Protein AF-0000000084949068 (afdb_homodimer)

Foldseek 3Di:
DPPPPQQDQDAAADLAPQLQLLRQLQSVLVSVPDHADSLLSVVLALFFQLHFDPVRSCVSLVVLAKRKDKDWDAPVRVQVADDFKWWCWQVRGIKTFHDWDCDPNWIWTWIAGSQQGTDIDTPVVCCCGQQPPHRTTMIMHIDGDPSNVVRDHDRVPPCPPCNFPLNVLVVVLCVVVVVLLVLLVVLLVLLLVLVLCQLVLLLCLVPVDVVVVNPVSNVVSVVSNVVSNVSSVVSNVVSVVSLVVSLVVSLVVSLVVLVVLLVQAALLVVNRHDVLVVVVLSVLSVLLSCLSRPLVVLLVSLVVLQVSLLVVLCVLPVVLSVLLVVLLVVLVVLLVVCLVVLLSLVSNLVNLVSVLVVLVVCCVVCVVVCVVVVNNVVSVVVSVVSVVVSVVSVVVNVVSVVVSVVSLVVSLVVSLVVSLVVQVVCVVVPNDDPSSSVSSNVSSVSNSVSSVSVSVSSVSVSSSVSSSVSSSSSVPHDGQFDPQADECLPPDFFKKWWAQFWAFRRHPPGDILAGGDTDMFGFQFEEEEEEDPSLCQQVVVCCVLVSDPTPDTFIARHPHTPSRHRSVSSVLQEQEDAPPDAADWFFLQCRLVVPDPDGDPVLLCLLLVLLVCQVVLVPDPVRRRATDHPVGDDDDPSNVLSSSSSSSSSSLHQEYEEEQSCVRPDPVSSVSNLVSVVVSSGRHRYYYYHLDPVNQQPGQKYFYGDSNYTDDMDHPVVVCVVCPPSVVSVVVVVVVVD/DPVPVQQDQDAAADLAPQLQLLRQLQSVLVSVPDHADSLLSVVLALFFQLHFDPVRSCVSLVVLAKRKDKDWDAPVRVQVADDFKWWCWQVRGIKTFHDWDCDPNWIWTWIAGSQQGTDIDTPVVCCCGQQPPHRTTIIMHIDGDPSNVVRDHDRVPPCDPCNFPLNVLVVVLCVVVVVLLVLLVVLLVLLLVLVLCQLVLLLCLVPVDVVVVNPVSNVVSVVSNVVSNVSSVVSNVVSVVSLVVSLVVSLVVSLVVLVVLLVQAALLVVNRHDVLVVVVLSVLSVLLSCLSRPLVVLLVSLVVLQVSLLVVLCVLPVVLSVLLVVLLVVLVVLLVVCLVVLLSLVSNLVNLVSVLVVLVVCCVVCVVVCVVVVNNVVSVVVSVVSVVVSVVSVVVNVVSVVVSVVSLVVSLVVSLVVSLVVQVVCVVVPNDDPSSSVSSNVSSVSNSVSSVSVSVSSVSVSSSVSSSVSSSSSVPHDGQFDPQADECLPPDFFKKWWAQFWAFRRHPPGDILAGGDTDMFGFQFEEEEEEDPSLCQQVVVCCVLVSDPTPDTFIARHPHTPSRHRSVSSVLQEQEDAPPDAADWFFLQCRLVVPDPDGDPVLLCLLLVLLVCQVVLVPDPCRRRATDHPVGDDDDPSNVLSSSSSSSSSSLHQEYEEEQSCVRPDPVSSVSNLVSVVVSSGRHRYYYYHLDPVNQQPGQKYFYGDSNYTDDMDHPVVVCVVCPDVVVSVVVVVVVVD

Secondary structure (DSSP, 8-state):
--------------SSGGGHHHHHHHHHHHHTT----HHHHHHHS--BTTB--HHHHHHHHHHHTEEEEEEEE-HHHHTTS-SSEEEEETTTEEEEEEEEEEETTEEEEEEEETTTEEEEEEHHHHHHHHHTTSSSEEEEEEEE-HHHHH----------GGGSHHHHHHHHHHHHTHHHHHHHHHHHHHHHHHHHTHHHHHHHIIIIIITTT-HHHHHHHHHHHHHHHHHHHHHHHHHHHHHHHHHHHHHHHHHHHHHHHHHHS-HHHHHSS-HHHHHHHHHHHHHHHHIIIIIHHHHHHHHHHHHHHHHHHHHH-HHHHHHHHHHHHHHHHHHHHTHHHHHHHHHHHHHHHHHHHHHHHHHHHTHHHHHHTT-HHHHHHHHHHHHHHHHHHHHHHHHHHHHHHHHHHHHHHHHHHHHHHHHHHHHHTTSS-HHHHHHHHHHHHHHHHHHHHHHHHHHHHHHHHHHHHHHHHHHHSPPSS-TTSBP-TT---SEEEEEEEEEE-SSTTSPEEEEEEEEEEETT-EEEEEE-TTSSHHHHHHHHTTSS--SEEEEEETTEETTTB-HHHHHHTEEEE-TT--PPSEEHHHHHS-S-SS--HHHHHHHHHHTT-HHHHHHSTTGGG-EESTTSBPPPHHHHHHHHHHHHHHH--SEEEEESTTTTS-HHHHHHHHHHHHHHHTTSEEEEE-SSHHHHHT-SEEEEEETTEEEEEE-HHHHHHHTSHHHHHHHHHHHHH-/--------------SSGGGHHHHHHHHHHHHTT----HHHHHHHS--BTTB--HHHHHHHHHHHTEEEEEEEE-HHHHTTS-SSEEEEETTTEEEEEEEEEEETTEEEEEEEETTTEEEEEEHHHHHHHHHTTSSSEEEEEEEE-HHHHH----------GGGSHHHHHHHHHHHHTHHHHHHHHHHHHHHHHHHHTHHHHHHHIIIIIITTT-HHHHHHHHHHHHHHHHHHHHHHHHHHHHHHHHHHHHHHHHHHHHHHHHHHS-HHHHHHS-HHHHHHHHHHHHHHHHIIIIIHHHHHHHHHHHHHHHHHHHHH-HHHHHHHHHHHHHHHHHHHHTHHHHHHHHHHHHHHHHHHHHHHHHHHHTHHHHHHTT-HHHHHHHHHHHHHHHHHHHHHHHHHHHHHHHHHHHHHHHHHHHHHHHHHHHHHTTSS-HHHHHHHHHHHHHHHHHHHHHHHHHHHHHHHHHHHHHHHHHHHSPPSS-TTSBP-TT---SEEEEEEEEEE-SSTTSPEEEEEEEEEEETT-EEEEEE-TTSSHHHHHHHHTTSS--SEEEEEETTEETTTB-HHHHHHTEEEE-TT--PPSEEHHHHHS-S-SS--HHHHHHHHHHTT-HHHHHHSTTGGG-EESTTSBPPPHHHHHHHHHHHHHHH--SEEEEESTTTTS-HHHHHHHHHHHHHHHTTSEEEEE-SSHHHHHT-SEEEEEETTEEEEEE-HHHHHHHTSHHHHHHHHHHHHH-

pLDDT: mean 83.49, std 9.77, range [21.8, 97.25]

Radius of gyration: 36.9 Å; Cα contacts (8 Å, |Δi|>4): 2382; chains: 2; bounding box: 94×115×81 Å

Structure (mmCIF, N/CA/C/O backbone):
data_AF-0000000084949068-model_v1
#
loop_
_entity.id
_entity.type
_entity.pdbx_description
1 polymer 'Mtultidrug ABC transporter permease/ATPase'
#
loop_
_atom_site.group_PDB
_atom_site.id
_atom_site.type_symbol
_atom_site.label_atom_id
_atom_site.label_alt_id
_atom_site.label_comp_id
_atom_site.label_asym_id
_atom_site.label_entity_id
_atom_site.label_seq_id
_atom_site.pdbx_PDB_ins_code
_atom_site.Cartn_x
_atom_site.Cartn_y
_atom_site.Cartn_z
_atom_site.occupancy
_atom_site.B_iso_or_equiv
_atom_site.auth_seq_id
_atom_site.auth_comp_id
_atom_site.auth_asym_id
_atom_site.auth_atom_id
_atom_site.pdbx_PDB_model_num
ATOM 1 N N . MET A 1 1 ? 47.781 3.977 34.406 1 21.8 1 MET A N 1
ATOM 2 C CA . MET A 1 1 ? 46.625 3.189 34 1 21.8 1 MET A CA 1
ATOM 3 C C . MET A 1 1 ? 45.844 3.896 32.906 1 21.8 1 MET A C 1
ATOM 5 O O . MET A 1 1 ? 45.219 4.93 33.125 1 21.8 1 MET A O 1
ATOM 9 N N . LEU A 1 2 ? 46.438 4.039 31.766 1 26.72 2 LEU A N 1
ATOM 10 C CA . LEU A 1 2 ? 46 4.77 30.578 1 26.72 2 LEU A CA 1
ATOM 11 C C . LEU A 1 2 ? 44.594 4.375 30.203 1 26.72 2 LEU A C 1
ATOM 13 O O . LEU A 1 2 ? 44.281 3.195 29.984 1 26.72 2 LEU A O 1
ATOM 17 N N . ARG A 1 3 ? 43.656 5.09 30.812 1 30.95 3 ARG A N 1
ATOM 18 C CA . ARG A 1 3 ? 42.25 4.934 30.5 1 30.95 3 ARG A CA 1
ATOM 19 C C . ARG A 1 3 ? 42.031 4.754 29.016 1 30.95 3 ARG A C 1
ATOM 21 O O . ARG A 1 3 ? 42.156 5.707 28.234 1 30.95 3 ARG A O 1
ATOM 28 N N . TYR A 1 4 ? 42.5 3.725 28.438 1 34.62 4 TYR A N 1
ATOM 29 C CA . TYR A 1 4 ? 42.156 3.396 27.062 1 34.62 4 TYR A CA 1
ATOM 30 C C . TYR A 1 4 ? 40.688 3.635 26.766 1 34.62 4 TYR A C 1
ATOM 32 O O . TYR A 1 4 ? 39.812 3.053 27.406 1 34.62 4 TYR A O 1
ATOM 40 N N . LYS A 1 5 ? 40.312 4.863 26.516 1 41.66 5 LYS A N 1
ATOM 41 C CA . LYS A 1 5 ? 39 5.277 26.078 1 41.66 5 LYS A CA 1
ATOM 42 C C . LYS A 1 5 ? 38.344 4.227 25.172 1 41.66 5 LYS A C 1
ATOM 44 O O . LYS A 1 5 ? 38.906 3.914 24.109 1 41.66 5 LYS A O 1
ATOM 49 N N . LYS A 1 6 ? 37.719 3.285 25.641 1 49.88 6 LYS A N 1
ATOM 50 C CA . LYS A 1 6 ? 37 2.264 24.875 1 49.88 6 LYS A CA 1
ATOM 51 C C . LYS A 1 6 ? 36.188 2.891 23.766 1 49.88 6 LYS A C 1
ATOM 53 O O . LYS A 1 6 ? 35.406 3.824 24.016 1 49.88 6 LYS A O 1
ATOM 58 N N . PRO A 1 7 ? 36.531 2.641 22.531 1 60.25 7 PRO A N 1
ATOM 59 C CA . PRO A 1 7 ? 35.844 3.244 21.375 1 60.25 7 PRO A CA 1
ATOM 60 C C . PRO A 1 7 ? 34.344 2.982 21.375 1 60.25 7 PRO A C 1
ATOM 62 O O . PRO A 1 7 ? 33.906 1.945 21.859 1 60.25 7 PRO A O 1
ATOM 65 N N . LYS A 1 8 ? 33.625 3.998 21.375 1 70.56 8 LYS A N 1
ATOM 66 C CA . LYS A 1 8 ? 32.156 3.914 21.359 1 70.56 8 LYS A CA 1
ATOM 67 C C . LYS A 1 8 ? 31.672 3.334 20.031 1 70.56 8 LYS A C 1
ATOM 69 O O . LYS A 1 8 ? 32.219 3.646 18.969 1 70.56 8 LYS A O 1
ATOM 74 N N . VAL A 1 9 ? 30.812 2.254 20.062 1 80.81 9 VAL A N 1
ATOM 75 C CA . VAL A 1 9 ? 30.203 1.616 18.906 1 80.81 9 VAL A CA 1
ATOM 76 C C . VAL A 1 9 ? 29.281 2.604 18.203 1 80.81 9 VAL A C 1
ATOM 78 O O . VAL A 1 9 ? 28.422 3.217 18.828 1 80.81 9 VAL A O 1
ATOM 81 N N . THR A 1 10 ? 29.688 2.91 17.016 1 80.81 10 THR A N 1
ATOM 82 C CA . THR A 1 10 ? 28.781 3.723 16.203 1 80.81 10 THR A CA 1
ATOM 83 C C . THR A 1 10 ? 27.531 2.928 15.828 1 80.81 10 THR A C 1
ATOM 85 O O . THR A 1 10 ? 27.641 1.804 15.328 1 80.81 10 THR A O 1
ATOM 88 N N . PHE A 1 11 ? 26.453 3.451 16.141 1 82.06 11 PHE A N 1
ATOM 89 C CA . PHE A 1 11 ? 25.203 2.756 15.906 1 82.06 11 PHE A CA 1
ATOM 90 C C . PHE A 1 11 ? 24.781 2.867 14.445 1 82.06 11 PHE A C 1
ATOM 92 O O . PHE A 1 11 ? 24.844 3.949 13.859 1 82.06 11 PHE A O 1
ATOM 99 N N . TYR A 1 12 ? 24.531 1.724 13.789 1 79.94 12 TYR A N 1
ATOM 100 C CA . TYR A 1 12 ? 24.031 1.649 12.43 1 79.94 12 TYR A CA 1
ATOM 101 C C . TYR A 1 12 ? 22.594 1.106 12.406 1 79.94 12 TYR A C 1
ATOM 103 O O . TYR A 1 12 ? 22.328 0.033 12.953 1 79.94 12 TYR A O 1
ATOM 111 N N . ASN A 1 13 ? 21.766 1.827 11.828 1 75.38 13 ASN A N 1
ATOM 112 C CA . ASN A 1 13 ? 20.391 1.348 11.664 1 75.38 13 ASN A CA 1
ATOM 113 C C . ASN A 1 13 ? 20.25 0.454 10.438 1 75.38 13 ASN A C 1
ATOM 115 O O . ASN A 1 13 ? 20.953 0.649 9.438 1 75.38 13 ASN A O 1
ATOM 119 N N . GLN A 1 14 ? 19.375 -0.479 10.609 1 75.69 14 GLN A N 1
ATOM 120 C CA . GLN A 1 14 ? 19.078 -1.276 9.422 1 75.69 14 GLN A CA 1
ATOM 121 C C . GLN A 1 14 ? 18.109 -0.55 8.5 1 75.69 14 GLN A C 1
ATOM 123 O O . GLN A 1 14 ? 17.188 0.11 8.969 1 75.69 14 GLN A O 1
ATOM 128 N N . LEU A 1 15 ? 18.359 -0.545 7.242 1 68 15 LEU A N 1
ATOM 129 C CA . LEU A 1 15 ? 17.531 0.137 6.262 1 68 15 LEU A CA 1
ATOM 130 C C . LEU A 1 15 ? 16.469 -0.808 5.695 1 68 15 LEU A C 1
ATOM 132 O O . LEU A 1 15 ? 15.453 -0.362 5.156 1 68 15 LEU A O 1
ATOM 136 N N . GLU A 1 16 ? 16.812 -2.074 5.762 1 73.25 16 GLU A N 1
ATOM 137 C CA . GLU A 1 16 ? 15.914 -3.145 5.355 1 73.25 16 GLU A CA 1
ATOM 138 C C . GLU A 1 16 ? 15.789 -4.207 6.441 1 73.25 16 GLU A C 1
ATOM 140 O O . GLU A 1 16 ? 16.656 -4.305 7.32 1 73.25 16 GLU A O 1
ATOM 145 N N . SER A 1 17 ? 14.742 -4.922 6.387 1 69.88 17 SER A N 1
ATOM 146 C CA . SER A 1 17 ? 14.516 -5.953 7.395 1 69.88 17 SER A CA 1
ATOM 147 C C . SER A 1 17 ? 15.633 -6.992 7.379 1 69.88 17 SER A C 1
ATOM 149 O O . SER A 1 17 ? 15.953 -7.586 8.414 1 69.88 17 SER A O 1
ATOM 151 N N . THR A 1 18 ? 16.234 -7.102 6.25 1 72.06 18 THR A N 1
ATOM 152 C CA . THR A 1 18 ? 17.219 -8.164 6.121 1 72.06 18 THR A CA 1
ATOM 153 C C . THR A 1 18 ? 18.625 -7.641 6.398 1 72.06 18 THR A C 1
ATOM 155 O O . THR A 1 18 ? 19.609 -8.391 6.316 1 72.06 18 THR A O 1
ATOM 158 N N . ASP A 1 19 ? 18.719 -6.379 6.812 1 76.88 19 ASP A N 1
ATOM 159 C CA . ASP A 1 19 ? 20.031 -5.75 6.941 1 76.88 19 ASP A CA 1
ATOM 160 C C . ASP A 1 19 ? 20.578 -5.902 8.359 1 76.88 19 ASP A C 1
ATOM 162 O O . ASP A 1 19 ? 21.578 -5.289 8.711 1 76.88 19 ASP A O 1
ATOM 166 N N . CYS A 1 20 ? 19.922 -6.664 9.148 1 81.31 20 CYS A N 1
ATOM 167 C CA . CYS A 1 20 ? 20.328 -6.695 10.547 1 81.31 20 CYS A CA 1
ATOM 168 C C . CYS A 1 20 ? 21.75 -7.234 10.688 1 81.31 20 CYS A C 1
ATOM 170 O O . CYS A 1 20 ? 22.562 -6.672 11.422 1 81.31 20 CYS A O 1
ATOM 172 N N . GLY A 1 21 ? 22.062 -8.297 9.922 1 85.12 21 GLY A N 1
ATOM 173 C CA . GLY A 1 21 ? 23.406 -8.867 10 1 85.12 21 GLY A CA 1
ATOM 174 C C . GLY A 1 21 ? 24.484 -7.91 9.539 1 85.12 21 GLY A C 1
ATOM 175 O O . GLY A 1 21 ? 25.5 -7.738 10.219 1 85.12 21 GLY A O 1
ATOM 176 N N . ALA A 1 22 ? 24.203 -7.277 8.477 1 86.44 22 ALA A N 1
ATOM 177 C CA . ALA A 1 22 ? 25.188 -6.336 7.93 1 86.44 22 ALA A CA 1
ATOM 178 C C . ALA A 1 22 ? 25.344 -5.125 8.844 1 86.44 22 ALA A C 1
ATOM 180 O O . ALA A 1 22 ? 26.469 -4.625 9.023 1 86.44 22 ALA A O 1
ATOM 181 N N . ALA A 1 23 ? 24.234 -4.727 9.398 1 86.94 23 ALA A N 1
ATOM 182 C CA . ALA A 1 23 ? 24.297 -3.58 10.297 1 86.94 23 ALA A CA 1
ATOM 183 C C . ALA A 1 23 ? 25.094 -3.906 11.562 1 86.94 23 ALA A C 1
ATOM 185 O O . ALA A 1 23 ? 25.859 -3.078 12.039 1 86.94 23 ALA A O 1
ATOM 186 N N . CYS A 1 24 ? 24.938 -5.051 12.062 1 90.75 24 CYS A N 1
ATOM 187 C CA . CYS A 1 24 ? 25.656 -5.469 13.258 1 90.75 24 CYS A CA 1
ATOM 188 C C . CYS A 1 24 ? 27.156 -5.582 12.977 1 90.75 24 CYS A C 1
ATOM 190 O O . CYS A 1 24 ? 27.969 -5.164 13.789 1 90.75 24 CYS A O 1
ATOM 192 N N . LEU A 1 25 ? 27.469 -6.141 11.867 1 90.31 25 LEU A N 1
ATOM 193 C CA . LEU A 1 25 ? 28.875 -6.258 11.5 1 90.31 25 LEU A CA 1
ATOM 194 C C . LEU A 1 25 ? 29.5 -4.883 11.312 1 90.31 25 LEU A C 1
ATOM 196 O O . LEU A 1 25 ? 30.656 -4.668 11.688 1 90.31 25 LEU A O 1
ATOM 200 N N . ALA A 1 26 ? 28.703 -4.066 10.734 1 88.56 26 ALA A N 1
ATOM 201 C CA . ALA A 1 26 ? 29.188 -2.699 10.562 1 88.56 26 ALA A CA 1
ATOM 202 C C . ALA A 1 26 ? 29.484 -2.053 11.914 1 88.56 26 ALA A C 1
ATOM 204 O O . ALA A 1 26 ? 30.453 -1.305 12.047 1 88.56 26 ALA A O 1
ATOM 205 N N . MET A 1 27 ? 28.703 -2.311 12.867 1 90.69 27 MET A N 1
ATOM 206 C CA . MET A 1 27 ? 28.891 -1.773 14.211 1 90.69 27 MET A CA 1
ATOM 207 C C . MET A 1 27 ? 30.188 -2.314 14.828 1 90.69 27 MET A C 1
ATOM 209 O O . MET A 1 27 ? 30.922 -1.572 15.477 1 90.69 27 MET A O 1
ATOM 213 N N . ILE A 1 28 ? 30.453 -3.553 14.617 1 90.81 28 ILE A N 1
ATOM 214 C CA . ILE A 1 28 ? 31.656 -4.18 15.148 1 90.81 28 ILE A CA 1
ATOM 215 C C . ILE A 1 28 ? 32.906 -3.6 14.461 1 90.81 28 ILE A C 1
ATOM 217 O O . ILE A 1 28 ? 33.906 -3.336 15.109 1 90.81 28 ILE A O 1
ATOM 221 N N . ILE A 1 29 ? 32.781 -3.408 13.172 1 89.12 29 ILE A N 1
ATOM 222 C CA . ILE A 1 29 ? 33.875 -2.836 12.398 1 89.12 29 ILE A CA 1
ATOM 223 C C . ILE A 1 29 ? 34.188 -1.429 12.906 1 89.12 29 ILE A C 1
ATOM 225 O O . ILE A 1 29 ? 35.344 -1.056 13.047 1 89.12 29 ILE A O 1
ATOM 229 N N . SER A 1 30 ? 33.156 -0.738 13.156 1 86.81 30 SER A N 1
ATOM 230 C CA . SER A 1 30 ? 33.312 0.629 13.633 1 86.81 30 SER A CA 1
ATOM 231 C C . SER A 1 30 ? 34 0.653 15.008 1 86.81 30 SER A C 1
ATOM 233 O O . SER A 1 30 ? 34.75 1.578 15.32 1 86.81 30 SER A O 1
ATOM 235 N N . TYR A 1 31 ? 33.656 -0.248 15.797 1 88.06 31 TYR A N 1
ATOM 236 C CA . TYR A 1 31 ? 34.25 -0.354 17.125 1 88.06 31 TYR A CA 1
ATOM 237 C C . TYR A 1 31 ? 35.781 -0.558 17.016 1 88.06 31 TYR A C 1
ATOM 239 O O . TYR A 1 31 ? 36.531 -0.064 17.844 1 88.06 31 TYR A O 1
ATOM 247 N N . HIS A 1 32 ? 36.156 -1.225 16.047 1 86.25 32 HIS A N 1
ATOM 248 C CA . HIS A 1 32 ? 37.562 -1.515 15.867 1 86.25 32 HIS A CA 1
ATOM 249 C C . HIS A 1 32 ? 38.281 -0.416 15.062 1 86.25 32 HIS A C 1
ATOM 251 O O . HIS A 1 32 ? 39.375 -0.605 14.578 1 86.25 32 HIS A O 1
ATOM 257 N N . GLY A 1 33 ? 37.5 0.722 14.844 1 79.62 33 GLY A N 1
ATOM 258 C CA . GLY A 1 33 ? 38.156 1.938 14.414 1 79.62 33 GLY A CA 1
ATOM 259 C C . GLY A 1 33 ? 37.906 2.285 12.961 1 79.62 33 GLY A C 1
ATOM 260 O O . GLY A 1 33 ? 38.406 3.299 12.461 1 79.62 33 GLY A O 1
ATOM 261 N N . LYS A 1 34 ? 37.25 1.468 12.188 1 81.62 34 LYS A N 1
ATOM 262 C CA . LYS A 1 34 ? 36.969 1.775 10.781 1 81.62 34 LYS A CA 1
ATOM 263 C C . LYS A 1 34 ? 35.531 2.225 10.586 1 81.62 34 LYS A C 1
ATOM 265 O O . LYS A 1 34 ? 34.594 1.526 10.992 1 81.62 34 LYS A O 1
ATOM 270 N N . LYS A 1 35 ? 35.375 3.309 10.133 1 78.19 35 LYS A N 1
ATOM 271 C CA . LYS A 1 35 ? 34.031 3.809 9.844 1 78.19 35 LYS A CA 1
ATOM 272 C C . LYS A 1 35 ? 33.594 3.426 8.43 1 78.19 35 LYS A C 1
ATOM 274 O O . LYS A 1 35 ? 34.219 3.84 7.449 1 78.19 35 LYS A O 1
ATOM 279 N N . VAL A 1 36 ? 32.656 2.531 8.312 1 79.12 36 VAL A N 1
ATOM 280 C CA . VAL A 1 36 ? 32.219 2.018 7.027 1 79.12 36 VAL A CA 1
ATOM 281 C C . VAL A 1 36 ? 30.734 2.344 6.824 1 79.12 36 VAL A C 1
ATOM 283 O O . VAL A 1 36 ? 30.016 2.623 7.789 1 79.12 36 VAL A O 1
ATOM 286 N N . SER A 1 37 ? 30.406 2.49 5.57 1 77 37 SER A N 1
ATOM 287 C CA . SER A 1 37 ? 29 2.629 5.242 1 77 37 SER A CA 1
ATOM 288 C C . SER A 1 37 ? 28.297 1.272 5.227 1 77 37 SER A C 1
ATOM 290 O O . SER A 1 37 ? 28.922 0.254 4.91 1 77 37 SER A O 1
ATOM 292 N N . LEU A 1 38 ? 27.062 1.295 5.641 1 80.5 38 LEU A N 1
ATOM 293 C CA . LEU A 1 38 ? 26.281 0.061 5.668 1 80.5 38 LEU A CA 1
ATOM 294 C C . LEU A 1 38 ? 26.219 -0.568 4.281 1 80.5 38 LEU A C 1
ATOM 296 O O . LEU A 1 38 ? 26.234 -1.794 4.148 1 80.5 38 LEU A O 1
ATOM 300 N N . SER A 1 39 ? 26.203 0.254 3.311 1 75.25 39 SER A N 1
ATOM 301 C CA . SER A 1 39 ? 26.078 -0.232 1.939 1 75.25 39 SER A CA 1
ATOM 302 C C . SER A 1 39 ? 27.312 -1.033 1.529 1 75.25 39 SER A C 1
ATOM 304 O O . SER A 1 39 ? 27.203 -2.033 0.818 1 75.25 39 SER A O 1
ATOM 306 N N . GLN A 1 40 ? 28.453 -0.599 2.018 1 77.75 40 GLN A N 1
ATOM 307 C CA . GLN A 1 40 ? 29.703 -1.284 1.689 1 77.75 40 GLN A CA 1
ATOM 308 C C . GLN A 1 40 ? 29.766 -2.658 2.352 1 77.75 40 GLN A C 1
ATOM 310 O O . GLN A 1 40 ? 30.266 -3.615 1.759 1 77.75 40 GLN A O 1
ATOM 315 N N . VAL A 1 41 ? 29.266 -2.621 3.549 1 84.69 41 VAL A N 1
ATOM 316 C CA . VAL A 1 41 ? 29.266 -3.891 4.27 1 84.69 41 VAL A CA 1
ATOM 317 C C . VAL A 1 41 ? 28.281 -4.855 3.619 1 84.69 41 VAL A C 1
ATOM 319 O O . VAL A 1 41 ? 28.547 -6.051 3.5 1 84.69 41 VAL A O 1
ATOM 322 N N . LYS A 1 42 ? 27.203 -4.324 3.148 1 80.19 42 LYS A N 1
ATOM 323 C CA . LYS A 1 42 ? 26.156 -5.129 2.508 1 80.19 42 LYS A CA 1
ATOM 324 C C . LYS A 1 42 ? 26.688 -5.773 1.226 1 80.19 42 LYS A C 1
ATOM 326 O O . LYS A 1 42 ? 26.281 -6.887 0.876 1 80.19 42 LYS A O 1
ATOM 331 N N . GLU A 1 43 ? 27.5 -5.043 0.601 1 76.31 43 GLU A N 1
ATOM 332 C CA . GLU A 1 43 ? 28.047 -5.531 -0.662 1 76.31 43 GLU A CA 1
ATOM 333 C C . GLU A 1 43 ? 28.906 -6.777 -0.449 1 76.31 43 GLU A C 1
ATOM 335 O O . GLU A 1 43 ? 29.062 -7.59 -1.365 1 76.31 43 GLU A O 1
ATOM 340 N N . GLN A 1 44 ? 29.359 -6.871 0.767 1 79.19 44 GLN A N 1
ATOM 341 C CA . GLN A 1 44 ? 30.203 -8.031 1.061 1 79.19 44 GLN A CA 1
ATOM 342 C C . GLN A 1 44 ? 29.344 -9.266 1.318 1 79.19 44 GLN A C 1
ATOM 344 O O . GLN A 1 44 ? 29.844 -10.398 1.252 1 79.19 44 GLN A O 1
ATOM 349 N N . PHE A 1 45 ? 28.062 -8.945 1.64 1 78.69 45 PHE A N 1
ATOM 350 C CA . PHE A 1 45 ? 27.156 -10.047 1.908 1 78.69 45 PHE A CA 1
ATOM 351 C C . PHE A 1 45 ? 26.406 -10.453 0.643 1 78.69 45 PHE A C 1
ATOM 353 O O . PHE A 1 45 ? 26.172 -9.625 -0.24 1 78.69 45 PHE A O 1
ATOM 360 N N . GLU A 1 46 ? 26.266 -11.664 0.446 1 70.62 46 GLU A N 1
ATOM 361 C CA . GLU A 1 46 ? 25.297 -12.125 -0.549 1 70.62 46 GLU A CA 1
ATOM 362 C C . GLU A 1 46 ? 23.891 -12.164 0.032 1 70.62 46 GLU A C 1
ATOM 364 O O . GLU A 1 46 ? 23.5 -13.156 0.649 1 70.62 46 GLU A O 1
ATOM 369 N N . LEU A 1 47 ? 23.312 -11.07 -0.043 1 64.38 47 LEU A N 1
ATOM 370 C CA . LEU A 1 47 ? 22.031 -10.914 0.631 1 64.38 47 LEU A CA 1
ATOM 371 C C . LEU A 1 47 ? 20.969 -11.797 -0.012 1 64.38 47 LEU A C 1
ATOM 373 O O . LEU A 1 47 ? 21 -12.023 -1.225 1 64.38 47 LEU A O 1
ATOM 377 N N . THR A 1 48 ? 20.297 -12.523 0.895 1 66.44 48 THR A N 1
ATOM 378 C CA . THR A 1 48 ? 19.125 -13.305 0.502 1 66.44 48 THR A CA 1
ATOM 379 C C . THR A 1 48 ? 17.859 -12.703 1.09 1 66.44 48 THR A C 1
ATOM 381 O O . THR A 1 48 ? 17.906 -11.758 1.874 1 66.44 48 THR A O 1
ATOM 384 N N . ARG A 1 49 ? 16.75 -13.141 0.638 1 64.88 49 ARG A N 1
ATOM 385 C CA . ARG A 1 49 ? 15.461 -12.703 1.159 1 64.88 49 ARG A CA 1
ATOM 386 C C . ARG A 1 49 ? 15.367 -12.93 2.664 1 64.88 49 ARG A C 1
ATOM 388 O O . ARG A 1 49 ? 14.633 -12.234 3.361 1 64.88 49 ARG A O 1
ATOM 395 N N . ILE A 1 50 ? 16.156 -13.938 3.076 1 62.03 50 ILE A N 1
ATOM 396 C CA . ILE A 1 50 ? 16.062 -14.305 4.484 1 62.03 50 ILE A CA 1
ATOM 397 C C . ILE A 1 50 ? 17.094 -13.539 5.293 1 62.03 50 ILE A C 1
ATOM 399 O O . ILE A 1 50 ? 17.078 -13.57 6.527 1 62.03 50 ILE A O 1
ATOM 403 N N . GLY A 1 51 ? 17.75 -12.758 4.676 1 63.66 51 GLY A N 1
ATOM 404 C CA . GLY A 1 51 ? 18.844 -12.094 5.371 1 63.66 51 GLY A CA 1
ATOM 405 C C . GLY A 1 51 ? 20.141 -12.867 5.328 1 63.66 51 GLY A C 1
ATOM 406 O O . GLY A 1 51 ? 20.469 -13.484 4.312 1 63.66 51 GLY A O 1
ATOM 407 N N . VAL A 1 52 ? 20.953 -12.672 6.328 1 70.5 52 VAL A N 1
ATOM 408 C CA . VAL A 1 52 ? 22.281 -13.273 6.367 1 70.5 52 VAL A CA 1
ATOM 409 C C . VAL A 1 52 ? 22.328 -14.32 7.48 1 70.5 52 VAL A C 1
ATOM 411 O O . VAL A 1 52 ? 21.656 -14.188 8.508 1 70.5 52 VAL A O 1
ATOM 414 N N . SER A 1 53 ? 22.797 -15.477 7.156 1 74.25 53 SER A N 1
ATOM 415 C CA . SER A 1 53 ? 22.984 -16.516 8.164 1 74.25 53 SER A CA 1
ATOM 416 C C . SER A 1 53 ? 24.203 -16.219 9.039 1 74.25 53 SER A C 1
ATOM 418 O O . SER A 1 53 ? 25 -15.328 8.734 1 74.25 53 SER A O 1
ATOM 420 N N . ILE A 1 54 ? 24.281 -16.938 10.203 1 80.19 54 ILE A N 1
ATOM 421 C CA . ILE A 1 54 ? 25.422 -16.828 11.102 1 80.19 54 ILE A CA 1
ATOM 422 C C . ILE A 1 54 ? 26.703 -17.156 10.344 1 80.19 54 ILE A C 1
ATOM 424 O O . ILE A 1 54 ? 27.719 -16.469 10.5 1 80.19 54 ILE A O 1
ATOM 428 N N . GLN A 1 55 ? 26.547 -18.109 9.469 1 78.19 55 GLN A N 1
ATOM 429 C CA . GLN A 1 55 ? 27.703 -18.531 8.695 1 78.19 55 GLN A CA 1
ATOM 430 C C . GLN A 1 55 ? 28.141 -17.438 7.723 1 78.19 55 GLN A C 1
ATOM 432 O O . GLN A 1 55 ? 29.344 -17.266 7.469 1 78.19 55 GLN A O 1
ATOM 437 N N . ASP A 1 56 ? 27.188 -16.766 7.23 1 82 56 ASP A N 1
ATOM 438 C CA . ASP A 1 56 ? 27.5 -15.664 6.324 1 82 56 ASP A CA 1
ATOM 439 C C . ASP A 1 56 ? 28.281 -14.562 7.043 1 82 56 ASP A C 1
ATOM 441 O O . ASP A 1 56 ? 29.219 -13.992 6.488 1 82 56 ASP A O 1
ATOM 445 N N . ILE A 1 57 ? 27.859 -14.336 8.211 1 86.88 57 ILE A N 1
ATOM 446 C CA . ILE A 1 57 ? 28.516 -13.289 8.992 1 86.88 57 ILE A CA 1
ATOM 447 C C . ILE A 1 57 ? 29.953 -13.703 9.297 1 86.88 57 ILE A C 1
ATOM 449 O O . ILE A 1 57 ? 30.875 -12.891 9.18 1 86.88 57 ILE A O 1
ATOM 453 N N . ILE A 1 58 ? 30.109 -14.938 9.641 1 87.25 58 ILE A N 1
ATOM 454 C CA . ILE A 1 58 ? 31.438 -15.445 9.977 1 87.25 58 ILE A CA 1
ATOM 455 C C . ILE A 1 58 ? 32.344 -15.383 8.75 1 87.25 58 ILE A C 1
ATOM 457 O O . ILE A 1 58 ? 33.5 -14.969 8.852 1 87.25 58 ILE A O 1
ATOM 461 N N . GLN A 1 59 ? 31.781 -15.75 7.684 1 86.31 59 GLN A N 1
ATOM 462 C CA . GLN A 1 59 ? 32.562 -15.766 6.457 1 86.31 59 GLN A CA 1
ATOM 463 C C . GLN A 1 59 ? 32.969 -14.352 6.039 1 86.31 59 GLN A C 1
ATOM 465 O O . GLN A 1 59 ? 34.125 -14.102 5.688 1 86.31 59 GLN A O 1
ATOM 470 N N . VAL A 1 60 ? 32 -13.508 6.008 1 88 60 VAL A N 1
ATOM 471 C CA . VAL A 1 60 ? 32.281 -12.133 5.602 1 88 60 VAL A CA 1
ATOM 472 C C . VAL A 1 60 ? 33.25 -11.484 6.586 1 88 60 VAL A C 1
ATOM 474 O O . VAL A 1 60 ? 34.156 -10.75 6.18 1 88 60 VAL A O 1
ATOM 477 N N . ALA A 1 61 ? 33.031 -11.742 7.816 1 90.81 61 ALA A N 1
ATOM 478 C CA . ALA A 1 61 ? 33.938 -11.211 8.836 1 90.81 61 ALA A CA 1
ATOM 479 C C . ALA A 1 61 ? 35.344 -11.727 8.641 1 90.81 61 ALA A C 1
ATOM 481 O O . ALA A 1 61 ? 36.312 -10.977 8.812 1 90.81 61 ALA A O 1
ATOM 482 N N . SER A 1 62 ? 35.438 -12.945 8.312 1 88.06 62 SER A N 1
ATOM 483 C CA . SER A 1 62 ? 36.75 -13.531 8.055 1 88.06 62 SER A CA 1
ATOM 484 C C . SER A 1 62 ? 37.406 -12.898 6.836 1 88.06 62 SER A C 1
ATOM 486 O O . SER A 1 62 ? 38.625 -12.68 6.824 1 88.06 62 SER A O 1
ATOM 488 N N . ASN A 1 63 ? 36.594 -12.641 5.871 1 87 63 ASN A N 1
ATOM 489 C CA . ASN A 1 63 ? 37.125 -12.031 4.652 1 87 63 ASN A CA 1
ATOM 490 C C . ASN A 1 63 ? 37.625 -10.617 4.91 1 87 63 ASN A C 1
ATOM 492 O O . ASN A 1 63 ? 38.562 -10.156 4.227 1 87 63 ASN A O 1
ATOM 496 N N . ILE A 1 64 ? 37 -10 5.801 1 88.19 64 ILE A N 1
ATOM 497 C CA . ILE A 1 64 ? 37.375 -8.633 6.105 1 88.19 64 ILE A CA 1
ATOM 498 C C . ILE A 1 64 ? 38.562 -8.625 7.074 1 88.19 64 ILE A C 1
ATOM 500 O O . ILE A 1 64 ? 39.219 -7.594 7.258 1 88.19 64 ILE A O 1
ATOM 504 N N . GLY A 1 65 ? 38.906 -9.75 7.691 1 87.38 65 GLY A N 1
ATOM 505 C CA . GLY A 1 65 ? 40.094 -9.852 8.5 1 87.38 65 GLY A CA 1
ATOM 506 C C . GLY A 1 65 ? 39.812 -10.125 9.961 1 87.38 65 GLY A C 1
ATOM 507 O O . GLY A 1 65 ? 40.656 -9.859 10.828 1 87.38 65 GLY A O 1
ATOM 508 N N . PHE A 1 66 ? 38.625 -10.5 10.281 1 90.62 66 PHE A N 1
ATOM 509 C CA . PHE A 1 66 ? 38.312 -10.852 11.664 1 90.62 66 PHE A CA 1
ATOM 510 C C . PHE A 1 66 ? 38.438 -12.359 11.883 1 90.62 66 PHE A C 1
ATOM 512 O O . PHE A 1 66 ? 38.219 -13.141 10.953 1 90.62 66 PHE A O 1
ATOM 519 N N . GLN A 1 67 ? 38.938 -12.672 12.953 1 90.06 67 GLN A N 1
ATOM 520 C CA . GLN A 1 67 ? 38.75 -14.047 13.414 1 90.06 67 GLN A CA 1
ATOM 521 C C . GLN A 1 67 ? 37.469 -14.195 14.234 1 90.06 67 GLN A C 1
ATOM 523 O O . GLN A 1 67 ? 37.344 -13.578 15.289 1 90.06 67 GLN A O 1
ATOM 528 N N . THR A 1 68 ? 36.562 -14.82 13.641 1 90.38 68 THR A N 1
ATOM 529 C CA . THR A 1 68 ? 35.25 -14.883 14.258 1 90.38 68 THR A CA 1
ATOM 530 C C . THR A 1 68 ? 34.844 -16.328 14.562 1 90.38 68 THR A C 1
ATOM 532 O O . THR A 1 68 ? 35.219 -17.234 13.812 1 90.38 68 THR A O 1
ATOM 535 N N . VAL A 1 69 ? 34.344 -16.547 15.75 1 89.06 69 VAL A N 1
ATOM 536 C CA . VAL A 1 69 ? 33.812 -17.859 16.141 1 89.06 69 VAL A CA 1
ATOM 537 C C . VAL A 1 69 ? 32.406 -17.703 16.703 1 89.06 69 VAL A C 1
ATOM 539 O O . VAL A 1 69 ? 32.125 -16.766 17.453 1 89.06 69 VAL A O 1
ATOM 542 N N . ALA A 1 70 ? 31.547 -18.516 16.141 1 90.38 70 ALA A N 1
ATOM 543 C CA . ALA A 1 70 ? 30.203 -18.578 16.719 1 90.38 70 ALA A CA 1
ATOM 544 C C . ALA A 1 70 ? 30.141 -19.562 17.875 1 90.38 70 ALA A C 1
ATOM 546 O O . ALA A 1 70 ? 30.562 -20.703 17.75 1 90.38 70 ALA A O 1
ATOM 547 N N . LEU A 1 71 ? 29.703 -19.078 19.031 1 86.12 71 LEU A N 1
ATOM 548 C CA . LEU A 1 71 ? 29.688 -19.906 20.234 1 86.12 71 LEU A CA 1
ATOM 549 C C . LEU A 1 71 ? 28.266 -20.031 20.797 1 86.12 71 LEU A C 1
ATOM 551 O O . LEU A 1 71 ? 27.484 -19.094 20.719 1 86.12 71 LEU A O 1
ATOM 555 N N . LYS A 1 72 ? 27.906 -21.203 21.188 1 88.06 72 LYS A N 1
ATOM 556 C CA . LYS A 1 72 ? 26.719 -21.406 22 1 88.06 72 LYS A CA 1
ATOM 557 C C . LYS A 1 72 ? 27.016 -21.156 23.469 1 88.06 72 LYS A C 1
ATOM 559 O O . LYS A 1 72 ? 27.828 -21.875 24.078 1 88.06 72 LYS A O 1
ATOM 564 N N . LEU A 1 73 ? 26.453 -20.172 23.953 1 86.31 73 LEU A N 1
ATOM 565 C CA . LEU A 1 73 ? 26.859 -19.719 25.297 1 86.31 73 LEU A CA 1
ATOM 566 C C . LEU A 1 73 ? 25.656 -19.672 26.234 1 86.31 73 LEU A C 1
ATOM 568 O O . LEU A 1 73 ? 24.531 -19.422 25.797 1 86.31 73 LEU A O 1
ATOM 572 N N . THR A 1 74 ? 25.953 -20.062 27.438 1 85.25 74 THR A N 1
ATOM 573 C CA . THR A 1 74 ? 24.984 -19.766 28.5 1 85.25 74 THR A CA 1
ATOM 574 C C . THR A 1 74 ? 25.094 -18.297 28.922 1 85.25 74 THR A C 1
ATOM 576 O O . THR A 1 74 ? 26 -17.578 28.5 1 85.25 74 THR A O 1
ATOM 579 N N . GLN A 1 75 ? 24.188 -17.906 29.688 1 85.62 75 GLN A N 1
ATOM 580 C CA . GLN A 1 75 ? 24.156 -16.516 30.141 1 85.62 75 GLN A CA 1
ATOM 581 C C . GLN A 1 75 ? 25.406 -16.172 30.922 1 85.62 75 GLN A C 1
ATOM 583 O O . GLN A 1 75 ? 25.938 -15.062 30.828 1 85.62 75 GLN A O 1
ATOM 588 N N . GLU A 1 76 ? 25.875 -17.141 31.734 1 82.88 76 GLU A N 1
ATOM 589 C CA . GLU A 1 76 ? 27.062 -16.922 32.531 1 82.88 76 GLU A CA 1
ATOM 590 C C . GLU A 1 76 ? 28.312 -16.859 31.672 1 82.88 76 GLU A C 1
ATOM 592 O O . GLU A 1 76 ? 29.203 -16.047 31.922 1 82.88 76 GLU A O 1
ATOM 597 N N . GLN A 1 77 ? 28.312 -17.625 30.672 1 86.88 77 GLN A N 1
ATOM 598 C CA . GLN A 1 77 ? 29.469 -17.672 29.766 1 86.88 77 GLN A CA 1
ATOM 599 C C . GLN A 1 77 ? 29.547 -16.406 28.922 1 86.88 77 GLN A C 1
ATOM 601 O O . GLN A 1 77 ? 30.625 -16.031 28.453 1 86.88 77 GLN A O 1
ATOM 606 N N . LEU A 1 78 ? 28.422 -15.82 28.688 1 88.06 78 LEU A N 1
ATOM 607 C CA . LEU A 1 78 ? 28.344 -14.617 27.875 1 88.06 78 LEU A CA 1
ATOM 608 C C . LEU A 1 78 ? 29.109 -13.469 28.516 1 88.06 78 LEU A C 1
ATOM 610 O O . LEU A 1 78 ? 29.672 -12.617 27.828 1 88.06 78 LEU A O 1
ATOM 614 N N . GLU A 1 79 ? 29.172 -13.508 29.781 1 84.12 79 GLU A N 1
ATOM 615 C CA . GLU A 1 79 ? 29.844 -12.438 30.516 1 84.12 79 GLU A CA 1
ATOM 616 C C . GLU A 1 79 ? 31.359 -12.555 30.406 1 84.12 79 GLU A C 1
ATOM 618 O O . GLU A 1 79 ? 32.094 -11.578 30.641 1 84.12 79 GLU A O 1
ATOM 623 N N . GLU A 1 80 ? 31.844 -13.688 30.016 1 84.31 80 GLU A N 1
ATOM 624 C CA . GLU A 1 80 ? 33.281 -13.922 29.953 1 84.31 80 GLU A CA 1
ATOM 625 C C . GLU A 1 80 ? 33.812 -13.672 28.547 1 84.31 80 GLU A C 1
ATOM 627 O O . GLU A 1 80 ? 35.031 -13.633 28.344 1 84.31 80 GLU A O 1
ATOM 632 N N . ILE A 1 81 ? 32.938 -13.43 27.641 1 85.75 81 ILE A N 1
ATOM 633 C CA . ILE A 1 81 ? 33.406 -13.281 26.266 1 85.75 81 ILE A CA 1
ATOM 634 C C . ILE A 1 81 ? 33.75 -11.82 26 1 85.75 81 ILE A C 1
ATOM 636 O O . ILE A 1 81 ? 33.25 -10.914 26.656 1 85.75 81 ILE A O 1
ATOM 640 N N . PRO A 1 82 ? 34.656 -11.641 25.062 1 86.69 82 PRO A N 1
ATOM 641 C CA . PRO A 1 82 ? 35 -10.266 24.703 1 86.69 82 PRO A CA 1
ATOM 642 C C . PRO A 1 82 ? 33.844 -9.531 24.031 1 86.69 82 PRO A C 1
ATOM 644 O O . PRO A 1 82 ? 33.188 -10.086 23.156 1 86.69 82 PRO A O 1
ATOM 647 N N . LEU A 1 83 ? 33.625 -8.383 24.453 1 88.44 83 LEU A N 1
ATOM 648 C CA . LEU A 1 83 ? 32.594 -7.508 23.891 1 88.44 83 LEU A CA 1
ATOM 649 C C . LEU A 1 83 ? 33.219 -6.359 23.109 1 88.44 83 LEU A C 1
ATOM 651 O O . LEU A 1 83 ? 34.375 -5.977 23.375 1 88.44 83 LEU A O 1
ATOM 655 N N . PRO A 1 84 ? 32.562 -5.934 22.031 1 91.25 84 PRO A N 1
ATOM 656 C CA . PRO A 1 84 ? 31.172 -6.211 21.625 1 91.25 84 PRO A CA 1
ATOM 657 C C . PRO A 1 84 ? 31.031 -7.492 20.797 1 91.25 84 PRO A C 1
ATOM 659 O O . PRO A 1 84 ? 31.969 -7.859 20.078 1 91.25 84 PRO A O 1
ATOM 662 N N . SER A 1 85 ? 29.891 -8.117 20.953 1 91.69 85 SER A N 1
ATOM 663 C CA . SER A 1 85 ? 29.609 -9.367 20.266 1 91.69 85 SER A CA 1
ATOM 664 C C . SER A 1 85 ? 28.234 -9.359 19.609 1 91.69 85 SER A C 1
ATOM 666 O O . SER A 1 85 ? 27.328 -8.648 20.062 1 91.69 85 SER A O 1
ATOM 668 N N . ILE A 1 86 ? 28.109 -10.047 18.484 1 93.06 86 ILE A N 1
ATOM 669 C CA . ILE A 1 86 ? 26.828 -10.172 17.797 1 93.06 86 ILE A CA 1
ATOM 670 C C . ILE A 1 86 ? 26.062 -11.367 18.344 1 93.06 86 ILE A C 1
ATOM 672 O O . ILE A 1 86 ? 26.625 -12.461 18.484 1 93.06 86 ILE A O 1
ATOM 676 N N . LEU A 1 87 ? 24.844 -11.117 18.734 1 90.5 87 LEU A N 1
ATOM 677 C CA . LEU A 1 87 ? 23.984 -12.18 19.266 1 90.5 87 LEU A CA 1
ATOM 678 C C . LEU A 1 87 ? 22.875 -12.531 18.281 1 90.5 87 LEU A C 1
ATOM 680 O O . LEU A 1 87 ? 22.359 -11.656 17.594 1 90.5 87 LEU A O 1
ATOM 684 N N . TYR A 1 88 ? 22.641 -13.758 18.109 1 85.62 88 TYR A N 1
ATOM 685 C CA . TYR A 1 88 ? 21.453 -14.211 17.375 1 85.62 88 TYR A CA 1
ATOM 686 C C . TYR A 1 88 ? 20.203 -14.039 18.219 1 85.62 88 TYR A C 1
ATOM 688 O O . TYR A 1 88 ? 20.031 -14.711 19.25 1 85.62 88 TYR A O 1
ATOM 696 N N . TRP A 1 89 ? 19.422 -13.102 17.812 1 79.94 89 TRP A N 1
ATOM 697 C CA . TRP A 1 89 ? 18.328 -12.602 18.641 1 79.94 89 TRP A CA 1
ATOM 698 C C . TRP A 1 89 ? 16.984 -13.156 18.156 1 79.94 89 TRP A C 1
ATOM 700 O O . TRP A 1 89 ? 16.656 -13.062 16.984 1 79.94 89 TRP A O 1
ATOM 710 N N . LYS A 1 90 ? 16.234 -13.766 19.047 1 68.5 90 LYS A N 1
ATOM 711 C CA . LYS A 1 90 ? 14.898 -14.297 18.797 1 68.5 90 LYS A CA 1
ATOM 712 C C . LYS A 1 90 ? 14.883 -15.211 17.578 1 68.5 90 LYS A C 1
ATOM 714 O O . LYS A 1 90 ? 13.914 -15.203 16.812 1 68.5 90 LYS A O 1
ATOM 719 N N . GLN A 1 91 ? 16.016 -15.781 17.281 1 62.66 91 GLN A N 1
ATOM 720 C CA . GLN A 1 91 ? 16.188 -16.75 16.219 1 62.66 91 GLN A CA 1
ATOM 721 C C . GLN A 1 91 ? 15.844 -16.141 14.859 1 62.66 91 GLN A C 1
ATOM 723 O O . GLN A 1 91 ? 15.508 -16.859 13.914 1 62.66 91 GLN A O 1
ATOM 728 N N . GLU A 1 92 ? 15.719 -14.875 14.836 1 68.81 92 GLU A N 1
ATOM 729 C CA . GLU A 1 92 ? 15.375 -14.297 13.539 1 68.81 92 GLU A CA 1
ATOM 730 C C . GLU A 1 92 ? 16.062 -12.945 13.336 1 68.81 92 GLU A C 1
ATOM 732 O O . GLU A 1 92 ? 15.828 -12.266 12.336 1 68.81 92 GLU A O 1
ATOM 737 N N . HIS A 1 93 ? 16.812 -12.648 14.258 1 77.31 93 HIS A N 1
ATOM 738 C CA . HIS A 1 93 ? 17.391 -11.305 14.227 1 77.31 93 HIS A CA 1
ATOM 739 C C . HIS A 1 93 ? 18.797 -11.289 14.836 1 77.31 93 HIS A C 1
ATOM 741 O O . HIS A 1 93 ? 19.203 -12.258 15.469 1 77.31 93 HIS A O 1
ATOM 747 N N . PHE A 1 94 ? 19.594 -10.336 14.492 1 86.62 94 PHE A N 1
ATOM 748 C CA . PHE A 1 94 ? 20.922 -10.148 15.07 1 86.62 94 PHE A CA 1
ATOM 749 C C . PHE A 1 94 ? 21 -8.82 15.828 1 86.62 94 PHE A C 1
ATOM 751 O O . PHE A 1 94 ? 20.406 -7.828 15.398 1 86.62 94 PHE A O 1
ATOM 758 N N . VAL A 1 95 ? 21.625 -8.898 16.953 1 89.69 95 VAL A N 1
ATOM 759 C CA . VAL A 1 95 ? 21.828 -7.691 17.734 1 89.69 95 VAL A CA 1
ATOM 760 C C . VAL A 1 95 ? 23.281 -7.648 18.234 1 89.69 95 VAL A C 1
ATOM 762 O O . VAL A 1 95 ? 23.984 -8.664 18.203 1 89.69 95 VAL A O 1
ATOM 765 N N . VAL A 1 96 ? 23.734 -6.453 18.609 1 92.25 96 VAL A N 1
ATOM 766 C CA . VAL A 1 96 ? 25.094 -6.312 19.141 1 92.25 96 VAL A CA 1
ATOM 767 C C . VAL A 1 96 ? 25.047 -6.047 20.641 1 92.25 96 VAL A C 1
ATOM 769 O O . VAL A 1 96 ? 24.344 -5.133 21.094 1 92.25 96 VAL A O 1
ATOM 772 N N . LEU A 1 97 ? 25.688 -6.938 21.344 1 92.06 97 LEU A N 1
ATOM 773 C CA . LEU A 1 97 ? 25.859 -6.703 22.766 1 92.06 97 LEU A CA 1
ATOM 774 C C . LEU A 1 97 ? 27.047 -5.789 23.031 1 92.06 97 LEU A C 1
ATOM 776 O O . LEU A 1 97 ? 28.203 -6.168 22.781 1 92.06 97 LEU A O 1
ATOM 780 N N . GLU A 1 98 ? 26.719 -4.629 23.422 1 90.31 98 GLU A N 1
ATOM 781 C CA . GLU A 1 98 ? 27.766 -3.621 23.594 1 90.31 98 GLU A CA 1
ATOM 782 C C . GLU A 1 98 ? 28.5 -3.811 24.906 1 90.31 98 GLU A C 1
ATOM 784 O O . GLU A 1 98 ? 29.734 -3.859 24.938 1 90.31 98 GLU A O 1
ATOM 789 N N . LYS A 1 99 ? 27.75 -3.74 26.047 1 88.94 99 LYS A N 1
ATOM 790 C CA . LYS A 1 99 ? 28.375 -3.885 27.359 1 88.94 99 LYS A CA 1
ATOM 791 C C . LYS A 1 99 ? 27.406 -4.484 28.375 1 88.94 99 LYS A C 1
ATOM 793 O O . LYS A 1 99 ? 26.188 -4.457 28.172 1 88.94 99 LYS A O 1
ATOM 798 N N . ILE A 1 100 ? 27.953 -5.137 29.344 1 89.44 100 ILE A N 1
ATOM 799 C CA . ILE A 1 100 ? 27.219 -5.688 30.484 1 89.44 100 ILE A CA 1
ATOM 800 C C . ILE A 1 100 ? 27.609 -4.953 31.766 1 89.44 100 ILE A C 1
ATOM 802 O O . ILE A 1 100 ? 28.797 -4.875 32.094 1 89.44 100 ILE A O 1
ATOM 806 N N . ILE A 1 101 ? 26.625 -4.27 32.344 1 86.81 101 ILE A N 1
ATOM 807 C CA . ILE A 1 101 ? 26.906 -3.516 33.562 1 86.81 101 ILE A CA 1
ATOM 808 C C . ILE A 1 101 ? 26.203 -4.156 34.75 1 86.81 101 ILE A C 1
ATOM 810 O O . ILE A 1 101 ? 25.016 -4.48 34.656 1 86.81 101 ILE A O 1
ATOM 814 N N . HIS A 1 102 ? 26.922 -4.457 35.781 1 86.75 102 HIS A N 1
ATOM 815 C CA . HIS A 1 102 ? 26.375 -4.977 37.031 1 86.75 102 HIS A CA 1
ATOM 816 C C . HIS A 1 102 ? 26.078 -3.854 38 1 86.75 102 HIS A C 1
ATOM 818 O O . HIS A 1 102 ? 27 -3.193 38.5 1 86.75 102 HIS A O 1
ATOM 824 N N . LYS A 1 103 ? 24.844 -3.334 38.031 1 74.81 103 LYS A N 1
ATOM 825 C CA . LYS A 1 103 ? 24.453 -2.27 38.938 1 74.81 103 LYS A CA 1
ATOM 826 C C . LYS A 1 103 ? 23.5 -2.787 40.031 1 74.81 103 LYS A C 1
ATOM 828 O O . LYS A 1 103 ? 22.438 -3.334 39.719 1 74.81 103 LYS A O 1
ATOM 833 N N . LYS A 1 104 ? 23.688 -2.41 41.375 1 75 104 LYS A N 1
ATOM 834 C CA . LYS A 1 104 ? 22.891 -2.676 42.562 1 75 104 LYS A CA 1
ATOM 835 C C . LYS A 1 104 ? 22.344 -4.102 42.562 1 75 104 LYS A C 1
ATOM 837 O O . LYS A 1 104 ? 21.156 -4.316 42.812 1 75 104 LYS A O 1
ATOM 842 N N . GLY A 1 105 ? 23.047 -5.113 42.125 1 71.94 105 GLY A N 1
ATOM 843 C CA . GLY A 1 105 ? 22.641 -6.508 42.188 1 71.94 105 GLY A CA 1
ATOM 844 C C . GLY A 1 105 ? 21.922 -6.98 40.938 1 71.94 105 GLY A C 1
ATOM 845 O O . GLY A 1 105 ? 21.594 -8.164 40.812 1 71.94 105 GLY A O 1
ATOM 846 N N . GLU A 1 106 ? 21.625 -5.961 40 1 79.94 106 GLU A N 1
ATOM 847 C CA . GLU A 1 106 ? 20.984 -6.371 38.75 1 79.94 106 GLU A CA 1
ATOM 848 C C . GLU A 1 106 ? 21.938 -6.227 37.562 1 79.94 106 GLU A C 1
ATOM 850 O O . GLU A 1 106 ? 22.75 -5.301 37.531 1 79.94 106 GLU A O 1
ATOM 855 N N . THR A 1 107 ? 22.016 -7.273 36.781 1 85.88 107 THR A N 1
ATOM 856 C CA . THR A 1 107 ? 22.828 -7.242 35.562 1 85.88 107 THR A CA 1
ATOM 857 C C . THR A 1 107 ? 22.047 -6.625 34.406 1 85.88 107 THR A C 1
ATOM 859 O O . THR A 1 107 ? 20.938 -7.078 34.094 1 85.88 107 THR A O 1
ATOM 862 N N . LEU A 1 108 ? 22.547 -5.523 33.906 1 88.75 108 LEU A N 1
ATOM 863 C CA . LEU A 1 108 ? 21.938 -4.852 32.781 1 88.75 108 LEU A CA 1
ATOM 864 C C . LEU A 1 108 ? 22.703 -5.129 31.484 1 88.75 108 LEU A C 1
ATOM 866 O O . LEU A 1 108 ? 23.938 -5.055 31.469 1 88.75 108 LEU A O 1
ATOM 870 N N . TYR A 1 109 ? 22 -5.488 30.5 1 89.69 109 TYR A N 1
ATOM 871 C CA . TYR A 1 109 ? 22.562 -5.762 29.188 1 89.69 109 TYR A CA 1
ATOM 872 C C . TYR A 1 109 ? 22.266 -4.633 28.219 1 89.69 109 TYR A C 1
ATOM 874 O O . TYR A 1 109 ? 21.094 -4.32 27.953 1 89.69 109 TYR A O 1
ATOM 882 N N . TYR A 1 110 ? 23.312 -4.027 27.703 1 89.06 110 TYR A N 1
ATOM 883 C CA . TYR A 1 110 ? 23.172 -2.969 26.719 1 89.06 110 TYR A CA 1
ATOM 884 C C . TYR A 1 110 ? 23.219 -3.539 25.297 1 89.06 110 TYR A C 1
ATOM 886 O O . TYR A 1 110 ? 24.281 -3.975 24.844 1 89.06 110 TYR A O 1
ATOM 894 N N . ILE A 1 111 ? 22.094 -3.48 24.641 1 89.5 111 ILE A N 1
ATOM 895 C CA . ILE A 1 111 ? 21.969 -4.098 23.328 1 89.5 111 ILE A CA 1
ATOM 896 C C . ILE A 1 111 ? 21.75 -3.018 22.266 1 89.5 111 ILE A C 1
ATOM 898 O O . ILE A 1 111 ? 20.984 -2.07 22.5 1 89.5 111 ILE A O 1
ATOM 902 N N . LEU A 1 112 ? 22.531 -3.162 21.25 1 88 112 LEU A N 1
ATOM 903 C CA . LEU A 1 112 ? 22.312 -2.334 20.062 1 88 112 LEU A CA 1
ATOM 904 C C . LEU A 1 112 ? 21.531 -3.1 19 1 88 112 LEU A C 1
ATOM 906 O O . LEU A 1 112 ? 22.094 -3.939 18.297 1 88 112 LEU A O 1
ATOM 910 N N . ASP A 1 113 ? 20.281 -2.787 18.906 1 84.06 113 ASP A N 1
ATOM 911 C CA . ASP A 1 113 ? 19.422 -3.424 17.922 1 84.06 113 ASP A CA 1
ATOM 912 C C . ASP A 1 113 ? 19.281 -2.551 16.672 1 84.06 113 ASP A C 1
ATOM 914 O O . ASP A 1 113 ? 18.75 -1.438 16.75 1 84.06 113 ASP A O 1
ATOM 918 N N . PRO A 1 114 ? 19.781 -3.082 15.609 1 79.94 114 PRO A N 1
ATOM 919 C CA . PRO A 1 114 ? 19.688 -2.285 14.383 1 79.94 114 PRO A CA 1
ATOM 920 C C . PRO A 1 114 ? 18.25 -1.905 14.039 1 79.94 114 PRO A C 1
ATOM 922 O O . PRO A 1 114 ? 18.016 -0.92 13.336 1 79.94 114 PRO A O 1
ATOM 925 N N . GLY A 1 115 ? 17.359 -2.611 14.539 1 72.56 115 GLY A N 1
ATOM 926 C CA . GLY A 1 115 ? 15.961 -2.344 14.25 1 72.56 115 GLY A CA 1
ATOM 927 C C . GLY A 1 115 ? 15.312 -1.425 15.273 1 72.56 115 GLY A C 1
ATOM 928 O O . GLY A 1 115 ? 14.398 -0.669 14.938 1 72.56 115 GLY A O 1
ATOM 929 N N . TYR A 1 116 ? 15.75 -1.484 16.531 1 69.5 116 TYR A N 1
ATOM 930 C CA . TYR A 1 116 ? 15.023 -0.805 17.594 1 69.5 116 TYR A CA 1
ATOM 931 C C . TYR A 1 116 ? 15.922 0.198 18.312 1 69.5 116 TYR A C 1
ATOM 933 O O . TYR A 1 116 ? 15.445 1.002 19.125 1 69.5 116 TYR A O 1
ATOM 941 N N . GLY A 1 117 ? 17.141 0.181 18 1 73.75 117 GLY A N 1
ATOM 942 C CA . GLY A 1 117 ? 18.047 1.114 18.641 1 73.75 117 GLY A CA 1
ATOM 943 C C . GLY A 1 117 ? 18.703 0.543 19.891 1 73.75 117 GLY A C 1
ATOM 944 O O . GLY A 1 117 ? 18.969 -0.66 19.969 1 73.75 117 GLY A O 1
ATOM 945 N N . LYS A 1 118 ? 19.094 1.462 20.812 1 79.31 118 LYS A N 1
ATOM 946 C CA . LYS A 1 118 ? 19.766 1.047 22.047 1 79.31 118 LYS A CA 1
ATOM 947 C C . LYS A 1 118 ? 18.75 0.606 23.094 1 79.31 118 LYS A C 1
ATOM 949 O O . LYS A 1 118 ? 17.844 1.366 23.453 1 79.31 118 LYS A O 1
ATOM 954 N N . ILE A 1 119 ? 18.812 -0.603 23.438 1 81.06 119 ILE A N 1
ATOM 955 C CA . ILE A 1 119 ? 17.875 -1.171 24.406 1 81.06 119 ILE A CA 1
ATOM 956 C C . ILE A 1 119 ? 18.641 -1.678 25.625 1 81.06 119 ILE A C 1
ATOM 958 O O . ILE A 1 119 ? 19.734 -2.234 25.5 1 81.06 119 ILE A O 1
ATOM 962 N N . ILE A 1 120 ? 18.156 -1.388 26.719 1 83.56 120 ILE A N 1
ATOM 963 C CA . ILE A 1 120 ? 18.703 -1.9 27.953 1 83.56 120 ILE A CA 1
ATOM 964 C C . ILE A 1 120 ? 17.766 -2.951 28.547 1 83.56 120 ILE A C 1
ATOM 966 O O . ILE A 1 120 ? 16.578 -2.691 28.75 1 83.56 120 ILE A O 1
ATOM 970 N N . LEU A 1 121 ? 18.234 -4.117 28.656 1 86.12 121 LEU A N 1
ATOM 971 C CA . LEU A 1 121 ? 17.391 -5.199 29.156 1 86.12 121 LEU A CA 1
ATOM 972 C C . LEU A 1 121 ? 17.938 -5.754 30.469 1 86.12 121 LEU A C 1
ATOM 974 O O . LEU A 1 121 ? 19.141 -5.738 30.703 1 86.12 121 LEU A O 1
ATOM 978 N N . GLU A 1 122 ? 16.984 -6.211 31.281 1 84.25 122 GLU A N 1
ATOM 979 C CA . GLU A 1 122 ? 17.344 -6.906 32.5 1 84.25 122 GLU A CA 1
ATOM 980 C C . GLU A 1 122 ? 17.672 -8.375 32.25 1 84.25 122 GLU A C 1
ATOM 982 O O . GLU A 1 122 ? 17.391 -8.891 31.156 1 84.25 122 GLU A O 1
ATOM 987 N N . ARG A 1 123 ? 18.281 -8.992 33.125 1 84 123 ARG A N 1
ATOM 988 C CA . ARG A 1 123 ? 18.812 -10.336 33 1 84 123 ARG A CA 1
ATOM 989 C C . ARG A 1 123 ? 17.734 -11.328 32.562 1 84 123 ARG A C 1
ATOM 991 O O . ARG A 1 123 ? 17.938 -12.109 31.641 1 84 123 ARG A O 1
ATOM 998 N N . ASN A 1 124 ? 16.594 -11.281 33.188 1 78.88 124 ASN A N 1
ATOM 999 C CA . ASN A 1 124 ? 15.547 -12.266 32.906 1 78.88 124 ASN A CA 1
ATOM 1000 C C . ASN A 1 124 ? 14.953 -12.078 31.516 1 78.88 124 ASN A C 1
ATOM 1002 O O . ASN A 1 124 ? 14.742 -13.055 30.797 1 78.88 124 ASN A O 1
ATOM 1006 N N . ILE A 1 125 ? 14.812 -10.898 31.156 1 81.06 125 ILE A N 1
ATOM 1007 C CA . ILE A 1 125 ? 14.211 -10.609 29.859 1 81.06 125 ILE A CA 1
ATOM 1008 C C . ILE A 1 125 ? 15.219 -10.914 28.75 1 81.06 125 ILE A C 1
ATOM 1010 O O . ILE A 1 125 ? 14.844 -11.438 27.703 1 81.06 125 ILE A O 1
ATOM 1014 N N . PHE A 1 126 ? 16.391 -10.617 29.047 1 86.31 126 PHE A N 1
ATOM 1015 C CA . PHE A 1 126 ? 17.453 -10.875 28.078 1 86.31 126 PHE A CA 1
ATOM 1016 C C . PHE A 1 126 ? 17.562 -12.367 27.781 1 86.31 126 PHE A C 1
ATOM 1018 O O . PHE A 1 126 ? 17.641 -12.758 26.609 1 86.31 126 PHE A O 1
ATOM 1025 N N . ALA A 1 127 ? 17.516 -13.125 28.781 1 82.31 127 ALA A N 1
ATOM 1026 C CA . ALA A 1 127 ? 17.641 -14.57 28.625 1 82.31 127 ALA A CA 1
ATOM 1027 C C . ALA A 1 127 ? 16.484 -15.148 27.828 1 82.31 127 ALA A C 1
ATOM 1029 O O . ALA A 1 127 ? 16.688 -16 26.969 1 82.31 127 ALA A O 1
ATOM 1030 N N . LYS A 1 128 ? 15.414 -14.625 28.062 1 79.19 128 LYS A N 1
ATOM 1031 C CA . LYS A 1 128 ? 14.219 -15.117 27.391 1 79.19 128 LYS A CA 1
ATOM 1032 C C . LYS A 1 128 ? 14.25 -14.773 25.906 1 79.19 128 LYS A C 1
ATOM 1034 O O . LYS A 1 128 ? 13.883 -15.594 25.062 1 79.19 128 LYS A O 1
ATOM 1039 N N . GLU A 1 129 ? 14.734 -13.594 25.594 1 80.75 129 GLU A N 1
ATOM 1040 C CA . GLU A 1 129 ? 14.711 -13.133 24.219 1 80.75 129 GLU A CA 1
ATOM 1041 C C . GLU A 1 129 ? 15.883 -13.703 23.422 1 80.75 129 GLU A C 1
ATOM 1043 O O . GLU A 1 129 ? 15.773 -13.914 22.219 1 80.75 129 GLU A O 1
ATOM 1048 N N . TRP A 1 130 ? 17 -13.875 24.078 1 83.12 130 TRP A N 1
ATOM 1049 C CA . TRP A 1 130 ? 18.203 -14.344 23.406 1 83.12 130 TRP A CA 1
ATOM 1050 C C . TRP A 1 130 ? 18.188 -15.859 23.25 1 83.12 130 TRP A C 1
ATOM 1052 O O . TRP A 1 130 ? 18.406 -16.375 22.156 1 83.12 130 TRP A O 1
ATOM 1062 N N . GLN A 1 131 ? 17.891 -16.547 24.375 1 76.5 131 GLN A N 1
ATOM 1063 C CA . GLN A 1 131 ? 17.953 -18.016 24.391 1 76.5 131 GLN A CA 1
ATOM 1064 C C . GLN A 1 131 ? 16.609 -18.625 23.984 1 76.5 131 GLN A C 1
ATOM 1066 O O . GLN A 1 131 ? 16.547 -19.734 23.469 1 76.5 131 GLN A O 1
ATOM 1071 N N . GLY A 1 132 ? 15.562 -17.75 23.984 1 64.44 132 GLY A N 1
ATOM 1072 C CA . GLY A 1 132 ? 14.242 -18.312 23.734 1 64.44 132 GLY A CA 1
ATOM 1073 C C . GLY A 1 132 ? 13.945 -19.516 24.594 1 64.44 132 GLY A C 1
ATOM 1074 O O . GLY A 1 132 ? 14.047 -19.453 25.828 1 64.44 132 GLY A O 1
ATOM 1075 N N . ASN A 1 133 ? 13.594 -20.75 23.953 1 60.44 133 ASN A N 1
ATOM 1076 C CA . ASN A 1 133 ? 13.305 -22 24.641 1 60.44 133 ASN A CA 1
ATOM 1077 C C . ASN A 1 133 ? 14.547 -22.875 24.766 1 60.44 133 ASN A C 1
ATOM 1079 O O . ASN A 1 133 ? 14.5 -23.938 25.375 1 60.44 133 ASN A O 1
ATOM 1083 N N . ASN A 1 134 ? 15.609 -22.312 24.297 1 65.5 134 ASN A N 1
ATOM 1084 C CA . ASN A 1 134 ? 16.844 -23.094 24.344 1 65.5 134 ASN A CA 1
ATOM 1085 C C . ASN A 1 134 ? 17.688 -22.75 25.562 1 65.5 134 ASN A C 1
ATOM 1087 O O . ASN A 1 134 ? 17.516 -21.703 26.172 1 65.5 134 ASN A O 1
ATOM 1091 N N . GLU A 1 135 ? 18.438 -23.688 26.016 1 68.75 135 GLU A N 1
ATOM 1092 C CA . GLU A 1 135 ? 19.312 -23.484 27.172 1 68.75 135 GLU A CA 1
ATOM 1093 C C . GLU A 1 135 ? 20.484 -22.562 26.812 1 68.75 135 GLU A C 1
ATOM 1095 O O . GLU A 1 135 ? 21.016 -21.875 27.672 1 68.75 135 GLU A O 1
ATOM 1100 N N . LYS A 1 136 ? 20.875 -22.609 25.609 1 79.81 136 LYS A N 1
ATOM 1101 C CA . LYS A 1 136 ? 22.016 -21.812 25.188 1 79.81 136 LYS A CA 1
ATOM 1102 C C . LYS A 1 136 ? 21.641 -20.891 24.031 1 79.81 136 LYS A C 1
ATOM 1104 O O . LYS A 1 136 ? 20.75 -21.188 23.25 1 79.81 136 LYS A O 1
ATOM 1109 N N . GLY A 1 137 ? 22.188 -19.719 24.078 1 82.62 137 GLY A N 1
ATOM 1110 C CA . GLY A 1 137 ? 22.062 -18.781 22.969 1 82.62 137 GLY A CA 1
ATOM 1111 C C . GLY A 1 137 ? 23.312 -18.719 22.109 1 82.62 137 GLY A C 1
ATOM 1112 O O . GLY A 1 137 ? 24.375 -19.234 22.5 1 82.62 137 GLY A O 1
ATOM 1113 N N . VAL A 1 138 ? 23.188 -18.172 20.922 1 86.44 138 VAL A N 1
ATOM 1114 C CA . VAL A 1 138 ? 24.312 -18.109 20.016 1 86.44 138 VAL A CA 1
ATOM 1115 C C . VAL A 1 138 ? 24.906 -16.719 20.016 1 86.44 138 VAL A C 1
ATOM 1117 O O . VAL A 1 138 ? 24.188 -15.719 19.953 1 86.44 138 VAL A O 1
ATOM 1120 N N . GLY A 1 139 ? 26.172 -16.688 20.266 1 89 139 GLY A N 1
ATOM 1121 C CA . GLY A 1 139 ? 26.922 -15.445 20.172 1 89 139 GLY A CA 1
ATOM 1122 C C . GLY A 1 139 ? 28.172 -15.555 19.297 1 89 139 GLY A C 1
ATOM 1123 O O . GLY A 1 139 ? 28.828 -16.594 19.281 1 89 139 GLY A O 1
ATOM 1124 N N . ILE A 1 140 ? 28.406 -14.461 18.562 1 91.94 140 ILE A N 1
ATOM 1125 C CA . ILE A 1 140 ? 29.562 -14.43 17.688 1 91.94 140 ILE A CA 1
ATOM 1126 C C . ILE A 1 140 ? 30.625 -13.492 18.25 1 91.94 140 ILE A C 1
ATOM 1128 O O . ILE A 1 140 ? 30.344 -12.328 18.531 1 91.94 140 ILE A O 1
ATOM 1132 N N . VAL A 1 141 ? 31.734 -14.023 18.422 1 91.81 141 VAL A N 1
ATOM 1133 C CA . VAL A 1 141 ? 32.844 -13.242 18.984 1 91.81 141 VAL A CA 1
ATOM 1134 C C . VAL A 1 141 ? 33.812 -12.844 17.875 1 91.81 141 VAL A C 1
ATOM 1136 O O . VAL A 1 141 ? 34.031 -13.617 16.938 1 91.81 141 VAL A O 1
ATOM 1139 N N . PHE A 1 142 ? 34.312 -11.656 17.984 1 91.44 142 PHE A N 1
ATOM 1140 C CA . PHE A 1 142 ? 35.188 -11.109 16.953 1 91.44 142 PHE A CA 1
ATOM 1141 C C . PHE A 1 142 ? 36.562 -10.758 17.547 1 91.44 142 PHE A C 1
ATOM 1143 O O . PHE A 1 142 ? 36.625 -10.227 18.656 1 91.44 142 PHE A O 1
ATOM 1150 N N . GLN A 1 143 ? 37.594 -11.188 16.859 1 88.56 143 GLN A N 1
ATOM 1151 C CA . GLN A 1 143 ? 38.969 -10.797 17.203 1 88.56 143 GLN A CA 1
ATOM 1152 C C . GLN A 1 143 ? 39.688 -10.211 16 1 88.56 143 GLN A C 1
ATOM 1154 O O . GLN A 1 143 ? 39.594 -10.758 14.898 1 88.56 143 GLN A O 1
ATOM 1159 N N . GLU A 1 144 ? 40.25 -9.094 16.172 1 88.25 144 GLU A N 1
ATOM 1160 C CA . GLU A 1 144 ? 40.938 -8.406 15.078 1 88.25 144 GLU A CA 1
ATOM 1161 C C . GLU A 1 144 ? 42.25 -9.102 14.727 1 88.25 144 GLU A C 1
ATOM 1163 O O . GLU A 1 144 ? 42.969 -9.578 15.609 1 88.25 144 GLU A O 1
ATOM 1168 N N . THR A 1 145 ? 42.375 -9.312 13.484 1 87.44 145 THR A N 1
ATOM 1169 C CA . THR A 1 145 ? 43.656 -9.836 12.992 1 87.44 145 THR A CA 1
ATOM 1170 C C . THR A 1 145 ? 44.438 -8.758 12.258 1 87.44 145 THR A C 1
ATOM 1172 O O . THR A 1 145 ? 43.938 -7.629 12.109 1 87.44 145 THR A O 1
ATOM 1175 N N . GLU A 1 146 ? 45.625 -9.023 11.836 1 84.88 146 GLU A N 1
ATOM 1176 C CA . GLU A 1 146 ? 46.469 -8.086 11.094 1 84.88 146 GLU A CA 1
ATOM 1177 C C . GLU A 1 146 ? 45.844 -7.758 9.742 1 84.88 146 GLU A C 1
ATOM 1179 O O . GLU A 1 146 ? 46.031 -6.652 9.219 1 84.88 146 GLU A O 1
ATOM 1184 N N . ASN A 1 147 ? 45.062 -8.617 9.281 1 86.06 147 ASN A N 1
ATOM 1185 C CA . ASN A 1 147 ? 44.469 -8.438 7.977 1 86.06 147 ASN A CA 1
ATOM 1186 C C . ASN A 1 147 ? 43.344 -7.383 8.023 1 86.06 147 ASN A C 1
ATOM 1188 O O . ASN A 1 147 ? 43.031 -6.758 7.004 1 86.06 147 ASN A O 1
ATOM 1192 N N . PHE A 1 148 ? 42.781 -7.293 9.164 1 87.81 148 PHE A N 1
ATOM 1193 C CA . PHE A 1 148 ? 41.719 -6.305 9.32 1 87.81 148 PHE A CA 1
ATOM 1194 C C . PHE A 1 148 ? 42.281 -4.891 9.141 1 87.81 148 PHE A C 1
ATOM 1196 O O . PHE A 1 148 ? 41.625 -4.039 8.539 1 87.81 148 PHE A O 1
ATOM 1203 N N . LYS A 1 149 ? 43.469 -4.648 9.578 1 79 149 LYS A N 1
ATOM 1204 C CA . LYS A 1 149 ? 44.094 -3.332 9.484 1 79 149 LYS A CA 1
ATOM 1205 C C . LYS A 1 149 ? 44.438 -2.996 8.039 1 79 149 LYS A C 1
ATOM 1207 O O . LYS A 1 149 ? 44.406 -1.83 7.637 1 79 149 LYS A O 1
ATOM 1212 N N . LYS A 1 150 ? 44.594 -4.012 7.207 1 76.38 150 LYS A N 1
ATOM 1213 C CA . LYS A 1 150 ? 45 -3.816 5.82 1 76.38 150 LYS A CA 1
ATOM 1214 C C . LYS A 1 150 ? 43.812 -3.66 4.902 1 76.38 150 LYS A C 1
ATOM 1216 O O . LYS A 1 150 ? 43.938 -3.148 3.789 1 76.38 150 LYS A O 1
ATOM 1221 N N . PHE A 1 151 ? 42.625 -4.059 5.367 1 77.56 151 PHE A N 1
ATOM 1222 C CA . PHE A 1 151 ? 41.438 -4 4.52 1 77.56 151 PHE A CA 1
ATOM 1223 C C . PHE A 1 151 ? 41.031 -2.559 4.293 1 77.56 151 PHE A C 1
ATOM 1225 O O . PHE A 1 151 ? 40.844 -1.8 5.246 1 77.56 151 PHE A O 1
ATOM 1232 N N . LYS A 1 152 ? 41.125 -2.084 3.02 1 69.62 152 LYS A N 1
ATOM 1233 C CA . LYS A 1 152 ? 40.812 -0.702 2.672 1 69.62 152 LYS A CA 1
ATOM 1234 C C . LYS A 1 152 ? 39.344 -0.544 2.336 1 69.62 152 LYS A C 1
ATOM 1236 O O . LYS A 1 152 ? 38.812 -1.253 1.476 1 69.62 152 LYS A O 1
ATOM 1241 N N . TRP A 1 153 ? 38.531 0.024 3.299 1 69.12 153 TRP A N 1
ATOM 1242 C CA . TRP A 1 153 ? 37.156 0.36 3.01 1 69.12 153 TRP A CA 1
ATOM 1243 C C . TRP A 1 153 ? 37.062 1.683 2.258 1 69.12 153 TRP A C 1
ATOM 1245 O O . TRP A 1 153 ? 37.906 2.561 2.422 1 69.12 153 TRP A O 1
ATOM 1255 N N . GLN A 1 154 ? 36.312 1.701 1.148 1 60.66 154 GLN A N 1
ATOM 1256 C CA . GLN A 1 154 ? 36.062 3 0.527 1 60.66 154 GLN A CA 1
ATOM 1257 C C . GLN A 1 154 ? 35.469 3.986 1.521 1 60.66 154 GLN A C 1
ATOM 1259 O O . GLN A 1 154 ? 34.562 3.631 2.281 1 60.66 154 GLN A O 1
ATOM 1264 N N . GLU A 1 155 ? 36.156 4.879 1.881 1 52.47 155 GLU A N 1
ATOM 1265 C CA . GLU A 1 155 ? 35.688 5.863 2.859 1 52.47 155 GLU A CA 1
ATOM 1266 C C . GLU A 1 155 ? 34.25 6.23 2.629 1 52.47 155 GLU A C 1
ATOM 1268 O O . GLU A 1 155 ? 33.812 6.402 1.487 1 52.47 155 GLU A O 1
ATOM 1273 N N . GLU A 1 156 ? 33.438 5.805 3.51 1 53.5 156 GLU A N 1
ATOM 1274 C CA . GLU A 1 156 ? 32.031 6.203 3.469 1 53.5 156 GLU A CA 1
ATOM 1275 C C . GLU A 1 156 ? 31.891 7.66 3.053 1 53.5 156 GLU A C 1
ATOM 1277 O O . GLU A 1 156 ? 32.375 8.562 3.73 1 53.5 156 GLU A O 1
ATOM 1282 N N . ILE A 1 157 ? 32.062 8.078 1.892 1 49.22 157 ILE A N 1
ATOM 1283 C CA . ILE A 1 157 ? 31.703 9.469 1.61 1 49.22 157 ILE A CA 1
ATOM 1284 C C . ILE A 1 157 ? 30.328 9.766 2.199 1 49.22 157 ILE A C 1
ATOM 1286 O O . ILE A 1 157 ? 29.344 9.125 1.847 1 49.22 157 ILE A O 1
ATOM 1290 N N . LYS A 1 158 ? 30.484 10.125 3.418 1 50.66 158 LYS A N 1
ATOM 1291 C CA . LYS A 1 158 ? 29.234 10.695 3.912 1 50.66 158 LYS A CA 1
ATOM 1292 C C . LYS A 1 158 ? 28.422 11.312 2.775 1 50.66 158 LYS A C 1
ATOM 1294 O O . LYS A 1 158 ? 28.828 12.32 2.193 1 50.66 158 LYS A O 1
ATOM 1299 N N . LYS A 1 159 ? 27.75 10.523 2.02 1 52.75 159 LYS A N 1
ATOM 1300 C CA . LYS A 1 159 ? 26.938 11.094 0.957 1 52.75 159 LYS A CA 1
ATOM 1301 C C . LYS A 1 159 ? 26.016 12.18 1.5 1 52.75 159 LYS A C 1
ATOM 1303 O O . LYS A 1 159 ? 25.125 11.906 2.305 1 52.75 159 LYS A O 1
ATOM 1308 N N . GLU A 1 160 ? 26.422 13.328 1.521 1 59.88 160 GLU A N 1
ATOM 1309 C CA . GLU A 1 160 ? 25.625 14.5 1.873 1 59.88 160 GLU A CA 1
ATOM 1310 C C . GLU A 1 160 ? 24.281 14.477 1.163 1 59.88 160 GLU A C 1
ATOM 1312 O O . GLU A 1 160 ? 24.156 13.945 0.054 1 59.88 160 GLU A O 1
ATOM 1317 N N . LEU A 1 161 ? 23.188 14.609 1.894 1 65.38 161 LEU A N 1
ATOM 1318 C CA . LEU A 1 161 ? 21.828 14.711 1.386 1 65.38 161 LEU A CA 1
ATOM 1319 C C . LEU A 1 161 ? 21.797 15.391 0.02 1 65.38 161 LEU A C 1
ATOM 1321 O O . LEU A 1 161 ? 21.109 14.93 -0.894 1 65.38 161 LEU A O 1
ATOM 1325 N N . LEU A 1 162 ? 22.734 16.328 -0.121 1 68.75 162 LEU A N 1
ATOM 1326 C CA . LEU A 1 162 ? 22.688 17.172 -1.31 1 68.75 162 LEU A CA 1
ATOM 1327 C C . LEU A 1 162 ? 23.312 16.469 -2.508 1 68.75 162 LEU A C 1
ATOM 1329 O O . LEU A 1 162 ? 23.062 16.844 -3.654 1 68.75 162 LEU A O 1
ATOM 1333 N N . LYS A 1 163 ? 24.062 15.438 -2.318 1 74.38 163 LYS A N 1
ATOM 1334 C CA . LYS A 1 163 ? 24.734 14.75 -3.42 1 74.38 163 LYS A CA 1
ATOM 1335 C C . LYS A 1 163 ? 23.969 13.5 -3.834 1 74.38 163 LYS A C 1
ATOM 1337 O O . LYS A 1 163 ? 24.406 12.75 -4.707 1 74.38 163 LYS A O 1
ATOM 1342 N N . SER A 1 164 ? 22.859 13.367 -3.26 1 82.31 164 SER A N 1
ATOM 1343 C CA . SER A 1 164 ? 22.047 12.203 -3.604 1 82.31 164 SER A CA 1
ATOM 1344 C C . SER A 1 164 ? 21.391 12.367 -4.965 1 82.31 164 SER A C 1
ATOM 1346 O O . SER A 1 164 ? 21.203 13.492 -5.434 1 82.31 164 SER A O 1
ATOM 1348 N N . PRO A 1 165 ? 21.188 11.336 -5.695 1 80.25 165 PRO A N 1
ATOM 1349 C CA . PRO A 1 165 ? 20.625 11.406 -7.043 1 80.25 165 PRO A CA 1
ATOM 1350 C C . PRO A 1 165 ? 19.297 12.156 -7.082 1 80.25 165 PRO A C 1
ATOM 1352 O O . PRO A 1 165 ? 19.031 12.914 -8.023 1 80.25 165 PRO A O 1
ATOM 1355 N N . SER A 1 166 ? 18.5 11.938 -6.113 1 80.75 166 SER A N 1
ATOM 1356 C CA . SER A 1 166 ? 17.219 12.625 -6.086 1 80.75 166 SER A CA 1
ATOM 1357 C C . SER A 1 166 ? 17.391 14.141 -5.973 1 80.75 166 SER A C 1
ATOM 1359 O O . SER A 1 166 ? 16.719 14.906 -6.66 1 80.75 166 SER A O 1
ATOM 1361 N N . PHE A 1 167 ? 18.359 14.539 -5.145 1 82.81 167 PHE A N 1
ATOM 1362 C CA . PHE A 1 167 ? 18.594 15.961 -4.926 1 82.81 167 PHE A CA 1
ATOM 1363 C C . PHE A 1 167 ? 19.344 16.578 -6.102 1 82.81 167 PHE A C 1
ATOM 1365 O O . PHE A 1 167 ? 19.125 17.734 -6.445 1 82.81 167 PHE A O 1
ATOM 1372 N N . THR A 1 168 ? 20.172 15.789 -6.695 1 84.62 168 THR A N 1
ATOM 1373 C CA . THR A 1 168 ? 20.875 16.281 -7.871 1 84.62 168 THR A CA 1
ATOM 1374 C C . THR A 1 168 ? 19.922 16.484 -9.031 1 84.62 168 THR A C 1
ATOM 1376 O O . THR A 1 168 ? 20.047 17.469 -9.781 1 84.62 168 THR A O 1
ATOM 1379 N N . THR A 1 169 ? 19.031 15.578 -9.18 1 85.06 169 THR A N 1
ATOM 1380 C CA . THR A 1 169 ? 18.016 15.734 -10.211 1 85.06 169 THR A CA 1
ATOM 1381 C C . THR A 1 169 ? 17.125 16.953 -9.93 1 85.06 169 THR A C 1
ATOM 1383 O O . THR A 1 169 ? 16.781 17.703 -10.844 1 85.06 169 THR A O 1
ATOM 1386 N N . ALA A 1 170 ? 16.797 17.047 -8.703 1 82.88 170 ALA A N 1
ATOM 1387 C CA . ALA A 1 170 ? 15.984 18.188 -8.305 1 82.88 170 ALA A CA 1
ATOM 1388 C C . ALA A 1 170 ? 16.734 19.5 -8.547 1 82.88 170 ALA A C 1
ATOM 1390 O O . ALA A 1 170 ? 16.141 20.469 -9.023 1 82.88 170 ALA A O 1
ATOM 1391 N N . TYR A 1 171 ? 17.984 19.453 -8.234 1 83.19 171 TYR A N 1
ATOM 1392 C CA . TYR A 1 171 ? 18.797 20.656 -8.422 1 83.19 171 TYR A CA 1
ATOM 1393 C C . TYR A 1 171 ? 18.922 21.016 -9.898 1 83.19 171 TYR A C 1
ATOM 1395 O O . TYR A 1 171 ? 18.844 22.188 -10.273 1 83.19 171 TYR A O 1
ATOM 1403 N N . SER A 1 172 ? 19.141 20.016 -10.688 1 86.44 172 SER A N 1
ATOM 1404 C CA . SER A 1 172 ? 19.234 20.234 -12.125 1 86.44 172 SER A CA 1
ATOM 1405 C C . SER A 1 172 ? 17.922 20.766 -12.695 1 86.44 172 SER A C 1
ATOM 1407 O O . SER A 1 172 ? 17.922 21.625 -13.578 1 86.44 172 SER A O 1
ATOM 1409 N N . PHE A 1 173 ? 16.875 20.234 -12.18 1 86.38 173 PHE A N 1
ATOM 1410 C CA . PHE A 1 173 ? 15.562 20.688 -12.609 1 86.38 173 PHE A CA 1
ATOM 1411 C C . PHE A 1 173 ? 15.344 22.156 -12.219 1 86.38 173 PHE A C 1
ATOM 1413 O O . PHE A 1 173 ? 14.805 22.938 -12.992 1 86.38 173 PHE A O 1
ATOM 1420 N N . LEU A 1 174 ? 15.734 22.516 -11.031 1 82.88 174 LEU A N 1
ATOM 1421 C CA . LEU A 1 174 ? 15.609 23.875 -10.539 1 82.88 174 LEU A CA 1
ATOM 1422 C C . LEU A 1 174 ? 16.469 24.828 -11.375 1 82.88 174 LEU A C 1
ATOM 1424 O O . LEU A 1 174 ? 16.062 25.953 -11.648 1 82.88 174 LEU A O 1
ATOM 1428 N N . LYS A 1 175 ? 17.594 24.281 -11.766 1 86.19 175 LYS A N 1
ATOM 1429 C CA . LYS A 1 175 ? 18.5 25.094 -12.57 1 86.19 175 LYS A CA 1
ATOM 1430 C C . LYS A 1 175 ? 17.922 25.359 -13.953 1 86.19 175 LYS A C 1
ATOM 1432 O O . LYS A 1 175 ? 18.047 26.469 -14.484 1 86.19 175 LYS A O 1
ATOM 1437 N N . ASN A 1 176 ? 17.281 24.344 -14.469 1 87.81 176 ASN A N 1
ATOM 1438 C CA . ASN A 1 176 ? 16.688 24.484 -15.797 1 87.81 176 ASN A CA 1
ATOM 1439 C C . ASN A 1 176 ? 15.461 25.391 -15.766 1 87.81 176 ASN A C 1
ATOM 1441 O O . ASN A 1 176 ? 15.07 25.953 -16.797 1 87.81 176 ASN A O 1
ATOM 1445 N N . ASN A 1 177 ? 14.773 25.453 -14.633 1 87.19 177 ASN A N 1
ATOM 1446 C CA . ASN A 1 177 ? 13.617 26.312 -14.453 1 87.19 177 ASN A CA 1
ATOM 1447 C C . ASN A 1 177 ? 13.914 27.453 -13.477 1 87.19 177 ASN A C 1
ATOM 1449 O O . ASN A 1 177 ? 13.055 27.844 -12.688 1 87.19 177 ASN A O 1
ATOM 1453 N N . LYS A 1 178 ? 15.125 27.922 -13.484 1 87 178 LYS A N 1
ATOM 1454 C CA . LYS A 1 178 ? 15.609 28.891 -12.508 1 87 178 LYS A CA 1
ATOM 1455 C C . LYS A 1 178 ? 14.781 30.172 -12.547 1 87 178 LYS A C 1
ATOM 1457 O O . LYS A 1 178 ? 14.453 30.734 -11.5 1 87 178 LYS A O 1
ATOM 1462 N N . TRP A 1 179 ? 14.32 30.547 -13.727 1 87.75 179 TRP A N 1
ATOM 1463 C CA . TRP A 1 179 ? 13.602 31.812 -13.852 1 87.75 179 TRP A CA 1
ATOM 1464 C C . TRP A 1 179 ? 12.219 31.719 -13.203 1 87.75 179 TRP A C 1
ATOM 1466 O O . TRP A 1 179 ? 11.742 32.688 -12.609 1 87.75 179 TRP A O 1
ATOM 1476 N N . LYS A 1 180 ? 11.617 30.609 -13.336 1 87.06 180 LYS A N 1
ATOM 1477 C CA . LYS A 1 180 ? 10.312 30.438 -12.711 1 87.06 180 LYS A CA 1
ATOM 1478 C C . LYS A 1 180 ? 10.43 30.406 -11.188 1 87.06 180 LYS A C 1
ATOM 1480 O O . LYS A 1 180 ? 9.594 30.984 -10.484 1 87.06 180 LYS A O 1
ATOM 1485 N N . TYR A 1 181 ? 11.508 29.875 -10.703 1 84.44 181 TYR A N 1
ATOM 1486 C CA . TYR A 1 181 ? 11.719 29.812 -9.258 1 84.44 181 TYR A CA 1
ATOM 1487 C C . TYR A 1 181 ? 12.133 31.172 -8.711 1 84.44 181 TYR A C 1
ATOM 1489 O O . TYR A 1 181 ? 11.656 31.594 -7.656 1 84.44 181 TYR A O 1
ATOM 1497 N N . VAL A 1 182 ? 12.961 31.844 -9.43 1 87.25 182 VAL A N 1
ATOM 1498 C CA . VAL A 1 182 ? 13.43 33.156 -8.992 1 87.25 182 VAL A CA 1
ATOM 1499 C C . VAL A 1 182 ? 12.266 34.156 -9.008 1 87.25 182 VAL A C 1
ATOM 1501 O O . VAL A 1 182 ? 12.133 34.969 -8.102 1 87.25 182 VAL A O 1
ATOM 1504 N N . SER A 1 183 ? 11.469 33.969 -10.047 1 89.88 183 SER A N 1
ATOM 1505 C CA . SER A 1 183 ? 10.305 34.844 -10.125 1 89.88 183 SER A CA 1
ATOM 1506 C C . SER A 1 183 ? 9.367 34.594 -8.945 1 89.88 183 SER A C 1
ATOM 1508 O O . SER A 1 183 ? 8.781 35.562 -8.414 1 89.88 183 SER A O 1
ATOM 1510 N N . SER A 1 184 ? 9.227 33.406 -8.586 1 87.06 184 SER A N 1
ATOM 1511 C CA . SER A 1 184 ? 8.375 33.094 -7.438 1 87.06 184 SER A CA 1
ATOM 1512 C C . SER A 1 184 ? 8.977 33.625 -6.145 1 87.06 184 SER A C 1
ATOM 1514 O O . SER A 1 184 ? 8.25 34.125 -5.277 1 87.06 184 SER A O 1
ATOM 1516 N N . ILE A 1 185 ? 10.258 33.656 -5.984 1 85.94 185 ILE A N 1
ATOM 1517 C CA . ILE A 1 185 ? 10.938 34.125 -4.785 1 85.94 185 ILE A CA 1
ATOM 1518 C C . ILE A 1 185 ? 10.844 35.656 -4.723 1 85.94 185 ILE A C 1
ATOM 1520 O O . ILE A 1 185 ? 10.648 36.219 -3.646 1 85.94 185 ILE A O 1
ATOM 1524 N N . ILE A 1 186 ? 10.93 36.219 -5.867 1 89.81 186 ILE A N 1
ATOM 1525 C CA . ILE A 1 186 ? 10.812 37.688 -5.93 1 89.81 186 ILE A CA 1
ATOM 1526 C C . ILE A 1 186 ? 9.414 38.094 -5.5 1 89.81 186 ILE A C 1
ATOM 1528 O O . ILE A 1 186 ? 9.25 39.062 -4.75 1 89.81 186 ILE A O 1
ATOM 1532 N N . LEU A 1 187 ? 8.477 37.375 -5.992 1 89.25 187 LEU A N 1
ATOM 1533 C CA . LEU A 1 187 ? 7.102 37.656 -5.605 1 89.25 187 LEU A CA 1
ATOM 1534 C C . LEU A 1 187 ? 6.906 37.469 -4.105 1 89.25 187 LEU A C 1
ATOM 1536 O O . LEU A 1 187 ? 6.176 38.219 -3.469 1 89.25 187 LEU A O 1
ATOM 1540 N N . LEU A 1 188 ? 7.562 36.594 -3.566 1 85.31 188 LEU A N 1
ATOM 1541 C CA . LEU A 1 188 ? 7.488 36.344 -2.131 1 85.31 188 LEU A CA 1
ATOM 1542 C C . LEU A 1 188 ? 8.164 37.438 -1.346 1 85.31 188 LEU A C 1
ATOM 1544 O O . LEU A 1 188 ? 7.668 37.844 -0.292 1 85.31 188 LEU A O 1
ATOM 1548 N N . ILE A 1 189 ? 9.281 37.875 -1.854 1 86.06 189 ILE A N 1
ATOM 1549 C CA . ILE A 1 189 ? 10 38.969 -1.208 1 86.06 189 ILE A CA 1
ATOM 1550 C C . ILE A 1 189 ? 9.156 40.25 -1.241 1 86.06 189 ILE A C 1
ATOM 1552 O O . ILE A 1 189 ? 9.125 41 -0.27 1 86.06 189 ILE A O 1
ATOM 1556 N N . ILE A 1 190 ? 8.469 40.406 -2.303 1 89.19 190 ILE A N 1
ATOM 1557 C CA . ILE A 1 190 ? 7.586 41.562 -2.418 1 89.19 190 ILE A CA 1
ATOM 1558 C C . ILE A 1 190 ? 6.492 41.469 -1.355 1 89.19 190 ILE A C 1
ATOM 1560 O O . ILE A 1 190 ? 6.156 42.469 -0.721 1 89.19 190 ILE A O 1
ATOM 1564 N N . SER A 1 191 ? 6.027 40.281 -1.21 1 87.44 191 SER A N 1
ATOM 1565 C CA . SER A 1 191 ? 5.008 40.094 -0.186 1 87.44 191 SER A CA 1
ATOM 1566 C C . SER A 1 191 ? 5.562 40.375 1.207 1 87.44 191 SER A C 1
ATOM 1568 O O . SER A 1 191 ? 4.879 40.969 2.047 1 87.44 191 SER A O 1
ATOM 1570 N N . LEU A 1 192 ? 6.773 40.062 1.474 1 85.06 192 LEU A N 1
ATOM 1571 C CA . LEU A 1 192 ? 7.418 40.25 2.768 1 85.06 192 LEU A CA 1
ATOM 1572 C C . LEU A 1 192 ? 7.691 41.75 3.016 1 85.06 192 LEU A C 1
ATOM 1574 O O . LEU A 1 192 ? 7.523 42.219 4.137 1 85.06 192 LEU A O 1
ATOM 1578 N N . ILE A 1 193 ? 8.039 42.375 1.974 1 85.5 193 ILE A N 1
ATOM 1579 C CA . ILE A 1 193 ? 8.328 43.812 2.086 1 85.5 193 ILE A CA 1
ATOM 1580 C C . ILE A 1 193 ? 7.051 44.562 2.412 1 85.5 193 ILE A C 1
ATOM 1582 O O . ILE A 1 193 ? 7.066 45.5 3.229 1 85.5 193 ILE A O 1
ATOM 1586 N N . THR A 1 194 ? 6.027 44.156 1.75 1 86.44 194 THR A N 1
ATOM 1587 C CA . THR A 1 194 ? 4.754 44.812 2.016 1 86.44 194 THR A CA 1
ATOM 1588 C C . THR A 1 194 ? 4.297 44.562 3.447 1 86.44 194 THR A C 1
ATOM 1590 O O . THR A 1 194 ? 3.754 45.438 4.105 1 86.44 194 THR A O 1
ATOM 1593 N N . SER A 1 195 ? 4.547 43.375 3.979 1 82.38 195 SER A N 1
ATOM 1594 C CA . SER A 1 195 ? 4.188 43.031 5.348 1 82.38 195 SER A CA 1
ATOM 1595 C C . SER A 1 195 ? 5.074 43.75 6.359 1 82.38 195 SER A C 1
ATOM 1597 O O . SER A 1 195 ? 4.668 43.969 7.504 1 82.38 195 SER A O 1
ATOM 1599 N N . PHE A 1 196 ? 6.27 44.125 5.867 1 81.5 196 PHE A N 1
ATOM 1600 C CA . PHE A 1 196 ? 7.25 44.844 6.672 1 81.5 196 PHE A CA 1
ATOM 1601 C C . PHE A 1 196 ? 6.707 46.188 7.109 1 81.5 196 PHE A C 1
ATOM 1603 O O . PHE A 1 196 ? 7.027 46.688 8.195 1 81.5 196 PHE A O 1
ATOM 1610 N N . PHE A 1 197 ? 5.777 46.688 6.379 1 85 197 PHE A N 1
ATOM 1611 C CA . PHE A 1 197 ? 5.312 48.062 6.625 1 85 197 PHE A CA 1
ATOM 1612 C C . PHE A 1 197 ? 4.078 48.062 7.52 1 85 197 PHE A C 1
ATOM 1614 O O . PHE A 1 197 ? 3.676 49.094 8.031 1 85 197 PHE A O 1
ATOM 1621 N N . ILE A 1 198 ? 3.627 46.969 7.926 1 83.81 198 ILE A N 1
ATOM 1622 C CA . ILE A 1 198 ? 2.379 46.875 8.68 1 83.81 198 ILE A CA 1
ATOM 1623 C C . ILE A 1 198 ? 2.602 47.375 10.102 1 83.81 198 ILE A C 1
ATOM 1625 O O . ILE A 1 198 ? 1.834 48.188 10.609 1 83.81 198 ILE A O 1
ATOM 1629 N N . PRO A 1 199 ? 3.662 46.969 10.758 1 82.5 199 PRO A N 1
ATOM 1630 C CA . PRO A 1 199 ? 3.885 47.469 12.117 1 82.5 199 PRO A CA 1
ATOM 1631 C C . PRO A 1 199 ? 4.031 49 12.18 1 82.5 199 PRO A C 1
ATOM 1633 O O . PRO A 1 199 ? 3.605 49.625 13.148 1 82.5 199 PRO A O 1
ATOM 1636 N N . PHE A 1 200 ? 4.566 49.625 11.125 1 84.31 200 PHE A N 1
ATOM 1637 C CA . PHE A 1 200 ? 4.738 51.062 11.109 1 84.31 200 PHE A CA 1
ATOM 1638 C C . PHE A 1 200 ? 3.396 51.781 10.969 1 84.31 200 PHE A C 1
ATOM 1640 O O . PHE A 1 200 ? 3.178 52.812 11.578 1 84.31 200 PHE A O 1
ATOM 1647 N N . THR A 1 201 ? 2.596 51.156 10.156 1 86.44 201 THR A N 1
ATOM 1648 C CA . THR A 1 201 ? 1.272 51.719 10 1 86.44 201 THR A CA 1
ATOM 1649 C C . THR A 1 201 ? 0.482 51.656 11.305 1 86.44 201 THR A C 1
ATOM 1651 O O . THR A 1 201 ? -0.245 52.562 11.664 1 86.44 201 THR A O 1
ATOM 1654 N N . PHE A 1 202 ? 0.679 50.625 12.117 1 84.06 202 PHE A N 1
ATOM 1655 C CA . PHE A 1 202 ? 0.02 50.469 13.406 1 84.06 202 PHE A CA 1
ATOM 1656 C C . PHE A 1 202 ? 0.519 51.5 14.398 1 84.06 202 PHE A C 1
ATOM 1658 O O . PHE A 1 202 ? -0.27 52.094 15.148 1 84.06 202 PHE A O 1
ATOM 1665 N N . GLN A 1 203 ? 1.77 51.688 14.383 1 83.31 203 GLN A N 1
ATOM 1666 C CA . GLN A 1 203 ? 2.371 52.688 15.266 1 83.31 203 GLN A CA 1
ATOM 1667 C C . GLN A 1 203 ? 1.803 54.062 14.992 1 83.31 203 GLN A C 1
ATOM 1669 O O . GLN A 1 203 ? 1.441 54.781 15.93 1 83.31 203 GLN A O 1
ATOM 1674 N N . LYS A 1 204 ? 1.664 54.375 13.703 1 86.56 204 LYS A N 1
ATOM 1675 C CA . LYS A 1 204 ? 1.188 55.688 13.32 1 86.56 204 LYS A CA 1
ATOM 1676 C C . LYS A 1 204 ? -0.302 55.844 13.617 1 86.56 204 LYS A C 1
ATOM 1678 O O . LYS A 1 204 ? -0.766 56.938 13.945 1 86.56 204 LYS A O 1
ATOM 1683 N N . VAL A 1 205 ? -1.008 54.844 13.516 1 87.25 205 VAL A N 1
ATOM 1684 C CA . VAL A 1 205 ? -2.432 54.875 13.836 1 87.25 205 VAL A CA 1
ATOM 1685 C C . VAL A 1 205 ? -2.619 55.219 15.312 1 87.25 205 VAL A C 1
ATOM 1687 O O . VAL A 1 205 ? -3.492 56 15.664 1 87.25 205 VAL A O 1
ATOM 1690 N N . ILE A 1 206 ? -1.749 54.625 16.188 1 84.88 206 ILE A N 1
ATOM 1691 C CA . ILE A 1 206 ? -1.892 54.844 17.625 1 84.88 206 ILE A CA 1
ATOM 1692 C C . ILE A 1 206 ? -1.286 56.188 18.031 1 84.88 206 ILE A C 1
ATOM 1694 O O . ILE A 1 206 ? -1.968 57.031 18.609 1 84.88 206 ILE A O 1
ATOM 1698 N N . ASP A 1 207 ? -0.045 56.469 17.672 1 84.44 207 ASP A N 1
ATOM 1699 C CA . ASP A 1 207 ? 0.686 57.656 18.156 1 84.44 207 ASP A CA 1
ATOM 1700 C C . ASP A 1 207 ? 0.157 58.938 17.516 1 84.44 207 ASP A C 1
ATOM 1702 O O . ASP A 1 207 ? -0.03 59.938 18.188 1 84.44 207 ASP A O 1
ATOM 1706 N N . SER A 1 208 ? -0.039 58.875 16.141 1 86.69 208 SER A N 1
ATOM 1707 C CA . SER A 1 208 ? -0.428 60.094 15.43 1 86.69 208 SER A CA 1
ATOM 1708 C C . SER A 1 208 ? -1.939 60.156 15.25 1 86.69 208 SER A C 1
ATOM 1710 O O . SER A 1 208 ? -2.488 61.219 15 1 86.69 208 SER A O 1
ATOM 1712 N N . GLY A 1 209 ? -2.537 59.156 15.344 1 85.75 209 GLY A N 1
ATOM 1713 C CA . GLY A 1 209 ? -3.977 59.156 15.125 1 85.75 209 GLY A CA 1
ATOM 1714 C C . GLY A 1 209 ? -4.773 59.188 16.422 1 85.75 209 GLY A C 1
ATOM 1715 O O . GLY A 1 209 ? -5.359 60.219 16.766 1 85.75 209 GLY A O 1
ATOM 1716 N N . ILE A 1 210 ? -4.598 58.156 17.281 1 84.12 210 ILE A N 1
ATOM 1717 C CA . ILE A 1 210 ? -5.449 57.969 18.453 1 84.12 210 ILE A CA 1
ATOM 1718 C C . ILE A 1 210 ? -5.016 58.938 19.562 1 84.12 210 ILE A C 1
ATOM 1720 O O . ILE A 1 210 ? -5.852 59.625 20.172 1 84.12 210 ILE A O 1
ATOM 1724 N N . VAL A 1 211 ? -3.693 58.969 19.812 1 80.81 211 VAL A N 1
ATOM 1725 C CA . VAL A 1 211 ? -3.186 59.781 20.906 1 80.81 211 VAL A CA 1
ATOM 1726 C C . VAL A 1 211 ? -3.447 61.25 20.625 1 80.81 211 VAL A C 1
ATOM 1728 O O . VAL A 1 211 ? -3.828 62 21.531 1 80.81 211 VAL A O 1
ATOM 1731 N N . LEU A 1 212 ? -3.346 61.656 19.312 1 85.62 212 LEU A N 1
ATOM 1732 C CA . LEU A 1 212 ? -3.539 63.062 18.953 1 85.62 212 LEU A CA 1
ATOM 1733 C C . LEU A 1 212 ? -5 63.344 18.609 1 85.62 212 LEU A C 1
ATOM 1735 O O . LEU A 1 212 ? -5.352 64.438 18.234 1 85.62 212 LEU A O 1
ATOM 1739 N N . LYS A 1 213 ? -5.922 62.375 18.672 1 87.12 213 LYS A N 1
ATOM 1740 C CA . LYS A 1 213 ? -7.367 62.469 18.484 1 87.12 213 LYS A CA 1
ATOM 1741 C C . LYS A 1 213 ? -7.707 62.969 17.078 1 87.12 213 LYS A C 1
ATOM 1743 O O . LYS A 1 213 ? -8.555 63.844 16.922 1 87.12 213 LYS A O 1
ATOM 1748 N N . ASP A 1 214 ? -6.945 62.594 16.109 1 89.5 214 ASP A N 1
ATOM 1749 C CA . ASP A 1 214 ? -7.199 62.906 14.703 1 89.5 214 ASP A CA 1
ATOM 1750 C C . ASP A 1 214 ? -7.719 61.688 13.945 1 89.5 214 ASP A C 1
ATOM 1752 O O . ASP A 1 214 ? -6.938 60.844 13.516 1 89.5 214 ASP A O 1
ATOM 1756 N N . ILE A 1 215 ? -9.016 61.75 13.625 1 88.25 215 ILE A N 1
ATOM 1757 C CA . ILE A 1 215 ? -9.68 60.594 13.016 1 88.25 215 ILE A CA 1
ATOM 1758 C C . ILE A 1 215 ? -9.273 60.5 11.555 1 88.25 215 ILE A C 1
ATOM 1760 O O . ILE A 1 215 ? -9.219 59.375 11 1 88.25 215 ILE A O 1
ATOM 1764 N N . HIS A 1 216 ? -9.031 61.531 10.898 1 89.38 216 HIS A N 1
ATOM 1765 C CA . HIS A 1 216 ? -8.656 61.531 9.484 1 89.38 216 HIS A CA 1
ATOM 1766 C C . HIS A 1 216 ? -7.324 60.812 9.281 1 89.38 216 HIS A C 1
ATOM 1768 O O . HIS A 1 216 ? -7.152 60.062 8.312 1 89.38 216 HIS A O 1
ATOM 1774 N N . VAL A 1 217 ? -6.414 61 10.195 1 90.12 217 VAL A N 1
ATOM 1775 C CA . VAL A 1 217 ? -5.109 60.344 10.125 1 90.12 217 VAL A CA 1
ATOM 1776 C C . VAL A 1 217 ? -5.277 58.844 10.328 1 90.12 217 VAL A C 1
ATOM 1778 O O . VAL A 1 217 ? -4.59 58.031 9.68 1 90.12 217 VAL A O 1
ATOM 1781 N N . VAL A 1 218 ? -6.215 58.5 11.141 1 90 218 VAL A N 1
ATOM 1782 C CA . VAL A 1 218 ? -6.484 57.094 11.391 1 90 218 VAL A CA 1
ATOM 1783 C C . VAL A 1 218 ? -6.996 56.406 10.117 1 90 218 VAL A C 1
ATOM 1785 O O . VAL A 1 218 ? -6.516 55.344 9.727 1 90 218 VAL A O 1
ATOM 1788 N N . TYR A 1 219 ? -7.949 57 9.438 1 89.81 219 TYR A N 1
ATOM 1789 C CA . TYR A 1 219 ? -8.531 56.438 8.234 1 89.81 219 TYR A CA 1
ATOM 1790 C C . TYR A 1 219 ? -7.488 56.344 7.125 1 89.81 219 TYR A C 1
ATOM 1792 O O . TYR A 1 219 ? -7.48 55.375 6.359 1 89.81 219 TYR A O 1
ATOM 1800 N N . TYR A 1 220 ? -6.652 57.312 7.059 1 90.12 220 TYR A N 1
ATOM 1801 C CA . TYR A 1 220 ? -5.605 57.312 6.043 1 90.12 220 TYR A CA 1
ATOM 1802 C C . TYR A 1 220 ? -4.66 56.125 6.238 1 90.12 220 TYR A C 1
ATOM 1804 O O . TYR A 1 220 ? -4.348 55.406 5.285 1 90.12 220 TYR A O 1
ATOM 1812 N N . PHE A 1 221 ? -4.281 55.875 7.434 1 90.31 221 PHE A N 1
ATOM 1813 C CA . PHE A 1 221 ? -3.312 54.812 7.684 1 90.31 221 PHE A CA 1
ATOM 1814 C C . PHE A 1 221 ? -3.979 53.438 7.613 1 90.31 221 PHE A C 1
ATOM 1816 O O . PHE A 1 221 ? -3.346 52.438 7.223 1 90.31 221 PHE A O 1
ATOM 1823 N N . LEU A 1 222 ? -5.203 53.312 7.949 1 90.12 222 LEU A N 1
ATOM 1824 C CA . LEU A 1 222 ? -5.922 52.062 7.797 1 90.12 222 LEU A CA 1
ATOM 1825 C C . LEU A 1 222 ? -6.125 51.719 6.324 1 90.12 222 LEU A C 1
ATOM 1827 O O . LEU A 1 222 ? -6.07 50.562 5.941 1 90.12 222 LEU A O 1
ATOM 1831 N N . ALA A 1 223 ? -6.414 52.719 5.527 1 90.69 223 ALA A N 1
ATOM 1832 C CA . ALA A 1 223 ? -6.508 52.5 4.086 1 90.69 223 ALA A CA 1
ATOM 1833 C C . ALA A 1 223 ? -5.168 52.062 3.512 1 90.69 223 ALA A C 1
ATOM 1835 O O . ALA A 1 223 ? -5.129 51.188 2.631 1 90.69 223 ALA A O 1
ATOM 1836 N N . ALA A 1 224 ? -4.148 52.656 4.012 1 90.44 224 ALA A N 1
ATOM 1837 C CA . ALA A 1 224 ? -2.809 52.25 3.594 1 90.44 224 ALA A CA 1
ATOM 1838 C C . ALA A 1 224 ? -2.539 50.812 3.965 1 90.44 224 ALA A C 1
ATOM 1840 O O . ALA A 1 224 ? -1.918 50.062 3.197 1 90.44 224 ALA A O 1
ATOM 1841 N N . GLN A 1 225 ? -2.988 50.438 5.102 1 87.94 225 GLN A N 1
ATOM 1842 C CA . GLN A 1 225 ? -2.82 49.062 5.551 1 87.94 225 GLN A CA 1
ATOM 1843 C C . GLN A 1 225 ? -3.582 48.094 4.648 1 87.94 225 GLN A C 1
ATOM 1845 O O . GLN A 1 225 ? -3.092 47 4.348 1 87.94 225 GLN A O 1
ATOM 1850 N N . LEU A 1 226 ? -4.738 48.406 4.27 1 89.25 226 LEU A N 1
ATOM 1851 C CA . LEU A 1 226 ? -5.551 47.594 3.393 1 89.25 226 LEU A CA 1
ATOM 1852 C C . LEU A 1 226 ? -4.875 47.406 2.039 1 89.25 226 LEU A C 1
ATOM 1854 O O . LEU A 1 226 ? -4.875 46.281 1.485 1 89.25 226 LEU A O 1
ATOM 1858 N N . VAL A 1 227 ? -4.348 48.469 1.543 1 90.62 227 VAL A N 1
ATOM 1859 C CA . VAL A 1 227 ? -3.662 48.406 0.256 1 90.62 227 VAL A CA 1
ATOM 1860 C C . VAL A 1 227 ? -2.426 47.5 0.368 1 90.62 227 VAL A C 1
ATOM 1862 O O . VAL A 1 227 ? -2.141 46.719 -0.533 1 90.62 227 VAL A O 1
ATOM 1865 N N . LEU A 1 228 ? -1.693 47.656 1.459 1 89.88 228 LEU A N 1
ATOM 1866 C CA . LEU A 1 228 ? -0.513 46.812 1.682 1 89.88 228 LEU A CA 1
ATOM 1867 C C . LEU A 1 228 ? -0.895 45.344 1.798 1 89.88 228 LEU A C 1
ATOM 1869 O O . LEU A 1 228 ? -0.197 44.469 1.271 1 89.88 228 LEU A O 1
ATOM 1873 N N . PHE A 1 229 ? -1.964 45.094 2.424 1 87.62 229 PHE A N 1
ATOM 1874 C CA . PHE A 1 229 ? -2.422 43.75 2.598 1 87.62 229 PHE A CA 1
ATOM 1875 C C . PHE A 1 229 ? -2.832 43.125 1.26 1 87.62 229 PHE A C 1
ATOM 1877 O O . PHE A 1 229 ? -2.475 42 0.955 1 87.62 229 PHE A O 1
ATOM 1884 N N . ILE A 1 230 ? -3.584 43.844 0.484 1 88.75 230 ILE A N 1
ATOM 1885 C CA . ILE A 1 230 ? -4.039 43.344 -0.812 1 88.75 230 ILE A CA 1
ATOM 1886 C C . ILE A 1 230 ? -2.832 43.062 -1.706 1 88.75 230 ILE A C 1
ATOM 1888 O O . ILE A 1 230 ? -2.797 42.062 -2.406 1 88.75 230 ILE A O 1
ATOM 1892 N N . SER A 1 231 ? -1.908 43.969 -1.651 1 89.19 231 SER A N 1
ATOM 1893 C CA . SER A 1 231 ? -0.697 43.781 -2.445 1 89.19 231 SER A CA 1
ATOM 1894 C C . SER A 1 231 ? 0.062 42.531 -2.025 1 89.19 231 SER A C 1
ATOM 1896 O O . SER A 1 231 ? 0.504 41.75 -2.875 1 89.19 231 SER A O 1
ATOM 1898 N N . SER A 1 232 ? 0.236 42.375 -0.751 1 88.12 232 SER A N 1
ATOM 1899 C CA . SER A 1 232 ? 0.913 41.188 -0.234 1 88.12 232 SER A CA 1
ATOM 1900 C C . SER A 1 232 ? 0.153 39.906 -0.594 1 88.12 232 SER A C 1
ATOM 1902 O O . SER A 1 232 ? 0.761 38.875 -0.917 1 88.12 232 SER A O 1
ATOM 1904 N N . PHE A 1 233 ? -1.086 40.062 -0.583 1 85.5 233 PHE A N 1
ATOM 1905 C CA . PHE A 1 233 ? -1.953 38.906 -0.867 1 85.5 233 PHE A CA 1
ATOM 1906 C C . PHE A 1 233 ? -1.816 38.469 -2.322 1 85.5 233 PHE A C 1
ATOM 1908 O O . PHE A 1 233 ? -1.674 37.281 -2.607 1 85.5 233 PHE A O 1
ATOM 1915 N N . ILE A 1 234 ? -1.904 39.375 -3.162 1 88.88 234 ILE A N 1
ATOM 1916 C CA . ILE A 1 234 ? -1.797 39.062 -4.586 1 88.88 234 ILE A CA 1
ATOM 1917 C C . ILE A 1 234 ? -0.43 38.469 -4.891 1 88.88 234 ILE A C 1
ATOM 1919 O O . ILE A 1 234 ? -0.33 37.5 -5.633 1 88.88 234 ILE A O 1
ATOM 1923 N N . SER A 1 235 ? 0.559 39.031 -4.34 1 88.81 235 SER A N 1
ATOM 1924 C CA . SER A 1 235 ? 1.915 38.531 -4.555 1 88.81 235 SER A CA 1
ATOM 1925 C C . SER A 1 235 ? 2.08 37.125 -4.012 1 88.81 235 SER A C 1
ATOM 1927 O O . SER A 1 235 ? 2.719 36.281 -4.645 1 88.81 235 SER A O 1
ATOM 1929 N N . ASP A 1 236 ? 1.521 36.875 -2.912 1 84.56 236 ASP A N 1
ATOM 1930 C CA . ASP A 1 236 ? 1.595 35.562 -2.293 1 84.56 236 ASP A CA 1
ATOM 1931 C C . ASP A 1 236 ? 0.853 34.5 -3.131 1 84.56 236 ASP A C 1
ATOM 1933 O O . ASP A 1 236 ? 1.324 33.375 -3.287 1 84.56 236 ASP A O 1
ATOM 1937 N N . PHE A 1 237 ? -0.229 34.938 -3.629 1 83.75 237 PHE A N 1
ATOM 1938 C CA . PHE A 1 237 ? -1.056 34.062 -4.434 1 83.75 237 PHE A CA 1
ATOM 1939 C C . PHE A 1 237 ? -0.338 33.688 -5.723 1 83.75 237 PHE A C 1
ATOM 1941 O O . PHE A 1 237 ? -0.272 32.5 -6.074 1 83.75 237 PHE A O 1
ATOM 1948 N N . LEU A 1 238 ? 0.136 34.625 -6.328 1 87.94 238 LEU A N 1
ATOM 1949 C CA . LEU A 1 238 ? 0.819 34.375 -7.594 1 87.94 238 LEU A CA 1
ATOM 1950 C C . LEU A 1 238 ? 2.074 33.531 -7.383 1 87.94 238 LEU A C 1
ATOM 1952 O O . LEU A 1 238 ? 2.373 32.656 -8.188 1 87.94 238 LEU A O 1
ATOM 1956 N N . SER A 1 239 ? 2.756 33.844 -6.371 1 86.75 239 SER A N 1
ATOM 1957 C CA . SER A 1 239 ? 3.953 33.062 -6.047 1 86.75 239 SER A CA 1
ATOM 1958 C C . SER A 1 239 ? 3.613 31.594 -5.777 1 86.75 239 SER A C 1
ATOM 1960 O O . SER A 1 239 ? 4.266 30.703 -6.309 1 86.75 239 SER A O 1
ATOM 1962 N N . THR A 1 240 ? 2.596 31.391 -5.02 1 80.31 240 THR A N 1
ATOM 1963 C CA . THR A 1 240 ? 2.195 30.047 -4.648 1 80.31 240 THR A CA 1
ATOM 1964 C C . THR A 1 240 ? 1.727 29.266 -5.875 1 80.31 240 THR A C 1
ATOM 1966 O O . THR A 1 240 ? 2.004 28.062 -6 1 80.31 240 THR A O 1
ATOM 1969 N N . LEU A 1 241 ? 1.018 29.922 -6.762 1 82.75 241 LEU A N 1
ATOM 1970 C CA . LEU A 1 241 ? 0.548 29.297 -7.988 1 82.75 241 LEU A CA 1
ATOM 1971 C C . LEU A 1 241 ? 1.723 28.828 -8.844 1 82.75 241 LEU A C 1
ATOM 1973 O O . LEU A 1 241 ? 1.723 27.703 -9.352 1 82.75 241 LEU A O 1
ATOM 1977 N N . LEU A 1 242 ? 2.635 29.672 -8.922 1 84.56 242 LEU A N 1
ATOM 1978 C CA . LEU A 1 242 ? 3.801 29.359 -9.734 1 84.56 242 LEU A CA 1
ATOM 1979 C C . LEU A 1 242 ? 4.594 28.203 -9.133 1 84.56 242 LEU A C 1
ATOM 1981 O O . LEU A 1 242 ? 4.98 27.266 -9.836 1 84.56 242 LEU A O 1
ATOM 1985 N N . LEU A 1 243 ? 4.777 28.328 -7.922 1 82.31 243 LEU A N 1
ATOM 1986 C CA . LEU A 1 243 ? 5.555 27.297 -7.23 1 82.31 243 LEU A CA 1
ATOM 1987 C C . LEU A 1 243 ? 4.844 25.953 -7.293 1 82.31 243 LEU A C 1
ATOM 1989 O O . LEU A 1 243 ? 5.492 24.922 -7.449 1 82.31 243 LEU A O 1
ATOM 1993 N N . THR A 1 244 ? 3.559 25.953 -7.148 1 79.38 244 THR A N 1
ATOM 1994 C CA . THR A 1 244 ? 2.785 24.719 -7.184 1 79.38 244 THR A CA 1
ATOM 1995 C C . THR A 1 244 ? 2.902 24.047 -8.547 1 79.38 244 THR A C 1
ATOM 1997 O O . THR A 1 244 ? 3.074 22.828 -8.633 1 79.38 244 THR A O 1
ATOM 2000 N N . LYS A 1 245 ? 2.838 24.781 -9.586 1 82.19 245 LYS A N 1
ATOM 2001 C CA . LYS A 1 245 ? 2.949 24.25 -10.938 1 82.19 245 LYS A CA 1
ATOM 2002 C C . LYS A 1 245 ? 4.32 23.625 -11.172 1 82.19 245 LYS A C 1
ATOM 2004 O O . LYS A 1 245 ? 4.426 22.547 -11.766 1 82.19 245 LYS A O 1
ATOM 2009 N N . ILE A 1 246 ? 5.328 24.312 -10.695 1 82.31 246 ILE A N 1
ATOM 2010 C CA . ILE A 1 246 ? 6.695 23.828 -10.883 1 82.31 246 ILE A CA 1
ATOM 2011 C C . ILE A 1 246 ? 6.91 22.562 -10.062 1 82.31 246 ILE A C 1
ATOM 2013 O O . ILE A 1 246 ? 7.539 21.609 -10.531 1 82.31 246 ILE A O 1
ATOM 2017 N N . ASN A 1 247 ? 6.434 22.594 -8.867 1 77.38 247 ASN A N 1
ATOM 2018 C CA . ASN A 1 247 ? 6.621 21.453 -7.973 1 77.38 247 ASN A CA 1
ATOM 2019 C C . ASN A 1 247 ? 5.918 20.203 -8.508 1 77.38 247 ASN A C 1
ATOM 2021 O O . ASN A 1 247 ? 6.395 19.094 -8.305 1 77.38 247 ASN A O 1
ATOM 2025 N N . TYR A 1 248 ? 4.961 20.469 -9.164 1 76.38 248 TYR A N 1
ATOM 2026 C CA . TYR A 1 248 ? 4.23 19.344 -9.758 1 76.38 248 TYR A CA 1
ATOM 2027 C C . TYR A 1 248 ? 5.039 18.703 -10.875 1 76.38 248 TYR A C 1
ATOM 2029 O O . TYR A 1 248 ? 5.074 17.469 -10.992 1 76.38 248 TYR A O 1
ATOM 2037 N N . GLN A 1 249 ? 5.621 19.438 -11.688 1 83.44 249 GLN A N 1
ATOM 2038 C CA . GLN A 1 249 ? 6.465 18.906 -12.75 1 83.44 249 GLN A CA 1
ATOM 2039 C C . GLN A 1 249 ? 7.672 18.172 -12.18 1 83.44 249 GLN A C 1
ATOM 2041 O O . GLN A 1 249 ? 8.086 17.141 -12.719 1 83.44 249 GLN A O 1
ATOM 2046 N N . LEU A 1 250 ? 8.219 18.703 -11.219 1 83.69 250 LEU A N 1
ATOM 2047 C CA . LEU A 1 250 ? 9.352 18.062 -10.562 1 83.69 250 LEU A CA 1
ATOM 2048 C C . LEU A 1 250 ? 8.945 16.719 -9.984 1 83.69 250 LEU A C 1
ATOM 2050 O O . LEU A 1 250 ? 9.719 15.758 -10.039 1 83.69 250 LEU A O 1
ATOM 2054 N N . SER A 1 251 ? 7.762 16.625 -9.461 1 81.06 251 SER A N 1
ATOM 2055 C CA . SER A 1 251 ? 7.262 15.383 -8.883 1 81.06 251 SER A CA 1
ATOM 2056 C C . SER A 1 251 ? 7.191 14.281 -9.938 1 81.06 251 SER A C 1
ATOM 2058 O O . SER A 1 251 ? 7.574 13.133 -9.672 1 81.06 251 SER A O 1
ATOM 2060 N N . ILE A 1 252 ? 6.754 14.594 -11.133 1 83.69 252 ILE A N 1
ATOM 2061 C CA . ILE A 1 252 ? 6.637 13.625 -12.219 1 83.69 252 ILE A CA 1
ATOM 2062 C C . ILE A 1 252 ? 8.023 13.164 -12.656 1 83.69 252 ILE A C 1
ATOM 2064 O O . ILE A 1 252 ? 8.25 11.977 -12.883 1 83.69 252 ILE A O 1
ATOM 2068 N N . LEU A 1 253 ? 8.875 14.086 -12.688 1 86.75 253 LEU A N 1
ATOM 2069 C CA . LEU A 1 253 ? 10.234 13.781 -13.133 1 86.75 253 LEU A CA 1
ATOM 2070 C C . LEU A 1 253 ? 10.93 12.844 -12.156 1 86.75 253 LEU A C 1
ATOM 2072 O O . LEU A 1 253 ? 11.617 11.906 -12.57 1 86.75 253 LEU A O 1
ATOM 2076 N N . LEU A 1 254 ? 10.836 13.086 -10.906 1 86.81 254 LEU A N 1
ATOM 2077 C CA . LEU A 1 254 ? 11.469 12.242 -9.898 1 86.81 254 LEU A CA 1
ATOM 2078 C C . LEU A 1 254 ? 10.898 10.828 -9.93 1 86.81 254 LEU A C 1
ATOM 2080 O O . LEU A 1 254 ? 11.648 9.852 -9.82 1 86.81 254 LEU A O 1
ATOM 2084 N N . LYS A 1 255 ? 9.625 10.719 -10.055 1 85.12 255 LYS A N 1
ATOM 2085 C CA . LYS A 1 255 ? 8.984 9.406 -10.125 1 85.12 255 LYS A CA 1
ATOM 2086 C C . LYS A 1 255 ? 9.422 8.656 -11.383 1 85.12 255 LYS A C 1
ATOM 2088 O O . LYS A 1 255 ? 9.664 7.445 -11.344 1 85.12 255 LYS A O 1
ATOM 2093 N N . GLU A 1 256 ? 9.438 9.391 -12.461 1 87.69 256 GLU A N 1
ATOM 2094 C CA . GLU A 1 256 ? 9.859 8.805 -13.727 1 87.69 256 GLU A CA 1
ATOM 2095 C C . GLU A 1 256 ? 11.289 8.266 -13.641 1 87.69 256 GLU A C 1
ATOM 2097 O O . GLU A 1 256 ? 11.562 7.145 -14.07 1 87.69 256 GLU A O 1
ATOM 2102 N N . ASN A 1 257 ? 12.141 9.008 -13.047 1 89.06 257 ASN A N 1
ATOM 2103 C CA . ASN A 1 257 ? 13.539 8.602 -12.922 1 89.06 257 ASN A CA 1
ATOM 2104 C C . ASN A 1 257 ? 13.68 7.352 -12.062 1 89.06 257 ASN A C 1
ATOM 2106 O O . ASN A 1 257 ? 14.508 6.484 -12.352 1 89.06 257 ASN A O 1
ATOM 2110 N N . LEU A 1 258 ? 12.992 7.312 -11.023 1 88.94 258 LEU A N 1
ATOM 2111 C CA . LEU A 1 258 ? 13.062 6.156 -10.133 1 88.94 258 LEU A CA 1
ATOM 2112 C C . LEU A 1 258 ? 12.547 4.902 -10.828 1 88.94 258 LEU A C 1
ATOM 2114 O O . LEU A 1 258 ? 13.148 3.832 -10.711 1 88.94 258 LEU A O 1
ATOM 2118 N N . LEU A 1 259 ? 11.445 5.027 -11.578 1 88.5 259 LEU A N 1
ATOM 2119 C CA . LEU A 1 259 ? 10.883 3.887 -12.297 1 88.5 259 LEU A CA 1
ATOM 2120 C C . LEU A 1 259 ? 11.852 3.393 -13.375 1 88.5 259 LEU A C 1
ATOM 2122 O O . LEU A 1 259 ? 12.023 2.186 -13.547 1 88.5 259 LEU A O 1
ATOM 2126 N N . LEU A 1 260 ? 12.445 4.32 -14.023 1 89 260 LEU A N 1
ATOM 2127 C CA . LEU A 1 260 ? 13.398 3.961 -15.062 1 89 260 LEU A CA 1
ATOM 2128 C C . LEU A 1 260 ? 14.617 3.262 -14.469 1 89 260 LEU A C 1
ATOM 2130 O O . LEU A 1 260 ? 15.133 2.303 -15.047 1 89 260 LEU A O 1
ATOM 2134 N N . LYS A 1 261 ? 15.047 3.725 -13.352 1 89.62 261 LYS A N 1
ATOM 2135 C CA . LYS A 1 261 ? 16.172 3.08 -12.688 1 89.62 261 LYS A CA 1
ATOM 2136 C C . LYS A 1 261 ? 15.82 1.657 -12.258 1 89.62 261 LYS A C 1
ATOM 2138 O O . LYS A 1 261 ? 16.625 0.74 -12.414 1 89.62 261 LYS A O 1
ATOM 2143 N N . LEU A 1 262 ? 14.711 1.453 -11.75 1 88.94 262 LEU A N 1
ATOM 2144 C CA . LEU A 1 262 ? 14.273 0.132 -11.312 1 88.94 262 LEU A CA 1
ATOM 2145 C C . LEU A 1 262 ? 14.227 -0.838 -12.492 1 88.94 262 LEU A C 1
ATOM 2147 O O . LEU A 1 262 ? 14.594 -2.006 -12.352 1 88.94 262 LEU A O 1
ATOM 2151 N N . MET A 1 263 ? 13.836 -0.317 -13.641 1 87.94 263 MET A N 1
ATOM 2152 C CA . MET A 1 263 ? 13.734 -1.149 -14.836 1 87.94 263 MET A CA 1
ATOM 2153 C C . MET A 1 263 ? 15.117 -1.59 -15.312 1 87.94 263 MET A C 1
ATOM 2155 O O . MET A 1 263 ? 15.25 -2.623 -15.969 1 87.94 263 MET A O 1
ATOM 2159 N N . ARG A 1 264 ? 16.078 -0.853 -14.906 1 89.75 264 ARG A N 1
ATOM 2160 C CA . ARG A 1 264 ? 17.422 -1.129 -15.391 1 89.75 264 ARG A CA 1
ATOM 2161 C C . ARG A 1 264 ? 18.203 -1.994 -14.398 1 89.75 264 ARG A C 1
ATOM 2163 O O . ARG A 1 264 ? 19.312 -2.434 -14.688 1 89.75 264 ARG A O 1
ATOM 2170 N N . LEU A 1 265 ? 17.609 -2.305 -13.297 1 88.69 265 LEU A N 1
ATOM 2171 C CA . LEU A 1 265 ? 18.266 -3.133 -12.289 1 88.69 265 LEU A CA 1
ATOM 2172 C C . LEU A 1 265 ? 18.188 -4.609 -12.664 1 88.69 265 LEU A C 1
ATOM 2174 O O . LEU A 1 265 ? 17.297 -5.016 -13.414 1 88.69 265 LEU A O 1
ATOM 2178 N N . PRO A 1 266 ? 19.109 -5.363 -12.203 1 87.69 266 PRO A N 1
ATOM 2179 C CA . PRO A 1 266 ? 19.078 -6.797 -12.492 1 87.69 266 PRO A CA 1
ATOM 2180 C C . PRO A 1 266 ? 17.891 -7.504 -11.852 1 87.69 266 PRO A C 1
ATOM 2182 O O . PRO A 1 266 ? 17.391 -7.059 -10.812 1 87.69 266 PRO A O 1
ATOM 2185 N N . ILE A 1 267 ? 17.5 -8.578 -12.43 1 85.56 267 ILE A N 1
ATOM 2186 C CA . ILE A 1 267 ? 16.359 -9.352 -11.945 1 85.56 267 ILE A CA 1
ATOM 2187 C C . ILE A 1 267 ? 16.656 -9.883 -10.547 1 85.56 267 ILE A C 1
ATOM 2189 O O . ILE A 1 267 ? 15.758 -10.008 -9.719 1 85.56 267 ILE A O 1
ATOM 2193 N N . ARG A 1 268 ? 17.922 -10.133 -10.336 1 79.25 268 ARG A N 1
ATOM 2194 C CA . ARG A 1 268 ? 18.359 -10.648 -9.039 1 79.25 268 ARG A CA 1
ATOM 2195 C C . ARG A 1 268 ? 17.969 -9.703 -7.91 1 79.25 268 ARG A C 1
ATOM 2197 O O . ARG A 1 268 ? 17.672 -10.156 -6.797 1 79.25 268 ARG A O 1
ATOM 2204 N N . PHE A 1 269 ? 17.906 -8.422 -8.234 1 80 269 PHE A N 1
ATOM 2205 C CA . PHE A 1 269 ? 17.516 -7.406 -7.262 1 80 269 PHE A CA 1
ATOM 2206 C C . PHE A 1 269 ? 16.109 -7.656 -6.746 1 80 269 PHE A C 1
ATOM 2208 O O . PHE A 1 269 ? 15.836 -7.496 -5.551 1 80 269 PHE A O 1
ATOM 2215 N N . PHE A 1 270 ? 15.234 -8.086 -7.586 1 78.12 270 PHE A N 1
ATOM 2216 C CA . PHE A 1 270 ? 13.828 -8.242 -7.258 1 78.12 270 PHE A CA 1
ATOM 2217 C C . PHE A 1 270 ? 13.555 -9.617 -6.645 1 78.12 270 PHE A C 1
ATOM 2219 O O . PHE A 1 270 ? 12.562 -9.805 -5.938 1 78.12 270 PHE A O 1
ATOM 2226 N N . ASP A 1 271 ? 14.406 -10.469 -6.902 1 72.94 271 ASP A N 1
ATOM 2227 C CA . ASP A 1 271 ? 14.242 -11.828 -6.391 1 72.94 271 ASP A CA 1
ATOM 2228 C C . ASP A 1 271 ? 14.773 -11.938 -4.965 1 72.94 271 ASP A C 1
ATOM 2230 O O . ASP A 1 271 ? 14.352 -12.812 -4.203 1 72.94 271 ASP A O 1
ATOM 2234 N N . THR A 1 272 ? 15.773 -11.125 -4.594 1 69.62 272 THR A N 1
ATOM 2235 C CA . THR A 1 272 ? 16.469 -11.258 -3.32 1 69.62 272 THR A CA 1
ATOM 2236 C C . THR A 1 272 ? 15.844 -10.344 -2.268 1 69.62 272 THR A C 1
ATOM 2238 O O . THR A 1 272 ? 16.172 -10.438 -1.083 1 69.62 272 THR A O 1
ATOM 2241 N N . ARG A 1 273 ? 14.938 -9.555 -2.701 1 70.94 273 ARG A N 1
ATOM 2242 C CA . ARG A 1 273 ? 14.375 -8.578 -1.775 1 70.94 273 ARG A CA 1
ATOM 2243 C C . ARG A 1 273 ? 12.859 -8.742 -1.659 1 70.94 273 ARG A C 1
ATOM 2245 O O . ARG A 1 273 ? 12.234 -9.398 -2.498 1 70.94 273 ARG A O 1
ATOM 2252 N N . LEU A 1 274 ? 12.398 -8.258 -0.499 1 70.81 274 LEU A N 1
ATOM 2253 C CA . LEU A 1 274 ? 10.953 -8.203 -0.347 1 70.81 274 LEU A CA 1
ATOM 2254 C C . LEU A 1 274 ? 10.359 -7.09 -1.21 1 70.81 274 LEU A C 1
ATOM 2256 O O . LEU A 1 274 ? 10.68 -5.914 -1.026 1 70.81 274 LEU A O 1
ATOM 2260 N N . ASN A 1 275 ? 9.555 -7.438 -2.158 1 76.25 275 ASN A N 1
ATOM 2261 C CA . ASN A 1 275 ? 9.008 -6.477 -3.109 1 76.25 275 ASN A CA 1
ATOM 2262 C C . ASN A 1 275 ? 8.102 -5.461 -2.42 1 76.25 275 ASN A C 1
ATOM 2264 O O . ASN A 1 275 ? 7.934 -4.34 -2.906 1 76.25 275 ASN A O 1
ATOM 2268 N N . THR A 1 276 ? 7.578 -5.809 -1.253 1 72.12 276 THR A N 1
ATOM 2269 C CA . THR A 1 276 ? 6.762 -4.863 -0.498 1 72.12 276 THR A CA 1
ATOM 2270 C C . THR A 1 276 ? 7.613 -3.703 0.011 1 72.12 276 THR A C 1
ATOM 2272 O O . THR A 1 276 ? 7.125 -2.576 0.129 1 72.12 276 THR A O 1
ATOM 2275 N N . GLU A 1 277 ? 8.875 -4.02 0.263 1 73.38 277 GLU A N 1
ATOM 2276 C CA . GLU A 1 277 ? 9.789 -2.963 0.686 1 73.38 277 GLU A CA 1
ATOM 2277 C C . GLU A 1 277 ? 10.102 -2.01 -0.465 1 73.38 277 GLU A C 1
ATOM 2279 O O . GLU A 1 277 ? 10.242 -0.803 -0.258 1 73.38 277 GLU A O 1
ATOM 2284 N N . THR A 1 278 ? 10.234 -2.588 -1.609 1 80.44 278 THR A N 1
ATOM 2285 C CA . THR A 1 278 ? 10.461 -1.756 -2.785 1 80.44 278 THR A CA 1
ATOM 2286 C C . THR A 1 278 ? 9.258 -0.858 -3.055 1 80.44 278 THR A C 1
ATOM 2288 O O . THR A 1 278 ? 9.414 0.3 -3.447 1 80.44 278 THR A O 1
ATOM 2291 N N . LEU A 1 279 ? 8.062 -1.47 -2.834 1 80.19 279 LEU A N 1
ATOM 2292 C CA . LEU A 1 279 ? 6.844 -0.68 -2.98 1 80.19 279 LEU A CA 1
ATOM 2293 C C . LEU A 1 279 ? 6.832 0.485 -1.996 1 80.19 279 LEU A C 1
ATOM 2295 O O . LEU A 1 279 ? 6.422 1.595 -2.346 1 80.19 279 LEU A O 1
ATOM 2299 N N . GLN A 1 280 ? 7.297 0.25 -0.792 1 76.25 280 GLN A N 1
ATOM 2300 C CA . GLN A 1 280 ? 7.355 1.296 0.224 1 76.25 280 GLN A CA 1
ATOM 2301 C C . GLN A 1 280 ? 8.359 2.377 -0.158 1 76.25 280 GLN A C 1
ATOM 2303 O O . GLN A 1 280 ? 8.156 3.557 0.139 1 76.25 280 GLN A O 1
ATOM 2308 N N . ARG A 1 281 ? 9.438 2.047 -0.803 1 78.44 281 ARG A N 1
ATOM 2309 C CA . ARG A 1 281 ? 10.445 3.014 -1.217 1 78.44 281 ARG A CA 1
ATOM 2310 C C . ARG A 1 281 ? 9.891 3.973 -2.266 1 78.44 281 ARG A C 1
ATOM 2312 O O . ARG A 1 281 ? 10.273 5.145 -2.305 1 78.44 281 ARG A O 1
ATOM 2319 N N . ILE A 1 282 ? 9.008 3.414 -3.082 1 83.06 282 ILE A N 1
ATOM 2320 C CA . ILE A 1 282 ? 8.375 4.285 -4.066 1 83.06 282 ILE A CA 1
ATOM 2321 C C . ILE A 1 282 ? 7.512 5.324 -3.354 1 83.06 282 ILE A C 1
ATOM 2323 O O . ILE A 1 282 ? 7.449 6.484 -3.773 1 83.06 282 ILE A O 1
ATOM 2327 N N . GLN A 1 283 ? 6.898 4.895 -2.268 1 77.75 283 GLN A N 1
ATOM 2328 C CA . GLN A 1 283 ? 6.109 5.828 -1.472 1 77.75 283 GLN A CA 1
ATOM 2329 C C . GLN A 1 283 ? 7.008 6.848 -0.775 1 77.75 283 GLN A C 1
ATOM 2331 O O . GLN A 1 283 ? 6.605 7.996 -0.573 1 77.75 283 GLN A O 1
ATOM 2336 N N . ASP A 1 284 ? 8.258 6.441 -0.436 1 80.31 284 ASP A N 1
ATOM 2337 C CA . ASP A 1 284 ? 9.234 7.34 0.187 1 80.31 284 ASP A CA 1
ATOM 2338 C C . ASP A 1 284 ? 9.586 8.492 -0.746 1 80.31 284 ASP A C 1
ATOM 2340 O O . ASP A 1 284 ? 9.953 9.578 -0.288 1 80.31 284 ASP A O 1
ATOM 2344 N N . GLN A 1 285 ? 9.477 8.219 -1.989 1 81.69 285 GLN A N 1
ATOM 2345 C CA . GLN A 1 285 ? 9.758 9.258 -2.975 1 81.69 285 GLN A CA 1
ATOM 2346 C C . GLN A 1 285 ? 8.828 10.453 -2.791 1 81.69 285 GLN A C 1
ATOM 2348 O O . GLN A 1 285 ? 9.219 11.594 -3.041 1 81.69 285 GLN A O 1
ATOM 2353 N N . ASN A 1 286 ? 7.617 10.133 -2.309 1 78.25 286 ASN A N 1
ATOM 2354 C CA . ASN A 1 286 ? 6.68 11.219 -2.047 1 78.25 286 ASN A CA 1
ATOM 2355 C C . ASN A 1 286 ? 7.168 12.125 -0.915 1 78.25 286 ASN A C 1
ATOM 2357 O O . ASN A 1 286 ? 6.961 13.336 -0.948 1 78.25 286 ASN A O 1
ATOM 2361 N N . LYS A 1 287 ? 7.781 11.539 0.042 1 79.12 287 LYS A N 1
ATOM 2362 C CA . LYS A 1 287 ? 8.336 12.312 1.151 1 79.12 287 LYS A CA 1
ATOM 2363 C C . LYS A 1 287 ? 9.445 13.242 0.673 1 79.12 287 LYS A C 1
ATOM 2365 O O . LYS A 1 287 ? 9.508 14.398 1.091 1 79.12 287 LYS A O 1
ATOM 2370 N N . ILE A 1 288 ? 10.273 12.75 -0.237 1 81.06 288 ILE A N 1
ATOM 2371 C CA . ILE A 1 288 ? 11.375 13.539 -0.772 1 81.06 288 ILE A CA 1
ATOM 2372 C C . ILE A 1 288 ? 10.828 14.672 -1.633 1 81.06 288 ILE A C 1
ATOM 2374 O O . ILE A 1 288 ? 11.297 15.812 -1.55 1 81.06 288 ILE A O 1
ATOM 2378 N N . GLN A 1 289 ? 9.867 14.305 -2.395 1 79.75 289 GLN A N 1
ATOM 2379 C CA . GLN A 1 289 ? 9.234 15.305 -3.252 1 79.75 289 GLN A CA 1
ATOM 2380 C C . GLN A 1 289 ? 8.602 16.422 -2.424 1 79.75 289 GLN A C 1
ATOM 2382 O O . GLN A 1 289 ? 8.781 17.594 -2.729 1 79.75 289 GLN A O 1
ATOM 2387 N N . ASN A 1 290 ? 7.875 15.969 -1.392 1 77.88 290 ASN A N 1
ATOM 2388 C CA . ASN A 1 290 ? 7.238 16.953 -0.516 1 77.88 290 ASN A CA 1
ATOM 2389 C C . ASN A 1 290 ? 8.266 17.828 0.182 1 77.88 290 ASN A C 1
ATOM 2391 O O . ASN A 1 290 ? 8.039 19.031 0.375 1 77.88 290 ASN A O 1
ATOM 2395 N N . PHE A 1 291 ? 9.383 17.234 0.483 1 81.5 291 PHE A N 1
ATOM 2396 C CA . PHE A 1 291 ? 10.445 17.953 1.172 1 81.5 291 PHE A CA 1
ATOM 2397 C C . PHE A 1 291 ? 11.07 19 0.259 1 81.5 291 PHE A C 1
ATOM 2399 O O . PHE A 1 291 ? 11.227 20.156 0.649 1 81.5 291 PHE A O 1
ATOM 2406 N N . ILE A 1 292 ? 11.391 18.609 -0.905 1 76 292 ILE A N 1
ATOM 2407 C CA . ILE A 1 292 ? 12.102 19.469 -1.835 1 76 292 ILE A CA 1
ATOM 2408 C C . ILE A 1 292 ? 11.156 20.562 -2.354 1 76 292 ILE A C 1
ATOM 2410 O O . ILE A 1 292 ? 11.547 21.719 -2.498 1 76 292 ILE A O 1
ATOM 2414 N N . THR A 1 293 ? 9.938 20.203 -2.607 1 69.5 293 THR A N 1
ATOM 2415 C CA . THR A 1 293 ? 9.023 21.109 -3.305 1 69.5 293 THR A CA 1
ATOM 2416 C C . THR A 1 293 ? 8.289 22 -2.316 1 69.5 293 THR A C 1
ATOM 2418 O O . THR A 1 293 ? 8.312 23.234 -2.453 1 69.5 293 THR A O 1
ATOM 2421 N N . TRP A 1 294 ? 7.684 21.375 -1.175 1 70.38 294 TRP A N 1
ATOM 2422 C CA . TRP A 1 294 ? 6.785 22.156 -0.324 1 70.38 294 TRP A CA 1
ATOM 2423 C C . TRP A 1 294 ? 7.5 22.641 0.932 1 70.38 294 TRP A C 1
ATOM 2425 O O . TRP A 1 294 ? 7.457 23.828 1.26 1 70.38 294 TRP A O 1
ATOM 2435 N N . LYS A 1 295 ? 8.172 21.766 1.54 1 78.06 295 LYS A N 1
ATOM 2436 C CA . LYS A 1 295 ? 8.805 22.125 2.805 1 78.06 295 LYS A CA 1
ATOM 2437 C C . LYS A 1 295 ? 10 23.062 2.58 1 78.06 295 LYS A C 1
ATOM 2439 O O . LYS A 1 295 ? 10.273 23.922 3.406 1 78.06 295 LYS A O 1
ATOM 2444 N N . GLY A 1 296 ? 10.641 22.891 1.398 1 74.75 296 GLY A N 1
ATOM 2445 C CA . GLY A 1 296 ? 11.742 23.781 1.064 1 74.75 296 GLY A CA 1
ATOM 2446 C C . GLY A 1 296 ? 11.305 25.219 0.887 1 74.75 296 GLY A C 1
ATOM 2447 O O . GLY A 1 296 ? 11.977 26.141 1.369 1 74.75 296 GLY A O 1
ATOM 2448 N N . ILE A 1 297 ? 10.258 25.406 0.34 1 73.88 297 ILE A N 1
ATOM 2449 C CA . ILE A 1 297 ? 9.727 26.75 0.112 1 73.88 297 ILE A CA 1
ATOM 2450 C C . ILE A 1 297 ? 9.328 27.375 1.444 1 73.88 297 ILE A C 1
ATOM 2452 O O . ILE A 1 297 ? 9.695 28.531 1.729 1 73.88 297 ILE A O 1
ATOM 2456 N N . ASP A 1 298 ? 8.562 26.562 2.221 1 77.25 298 ASP A N 1
ATOM 2457 C CA . ASP A 1 298 ? 8.117 27.062 3.521 1 77.25 298 ASP A CA 1
ATOM 2458 C C . ASP A 1 298 ? 9.312 27.453 4.395 1 77.25 298 ASP A C 1
ATOM 2460 O O . ASP A 1 298 ? 9.258 28.438 5.125 1 77.25 298 ASP A O 1
ATOM 2464 N N . PHE A 1 299 ? 10.375 26.703 4.199 1 83.06 299 PHE A N 1
ATOM 2465 C CA . PHE A 1 299 ? 11.578 26.953 4.973 1 83.06 299 PHE A CA 1
ATOM 2466 C C . PHE A 1 299 ? 12.258 28.25 4.52 1 83.06 299 PHE A C 1
ATOM 2468 O O . PHE A 1 299 ? 12.664 29.062 5.344 1 83.06 299 PHE A O 1
ATOM 2475 N N . THR A 1 300 ? 12.367 28.438 3.264 1 80.38 300 THR A N 1
ATOM 2476 C CA . THR A 1 300 ? 12.977 29.641 2.703 1 80.38 300 THR A CA 1
ATOM 2477 C C . THR A 1 300 ? 12.195 30.875 3.102 1 80.38 300 THR A C 1
ATOM 2479 O O . THR A 1 300 ? 12.781 31.891 3.504 1 80.38 300 THR A O 1
ATOM 2482 N N . LEU A 1 301 ? 10.898 30.75 3.078 1 78.94 301 LEU A N 1
ATOM 2483 C CA . LEU A 1 301 ? 10.047 31.875 3.475 1 78.94 301 LEU A CA 1
ATOM 2484 C C . LEU A 1 301 ? 10.211 32.188 4.961 1 78.94 301 LEU A C 1
ATOM 2486 O O . LEU A 1 301 ? 10.234 33.344 5.359 1 78.94 301 LEU A O 1
ATOM 2490 N N . SER A 1 302 ? 10.281 31.125 5.703 1 85.56 302 SER A N 1
ATOM 2491 C CA . SER A 1 302 ? 10.438 31.297 7.141 1 85.56 302 SER A CA 1
ATOM 2492 C C . SER A 1 302 ? 11.75 32 7.477 1 85.56 302 SER A C 1
ATOM 2494 O O . SER A 1 302 ? 11.797 32.875 8.359 1 85.56 302 SER A O 1
ATOM 2496 N N . ILE A 1 303 ? 12.781 31.688 6.766 1 85.44 303 ILE A N 1
ATOM 2497 C CA . ILE A 1 303 ? 14.086 32.281 6.996 1 85.44 303 ILE A CA 1
ATOM 2498 C C . ILE A 1 303 ? 14.031 33.781 6.664 1 85.44 303 ILE A C 1
ATOM 2500 O O . ILE A 1 303 ? 14.531 34.625 7.43 1 85.44 303 ILE A O 1
ATOM 2504 N N . PHE A 1 304 ? 13.406 34.094 5.59 1 85.12 304 PHE A N 1
ATOM 2505 C CA . PHE A 1 304 ? 13.281 35.5 5.191 1 85.12 304 PHE A CA 1
ATOM 2506 C C . PHE A 1 304 ? 12.43 36.281 6.195 1 85.12 304 PHE A C 1
ATOM 2508 O O . PHE A 1 304 ? 12.75 37.406 6.535 1 85.12 304 PHE A O 1
ATOM 2515 N N . ASN A 1 305 ? 11.398 35.625 6.633 1 85.62 305 ASN A N 1
ATOM 2516 C CA . ASN A 1 305 ? 10.555 36.25 7.645 1 85.62 305 ASN A CA 1
ATOM 2517 C C . ASN A 1 305 ? 11.328 36.531 8.922 1 85.62 305 ASN A C 1
ATOM 2519 O O . ASN A 1 305 ? 11.203 37.625 9.5 1 85.62 305 ASN A O 1
ATOM 2523 N N . ILE A 1 306 ? 12.141 35.562 9.32 1 87.06 306 ILE A N 1
ATOM 2524 C CA . ILE A 1 306 ? 12.922 35.719 10.547 1 87.06 306 ILE A CA 1
ATOM 2525 C C . ILE A 1 306 ? 13.906 36.875 10.383 1 87.06 306 ILE A C 1
ATOM 2527 O O . ILE A 1 306 ? 14.031 37.75 11.266 1 87.06 306 ILE A O 1
ATOM 2531 N N . PHE A 1 307 ? 14.523 37 9.266 1 86.12 307 PHE A N 1
ATOM 2532 C CA . PHE A 1 307 ? 15.531 38.031 9.031 1 86.12 307 PHE A CA 1
ATOM 2533 C C . PHE A 1 307 ? 14.898 39.406 8.938 1 86.12 307 PHE A C 1
ATOM 2535 O O . PHE A 1 307 ? 15.391 40.344 9.547 1 86.12 307 PHE A O 1
ATOM 2542 N N . ILE A 1 308 ? 13.852 39.5 8.211 1 85.44 308 ILE A N 1
ATOM 2543 C CA . ILE A 1 308 ? 13.219 40.781 7.969 1 85.44 308 ILE A CA 1
ATOM 2544 C C . ILE A 1 308 ? 12.602 41.312 9.266 1 85.44 308 ILE A C 1
ATOM 2546 O O . ILE A 1 308 ? 12.828 42.438 9.656 1 85.44 308 ILE A O 1
ATOM 2550 N N . PHE A 1 309 ? 11.883 40.531 9.984 1 86.94 309 PHE A N 1
ATOM 2551 C CA . PHE A 1 309 ? 11.188 40.969 11.18 1 86.94 309 PHE A CA 1
ATOM 2552 C C . PHE A 1 309 ? 12.148 41.094 12.359 1 86.94 309 PHE A C 1
ATOM 2554 O O . PHE A 1 309 ? 11.945 41.906 13.258 1 86.94 309 PHE A O 1
ATOM 2561 N N . SER A 1 310 ? 13.172 40.188 12.328 1 88.06 310 SER A N 1
ATOM 2562 C CA . SER A 1 310 ? 14.219 40.406 13.328 1 88.06 310 SER A CA 1
ATOM 2563 C C . SER A 1 310 ? 14.938 41.719 13.125 1 88.06 310 SER A C 1
ATOM 2565 O O . SER A 1 310 ? 15.281 42.406 14.086 1 88.06 310 SER A O 1
ATOM 2567 N N . GLY A 1 311 ? 15.195 42 11.844 1 87 311 GLY A N 1
ATOM 2568 C CA . GLY A 1 311 ? 15.781 43.312 11.539 1 87 311 GLY A CA 1
ATOM 2569 C C . GLY A 1 311 ? 14.93 44.469 11.992 1 87 311 GLY A C 1
ATOM 2570 O O . GLY A 1 311 ? 15.445 45.469 12.516 1 87 311 GLY A O 1
ATOM 2571 N N . LEU A 1 312 ? 13.633 44.344 11.797 1 87.88 312 LEU A N 1
ATOM 2572 C CA . LEU A 1 312 ? 12.695 45.375 12.234 1 87.88 312 LEU A CA 1
ATOM 2573 C C . LEU A 1 312 ? 12.703 45.5 13.75 1 87.88 312 LEU A C 1
ATOM 2575 O O . LEU A 1 312 ? 12.625 46.625 14.281 1 87.88 312 LEU A O 1
ATOM 2579 N N . LEU A 1 313 ? 12.781 44.375 14.438 1 88.62 313 LEU A N 1
ATOM 2580 C CA . LEU A 1 313 ? 12.828 44.406 15.898 1 88.62 313 LEU A CA 1
ATOM 2581 C C . LEU A 1 313 ? 14.078 45.125 16.391 1 88.62 313 LEU A C 1
ATOM 2583 O O . LEU A 1 313 ? 14.039 45.844 17.391 1 88.62 313 LEU A O 1
ATOM 2587 N N . CYS A 1 314 ? 15.141 44.938 15.719 1 90.06 314 CYS A N 1
ATOM 2588 C CA . CYS A 1 314 ? 16.391 45.625 16.047 1 90.06 314 CYS A CA 1
ATOM 2589 C C . CYS A 1 314 ? 16.266 47.125 15.852 1 90.06 314 CYS A C 1
ATOM 2591 O O . CYS A 1 314 ? 16.828 47.906 16.625 1 90.06 314 CYS A O 1
ATOM 2593 N N . TYR A 1 315 ? 15.5 47.469 14.812 1 87.56 315 TYR A N 1
ATOM 2594 C CA . TYR A 1 315 ? 15.281 48.906 14.523 1 87.56 315 TYR A CA 1
ATOM 2595 C C . TYR A 1 315 ? 14.453 49.562 15.617 1 87.56 315 TYR A C 1
ATOM 2597 O O . TYR A 1 315 ? 14.727 50.688 16.016 1 87.56 315 TYR A O 1
ATOM 2605 N N . PHE A 1 316 ? 13.469 48.875 16.156 1 85.56 316 PHE A N 1
ATOM 2606 C CA . PHE A 1 316 ? 12.625 49.469 17.203 1 85.56 316 PHE A CA 1
ATOM 2607 C C . PHE A 1 316 ? 13.383 49.531 18.531 1 85.56 316 PHE A C 1
ATOM 2609 O O . PHE A 1 316 ? 13.391 50.594 19.188 1 85.56 316 PHE A O 1
ATOM 2616 N N . ASN A 1 317 ? 14.023 48.344 18.984 1 90.19 317 ASN A N 1
ATOM 2617 C CA . ASN A 1 317 ? 14.781 48.312 20.234 1 90.19 317 ASN A CA 1
ATOM 2618 C C . ASN A 1 317 ? 15.789 47.156 20.234 1 90.19 317 ASN A C 1
ATOM 2620 O O . ASN A 1 317 ? 15.398 45.969 20.281 1 90.19 317 ASN A O 1
ATOM 2624 N N . PRO A 1 318 ? 16.969 47.438 20.203 1 90.75 318 PRO A N 1
ATOM 2625 C CA . PRO A 1 318 ? 18.016 46.406 20.156 1 90.75 318 PRO A CA 1
ATOM 2626 C C . PRO A 1 318 ? 18.016 45.5 21.391 1 90.75 318 PRO A C 1
ATOM 2628 O O . PRO A 1 318 ? 18.453 44.344 21.312 1 90.75 318 PRO A O 1
ATOM 2631 N N . ILE A 1 319 ? 17.562 46.031 22.578 1 91.31 319 ILE A N 1
ATOM 2632 C CA . ILE A 1 319 ? 17.547 45.219 23.797 1 91.31 319 ILE A CA 1
ATOM 2633 C C . ILE A 1 319 ? 16.531 44.094 23.641 1 91.31 319 ILE A C 1
ATOM 2635 O O . ILE A 1 319 ? 16.812 42.969 23.969 1 91.31 319 ILE A O 1
ATOM 2639 N N . ILE A 1 320 ? 15.352 44.469 23.141 1 91.12 320 ILE A N 1
ATOM 2640 C CA . ILE A 1 320 ? 14.312 43.469 22.922 1 91.12 320 ILE A CA 1
ATOM 2641 C C . ILE A 1 320 ? 14.766 42.469 21.859 1 91.12 320 ILE A C 1
ATOM 2643 O O . ILE A 1 320 ? 14.5 41.281 21.984 1 91.12 320 ILE A O 1
ATOM 2647 N N . PHE A 1 321 ? 15.492 42.969 20.906 1 91.19 321 PHE A N 1
ATOM 2648 C CA . PHE A 1 321 ? 16.016 42.125 19.844 1 91.19 321 PHE A CA 1
ATOM 2649 C C . PHE A 1 321 ? 17 41.094 20.406 1 91.19 321 PHE A C 1
ATOM 2651 O O . PHE A 1 321 ? 16.922 39.906 20.078 1 91.19 321 PHE A O 1
ATOM 2658 N N . SER A 1 322 ? 17.844 41.5 21.219 1 92.31 322 SER A N 1
ATOM 2659 C CA . SER A 1 322 ? 18.859 40.625 21.781 1 92.31 322 SER A CA 1
ATOM 2660 C C . SER A 1 322 ? 18.219 39.531 22.625 1 92.31 322 SER A C 1
ATOM 2662 O O . SER A 1 322 ? 18.625 38.375 22.547 1 92.31 322 SER A O 1
ATOM 2664 N N . ILE A 1 323 ? 17.234 39.812 23.359 1 89.81 323 ILE A N 1
ATOM 2665 C CA . ILE A 1 323 ? 16.562 38.844 24.219 1 89.81 323 ILE A CA 1
ATOM 2666 C C . ILE A 1 323 ? 15.766 37.875 23.359 1 89.81 323 ILE A C 1
ATOM 2668 O O . ILE A 1 323 ? 15.766 36.656 23.609 1 89.81 323 ILE A O 1
ATOM 2672 N N . TYR A 1 324 ? 15.117 38.469 22.359 1 88.56 324 TYR A N 1
ATOM 2673 C CA . TYR A 1 324 ? 14.32 37.625 21.469 1 88.56 324 TYR A CA 1
ATOM 2674 C C . TYR A 1 324 ? 15.195 36.594 20.75 1 88.56 324 TYR A C 1
ATOM 2676 O O . TYR A 1 324 ? 14.836 35.406 20.656 1 88.56 324 TYR A O 1
ATOM 2684 N N . ILE A 1 325 ? 16.312 36.906 20.281 1 89.12 325 ILE A N 1
ATOM 2685 C CA . ILE A 1 325 ? 17.203 36.031 19.531 1 89.12 325 ILE A CA 1
ATOM 2686 C C . ILE A 1 325 ? 17.781 34.969 20.469 1 89.12 325 ILE A C 1
ATOM 2688 O O . ILE A 1 325 ? 17.938 33.812 20.094 1 89.12 325 ILE A O 1
ATOM 2692 N N . THR A 1 326 ? 18.141 35.469 21.641 1 92.38 326 THR A N 1
ATOM 2693 C CA . THR A 1 326 ? 18.719 34.562 22.609 1 92.38 326 THR A CA 1
ATOM 2694 C C . THR A 1 326 ? 17.75 33.438 22.969 1 92.38 326 THR A C 1
ATOM 2696 O O . THR A 1 326 ? 18.109 32.25 22.953 1 92.38 326 THR A O 1
ATOM 2699 N N . ILE A 1 327 ? 16.5 33.812 23.172 1 90.94 327 ILE A N 1
ATOM 2700 C CA . ILE A 1 327 ? 15.5 32.812 23.547 1 90.94 327 ILE A CA 1
ATOM 2701 C C . ILE A 1 327 ? 15.148 31.953 22.328 1 90.94 327 ILE A C 1
ATOM 2703 O O . ILE A 1 327 ? 14.875 30.766 22.453 1 90.94 327 ILE A O 1
ATOM 2707 N N . SER A 1 328 ? 15.164 32.562 21.141 1 89.25 328 SER A N 1
ATOM 2708 C CA . SER A 1 328 ? 14.906 31.812 19.922 1 89.25 328 SER A CA 1
ATOM 2709 C C . SER A 1 328 ? 15.977 30.75 19.672 1 89.25 328 SER A C 1
ATOM 2711 O O . SER A 1 328 ? 15.672 29.641 19.25 1 89.25 328 SER A O 1
ATOM 2713 N N . VAL A 1 329 ? 17.203 31.062 19.938 1 88.94 329 VAL A N 1
ATOM 2714 C CA . VAL A 1 329 ? 18.297 30.109 19.797 1 88.94 329 VAL A CA 1
ATOM 2715 C C . VAL A 1 329 ? 18.141 28.969 20.797 1 88.94 329 VAL A C 1
ATOM 2717 O O . VAL A 1 329 ? 18.391 27.812 20.484 1 88.94 329 VAL A O 1
ATOM 2720 N N . LEU A 1 330 ? 17.672 29.375 21.969 1 90.62 330 LEU A N 1
ATOM 2721 C CA . LEU A 1 330 ? 17.406 28.359 22.984 1 90.62 330 LEU A CA 1
ATOM 2722 C C . LEU A 1 330 ? 16.312 27.406 22.547 1 90.62 330 LEU A C 1
ATOM 2724 O O . LEU A 1 330 ? 16.391 26.203 22.828 1 90.62 330 LEU A O 1
ATOM 2728 N N . SER A 1 331 ? 15.344 27.969 21.906 1 88.88 331 SER A N 1
ATOM 2729 C CA . SER A 1 331 ? 14.266 27.125 21.375 1 88.88 331 SER A CA 1
ATOM 2730 C C . SER A 1 331 ? 14.773 26.156 20.328 1 88.88 331 SER A C 1
ATOM 2732 O O . SER A 1 331 ? 14.352 25 20.297 1 88.88 331 SER A O 1
ATOM 2734 N N . ILE A 1 332 ? 15.648 26.531 19.516 1 84.88 332 ILE A N 1
ATOM 2735 C CA . ILE A 1 332 ? 16.203 25.688 18.453 1 84.88 332 ILE A CA 1
ATOM 2736 C C . ILE A 1 332 ? 17.062 24.578 19.078 1 84.88 332 ILE A C 1
ATOM 2738 O O . ILE A 1 332 ? 17 23.422 18.641 1 84.88 332 ILE A O 1
ATOM 2742 N N . VAL A 1 333 ? 17.844 24.984 20.047 1 87.94 333 VAL A N 1
ATOM 2743 C CA . VAL A 1 333 ? 18.688 24.031 20.75 1 87.94 333 VAL A CA 1
ATOM 2744 C C . VAL A 1 333 ? 17.812 22.969 21.422 1 87.94 333 VAL A C 1
ATOM 2746 O O . VAL A 1 333 ? 18.156 21.781 21.422 1 87.94 333 VAL A O 1
ATOM 2749 N N . TRP A 1 334 ? 16.703 23.406 21.953 1 88.69 334 TRP A N 1
ATOM 2750 C CA . TRP A 1 334 ? 15.742 22.5 22.578 1 88.69 334 TRP A CA 1
ATOM 2751 C C . TRP A 1 334 ? 15.242 21.469 21.562 1 88.69 334 TRP A C 1
ATOM 2753 O O . TRP A 1 334 ? 15.156 20.281 21.875 1 88.69 334 TRP A O 1
ATOM 2763 N N . VAL A 1 335 ? 15.023 21.875 20.438 1 85.62 335 VAL A N 1
ATOM 2764 C CA . VAL A 1 335 ? 14.477 21 19.406 1 85.62 335 VAL A CA 1
ATOM 2765 C C . VAL A 1 335 ? 15.547 20.016 18.922 1 85.62 335 VAL A C 1
ATOM 2767 O O . VAL A 1 335 ? 15.273 18.844 18.734 1 85.62 335 VAL A O 1
ATOM 2770 N N . VAL A 1 336 ? 16.797 20.484 18.75 1 83.56 336 VAL A N 1
ATOM 2771 C CA . VAL A 1 336 ? 17.891 19.688 18.219 1 83.56 336 VAL A CA 1
ATOM 2772 C C . VAL A 1 336 ? 18.266 18.594 19.219 1 83.56 336 VAL A C 1
ATOM 2774 O O . VAL A 1 336 ? 18.672 17.5 18.828 1 83.56 336 VAL A O 1
ATOM 2777 N N . PHE A 1 337 ? 18.016 18.953 20.422 1 86.19 337 PHE A N 1
ATOM 2778 C CA . PHE A 1 337 ? 18.344 18.016 21.484 1 86.19 337 PHE A CA 1
ATOM 2779 C C . PHE A 1 337 ? 17.547 16.719 21.328 1 86.19 337 PHE A C 1
ATOM 2781 O O . PHE A 1 337 ? 18.031 15.641 21.672 1 86.19 337 PHE A O 1
ATOM 2788 N N . PHE A 1 338 ? 16.391 16.719 20.812 1 85.81 338 PHE A N 1
ATOM 2789 C CA . PHE A 1 338 ? 15.508 15.562 20.719 1 85.81 338 PHE A CA 1
ATOM 2790 C C . PHE A 1 338 ? 15.633 14.898 19.344 1 85.81 338 PHE A C 1
ATOM 2792 O O . PHE A 1 338 ? 15.039 13.852 19.094 1 85.81 338 PHE A O 1
ATOM 2799 N N . LEU A 1 339 ? 16.422 15.383 18.516 1 80.38 339 LEU A N 1
ATOM 2800 C CA . LEU A 1 339 ? 16.484 14.945 17.125 1 80.38 339 LEU A CA 1
ATOM 2801 C C . LEU A 1 339 ? 17.016 13.516 17.031 1 80.38 339 LEU A C 1
ATOM 2803 O O . LEU A 1 339 ? 16.516 12.711 16.234 1 80.38 339 LEU A O 1
ATOM 2807 N N . ARG A 1 340 ? 17.984 13.203 17.75 1 75.38 340 ARG A N 1
ATOM 2808 C CA . ARG A 1 340 ? 18.594 11.875 17.688 1 75.38 340 ARG A CA 1
ATOM 2809 C C . ARG A 1 340 ? 17.625 10.797 18.156 1 75.38 340 ARG A C 1
ATOM 2811 O O . ARG A 1 340 ? 17.531 9.734 17.547 1 75.38 340 ARG A O 1
ATOM 2818 N N . LYS A 1 341 ? 17 11.094 19.219 1 79.56 341 LYS A N 1
ATOM 2819 C CA . LYS A 1 341 ? 16.016 10.148 19.734 1 79.56 341 LYS A CA 1
ATOM 2820 C C . LYS A 1 341 ? 14.859 9.953 18.766 1 79.56 341 LYS A C 1
ATOM 2822 O O . LYS A 1 341 ? 14.359 8.844 18.594 1 79.56 341 LYS A O 1
ATOM 2827 N N . ARG A 1 342 ? 14.555 10.938 18.125 1 80 342 ARG A N 1
ATOM 2828 C CA . ARG A 1 342 ? 13.461 10.883 17.156 1 80 342 ARG A CA 1
ATOM 2829 C C . ARG A 1 342 ? 13.844 10.023 15.953 1 80 342 ARG A C 1
ATOM 2831 O O . ARG A 1 342 ? 13.031 9.25 15.445 1 80 342 ARG A O 1
ATOM 2838 N N . ALA A 1 343 ? 15.023 10.203 15.539 1 74.38 343 ALA A N 1
ATOM 2839 C CA . ALA A 1 343 ? 15.5 9.445 14.383 1 74.38 343 ALA A CA 1
ATOM 2840 C C . ALA A 1 343 ? 15.438 7.945 14.648 1 74.38 343 ALA A C 1
ATOM 2842 O O . ALA A 1 343 ? 15.031 7.172 13.773 1 74.38 343 ALA A O 1
ATOM 2843 N N . MET A 1 344 ? 15.812 7.566 15.828 1 74.06 344 MET A N 1
ATOM 2844 C CA . MET A 1 344 ? 15.805 6.152 16.188 1 74.06 344 MET A CA 1
ATOM 2845 C C . MET A 1 344 ? 14.383 5.609 16.219 1 74.06 344 MET A C 1
ATOM 2847 O O . MET A 1 344 ? 14.117 4.508 15.742 1 74.06 344 MET A O 1
ATOM 2851 N N . LEU A 1 345 ? 13.547 6.379 16.812 1 78.31 345 LEU A N 1
ATOM 2852 C CA . LEU A 1 345 ? 12.156 5.949 16.938 1 78.31 345 LEU A CA 1
ATOM 2853 C C . LEU A 1 345 ? 11.484 5.887 15.562 1 78.31 345 LEU A C 1
ATOM 2855 O O . LEU A 1 345 ? 10.664 5.008 15.312 1 78.31 345 LEU A O 1
ATOM 2859 N N . GLU A 1 346 ? 11.828 6.797 14.68 1 75.38 346 GLU A N 1
ATOM 2860 C CA . GLU A 1 346 ? 11.258 6.828 13.336 1 75.38 346 GLU A CA 1
ATOM 2861 C C . GLU A 1 346 ? 11.672 5.598 12.531 1 75.38 346 GLU A C 1
ATOM 2863 O O . GLU A 1 346 ? 10.867 5.039 11.781 1 75.38 346 GLU A O 1
ATOM 2868 N N . TYR A 1 347 ? 12.938 5.219 12.695 1 72.56 347 TYR A N 1
ATOM 2869 C CA . TYR A 1 347 ? 13.422 4.02 12.016 1 72.56 347 TYR A CA 1
ATOM 2870 C C . TYR A 1 347 ? 12.688 2.777 12.516 1 72.56 347 TYR A C 1
ATOM 2872 O O . TYR A 1 347 ? 12.289 1.922 11.727 1 72.56 347 TYR A O 1
ATOM 2880 N N . ALA A 1 348 ? 12.531 2.691 13.797 1 75.12 348 ALA A N 1
ATOM 2881 C CA . ALA A 1 348 ? 11.828 1.556 14.391 1 75.12 348 ALA A CA 1
ATOM 2882 C C . ALA A 1 348 ? 10.375 1.512 13.93 1 75.12 348 ALA A C 1
ATOM 2884 O O . ALA A 1 348 ? 9.836 0.437 13.648 1 75.12 348 ALA A O 1
ATOM 2885 N N . MET A 1 349 ? 9.758 2.637 13.867 1 80.5 349 MET A N 1
ATOM 2886 C CA . MET A 1 349 ? 8.367 2.723 13.43 1 80.5 349 MET A CA 1
ATOM 2887 C C . MET A 1 349 ? 8.234 2.305 11.969 1 80.5 349 MET A C 1
ATOM 2889 O O . MET A 1 349 ? 7.258 1.647 11.602 1 80.5 349 MET A O 1
ATOM 2893 N N . PHE A 1 350 ? 9.25 2.646 11.211 1 73.06 350 PHE A N 1
ATOM 2894 C CA . PHE A 1 350 ? 9.227 2.295 9.797 1 73.06 350 PHE A CA 1
ATOM 2895 C C . PHE A 1 350 ? 9.266 0.783 9.617 1 73.06 350 PHE A C 1
ATOM 2897 O O . PHE A 1 350 ? 8.508 0.23 8.812 1 73.06 350 PHE A O 1
ATOM 2904 N N . LEU A 1 351 ? 10.117 0.162 10.32 1 72.81 351 LEU A N 1
ATOM 2905 C CA . LEU A 1 351 ? 10.234 -1.289 10.234 1 72.81 351 LEU A CA 1
ATOM 2906 C C . LEU A 1 351 ? 8.961 -1.969 10.711 1 72.81 351 LEU A C 1
ATOM 2908 O O . LEU A 1 351 ? 8.5 -2.941 10.102 1 72.81 351 LEU A O 1
ATOM 2912 N N . GLY A 1 352 ? 8.438 -1.426 11.828 1 76.88 352 GLY A N 1
ATOM 2913 C CA . GLY A 1 352 ? 7.176 -1.951 12.32 1 76.88 352 GLY A CA 1
ATOM 2914 C C . GLY A 1 352 ? 6.035 -1.774 11.336 1 76.88 352 GLY A C 1
ATOM 2915 O O . GLY A 1 352 ? 5.203 -2.67 11.18 1 76.88 352 GLY A O 1
ATOM 2916 N N . GLN A 1 353 ? 6.035 -0.679 10.648 1 80.88 353 GLN A N 1
ATOM 2917 C CA . GLN A 1 353 ? 5.004 -0.396 9.656 1 80.88 353 GLN A CA 1
ATOM 2918 C C . GLN A 1 353 ? 5.129 -1.328 8.453 1 80.88 353 GLN A C 1
ATOM 2920 O O . GLN A 1 353 ? 4.121 -1.787 7.914 1 80.88 353 GLN A O 1
ATOM 2925 N N . SER A 1 354 ? 6.359 -1.526 8.086 1 74.81 354 SER A N 1
ATOM 2926 C CA . SER A 1 354 ? 6.598 -2.443 6.973 1 74.81 354 SER A CA 1
ATOM 2927 C C . SER A 1 354 ? 6.098 -3.846 7.297 1 74.81 354 SER A C 1
ATOM 2929 O O . SER A 1 354 ? 5.449 -4.488 6.469 1 74.81 354 SER A O 1
ATOM 2931 N N . GLU A 1 355 ? 6.418 -4.281 8.453 1 78.81 355 GLU A N 1
ATOM 2932 C CA . GLU A 1 355 ? 5.973 -5.602 8.891 1 78.81 355 GLU A CA 1
ATOM 2933 C C . GLU A 1 355 ? 4.453 -5.684 8.945 1 78.81 355 GLU A C 1
ATOM 2935 O O . GLU A 1 355 ? 3.861 -6.684 8.531 1 78.81 355 GLU A O 1
ATOM 2940 N N . ASN A 1 356 ? 3.871 -4.66 9.477 1 83.75 356 ASN A N 1
ATOM 2941 C CA . ASN A 1 356 ? 2.418 -4.598 9.57 1 83.75 356 ASN A CA 1
ATOM 2942 C C . ASN A 1 356 ? 1.765 -4.609 8.195 1 83.75 356 ASN A C 1
ATOM 2944 O O . ASN A 1 356 ? 0.785 -5.324 7.969 1 83.75 356 ASN A O 1
ATOM 2948 N N . SER A 1 357 ? 2.287 -3.838 7.281 1 80.25 357 SER A N 1
ATOM 2949 C CA . SER A 1 357 ? 1.752 -3.764 5.926 1 80.25 357 SER A CA 1
ATOM 2950 C C . SER A 1 357 ? 1.88 -5.105 5.207 1 80.25 357 SER A C 1
ATOM 2952 O O . SER A 1 357 ? 0.989 -5.496 4.449 1 80.25 357 SER A O 1
ATOM 2954 N N . ASN A 1 358 ? 2.953 -5.758 5.492 1 78.81 358 ASN A N 1
ATOM 2955 C CA . ASN A 1 358 ? 3.141 -7.082 4.902 1 78.81 358 ASN A CA 1
ATOM 2956 C C . ASN A 1 358 ? 2.105 -8.078 5.414 1 78.81 358 ASN A C 1
ATOM 2958 O O . ASN A 1 358 ? 1.578 -8.883 4.648 1 78.81 358 ASN A O 1
ATOM 2962 N N . GLY A 1 359 ? 1.928 -8.047 6.715 1 82.69 359 GLY A N 1
ATOM 2963 C CA . GLY A 1 359 ? 0.933 -8.93 7.301 1 82.69 359 GLY A CA 1
ATOM 2964 C C . GLY A 1 359 ? -0.464 -8.703 6.758 1 82.69 359 GLY A C 1
ATOM 2965 O O . GLY A 1 359 ? -1.175 -9.656 6.43 1 82.69 359 GLY A O 1
ATOM 2966 N N . ILE A 1 360 ? -0.852 -7.508 6.566 1 86 360 ILE A N 1
ATOM 2967 C CA . ILE A 1 360 ? -2.174 -7.152 6.062 1 86 360 ILE A CA 1
ATOM 2968 C C . ILE A 1 360 ? -2.295 -7.559 4.598 1 86 360 ILE A C 1
ATOM 2970 O O . ILE A 1 360 ? -3.34 -8.055 4.168 1 86 360 ILE A O 1
ATOM 2974 N N . TYR A 1 361 ? -1.294 -7.344 3.859 1 80.88 361 TYR A N 1
ATOM 2975 C CA . TYR A 1 361 ? -1.28 -7.727 2.451 1 80.88 361 TYR A CA 1
ATOM 2976 C C . TYR A 1 361 ? -1.502 -9.227 2.295 1 80.88 361 TYR A C 1
ATOM 2978 O O . TYR A 1 361 ? -2.352 -9.656 1.51 1 80.88 361 TYR A O 1
ATOM 2986 N N . GLU A 1 362 ? -0.724 -9.977 3.02 1 82.69 362 GLU A N 1
ATOM 2987 C CA . GLU A 1 362 ? -0.865 -11.422 2.949 1 82.69 362 GLU A CA 1
ATOM 2988 C C . GLU A 1 362 ? -2.26 -11.867 3.387 1 82.69 362 GLU A C 1
ATOM 2990 O O . GLU A 1 362 ? -2.82 -12.812 2.828 1 82.69 362 GLU A O 1
ATOM 2995 N N . PHE A 1 363 ? -2.785 -11.172 4.398 1 87.19 363 PHE A N 1
ATOM 2996 C CA . PHE A 1 363 ? -4.109 -11.484 4.926 1 87.19 363 PHE A CA 1
ATOM 2997 C C . PHE A 1 363 ? -5.176 -11.297 3.855 1 87.19 363 PHE A C 1
ATOM 2999 O O . PHE A 1 363 ? -6.043 -12.148 3.678 1 87.19 363 PHE A O 1
ATOM 3006 N N . ILE A 1 364 ? -5.082 -10.25 3.066 1 85.12 364 ILE A N 1
ATOM 3007 C CA . ILE A 1 364 ? -6.105 -9.922 2.08 1 85.12 364 ILE A CA 1
ATOM 3008 C C . ILE A 1 364 ? -5.898 -10.758 0.823 1 85.12 364 ILE A C 1
ATOM 3010 O O . ILE A 1 364 ? -6.852 -11.32 0.279 1 85.12 364 ILE A O 1
ATOM 3014 N N . MET A 1 365 ? -4.633 -10.875 0.446 1 78.62 365 MET A N 1
ATOM 3015 C CA . MET A 1 365 ? -4.336 -11.555 -0.813 1 78.62 365 MET A CA 1
ATOM 3016 C C . MET A 1 365 ? -4.574 -13.055 -0.694 1 78.62 365 MET A C 1
ATOM 3018 O O . MET A 1 365 ? -4.926 -13.711 -1.676 1 78.62 365 MET A O 1
ATOM 3022 N N . ASN A 1 366 ? -4.414 -13.617 0.548 1 84.31 366 ASN A N 1
ATOM 3023 C CA . ASN A 1 366 ? -4.508 -15.062 0.724 1 84.31 366 ASN A CA 1
ATOM 3024 C C . ASN A 1 366 ? -5.719 -15.453 1.569 1 84.31 366 ASN A C 1
ATOM 3026 O O . ASN A 1 366 ? -5.699 -16.469 2.26 1 84.31 366 ASN A O 1
ATOM 3030 N N . MET A 1 367 ? -6.738 -14.711 1.539 1 85.38 367 MET A N 1
ATOM 3031 C CA . MET A 1 367 ? -7.91 -14.922 2.387 1 85.38 367 MET A CA 1
ATOM 3032 C C . MET A 1 367 ? -8.539 -16.281 2.121 1 85.38 367 MET A C 1
ATOM 3034 O O . MET A 1 367 ? -8.891 -17 3.057 1 85.38 367 MET A O 1
ATOM 3038 N N . PRO A 1 368 ? -8.688 -16.656 0.817 1 82.94 368 PRO A N 1
ATOM 3039 C CA . PRO A 1 368 ? -9.281 -17.984 0.587 1 82.94 368 PRO A CA 1
ATOM 3040 C C . PRO A 1 368 ? -8.492 -19.109 1.251 1 82.94 368 PRO A C 1
ATOM 3042 O O . PRO A 1 368 ? -9.078 -20.016 1.848 1 82.94 368 PRO A O 1
ATOM 3045 N N . GLU A 1 369 ? -7.172 -19.031 1.177 1 85.5 369 GLU A N 1
ATOM 3046 C CA . GLU A 1 369 ? -6.309 -20.031 1.789 1 85.5 369 GLU A CA 1
ATOM 3047 C C . GLU A 1 369 ? -6.461 -20.031 3.307 1 85.5 369 GLU A C 1
ATOM 3049 O O . GLU A 1 369 ? -6.449 -21.094 3.934 1 85.5 369 GLU A O 1
ATOM 3054 N N . ILE A 1 370 ? -6.609 -18.938 3.895 1 88.38 370 ILE A N 1
ATOM 3055 C CA . ILE A 1 370 ? -6.754 -18.797 5.34 1 88.38 370 ILE A CA 1
ATOM 3056 C C . ILE A 1 370 ? -8.07 -19.422 5.793 1 88.38 370 ILE A C 1
ATOM 3058 O O . ILE A 1 370 ? -8.109 -20.141 6.801 1 88.38 370 ILE A O 1
ATOM 3062 N N . LYS A 1 371 ? -9.055 -19.25 5.027 1 88.12 371 LYS A N 1
ATOM 3063 C CA . LYS A 1 371 ? -10.391 -19.719 5.395 1 88.12 371 LYS A CA 1
ATOM 3064 C C . LYS A 1 371 ? -10.492 -21.234 5.238 1 88.12 371 LYS A C 1
ATOM 3066 O O . LYS A 1 371 ? -11.117 -21.906 6.059 1 88.12 371 LYS A O 1
ATOM 3071 N N . ILE A 1 372 ? -9.938 -21.672 4.164 1 85.81 372 ILE A N 1
ATOM 3072 C CA . ILE A 1 372 ? -10.07 -23.109 3.914 1 85.81 372 ILE A CA 1
ATOM 3073 C C . ILE A 1 372 ? -9.273 -23.891 4.953 1 85.81 372 ILE A C 1
ATOM 3075 O O . ILE A 1 372 ? -9.594 -25.047 5.254 1 85.81 372 ILE A O 1
ATOM 3079 N N . ASN A 1 373 ? -8.273 -23.234 5.547 1 86.62 373 ASN A N 1
ATOM 3080 C CA . ASN A 1 373 ? -7.453 -23.922 6.547 1 86.62 373 ASN A CA 1
ATOM 3081 C C . ASN A 1 373 ? -7.859 -23.516 7.965 1 86.62 373 ASN A C 1
ATOM 3083 O O . ASN A 1 373 ? -7.18 -23.875 8.93 1 86.62 373 ASN A O 1
ATOM 3087 N N . HIS A 1 374 ? -8.828 -22.797 8.07 1 85.44 374 HIS A N 1
ATOM 3088 C CA . HIS A 1 374 ? -9.367 -22.391 9.367 1 85.44 374 HIS A CA 1
ATOM 3089 C C . HIS A 1 374 ? -8.312 -21.703 10.219 1 85.44 374 HIS A C 1
ATOM 3091 O O . HIS A 1 374 ? -8.141 -22.016 11.398 1 85.44 374 HIS A O 1
ATOM 3097 N N . ALA A 1 375 ? -7.504 -20.828 9.586 1 86.62 375 ALA A N 1
ATOM 3098 C CA . ALA A 1 375 ? -6.406 -20.156 10.266 1 86.62 375 ALA A CA 1
ATOM 3099 C C . ALA A 1 375 ? -6.727 -18.672 10.492 1 86.62 375 ALA A C 1
ATOM 3101 O O . ALA A 1 375 ? -5.828 -17.875 10.734 1 86.62 375 ALA A O 1
ATOM 3102 N N . GLN A 1 376 ? -7.973 -18.281 10.477 1 85.62 376 GLN A N 1
ATOM 3103 C CA . GLN A 1 376 ? -8.375 -16.875 10.492 1 85.62 376 GLN A CA 1
ATOM 3104 C C . GLN A 1 376 ? -7.945 -16.203 11.797 1 85.62 376 GLN A C 1
ATOM 3106 O O . GLN A 1 376 ? -7.285 -15.164 11.773 1 85.62 376 GLN A O 1
ATOM 3111 N N . TYR A 1 377 ? -8.203 -16.812 12.898 1 83.12 377 TYR A N 1
ATOM 3112 C CA . TYR A 1 377 ? -7.977 -16.172 14.188 1 83.12 377 TYR A CA 1
ATOM 3113 C C . TYR A 1 377 ? -6.484 -16.078 14.484 1 83.12 377 TYR A C 1
ATOM 3115 O O . TYR A 1 377 ? -6.02 -15.062 15.016 1 83.12 377 TYR A O 1
ATOM 3123 N N . LYS A 1 378 ? -5.789 -17.047 14.102 1 87.12 378 LYS A N 1
ATOM 3124 C CA . LYS A 1 378 ? -4.352 -17.031 14.344 1 87.12 378 LYS A CA 1
ATOM 3125 C C . LYS A 1 378 ? -3.676 -15.914 13.547 1 87.12 378 LYS A C 1
ATOM 3127 O O . LYS A 1 378 ? -2.842 -15.18 14.078 1 87.12 378 LYS A O 1
ATOM 3132 N N . ILE A 1 379 ? -4.062 -15.852 12.367 1 87.62 379 ILE A N 1
ATOM 3133 C CA . ILE A 1 379 ? -3.438 -14.867 11.484 1 87.62 379 ILE A CA 1
ATOM 3134 C C . ILE A 1 379 ? -3.82 -13.461 11.93 1 87.62 379 ILE A C 1
ATOM 3136 O O . ILE A 1 379 ? -2.98 -12.555 11.945 1 87.62 379 ILE A O 1
ATOM 3140 N N . VAL A 1 380 ? -5.078 -13.266 12.375 1 87.38 380 VAL A N 1
ATOM 3141 C CA . VAL A 1 380 ? -5.535 -11.953 12.836 1 87.38 380 VAL A CA 1
ATOM 3142 C C . VAL A 1 380 ? -4.805 -11.578 14.125 1 87.38 380 VAL A C 1
ATOM 3144 O O . VAL A 1 380 ? -4.387 -10.43 14.289 1 87.38 380 VAL A O 1
ATOM 3147 N N . ASN A 1 381 ? -4.637 -12.5 14.938 1 86.5 381 ASN A N 1
ATOM 3148 C CA . ASN A 1 381 ? -3.924 -12.242 16.188 1 86.5 381 ASN A CA 1
ATOM 3149 C C . ASN A 1 381 ? -2.469 -11.859 15.93 1 86.5 381 ASN A C 1
ATOM 3151 O O . ASN A 1 381 ? -1.911 -11.016 16.641 1 86.5 381 ASN A O 1
ATOM 3155 N N . LYS A 1 382 ? -1.927 -12.516 14.992 1 86.44 382 LYS A N 1
ATOM 3156 C CA . LYS A 1 382 ? -0.552 -12.18 14.625 1 86.44 382 LYS A CA 1
ATOM 3157 C C . LYS A 1 382 ? -0.445 -10.734 14.141 1 86.44 382 LYS A C 1
ATOM 3159 O O . LYS A 1 382 ? 0.478 -10.016 14.523 1 86.44 382 LYS A O 1
ATOM 3164 N N . ILE A 1 383 ? -1.386 -10.336 13.383 1 87.81 383 ILE A N 1
ATOM 3165 C CA . ILE A 1 383 ? -1.397 -8.977 12.852 1 87.81 383 ILE A CA 1
ATOM 3166 C C . ILE A 1 383 ? -1.64 -7.98 13.977 1 87.81 383 ILE A C 1
ATOM 3168 O O . ILE A 1 383 ? -0.99 -6.934 14.039 1 87.81 383 ILE A O 1
ATOM 3172 N N . LEU A 1 384 ? -2.537 -8.305 14.898 1 87.12 384 LEU A N 1
ATOM 3173 C CA . LEU A 1 384 ? -2.867 -7.422 16.016 1 87.12 384 LEU A CA 1
ATOM 3174 C C . LEU A 1 384 ? -1.679 -7.266 16.953 1 87.12 384 LEU A C 1
ATOM 3176 O O . LEU A 1 384 ? -1.469 -6.191 17.516 1 87.12 384 LEU A O 1
ATOM 3180 N N . ASN A 1 385 ? -0.944 -8.281 17.016 1 85.94 385 ASN A N 1
ATOM 3181 C CA . ASN A 1 385 ? 0.24 -8.203 17.875 1 85.94 385 ASN A CA 1
ATOM 3182 C C . ASN A 1 385 ? 1.287 -7.262 17.281 1 85.94 385 ASN A C 1
ATOM 3184 O O . ASN A 1 385 ? 1.911 -6.488 18.016 1 85.94 385 ASN A O 1
ATOM 3188 N N . VAL A 1 386 ? 1.486 -7.363 16.047 1 85.88 386 VAL A N 1
ATOM 3189 C CA . VAL A 1 386 ? 2.41 -6.449 15.383 1 85.88 386 VAL A CA 1
ATOM 3190 C C . VAL A 1 386 ? 1.889 -5.02 15.484 1 85.88 386 VAL A C 1
ATOM 3192 O O . VAL A 1 386 ? 2.662 -4.086 15.719 1 85.88 386 VAL A O 1
ATOM 3195 N N . GLN A 1 387 ? 0.608 -4.867 15.367 1 85.06 387 GLN A N 1
ATOM 3196 C CA . GLN A 1 387 ? -0.022 -3.557 15.477 1 85.06 387 GLN A CA 1
ATOM 3197 C C . GLN A 1 387 ? 0.154 -2.969 16.875 1 85.06 387 GLN A C 1
ATOM 3199 O O . GLN A 1 387 ? 0.392 -1.768 17.016 1 85.06 387 GLN A O 1
ATOM 3204 N N . LYS A 1 388 ? -0.021 -3.793 17.828 1 85.25 388 LYS A N 1
ATOM 3205 C CA . LYS A 1 388 ? 0.16 -3.342 19.203 1 85.25 388 LYS A CA 1
ATOM 3206 C C . LYS A 1 388 ? 1.584 -2.848 19.438 1 85.25 388 LYS A C 1
ATOM 3208 O O . LYS A 1 388 ? 1.792 -1.826 20.094 1 85.25 388 LYS A O 1
ATOM 3213 N N . LYS A 1 389 ? 2.541 -3.568 18.891 1 83.12 389 LYS A N 1
ATOM 3214 C CA . LYS A 1 389 ? 3.936 -3.15 19 1 83.12 389 LYS A CA 1
ATOM 3215 C C . LYS A 1 389 ? 4.172 -1.82 18.297 1 83.12 389 LYS A C 1
ATOM 3217 O O . LYS A 1 389 ? 4.883 -0.954 18.812 1 83.12 389 LYS A O 1
ATOM 3222 N N . LEU A 1 390 ? 3.602 -1.688 17.188 1 83.94 390 LEU A N 1
ATOM 3223 C CA . LEU A 1 390 ? 3.723 -0.457 16.406 1 83.94 390 LEU A CA 1
ATOM 3224 C C . LEU A 1 390 ? 3.08 0.714 17.141 1 83.94 390 LEU A C 1
ATOM 3226 O O . LEU A 1 390 ? 3.639 1.813 17.172 1 83.94 390 LEU A O 1
ATOM 3230 N N . ASN A 1 391 ? 1.961 0.439 17.766 1 82.06 391 ASN A N 1
ATOM 3231 C CA . ASN A 1 391 ? 1.256 1.48 18.516 1 82.06 391 ASN A CA 1
ATOM 3232 C C . ASN A 1 391 ? 2.072 1.971 19.703 1 82.06 391 ASN A C 1
ATOM 3234 O O . ASN A 1 391 ? 2.043 3.156 20.031 1 82.06 391 ASN A O 1
ATOM 3238 N N . LYS A 1 392 ? 2.74 1.092 20.281 1 84.12 392 LYS A N 1
ATOM 3239 C CA . LYS A 1 392 ? 3.594 1.485 21.391 1 84.12 392 LYS A CA 1
ATOM 3240 C C . LYS A 1 392 ? 4.711 2.418 20.938 1 84.12 392 LYS A C 1
ATOM 3242 O O . LYS A 1 392 ? 5.043 3.387 21.625 1 84.12 392 LYS A O 1
ATOM 3247 N N . LEU A 1 393 ? 5.262 2.119 19.828 1 82.56 393 LEU A N 1
ATOM 3248 C CA . LEU A 1 393 ? 6.297 2.973 19.25 1 82.56 393 LEU A CA 1
ATOM 3249 C C . LEU A 1 393 ? 5.727 4.324 18.844 1 82.56 393 LEU A C 1
ATOM 3251 O O . LEU A 1 393 ? 6.355 5.363 19.062 1 82.56 393 LEU A O 1
ATOM 3255 N N . GLU A 1 394 ? 4.527 4.328 18.297 1 81.69 394 GLU A N 1
ATOM 3256 C CA . GLU A 1 394 ? 3.859 5.559 17.891 1 81.69 394 GLU A CA 1
ATOM 3257 C C . GLU A 1 394 ? 3.547 6.449 19.094 1 81.69 394 GLU A C 1
ATOM 3259 O O . GLU A 1 394 ? 3.672 7.672 19.016 1 81.69 394 GLU A O 1
ATOM 3264 N N . LEU A 1 395 ? 3.129 5.82 20.172 1 82.75 395 LEU A N 1
ATOM 3265 C CA . LEU A 1 395 ? 2.848 6.566 21.406 1 82.75 395 LEU A CA 1
ATOM 3266 C C . LEU A 1 395 ? 4.109 7.242 21.922 1 82.75 395 LEU A C 1
ATOM 3268 O O . LEU A 1 395 ? 4.07 8.398 22.344 1 82.75 395 LEU A O 1
ATOM 3272 N N . ARG A 1 396 ? 5.184 6.551 21.859 1 83 396 ARG A N 1
ATOM 3273 C CA . ARG A 1 396 ? 6.453 7.129 22.281 1 83 396 ARG A CA 1
ATOM 3274 C C . ARG A 1 396 ? 6.844 8.312 21.406 1 83 396 ARG A C 1
ATOM 3276 O O . ARG A 1 396 ? 7.363 9.312 21.906 1 83 396 ARG A O 1
ATOM 3283 N N . ASN A 1 397 ? 6.566 8.172 20.156 1 82.38 397 ASN A N 1
ATOM 3284 C CA . ASN A 1 397 ? 6.852 9.242 19.203 1 82.38 397 ASN A CA 1
ATOM 3285 C C . ASN A 1 397 ? 5.953 10.453 19.453 1 82.38 397 ASN A C 1
ATOM 3287 O O . ASN A 1 397 ? 6.398 11.594 19.344 1 82.38 397 ASN A O 1
ATOM 3291 N N . LEU A 1 398 ? 4.734 10.195 19.75 1 80.69 398 LEU A N 1
ATOM 3292 C CA . LEU A 1 398 ? 3.789 11.266 20.047 1 80.69 398 LEU A CA 1
ATOM 3293 C C . LEU A 1 398 ? 4.188 12.016 21.312 1 80.69 398 LEU A C 1
ATOM 3295 O O . LEU A 1 398 ? 4.102 13.25 21.359 1 80.69 398 LEU A O 1
ATOM 3299 N N . PHE A 1 399 ? 4.684 11.297 22.266 1 83.75 399 PHE A N 1
ATOM 3300 C CA . PHE A 1 399 ? 5.145 11.93 23.5 1 83.75 399 PHE A CA 1
ATOM 3301 C C . PHE A 1 399 ? 6.359 12.812 23.234 1 83.75 399 PHE A C 1
ATOM 3303 O O . PHE A 1 399 ? 6.453 13.922 23.75 1 83.75 399 PHE A O 1
ATOM 3310 N N . LEU A 1 400 ? 7.219 12.273 22.469 1 83.62 400 LEU A N 1
ATOM 3311 C CA . LEU A 1 400 ? 8.398 13.055 22.125 1 83.62 400 LEU A CA 1
ATOM 3312 C C . LEU A 1 400 ? 8.016 14.32 21.375 1 83.62 400 LEU A C 1
ATOM 3314 O O . LEU A 1 400 ? 8.578 15.391 21.609 1 83.62 400 LEU A O 1
ATOM 3318 N N . ASN A 1 401 ? 7.031 14.219 20.5 1 81.88 401 ASN A N 1
ATOM 3319 C CA . ASN A 1 401 ? 6.527 15.367 19.766 1 81.88 401 ASN A CA 1
ATOM 3320 C C . ASN A 1 401 ? 5.859 16.391 20.688 1 81.88 401 ASN A C 1
ATOM 3322 O O . ASN A 1 401 ? 6.02 17.594 20.5 1 81.88 401 ASN A O 1
ATOM 3326 N N . MET A 1 402 ? 5.168 15.891 21.625 1 80.56 402 MET A N 1
ATOM 3327 C CA . MET A 1 402 ? 4.492 16.766 22.578 1 80.56 402 MET A CA 1
ATOM 3328 C C . MET A 1 402 ? 5.508 17.531 23.422 1 80.56 402 MET A C 1
ATOM 3330 O O . MET A 1 402 ? 5.367 18.734 23.625 1 80.56 402 MET A O 1
ATOM 3334 N N . TYR A 1 403 ? 6.555 16.828 23.812 1 83.12 403 TYR A N 1
ATOM 3335 C CA . TYR A 1 403 ? 7.59 17.484 24.609 1 83.12 403 TYR A CA 1
ATOM 3336 C C . TYR A 1 403 ? 8.297 18.562 23.812 1 83.12 403 TYR A C 1
ATOM 3338 O O . TYR A 1 403 ? 8.586 19.641 24.328 1 83.12 403 TYR A O 1
ATOM 3346 N N . GLN A 1 404 ? 8.492 18.25 22.672 1 82.69 404 GLN A N 1
ATOM 3347 C CA . GLN A 1 404 ? 9.164 19.219 21.812 1 82.69 404 GLN A CA 1
ATOM 3348 C C . GLN A 1 404 ? 8.289 20.453 21.562 1 82.69 404 GLN A C 1
ATOM 3350 O O . GLN A 1 404 ? 8.758 21.578 21.688 1 82.69 404 GLN A O 1
ATOM 3355 N N . ASN A 1 405 ? 7.02 20.281 21.25 1 81.31 405 ASN A N 1
ATOM 3356 C CA . ASN A 1 405 ? 6.113 21.375 20.938 1 81.31 405 ASN A CA 1
ATOM 3357 C C . ASN A 1 405 ? 5.832 22.234 22.172 1 81.31 405 ASN A C 1
ATOM 3359 O O . ASN A 1 405 ? 5.75 23.469 22.062 1 81.31 405 ASN A O 1
ATOM 3363 N N . ILE A 1 406 ? 5.711 21.594 23.297 1 81.12 406 ILE A N 1
ATOM 3364 C CA . ILE A 1 406 ? 5.438 22.297 24.547 1 81.12 406 ILE A CA 1
ATOM 3365 C C . ILE A 1 406 ? 6.617 23.188 24.891 1 81.12 406 ILE A C 1
ATOM 3367 O O . ILE A 1 406 ? 6.43 24.328 25.344 1 81.12 406 ILE A O 1
ATOM 3371 N N . GLY A 1 407 ? 7.805 22.641 24.703 1 82.12 407 GLY A N 1
ATOM 3372 C CA . GLY A 1 407 ? 8.977 23.438 24.984 1 82.12 407 GLY A CA 1
ATOM 3373 C C . GLY A 1 407 ? 9.07 24.688 24.125 1 82.12 407 GLY A C 1
ATOM 3374 O O . GLY A 1 407 ? 9.367 25.781 24.625 1 82.12 407 GLY A O 1
ATOM 3375 N N . VAL A 1 408 ? 8.742 24.547 22.922 1 83.81 408 VAL A N 1
ATOM 3376 C CA . VAL A 1 408 ? 8.82 25.656 21.984 1 83.81 408 VAL A CA 1
ATOM 3377 C C . VAL A 1 408 ? 7.73 26.688 22.312 1 83.81 408 VAL A C 1
ATOM 3379 O O . VAL A 1 408 ? 7.977 27.891 22.297 1 83.81 408 VAL A O 1
ATOM 3382 N N . GLU A 1 409 ? 6.508 26.203 22.562 1 82.06 409 GLU A N 1
ATOM 3383 C CA . GLU A 1 409 ? 5.395 27.094 22.891 1 82.06 409 GLU A CA 1
ATOM 3384 C C . GLU A 1 409 ? 5.672 27.859 24.188 1 82.06 409 GLU A C 1
ATOM 3386 O O . GLU A 1 409 ? 5.371 29.047 24.281 1 82.06 409 GLU A O 1
ATOM 3391 N N . PHE A 1 410 ? 6.25 27.188 25.125 1 84.12 410 PHE A N 1
ATOM 3392 C CA . PHE A 1 410 ? 6.59 27.797 26.406 1 84.12 410 PHE A CA 1
ATOM 3393 C C . PHE A 1 410 ? 7.613 28.906 26.219 1 84.12 410 PHE A C 1
ATOM 3395 O O . PHE A 1 410 ? 7.43 30.016 26.719 1 84.12 410 PHE A O 1
ATOM 3402 N N . LEU A 1 411 ? 8.625 28.641 25.547 1 87.5 411 LEU A N 1
ATOM 3403 C CA . LEU A 1 411 ? 9.688 29.625 25.328 1 87.5 411 LEU A CA 1
ATOM 3404 C C . LEU A 1 411 ? 9.172 30.812 24.5 1 87.5 411 LEU A C 1
ATOM 3406 O O . LEU A 1 411 ? 9.594 31.953 24.719 1 87.5 411 LEU A O 1
ATOM 3410 N N . SER A 1 412 ? 8.25 30.516 23.578 1 84.25 412 SER A N 1
ATOM 3411 C CA . SER A 1 412 ? 7.68 31.578 22.75 1 84.25 412 SER A CA 1
ATOM 3412 C C . SER A 1 412 ? 6.84 32.531 23.594 1 84.25 412 SER A C 1
ATOM 3414 O O . SER A 1 412 ? 6.926 33.75 23.438 1 84.25 412 SER A O 1
ATOM 3416 N N . LYS A 1 413 ? 6.016 31.984 24.516 1 82.44 413 LYS A N 1
ATOM 3417 C CA . LYS A 1 413 ? 5.195 32.844 25.375 1 82.44 413 LYS A CA 1
ATOM 3418 C C . LYS A 1 413 ? 6.059 33.594 26.359 1 82.44 413 LYS A C 1
ATOM 3420 O O . LYS A 1 413 ? 5.762 34.75 26.688 1 82.44 413 LYS A O 1
ATOM 3425 N N . PHE A 1 414 ? 7.051 32.969 26.828 1 85.88 414 PHE A N 1
ATOM 3426 C CA . PHE A 1 414 ? 7.984 33.594 27.734 1 85.88 414 PHE A CA 1
ATOM 3427 C C . PHE A 1 414 ? 8.648 34.812 27.062 1 85.88 414 PHE A C 1
ATOM 3429 O O . PHE A 1 414 ? 8.781 35.875 27.672 1 85.88 414 PHE A O 1
ATOM 3436 N N . LYS A 1 415 ? 9.016 34.688 25.844 1 87.5 415 LYS A N 1
ATOM 3437 C CA . LYS A 1 415 ? 9.609 35.781 25.094 1 87.5 415 LYS A CA 1
ATOM 3438 C C . LYS A 1 415 ? 8.633 36.938 24.938 1 87.5 415 LYS A C 1
ATOM 3440 O O . LYS A 1 415 ? 9.023 38.094 25 1 87.5 415 LYS A O 1
ATOM 3445 N N . GLU A 1 416 ? 7.402 36.594 24.703 1 83.44 416 GLU A N 1
ATOM 3446 C CA . GLU A 1 416 ? 6.375 37.625 24.531 1 83.44 416 GLU A CA 1
ATOM 3447 C C . GLU A 1 416 ? 6.18 38.438 25.797 1 83.44 416 GLU A C 1
ATOM 3449 O O . GLU A 1 416 ? 6.105 39.656 25.75 1 83.44 416 GLU A O 1
ATOM 3454 N N . ILE A 1 417 ? 6.148 37.75 26.984 1 86.44 417 ILE A N 1
ATOM 3455 C CA . ILE A 1 417 ? 5.918 38.406 28.266 1 86.44 417 ILE A CA 1
ATOM 3456 C C . ILE A 1 417 ? 7.109 39.312 28.625 1 86.44 417 ILE A C 1
ATOM 3458 O O . ILE A 1 417 ? 6.934 40.438 29.062 1 86.44 417 ILE A O 1
ATOM 3462 N N . ILE A 1 418 ? 8.273 38.781 28.391 1 88.31 418 ILE A N 1
ATOM 3463 C CA . ILE A 1 418 ? 9.484 39.562 28.688 1 88.31 418 ILE A CA 1
ATOM 3464 C C . ILE A 1 418 ? 9.555 40.781 27.812 1 88.31 418 ILE A C 1
ATOM 3466 O O . ILE A 1 418 ? 9.953 41.875 28.266 1 88.31 418 ILE A O 1
ATOM 3470 N N . ALA A 1 419 ? 9.172 40.688 26.562 1 87.69 419 ALA A N 1
ATOM 3471 C CA . ALA A 1 419 ? 9.188 41.812 25.641 1 87.69 419 ALA A CA 1
ATOM 3472 C C . ALA A 1 419 ? 8.219 42.906 26.094 1 87.69 419 ALA A C 1
ATOM 3474 O O . ALA A 1 419 ? 8.539 44.094 26.031 1 87.69 419 ALA A O 1
ATOM 3475 N N . ILE A 1 420 ? 7.055 42.5 26.516 1 85.69 420 ILE A N 1
ATOM 3476 C CA . ILE A 1 420 ? 6.055 43.469 26.969 1 85.69 420 ILE A CA 1
ATOM 3477 C C . ILE A 1 420 ? 6.559 44.156 28.234 1 85.69 420 ILE A C 1
ATOM 3479 O O . ILE A 1 420 ? 6.359 45.375 28.391 1 85.69 420 ILE A O 1
ATOM 3483 N N . ALA A 1 421 ? 7.234 43.375 29.141 1 87.19 421 ALA A N 1
ATOM 3484 C CA . ALA A 1 421 ? 7.781 43.938 30.375 1 87.19 421 ALA A CA 1
ATOM 3485 C C . ALA A 1 421 ? 8.828 45 30.062 1 87.19 421 ALA A C 1
ATOM 3487 O O . ALA A 1 421 ? 8.812 46.094 30.656 1 87.19 421 ALA A O 1
ATOM 3488 N N . ILE A 1 422 ? 9.609 44.781 29.156 1 89.75 422 ILE A N 1
ATOM 3489 C CA . ILE A 1 422 ? 10.688 45.688 28.812 1 89.75 422 ILE A CA 1
ATOM 3490 C C . ILE A 1 422 ? 10.109 46.938 28.109 1 89.75 422 ILE A C 1
ATOM 3492 O O . ILE A 1 422 ? 10.516 48.062 28.391 1 89.75 422 ILE A O 1
ATOM 3496 N N . CYS A 1 423 ? 9.18 46.75 27.188 1 88.12 423 CYS A N 1
ATOM 3497 C CA . CYS A 1 423 ? 8.531 47.875 26.516 1 88.12 423 CYS A CA 1
ATOM 3498 C C . CYS A 1 423 ? 7.84 48.781 27.516 1 88.12 423 CYS A C 1
ATOM 3500 O O . CYS A 1 423 ? 7.934 50 27.406 1 88.12 423 CYS A O 1
ATOM 3502 N N . SER A 1 424 ? 7.18 48.156 28.516 1 87.69 424 SER A N 1
ATOM 3503 C CA . SER A 1 424 ? 6.484 48.938 29.531 1 87.69 424 SER A CA 1
ATOM 3504 C C . SER A 1 424 ? 7.465 49.781 30.328 1 87.69 424 SER A C 1
ATOM 3506 O O . SER A 1 424 ? 7.172 50.938 30.656 1 87.69 424 SER A O 1
ATOM 3508 N N . TYR A 1 425 ? 8.531 49.156 30.594 1 87.94 425 TYR A N 1
ATOM 3509 C CA . TYR A 1 425 ? 9.555 49.875 31.344 1 87.94 425 TYR A CA 1
ATOM 3510 C C . TYR A 1 425 ? 10.062 51.062 30.562 1 87.94 425 TYR A C 1
ATOM 3512 O O . TYR A 1 425 ? 10.164 52.156 31.094 1 87.94 425 TYR A O 1
ATOM 3520 N N . PHE A 1 426 ? 10.281 51 29.266 1 89.81 426 PHE A N 1
ATOM 3521 C CA . PHE A 1 426 ? 10.812 52.094 28.422 1 89.81 426 PHE A CA 1
ATOM 3522 C C . PHE A 1 426 ? 9.742 53.156 28.156 1 89.81 426 PHE A C 1
ATOM 3524 O O . PHE A 1 426 ? 10.055 54.312 28.016 1 89.81 426 PHE A O 1
ATOM 3531 N N . ILE A 1 427 ? 8.539 52.781 28.141 1 88.06 427 ILE A N 1
ATOM 3532 C CA . ILE A 1 427 ? 7.445 53.719 27.906 1 88.06 427 ILE A CA 1
ATOM 3533 C C . ILE A 1 427 ? 7.25 54.594 29.141 1 88.06 427 ILE A C 1
ATOM 3535 O O . ILE A 1 427 ? 7.074 55.812 29.016 1 88.06 427 ILE A O 1
ATOM 3539 N N . ILE A 1 428 ? 7.23 53.969 30.359 1 88.69 428 ILE A N 1
ATOM 3540 C CA . ILE A 1 428 ? 7.051 54.688 31.609 1 88.69 428 ILE A CA 1
ATOM 3541 C C . ILE A 1 428 ? 8.203 55.688 31.797 1 88.69 428 ILE A C 1
ATOM 3543 O O . ILE A 1 428 ? 8 56.781 32.312 1 88.69 428 ILE A O 1
ATOM 3547 N N . LYS A 1 429 ? 9.391 55.344 31.328 1 89.5 429 LYS A N 1
ATOM 3548 C CA . LYS A 1 429 ? 10.547 56.219 31.438 1 89.5 429 LYS A CA 1
ATOM 3549 C C . LYS A 1 429 ? 10.539 57.25 30.312 1 89.5 429 LYS A C 1
ATOM 3551 O O . LYS A 1 429 ? 11.406 58.125 30.281 1 89.5 429 LYS A O 1
ATOM 3556 N N . GLY A 1 430 ? 9.641 57.188 29.328 1 84.69 430 GLY A N 1
ATOM 3557 C CA . GLY A 1 430 ? 9.453 58.188 28.297 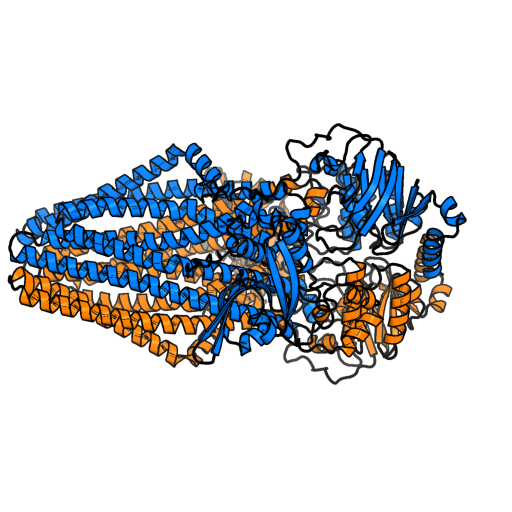1 84.69 430 GLY A CA 1
ATOM 3558 C C . GLY A 1 430 ? 10.352 57.969 27.094 1 84.69 430 GLY A C 1
ATOM 3559 O O . GLY A 1 430 ? 10.523 58.875 26.266 1 84.69 430 GLY A O 1
ATOM 3560 N N . GLN A 1 431 ? 10.852 56.844 26.922 1 87.31 431 GLN A N 1
ATOM 3561 C CA . GLN A 1 431 ? 11.805 56.562 25.844 1 87.31 431 GLN A CA 1
ATOM 3562 C C . GLN A 1 431 ? 11.125 55.875 24.672 1 87.31 431 GLN A C 1
ATOM 3564 O O . GLN A 1 431 ? 11.695 55.812 23.578 1 87.31 431 GLN A O 1
ATOM 3569 N N . MET A 1 432 ? 9.961 55.406 24.891 1 87.19 432 MET A N 1
ATOM 3570 C CA . MET A 1 432 ? 9.219 54.688 23.859 1 87.19 432 MET A CA 1
ATOM 3571 C C . MET A 1 432 ? 7.742 55.094 23.875 1 87.19 432 MET A C 1
ATOM 3573 O O . MET A 1 432 ? 7.238 55.562 24.891 1 87.19 432 MET A O 1
ATOM 3577 N N . THR A 1 433 ? 7.152 54.938 22.672 1 85.31 433 THR A N 1
ATOM 3578 C CA . THR A 1 433 ? 5.742 55.312 22.578 1 85.31 433 THR A CA 1
ATOM 3579 C C . THR A 1 433 ? 4.859 54.062 22.703 1 85.31 433 THR A C 1
ATOM 3581 O O . THR A 1 433 ? 5.348 52.938 22.641 1 85.31 433 THR A O 1
ATOM 3584 N N . LEU A 1 434 ? 3.598 54.344 22.969 1 82.5 434 LEU A N 1
ATOM 3585 C CA . LEU A 1 434 ? 2.631 53.25 23.078 1 82.5 434 LEU A CA 1
ATOM 3586 C C . LEU A 1 434 ? 2.467 52.531 21.734 1 82.5 434 LEU A C 1
ATOM 3588 O O . LEU A 1 434 ? 2.254 51.312 21.703 1 82.5 434 LEU A O 1
ATOM 3592 N N . GLY A 1 435 ? 2.508 53.219 20.672 1 79.38 435 GLY A N 1
ATOM 3593 C CA . GLY A 1 435 ? 2.438 52.625 19.359 1 79.38 435 GLY A CA 1
ATOM 3594 C C . GLY A 1 435 ? 3.559 51.625 19.094 1 79.38 435 GLY A C 1
ATOM 3595 O O . GLY A 1 435 ? 3.357 50.625 18.406 1 79.38 435 GLY A O 1
ATOM 3596 N N . THR A 1 436 ? 4.684 51.938 19.672 1 84.44 436 THR A N 1
ATOM 3597 C CA . THR A 1 436 ? 5.828 51.031 19.516 1 84.44 436 THR A CA 1
ATOM 3598 C C . THR A 1 436 ? 5.566 49.688 20.188 1 84.44 436 THR A C 1
ATOM 3600 O O . THR A 1 436 ? 6.012 48.656 19.703 1 84.44 436 THR A O 1
ATOM 3603 N N . LEU A 1 437 ? 4.852 49.719 21.266 1 83.44 437 LEU A N 1
ATOM 3604 C CA . LEU A 1 437 ? 4.504 48.469 21.938 1 83.44 437 LEU A CA 1
ATOM 3605 C C . LEU A 1 437 ? 3.643 47.594 21.047 1 83.44 437 LEU A C 1
ATOM 3607 O O . LEU A 1 437 ? 3.885 46.375 20.953 1 83.44 437 LEU A O 1
ATOM 3611 N N . LEU A 1 438 ? 2.652 48.125 20.422 1 79.62 438 LEU A N 1
ATOM 3612 C CA . LEU A 1 438 ? 1.774 47.344 19.547 1 79.62 438 LEU A CA 1
ATOM 3613 C C . LEU A 1 438 ? 2.539 46.844 18.328 1 79.62 438 LEU A C 1
ATOM 3615 O O . LEU A 1 438 ? 2.273 45.75 17.844 1 79.62 438 LEU A O 1
ATOM 3619 N N . SER A 1 439 ? 3.414 47.688 17.844 1 82.06 439 SER A N 1
ATOM 3620 C CA . SER A 1 439 ? 4.234 47.281 16.703 1 82.06 439 SER A CA 1
ATOM 3621 C C . SER A 1 439 ? 5.133 46.125 17.078 1 82.06 439 SER A C 1
ATOM 3623 O O . SER A 1 439 ? 5.242 45.156 16.312 1 82.06 439 SER A O 1
ATOM 3625 N N . ILE A 1 440 ? 5.742 46.219 18.234 1 84.5 440 ILE A N 1
ATOM 3626 C CA . ILE A 1 440 ? 6.633 45.156 18.688 1 84.5 440 ILE A CA 1
ATOM 3627 C C . ILE A 1 440 ? 5.836 43.875 18.938 1 84.5 440 ILE A C 1
ATOM 3629 O O . ILE A 1 440 ? 6.285 42.781 18.594 1 84.5 440 ILE A O 1
ATOM 3633 N N . SER A 1 441 ? 4.641 44.031 19.5 1 80.31 441 SER A N 1
ATOM 3634 C CA . SER A 1 441 ? 3.779 42.844 19.719 1 80.31 441 SER A CA 1
ATOM 3635 C C . SER A 1 441 ? 3.418 42.188 18.406 1 80.31 441 SER A C 1
ATOM 3637 O O . SER A 1 441 ? 3.375 40.938 18.328 1 80.31 441 SER A O 1
ATOM 3639 N N . TYR A 1 442 ? 3.15 42.938 17.375 1 77.44 442 TYR A N 1
ATOM 3640 C CA . TYR A 1 442 ? 2.852 42.406 16.062 1 77.44 442 TYR A CA 1
ATOM 3641 C C . TYR A 1 442 ? 4.051 41.656 15.484 1 77.44 442 TYR A C 1
ATOM 3643 O O . TYR A 1 442 ? 3.902 40.562 14.953 1 77.44 442 TYR A O 1
ATOM 3651 N N . VAL A 1 443 ? 5.23 42.25 15.602 1 84.56 443 VAL A N 1
ATOM 3652 C CA . VAL A 1 443 ? 6.453 41.656 15.062 1 84.56 443 VAL A CA 1
ATOM 3653 C C . VAL A 1 443 ? 6.73 40.312 15.75 1 84.56 443 VAL A C 1
ATOM 3655 O O . VAL A 1 443 ? 7.094 39.344 15.094 1 84.56 443 VAL A O 1
ATOM 3658 N N . ILE A 1 444 ? 6.543 40.312 17.016 1 82.44 444 ILE A N 1
ATOM 3659 C CA . ILE A 1 444 ? 6.773 39.094 17.781 1 82.44 444 ILE A CA 1
ATOM 3660 C C . ILE A 1 444 ? 5.793 38.031 17.328 1 82.44 444 ILE A C 1
ATOM 3662 O O . ILE A 1 444 ? 6.164 36.844 17.188 1 82.44 444 ILE A O 1
ATOM 3666 N N . GLY A 1 445 ? 4.516 38.406 17.109 1 75.75 445 GLY A N 1
ATOM 3667 C CA . GLY A 1 445 ? 3.516 37.5 16.609 1 75.75 445 GLY A CA 1
ATOM 3668 C C . GLY A 1 445 ? 3.881 36.906 15.25 1 75.75 445 GLY A C 1
ATOM 3669 O O . GLY A 1 445 ? 3.67 35.719 15.008 1 75.75 445 GLY A O 1
ATOM 3670 N N . GLN A 1 446 ? 4.465 37.688 14.398 1 77.38 446 GLN A N 1
ATOM 3671 C CA . GLN A 1 446 ? 4.844 37.25 13.055 1 77.38 446 GLN A CA 1
ATOM 3672 C C . GLN A 1 446 ? 6.062 36.344 13.094 1 77.38 446 GLN A C 1
ATOM 3674 O O . GLN A 1 446 ? 6.254 35.531 12.195 1 77.38 446 GLN A O 1
ATOM 3679 N N . LEU A 1 447 ? 6.852 36.406 14.117 1 82.5 447 LEU A N 1
ATOM 3680 C CA . LEU A 1 447 ? 8.094 35.656 14.203 1 82.5 447 LEU A CA 1
ATOM 3681 C C . LEU A 1 447 ? 7.852 34.312 14.859 1 82.5 447 LEU A C 1
ATOM 3683 O O . LEU A 1 447 ? 8.688 33.406 14.75 1 82.5 447 LEU A O 1
ATOM 3687 N N . THR A 1 448 ? 6.727 34.188 15.469 1 76.88 448 THR A N 1
ATOM 3688 C CA . THR A 1 448 ? 6.449 32.938 16.188 1 76.88 448 THR A CA 1
ATOM 3689 C C . THR A 1 448 ? 6.277 31.781 15.211 1 76.88 448 THR A C 1
ATOM 3691 O O . THR A 1 448 ? 6.863 30.719 15.406 1 76.88 448 THR A O 1
ATOM 3694 N N . ASN A 1 449 ? 5.496 31.938 14.172 1 79.94 449 ASN A N 1
ATOM 3695 C CA . ASN A 1 449 ? 5.199 30.859 13.227 1 79.94 449 ASN A CA 1
ATOM 3696 C C . ASN A 1 449 ? 6.453 30.391 12.5 1 79.94 449 ASN A C 1
ATOM 3698 O O . ASN A 1 449 ? 6.68 29.188 12.359 1 79.94 449 ASN A O 1
ATOM 3702 N N . PRO A 1 450 ? 7.289 31.312 12.023 1 81.56 450 PRO A N 1
ATOM 3703 C CA . PRO A 1 450 ? 8.516 30.875 11.352 1 81.56 450 PRO A CA 1
ATOM 3704 C C . PRO A 1 450 ? 9.398 30 12.242 1 81.56 450 PRO A C 1
ATOM 3706 O O . PRO A 1 450 ? 10.031 29.062 11.75 1 81.56 450 PRO A O 1
ATOM 3709 N N . ILE A 1 451 ? 9.414 30.312 13.5 1 79.06 451 ILE A N 1
ATOM 3710 C CA . ILE A 1 451 ? 10.219 29.516 14.422 1 79.06 451 ILE A CA 1
ATOM 3711 C C . ILE A 1 451 ? 9.641 28.109 14.539 1 79.06 451 ILE A C 1
ATOM 3713 O O . ILE A 1 451 ? 10.383 27.125 14.555 1 79.06 451 ILE A O 1
ATOM 3717 N N . GLN A 1 452 ? 8.328 28.094 14.633 1 80.19 452 GLN A N 1
ATOM 3718 C CA . GLN A 1 452 ? 7.664 26.797 14.672 1 80.19 452 GLN A CA 1
ATOM 3719 C C . GLN A 1 452 ? 7.906 26.016 13.391 1 80.19 452 GLN A C 1
ATOM 3721 O O . GLN A 1 452 ? 8.125 24.797 13.422 1 80.19 452 GLN A O 1
ATOM 3726 N N . ASN A 1 453 ? 7.824 26.688 12.289 1 83.69 453 ASN A N 1
ATOM 3727 C CA . ASN A 1 453 ? 8.078 26.062 11 1 83.69 453 ASN A CA 1
ATOM 3728 C C . ASN A 1 453 ? 9.492 25.484 10.922 1 83.69 453 ASN A C 1
ATOM 3730 O O . ASN A 1 453 ? 9.711 24.469 10.273 1 83.69 453 ASN A O 1
ATOM 3734 N N . PHE A 1 454 ? 10.344 26.141 11.578 1 81 454 PHE A N 1
ATOM 3735 C CA . PHE A 1 454 ? 11.719 25.656 11.609 1 81 454 PHE A CA 1
ATOM 3736 C C . PHE A 1 454 ? 11.805 24.312 12.328 1 81 454 PHE A C 1
ATOM 3738 O O . PHE A 1 454 ? 12.531 23.422 11.898 1 81 454 PHE A O 1
ATOM 3745 N N . VAL A 1 455 ? 11.109 24.281 13.367 1 75.5 455 VAL A N 1
ATOM 3746 C CA . VAL A 1 455 ? 11.086 23.031 14.133 1 75.5 455 VAL A CA 1
ATOM 3747 C C . VAL A 1 455 ? 10.531 21.906 13.266 1 75.5 455 VAL A C 1
ATOM 3749 O O . VAL A 1 455 ? 11.094 20.812 13.234 1 75.5 455 VAL A O 1
ATOM 3752 N N . ILE A 1 456 ? 9.445 22.156 12.578 1 80.44 456 ILE A N 1
ATOM 3753 C CA . ILE A 1 456 ? 8.82 21.172 11.703 1 80.44 456 ILE A CA 1
ATOM 3754 C C . ILE A 1 456 ? 9.789 20.797 10.586 1 80.44 456 ILE A C 1
ATOM 3756 O O . ILE A 1 456 ? 9.906 19.625 10.219 1 80.44 456 ILE A O 1
ATOM 3760 N N . PHE A 1 457 ? 10.484 21.766 10.133 1 83.38 457 PHE A N 1
ATOM 3761 C CA . PHE A 1 457 ? 11.438 21.562 9.047 1 83.38 457 PHE A CA 1
ATOM 3762 C C . PHE A 1 457 ? 12.539 20.594 9.477 1 83.38 457 PHE A C 1
ATOM 3764 O O . PHE A 1 457 ? 12.961 19.734 8.695 1 83.38 457 PHE A O 1
ATOM 3771 N N . VAL A 1 458 ? 12.992 20.797 10.625 1 78.56 458 VAL A N 1
ATOM 3772 C CA . VAL A 1 458 ? 14.055 19.922 11.141 1 78.56 458 VAL A CA 1
ATOM 3773 C C . VAL A 1 458 ? 13.562 18.484 11.172 1 78.56 458 VAL A C 1
ATOM 3775 O O . VAL A 1 458 ? 14.305 17.562 10.805 1 78.56 458 VAL A O 1
ATOM 3778 N N . ARG A 1 459 ? 12.383 18.344 11.602 1 75.88 459 ARG A N 1
ATOM 3779 C CA . ARG A 1 459 ? 11.797 17.016 11.633 1 75.88 459 ARG A CA 1
ATOM 3780 C C . ARG A 1 459 ? 11.648 16.438 10.219 1 75.88 459 ARG A C 1
ATOM 3782 O O . ARG A 1 459 ? 11.992 15.289 9.977 1 75.88 459 ARG A O 1
ATOM 3789 N N . ASP A 1 460 ? 11.156 17.203 9.336 1 82.94 460 ASP A N 1
ATOM 3790 C CA . ASP A 1 460 ? 10.922 16.766 7.965 1 82.94 460 ASP A CA 1
ATOM 3791 C C . ASP A 1 460 ? 12.242 16.453 7.262 1 82.94 460 ASP A C 1
ATOM 3793 O O . ASP A 1 460 ? 12.305 15.555 6.418 1 82.94 460 ASP A O 1
ATOM 3797 N N . THR A 1 461 ? 13.227 17.203 7.648 1 81.62 461 THR A N 1
ATOM 3798 C CA . THR A 1 461 ? 14.539 16.953 7.082 1 81.62 461 THR A CA 1
ATOM 3799 C C . THR A 1 461 ? 15.047 15.562 7.488 1 81.62 461 THR A C 1
ATOM 3801 O O . THR A 1 461 ? 15.641 14.852 6.676 1 81.62 461 THR A O 1
ATOM 3804 N N . GLN A 1 462 ? 14.852 15.227 8.625 1 77 462 GLN A N 1
ATOM 3805 C CA . GLN A 1 462 ? 15.258 13.906 9.094 1 77 462 GLN A CA 1
ATOM 3806 C C . GLN A 1 462 ? 14.5 12.805 8.359 1 77 462 GLN A C 1
ATOM 3808 O O . GLN A 1 462 ? 15.094 11.805 7.949 1 77 462 GLN A O 1
ATOM 3813 N N . ASP A 1 463 ? 13.203 12.992 8.211 1 78 463 ASP A N 1
ATOM 3814 C CA . ASP A 1 463 ? 12.383 12.031 7.484 1 78 463 ASP A CA 1
ATOM 3815 C C . ASP A 1 463 ? 12.859 11.891 6.039 1 78 463 ASP A C 1
ATOM 3817 O O . ASP A 1 463 ? 12.953 10.781 5.516 1 78 463 ASP A O 1
ATOM 3821 N N . ALA A 1 464 ? 13.141 13.008 5.492 1 81.5 464 ALA A N 1
ATOM 3822 C CA . ALA A 1 464 ? 13.602 13.031 4.105 1 81.5 464 ALA A CA 1
ATOM 3823 C C . ALA A 1 464 ? 14.977 12.375 3.973 1 81.5 464 ALA A C 1
ATOM 3825 O O . ALA A 1 464 ? 15.266 11.734 2.963 1 81.5 464 ALA A O 1
ATOM 3826 N N . THR A 1 465 ? 15.812 12.602 4.98 1 80.62 465 THR A N 1
ATOM 3827 C CA . THR A 1 465 ? 17.141 12.008 4.961 1 80.62 465 THR A CA 1
ATOM 3828 C C . THR A 1 465 ? 17.062 10.484 4.988 1 80.62 465 THR A C 1
ATOM 3830 O O . THR A 1 465 ? 17.781 9.805 4.25 1 80.62 465 THR A O 1
ATOM 3833 N N . ILE A 1 466 ? 16.25 9.969 5.809 1 75.31 466 ILE A N 1
ATOM 3834 C CA . ILE A 1 466 ? 16.062 8.523 5.895 1 75.31 466 ILE A CA 1
ATOM 3835 C C . ILE A 1 466 ? 15.508 7.996 4.574 1 75.31 466 ILE A C 1
ATOM 3837 O O . ILE A 1 466 ? 16 6.996 4.043 1 75.31 466 ILE A O 1
ATOM 3841 N N . ALA A 1 467 ? 14.414 8.664 4.086 1 81.75 467 ALA A N 1
ATOM 3842 C CA . ALA A 1 467 ? 13.836 8.273 2.805 1 81.75 467 ALA A CA 1
ATOM 3843 C C . ALA A 1 467 ? 14.875 8.312 1.693 1 81.75 467 ALA A C 1
ATOM 3845 O O . ALA A 1 467 ? 14.914 7.426 0.835 1 81.75 467 ALA A O 1
ATOM 3846 N N . ASN A 1 468 ? 15.719 9.305 1.772 1 83.38 468 ASN A N 1
ATOM 3847 C CA . ASN A 1 468 ? 16.75 9.469 0.76 1 83.38 468 ASN A CA 1
ATOM 3848 C C . ASN A 1 468 ? 17.797 8.352 0.831 1 83.38 468 ASN A C 1
ATOM 3850 O O . ASN A 1 468 ? 18.281 7.883 -0.2 1 83.38 468 ASN A O 1
ATOM 3854 N N . LYS A 1 469 ? 18.156 8.039 2.004 1 78.75 469 LYS A N 1
ATOM 3855 C CA . LYS A 1 469 ? 19.109 6.934 2.168 1 78.75 469 LYS A CA 1
ATOM 3856 C C . LYS A 1 469 ? 18.562 5.648 1.558 1 78.75 469 LYS A C 1
ATOM 3858 O O . LYS A 1 469 ? 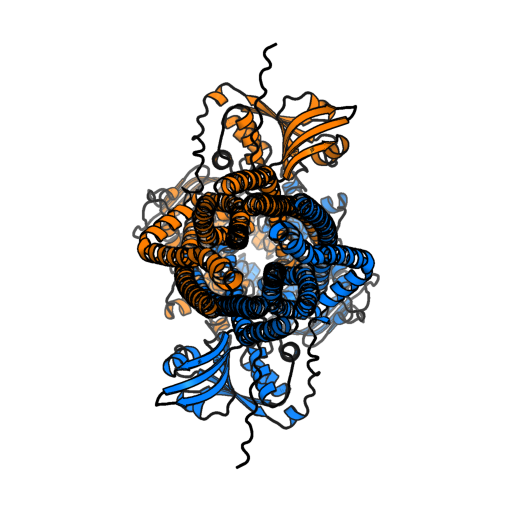19.297 4.898 0.914 1 78.75 469 LYS A O 1
ATOM 3863 N N . ARG A 1 470 ? 17.344 5.43 1.715 1 77.06 470 ARG A N 1
ATOM 3864 C CA . ARG A 1 470 ? 16.703 4.223 1.196 1 77.06 470 ARG A CA 1
ATOM 3865 C C . ARG A 1 470 ? 16.641 4.254 -0.327 1 77.06 470 ARG A C 1
ATOM 3867 O O . ARG A 1 470 ? 16.938 3.258 -0.988 1 77.06 470 ARG A O 1
ATOM 3874 N N . ILE A 1 471 ? 16.312 5.348 -0.858 1 84.38 471 ILE A N 1
ATOM 3875 C CA . ILE A 1 471 ? 16.203 5.488 -2.305 1 84.38 471 ILE A CA 1
ATOM 3876 C C . ILE A 1 471 ? 17.578 5.438 -2.943 1 84.38 471 ILE A C 1
ATOM 3878 O O . ILE A 1 471 ? 17.75 4.887 -4.031 1 84.38 471 ILE A O 1
ATOM 3882 N N . SER A 1 472 ? 18.531 6.074 -2.262 1 81.88 472 SER A N 1
ATOM 3883 C CA . SER A 1 472 ? 19.891 6.086 -2.775 1 81.88 472 SER A CA 1
ATOM 3884 C C . SER A 1 472 ? 20.453 4.672 -2.904 1 81.88 472 SER A C 1
ATOM 3886 O O . SER A 1 472 ? 21.266 4.398 -3.789 1 81.88 472 SER A O 1
ATOM 3888 N N . GLU A 1 473 ? 19.984 3.828 -2.062 1 78.06 473 GLU A N 1
ATOM 3889 C CA . GLU A 1 473 ? 20.391 2.43 -2.156 1 78.06 473 GLU A CA 1
ATOM 3890 C C . GLU A 1 473 ? 19.953 1.812 -3.48 1 78.06 473 GLU A C 1
ATOM 3892 O O . GLU A 1 473 ? 20.672 0.982 -4.051 1 78.06 473 GLU A O 1
ATOM 3897 N N . ILE A 1 474 ? 18.844 2.182 -3.955 1 83.44 474 ILE A N 1
ATOM 3898 C CA . ILE A 1 474 ? 18.375 1.697 -5.246 1 83.44 474 ILE A CA 1
ATOM 3899 C C . ILE A 1 474 ? 19.281 2.211 -6.359 1 83.44 474 ILE A C 1
ATOM 3901 O O . ILE A 1 474 ? 19.688 1.449 -7.242 1 83.44 474 ILE A O 1
ATOM 3905 N N . TYR A 1 475 ? 19.656 3.469 -6.23 1 84.25 475 TYR A N 1
ATOM 3906 C CA . TYR A 1 475 ? 20.453 4.094 -7.27 1 84.25 475 TYR A CA 1
ATOM 3907 C C . TYR A 1 475 ? 21.906 3.598 -7.223 1 84.25 475 TYR A C 1
ATOM 3909 O O . TYR A 1 475 ? 22.594 3.588 -8.242 1 84.25 475 TYR A O 1
ATOM 3917 N N . ASP A 1 476 ? 22.266 3.145 -6.062 1 79.25 476 ASP A N 1
ATOM 3918 C CA . ASP A 1 476 ? 23.641 2.695 -5.883 1 79.25 476 ASP A CA 1
ATOM 3919 C C . ASP A 1 476 ? 23.844 1.294 -6.453 1 79.25 476 ASP A C 1
ATOM 3921 O O . ASP A 1 476 ? 24.969 0.889 -6.738 1 79.25 476 ASP A O 1
ATOM 3925 N N . ASN A 1 477 ? 22.766 0.625 -6.609 1 81.81 477 ASN A N 1
ATOM 3926 C CA . ASN A 1 477 ? 22.891 -0.703 -7.195 1 81.81 477 ASN A CA 1
ATOM 3927 C C . ASN A 1 477 ? 23.266 -0.627 -8.672 1 81.81 477 ASN A C 1
ATOM 3929 O O . ASN A 1 477 ? 22.797 0.259 -9.391 1 81.81 477 ASN A O 1
ATOM 3933 N N . LYS A 1 478 ? 24.094 -1.516 -9.039 1 84.69 478 LYS A N 1
ATOM 3934 C CA . LYS A 1 478 ? 24.562 -1.54 -10.422 1 84.69 478 LYS A CA 1
ATOM 3935 C C . LYS A 1 478 ? 23.453 -1.986 -11.375 1 84.69 478 LYS A C 1
ATOM 3937 O O . LYS A 1 478 ? 22.672 -2.871 -11.039 1 84.69 478 LYS A O 1
ATOM 3942 N N . GLU A 1 479 ? 23.422 -1.337 -12.5 1 89.12 479 GLU A N 1
ATOM 3943 C CA . GLU A 1 479 ? 22.453 -1.684 -13.523 1 89.12 479 GLU A CA 1
ATOM 3944 C C . GLU A 1 479 ? 22.859 -2.953 -14.266 1 89.12 479 GLU A C 1
ATOM 3946 O O . GLU A 1 479 ? 24.031 -3.332 -14.266 1 89.12 479 GLU A O 1
ATOM 3951 N N . GLU A 1 480 ? 21.875 -3.582 -14.75 1 87.75 480 GLU A N 1
ATOM 3952 C CA . GLU A 1 480 ? 22.109 -4.84 -15.453 1 87.75 480 GLU A CA 1
ATOM 3953 C C . GLU A 1 480 ? 22.906 -4.609 -16.734 1 87.75 480 GLU A C 1
ATOM 3955 O O . GLU A 1 480 ? 23.859 -5.344 -17.016 1 87.75 480 GLU A O 1
ATOM 3960 N N . ASP A 1 481 ? 22.469 -3.674 -17.531 1 87.44 481 ASP A N 1
ATOM 3961 C CA . ASP A 1 481 ? 23.125 -3.375 -18.797 1 87.44 481 ASP A CA 1
ATOM 3962 C C . ASP A 1 481 ? 23.953 -2.092 -18.688 1 87.44 481 ASP A C 1
ATOM 3964 O O . ASP A 1 481 ? 23.391 -1.008 -18.484 1 87.44 481 ASP A O 1
ATOM 3968 N N . ASN A 1 482 ? 25.172 -2.291 -18.344 1 78.88 482 ASN A N 1
ATOM 3969 C CA . ASN A 1 482 ? 26.062 -1.129 -18.266 1 78.88 482 ASN A CA 1
ATOM 3970 C C . ASN A 1 482 ? 26.688 -0.818 -19.609 1 78.88 482 ASN A C 1
ATOM 3972 O O . ASN A 1 482 ? 26.562 -1.6 -20.562 1 78.88 482 ASN A O 1
ATOM 3976 N N . LYS A 1 483 ? 27.375 0.25 -19.734 1 73.56 483 LYS A N 1
ATOM 3977 C CA . LYS A 1 483 ? 27.969 0.755 -20.969 1 73.56 483 LYS A CA 1
ATOM 3978 C C . LYS A 1 483 ? 29.047 -0.195 -21.484 1 73.56 483 LYS A C 1
ATOM 3980 O O . LYS A 1 483 ? 29.375 -0.185 -22.672 1 73.56 483 LYS A O 1
ATOM 3985 N N . THR A 1 484 ? 29.359 -1.077 -20.656 1 78.94 484 THR A N 1
ATOM 3986 C CA . THR A 1 484 ? 30.453 -1.96 -21.047 1 78.94 484 THR A CA 1
ATOM 3987 C C . THR A 1 484 ? 29.922 -3.201 -21.75 1 78.94 484 THR A C 1
ATOM 3989 O O . THR A 1 484 ? 30.688 -3.918 -22.406 1 78.94 484 THR A O 1
ATOM 3992 N N . LYS A 1 485 ? 28.656 -3.352 -21.703 1 86.19 485 LYS A N 1
ATOM 3993 C CA . LYS A 1 485 ? 28.109 -4.559 -22.328 1 86.19 485 LYS A CA 1
ATOM 3994 C C . LYS A 1 485 ? 27.969 -4.391 -23.828 1 86.19 485 LYS A C 1
ATOM 3996 O O . LYS A 1 485 ? 27.719 -3.283 -24.312 1 86.19 485 LYS A O 1
ATOM 4001 N N . THR A 1 486 ? 28.188 -5.398 -24.531 1 85.81 486 THR A N 1
ATOM 4002 C CA . THR A 1 486 ? 28.156 -5.402 -25.984 1 85.81 486 THR A CA 1
ATOM 4003 C C . THR A 1 486 ? 26.719 -5.434 -26.5 1 85.81 486 THR A C 1
ATOM 4005 O O . THR A 1 486 ? 25.875 -6.172 -25.984 1 85.81 486 THR A O 1
ATOM 4008 N N . ASN A 1 487 ? 26.484 -4.609 -27.438 1 87.19 487 ASN A N 1
ATOM 4009 C CA . ASN A 1 487 ? 25.188 -4.594 -28.109 1 87.19 487 ASN A CA 1
ATOM 4010 C C . ASN A 1 487 ? 25.062 -5.734 -29.125 1 87.19 487 ASN A C 1
ATOM 4012 O O . ASN A 1 487 ? 25.828 -5.801 -30.078 1 87.19 487 ASN A O 1
ATOM 4016 N N . ILE A 1 488 ? 24.125 -6.559 -28.859 1 88.12 488 ILE A N 1
ATOM 4017 C CA . ILE A 1 488 ? 24.016 -7.746 -29.703 1 88.12 488 ILE A CA 1
ATOM 4018 C C . ILE A 1 488 ? 22.703 -7.711 -30.469 1 88.12 488 ILE A C 1
ATOM 4020 O O . ILE A 1 488 ? 22.203 -8.758 -30.891 1 88.12 488 ILE A O 1
ATOM 4024 N N . GLU A 1 489 ? 22.141 -6.75 -30.656 1 85.38 489 GLU A N 1
ATOM 4025 C CA . GLU A 1 489 ? 20.828 -6.648 -31.297 1 85.38 489 GLU A CA 1
ATOM 4026 C C . GLU A 1 489 ? 20.875 -7.203 -32.719 1 85.38 489 GLU A C 1
ATOM 4028 O O . GLU A 1 489 ? 19.922 -7.844 -33.156 1 85.38 489 GLU A O 1
ATOM 4033 N N . LYS A 1 490 ? 22.031 -6.938 -33.562 1 86.81 490 LYS A N 1
ATOM 4034 C CA . LYS A 1 490 ? 22.094 -7.328 -34.969 1 86.81 490 LYS A CA 1
ATOM 4035 C C . LYS A 1 490 ? 22.984 -8.555 -35.156 1 86.81 490 LYS A C 1
ATOM 4037 O O . LYS A 1 490 ? 23.188 -9.016 -36.281 1 86.81 490 LYS A O 1
ATOM 4042 N N . THR A 1 491 ? 23.375 -9.195 -34.031 1 88.19 491 THR A N 1
ATOM 4043 C CA . THR A 1 491 ? 24.281 -10.328 -34.125 1 88.19 491 THR A CA 1
ATOM 4044 C C . THR A 1 491 ? 23.5 -11.648 -34.094 1 88.19 491 THR A C 1
ATOM 4046 O O . THR A 1 491 ? 22.531 -11.789 -33.375 1 88.19 491 THR A O 1
ATOM 4049 N N . THR A 1 492 ? 23.875 -12.484 -34.969 1 90.56 492 THR A N 1
ATOM 4050 C CA . THR A 1 492 ? 23.297 -13.82 -35 1 90.56 492 THR A CA 1
ATOM 4051 C C . THR A 1 492 ? 24.25 -14.828 -34.375 1 90.56 492 THR A C 1
ATOM 4053 O O . THR A 1 492 ? 25.453 -14.727 -34.531 1 90.56 492 THR A O 1
ATOM 4056 N N . PHE A 1 493 ? 23.703 -15.68 -33.688 1 92.88 493 PHE A N 1
ATOM 4057 C CA . PHE A 1 493 ? 24.516 -16.672 -33 1 92.88 493 PHE A CA 1
ATOM 4058 C C . PHE A 1 493 ? 24.219 -18.078 -33.531 1 92.88 493 PHE A C 1
ATOM 4060 O O . PHE A 1 493 ? 23.062 -18.391 -33.844 1 92.88 493 PHE A O 1
ATOM 4067 N N . HIS A 1 494 ? 25.266 -18.875 -33.469 1 92.56 494 HIS A N 1
ATOM 4068 C CA . HIS A 1 494 ? 25.125 -20.188 -34.062 1 92.56 494 HIS A CA 1
ATOM 4069 C C . HIS A 1 494 ? 25.094 -21.281 -33 1 92.56 494 HIS A C 1
ATOM 4071 O O . HIS A 1 494 ? 24.562 -22.375 -33.219 1 92.56 494 HIS A O 1
ATOM 4077 N N . THR A 1 495 ? 25.734 -20.984 -31.953 1 95.31 495 THR A N 1
ATOM 4078 C CA . THR A 1 495 ? 25.797 -22 -30.906 1 95.31 495 THR A CA 1
ATOM 4079 C C . THR A 1 495 ? 25.828 -21.344 -29.516 1 95.31 495 THR A C 1
ATOM 4081 O O . THR A 1 495 ? 26.406 -20.281 -29.344 1 95.31 495 THR A O 1
ATOM 4084 N N . ILE A 1 496 ? 25.141 -21.938 -28.594 1 96.75 496 ILE A N 1
ATOM 4085 C CA . ILE A 1 496 ? 25.25 -21.609 -27.188 1 96.75 496 ILE A CA 1
ATOM 4086 C C . ILE A 1 496 ? 26.078 -22.672 -26.469 1 96.75 496 ILE A C 1
ATOM 4088 O O . ILE A 1 496 ? 25.719 -23.844 -26.438 1 96.75 496 ILE A O 1
ATOM 4092 N N . ASN A 1 497 ? 27.156 -22.25 -25.938 1 97 497 ASN A N 1
ATOM 4093 C CA . ASN A 1 497 ? 28.078 -23.188 -25.281 1 97 497 ASN A CA 1
ATOM 4094 C C . ASN A 1 497 ? 28.062 -23.016 -23.766 1 97 497 ASN A C 1
ATOM 4096 O O . ASN A 1 497 ? 28.312 -21.922 -23.266 1 97 497 ASN A O 1
ATOM 4100 N N . ILE A 1 498 ? 27.703 -24.062 -23.078 1 97.25 498 ILE A N 1
ATOM 4101 C CA . ILE A 1 498 ? 27.766 -24.109 -21.609 1 97.25 498 ILE A CA 1
ATOM 4102 C C . ILE A 1 498 ? 29.031 -24.859 -21.188 1 97.25 498 ILE A C 1
ATOM 4104 O O . ILE A 1 498 ? 29.203 -26.031 -21.5 1 97.25 498 ILE A O 1
ATOM 4108 N N . GLN A 1 499 ? 29.906 -24.156 -20.531 1 96.75 499 GLN A N 1
ATOM 4109 C CA . GLN A 1 499 ? 31.203 -24.734 -20.172 1 96.75 499 GLN A CA 1
ATOM 4110 C C . GLN A 1 499 ? 31.391 -24.781 -18.656 1 96.75 499 GLN A C 1
ATOM 4112 O O . GLN A 1 499 ? 31.656 -23.75 -18.031 1 96.75 499 GLN A O 1
ATOM 4117 N N . GLU A 1 500 ? 31.312 -25.953 -18.078 1 96.62 500 GLU A N 1
ATOM 4118 C CA . GLU A 1 500 ? 31.594 -26.219 -16.672 1 96.62 500 GLU A CA 1
ATOM 4119 C C . GLU A 1 500 ? 30.812 -25.266 -15.773 1 96.62 500 GLU A C 1
ATOM 4121 O O . GLU A 1 500 ? 31.391 -24.656 -14.875 1 96.62 500 GLU A O 1
ATOM 4126 N N . VAL A 1 501 ? 29.609 -25.172 -16.094 1 96.5 501 VAL A N 1
ATOM 4127 C CA . VAL A 1 501 ? 28.766 -24.203 -15.398 1 96.5 501 VAL A CA 1
ATOM 4128 C C . VAL A 1 501 ? 28.297 -24.781 -14.07 1 96.5 501 VAL A C 1
ATOM 4130 O O . VAL A 1 501 ? 27.766 -25.906 -14.031 1 96.5 501 VAL A O 1
ATOM 4133 N N . SER A 1 502 ? 28.531 -24.109 -13.023 1 96.31 502 SER A N 1
ATOM 4134 C CA . SER A 1 502 ? 27.984 -24.375 -11.688 1 96.31 502 SER A CA 1
ATOM 4135 C C . SER A 1 502 ? 27.219 -23.156 -11.164 1 96.31 502 SER A C 1
ATOM 4137 O O . SER A 1 502 ? 27.594 -22.016 -11.445 1 96.31 502 SER A O 1
ATOM 4139 N N . PHE A 1 503 ? 26.141 -23.422 -10.539 1 93.5 503 PHE A N 1
ATOM 4140 C CA . PHE A 1 503 ? 25.297 -22.312 -10.102 1 93.5 503 PHE A CA 1
ATOM 4141 C C . PHE A 1 503 ? 24.719 -22.594 -8.719 1 93.5 503 PHE A C 1
ATOM 4143 O O . PHE A 1 503 ? 24.297 -23.719 -8.438 1 93.5 503 PHE A O 1
ATOM 4150 N N . LYS A 1 504 ? 24.812 -21.672 -7.914 1 86.31 504 LYS A N 1
ATOM 4151 C CA . LYS A 1 504 ? 24.094 -21.641 -6.637 1 86.31 504 LYS A CA 1
ATOM 4152 C C . LYS A 1 504 ? 23.359 -20.328 -6.445 1 86.31 504 LYS A C 1
ATOM 4154 O O . LYS A 1 504 ? 23.828 -19.266 -6.867 1 86.31 504 LYS A O 1
ATOM 4159 N N . TYR A 1 505 ? 22.156 -20.375 -5.969 1 78.44 505 TYR A N 1
ATOM 4160 C CA . TYR A 1 505 ? 21.406 -19.156 -5.699 1 78.44 505 TYR A CA 1
ATOM 4161 C C . TYR A 1 505 ? 22.109 -18.297 -4.668 1 78.44 505 TYR A C 1
ATOM 4163 O O . TYR A 1 505 ? 22.938 -18.781 -3.902 1 78.44 505 TYR A O 1
ATOM 4171 N N . PRO A 1 506 ? 21.781 -17 -4.766 1 71.69 506 PRO A N 1
ATOM 4172 C CA . PRO A 1 506 ? 22.484 -16.094 -3.848 1 71.69 506 PRO A CA 1
ATOM 4173 C C . PRO A 1 506 ? 22.359 -16.531 -2.389 1 71.69 506 PRO A C 1
ATOM 4175 O O . PRO A 1 506 ? 21.297 -16.984 -1.963 1 71.69 506 PRO A O 1
ATOM 4178 N N . GLY A 1 507 ? 23.453 -16.5 -1.699 1 66.69 507 GLY A N 1
ATOM 4179 C CA . GLY A 1 507 ? 23.594 -16.953 -0.326 1 66.69 507 GLY A CA 1
ATOM 4180 C C . GLY A 1 507 ? 24.75 -17.922 -0.141 1 66.69 507 GLY A C 1
ATOM 4181 O O . GLY A 1 507 ? 24.891 -18.875 -0.909 1 66.69 507 GLY A O 1
ATOM 4182 N N . ASN A 1 508 ? 25.703 -17.672 0.62 1 59.78 508 ASN A N 1
ATOM 4183 C CA . ASN A 1 508 ? 26.953 -18.422 0.717 1 59.78 508 ASN A CA 1
ATOM 4184 C C . ASN A 1 508 ? 26.719 -19.875 1.101 1 59.78 508 ASN A C 1
ATOM 4186 O O . ASN A 1 508 ? 27.469 -20.766 0.692 1 59.78 508 ASN A O 1
ATOM 4190 N N . PHE A 1 509 ? 25.562 -20.094 1.742 1 60.22 509 PHE A N 1
ATOM 4191 C CA . PHE A 1 509 ? 25.453 -21.469 2.221 1 60.22 509 PHE A CA 1
ATOM 4192 C C . PHE A 1 509 ? 24.312 -22.188 1.518 1 60.22 509 PHE A C 1
ATOM 4194 O O . PHE A 1 509 ? 23.859 -23.25 1.977 1 60.22 509 PHE A O 1
ATOM 4201 N N . ASN A 1 510 ? 23.984 -21.672 0.491 1 69.88 510 ASN A N 1
ATOM 4202 C CA . ASN A 1 510 ? 23.047 -22.406 -0.347 1 69.88 510 ASN A CA 1
ATOM 4203 C C . ASN A 1 510 ? 23.734 -23.484 -1.167 1 69.88 510 ASN A C 1
ATOM 4205 O O . ASN A 1 510 ? 24.859 -23.281 -1.634 1 69.88 510 ASN A O 1
ATOM 4209 N N . PRO A 1 511 ? 23.156 -24.625 -1.156 1 74.19 511 PRO A N 1
ATOM 4210 C CA . PRO A 1 511 ? 23.781 -25.688 -1.963 1 74.19 511 PRO A CA 1
ATOM 4211 C C . PRO A 1 511 ? 23.781 -25.359 -3.455 1 74.19 511 PRO A C 1
ATOM 4213 O O . PRO A 1 511 ? 22.984 -24.531 -3.916 1 74.19 511 PRO A O 1
ATOM 4216 N N . PHE A 1 512 ? 24.766 -25.969 -4.125 1 85.56 512 PHE A N 1
ATOM 4217 C CA . PHE A 1 512 ? 24.797 -25.828 -5.578 1 85.56 512 PHE A CA 1
ATOM 4218 C C . PHE A 1 512 ? 23.594 -26.531 -6.215 1 85.56 512 PHE A C 1
ATOM 4220 O O . PHE A 1 512 ? 23.297 -27.672 -5.875 1 85.56 512 PHE A O 1
ATOM 4227 N N . VAL A 1 513 ? 22.906 -25.828 -6.992 1 87.44 513 VAL A N 1
ATOM 4228 C CA . VAL A 1 513 ? 21.766 -26.391 -7.715 1 87.44 513 VAL A CA 1
ATOM 4229 C C . VAL A 1 513 ? 22.25 -27.062 -8.992 1 87.44 513 VAL A C 1
ATOM 4231 O O . VAL A 1 513 ? 21.703 -28.094 -9.414 1 87.44 513 VAL A O 1
ATOM 4234 N N . LEU A 1 514 ? 23.234 -26.469 -9.617 1 94.62 514 LEU A N 1
ATOM 4235 C CA . LEU A 1 514 ? 23.891 -27.016 -10.805 1 94.62 514 LEU A CA 1
ATOM 4236 C C . LEU A 1 514 ? 25.391 -27.172 -10.57 1 94.62 514 LEU A C 1
ATOM 4238 O O . LEU A 1 514 ? 26.016 -26.328 -9.938 1 94.62 514 LEU A O 1
ATOM 4242 N N . GLU A 1 515 ? 25.891 -28.297 -11.031 1 95.25 515 GLU A N 1
ATOM 4243 C CA . GLU A 1 515 ? 27.312 -28.578 -10.805 1 95.25 515 GLU A CA 1
ATOM 4244 C C . GLU A 1 515 ? 28 -29.031 -12.094 1 95.25 515 GLU A C 1
ATOM 4246 O O . GLU A 1 515 ? 27.719 -30.109 -12.602 1 95.25 515 GLU A O 1
ATOM 4251 N N . ASN A 1 516 ? 28.844 -28.281 -12.531 1 95.19 516 ASN A N 1
ATOM 4252 C CA . ASN A 1 516 ? 29.781 -28.578 -13.609 1 95.19 516 ASN A CA 1
ATOM 4253 C C . ASN A 1 516 ? 29.078 -29.078 -14.852 1 95.19 516 ASN A C 1
ATOM 4255 O O . ASN A 1 516 ? 29.391 -30.156 -15.367 1 95.19 516 ASN A O 1
ATOM 4259 N N . LEU A 1 517 ? 28.203 -28.344 -15.391 1 96.75 517 LEU A N 1
ATOM 4260 C CA . LEU A 1 517 ? 27.469 -28.688 -16.609 1 96.75 517 LEU A CA 1
ATOM 4261 C C . LEU A 1 517 ? 28.234 -28.234 -17.844 1 96.75 517 LEU A C 1
ATOM 4263 O O . LEU A 1 517 ? 28.703 -27.094 -17.906 1 96.75 517 LEU A O 1
ATOM 4267 N N . SER A 1 518 ? 28.406 -29.141 -18.75 1 96.94 518 SER A N 1
ATOM 4268 C CA . SER A 1 518 ? 29.016 -28.781 -20.016 1 96.94 518 SER A CA 1
ATOM 4269 C C . SER A 1 518 ? 28.266 -29.422 -21.188 1 96.94 518 SER A C 1
ATOM 4271 O O . SER A 1 518 ? 28.109 -30.641 -21.25 1 96.94 518 SER A O 1
ATOM 4273 N N . PHE A 1 519 ? 27.75 -28.656 -22.094 1 96.31 519 PHE A N 1
ATOM 4274 C CA . PHE A 1 519 ? 27.109 -29.109 -23.328 1 96.31 519 PHE A CA 1
ATOM 4275 C C . PHE A 1 519 ? 26.875 -27.938 -24.281 1 96.31 519 PHE A C 1
ATOM 4277 O O . PHE A 1 519 ? 27.156 -26.781 -23.938 1 96.31 519 PHE A O 1
ATOM 4284 N N . SER A 1 520 ? 26.484 -28.203 -25.438 1 96.69 520 SER A N 1
ATOM 4285 C CA . SER A 1 520 ? 26.266 -27.172 -26.438 1 96.69 520 SER A CA 1
ATOM 4286 C C . SER A 1 520 ? 24.875 -27.281 -27.047 1 96.69 520 SER A C 1
ATOM 4288 O O . SER A 1 520 ? 24.312 -28.375 -27.141 1 96.69 520 SER A O 1
ATOM 4290 N N . ILE A 1 521 ? 24.328 -26.172 -27.406 1 96.75 521 ILE A N 1
ATOM 4291 C CA . ILE A 1 521 ? 23.047 -26.078 -28.094 1 96.75 521 ILE A CA 1
ATOM 4292 C C . ILE A 1 521 ? 23.25 -25.5 -29.5 1 96.75 521 ILE A C 1
ATOM 4294 O O . ILE A 1 521 ? 23.453 -24.297 -29.641 1 96.75 521 ILE A O 1
ATOM 4298 N N . PRO A 1 522 ? 23.156 -26.281 -30.453 1 95.31 522 PRO A N 1
ATOM 4299 C CA . PRO A 1 522 ? 23.391 -25.812 -31.812 1 95.31 522 PRO A CA 1
ATOM 4300 C C . PRO A 1 522 ? 22.219 -24.969 -32.344 1 95.31 522 PRO A C 1
ATOM 4302 O O . PRO A 1 522 ? 21.078 -25.141 -31.906 1 95.31 522 PRO A O 1
ATOM 4305 N N . LYS A 1 523 ? 22.5 -24.141 -33.312 1 95.12 523 LYS A N 1
ATOM 4306 C CA . LYS A 1 523 ? 21.484 -23.312 -33.938 1 95.12 523 LYS A CA 1
ATOM 4307 C C . LYS A 1 523 ? 20.453 -24.156 -34.656 1 95.12 523 LYS A C 1
ATOM 4309 O O . LYS A 1 523 ? 20.766 -25.203 -35.219 1 95.12 523 LYS A O 1
ATOM 4314 N N . ASN A 1 524 ? 19.234 -23.703 -34.625 1 94.88 524 ASN A N 1
ATOM 4315 C CA . ASN A 1 524 ? 18.109 -24.297 -35.344 1 94.88 524 ASN A CA 1
ATOM 4316 C C . ASN A 1 524 ? 17.906 -25.766 -34.938 1 94.88 524 ASN A C 1
ATOM 4318 O O . ASN A 1 524 ? 17.719 -26.625 -35.812 1 94.88 524 ASN A O 1
ATOM 4322 N N . SER A 1 525 ? 18.094 -26 -33.656 1 94.56 525 SER A N 1
ATOM 4323 C CA . SER A 1 525 ? 17.891 -27.328 -33.094 1 94.56 525 SER A CA 1
ATOM 4324 C C . SER A 1 525 ? 16.984 -27.297 -31.875 1 94.56 525 SER A C 1
ATOM 4326 O O . SER A 1 525 ? 16.812 -26.25 -31.25 1 94.56 525 SER A O 1
ATOM 4328 N N . ILE A 1 526 ? 16.422 -28.453 -31.625 1 94.19 526 ILE A N 1
ATOM 4329 C CA . ILE A 1 526 ? 15.57 -28.594 -30.438 1 94.19 526 ILE A CA 1
ATOM 4330 C C . ILE A 1 526 ? 16.297 -29.406 -29.375 1 94.19 526 ILE A C 1
ATOM 4332 O O . ILE A 1 526 ? 16.672 -30.547 -29.609 1 94.19 526 ILE A O 1
ATOM 4336 N N . THR A 1 527 ? 16.625 -28.766 -28.281 1 94.88 527 THR A N 1
ATOM 4337 C CA . THR A 1 527 ? 17.25 -29.422 -27.141 1 94.88 527 THR A CA 1
ATOM 4338 C C . THR A 1 527 ? 16.234 -29.609 -26 1 94.88 527 THR A C 1
ATOM 4340 O O . THR A 1 527 ? 15.633 -28.625 -25.547 1 94.88 527 THR A O 1
ATOM 4343 N N . ALA A 1 528 ? 16.047 -30.812 -25.547 1 93.38 528 ALA A N 1
ATOM 4344 C CA . ALA A 1 528 ? 15.133 -31.109 -24.453 1 93.38 528 ALA A CA 1
ATOM 4345 C C . ALA A 1 528 ? 15.906 -31.406 -23.156 1 93.38 528 ALA A C 1
ATOM 4347 O O . ALA A 1 528 ? 16.906 -32.094 -23.188 1 93.38 528 ALA A O 1
ATOM 4348 N N . ILE A 1 529 ? 15.508 -30.797 -22.141 1 92.69 529 ILE A N 1
ATOM 4349 C CA . ILE A 1 529 ? 16.078 -31.031 -20.812 1 92.69 529 ILE A CA 1
ATOM 4350 C C . ILE A 1 529 ? 15.086 -31.797 -19.938 1 92.69 529 ILE A C 1
ATOM 4352 O O . ILE A 1 529 ? 13.961 -31.344 -19.75 1 92.69 529 ILE A O 1
ATOM 4356 N N . VAL A 1 530 ? 15.508 -32.938 -19.5 1 88.19 530 VAL A N 1
ATOM 4357 C CA . VAL A 1 530 ? 14.617 -33.781 -18.688 1 88.19 530 VAL A CA 1
ATOM 4358 C C . VAL A 1 530 ? 15.305 -34.156 -17.391 1 88.19 530 VAL A C 1
ATOM 4360 O O . VAL A 1 530 ? 16.531 -34.125 -17.297 1 88.19 530 VAL A O 1
ATOM 4363 N N . GLY A 1 531 ? 14.539 -34.375 -16.406 1 82.19 531 GLY A N 1
ATOM 4364 C CA . GLY A 1 531 ? 15.055 -34.75 -15.102 1 82.19 531 GLY A CA 1
ATOM 4365 C C . GLY A 1 531 ? 14 -34.688 -14.008 1 82.19 531 GLY A C 1
ATOM 4366 O O . GLY A 1 531 ? 12.883 -34.25 -14.242 1 82.19 531 GLY A O 1
ATOM 4367 N N . ALA A 1 532 ? 14.43 -35.156 -12.859 1 76.88 532 ALA A N 1
ATOM 4368 C CA . ALA A 1 532 ? 13.523 -35.156 -11.719 1 76.88 532 ALA A CA 1
ATOM 4369 C C . ALA A 1 532 ? 13.242 -33.75 -11.234 1 76.88 532 ALA A C 1
ATOM 4371 O O . ALA A 1 532 ? 13.969 -32.812 -11.578 1 76.88 532 ALA A O 1
ATOM 4372 N N . SER A 1 533 ? 12.141 -33.594 -10.516 1 74.5 533 SER A N 1
ATOM 4373 C CA . SER A 1 533 ? 11.828 -32.312 -9.914 1 74.5 533 SER A CA 1
ATOM 4374 C C . SER A 1 533 ? 12.938 -31.859 -8.961 1 74.5 533 SER A C 1
ATOM 4376 O O . SER A 1 533 ? 13.438 -32.656 -8.172 1 74.5 533 SER A O 1
ATOM 4378 N N . GLY A 1 534 ? 13.375 -30.688 -9.141 1 75.5 534 GLY A N 1
ATOM 4379 C CA . GLY A 1 534 ? 14.422 -30.156 -8.281 1 75.5 534 GLY A CA 1
ATOM 4380 C C . GLY A 1 534 ? 15.82 -30.438 -8.797 1 75.5 534 GLY A C 1
ATOM 4381 O O . GLY A 1 534 ? 16.812 -30.125 -8.133 1 75.5 534 GLY A O 1
ATOM 4382 N N . SER A 1 535 ? 15.828 -30.969 -9.977 1 83 535 SER A N 1
ATOM 4383 C CA . SER A 1 535 ? 17.141 -31.328 -10.508 1 83 535 SER A CA 1
ATOM 4384 C C . SER A 1 535 ? 17.859 -30.094 -11.047 1 83 535 SER A C 1
ATOM 4386 O O . SER A 1 535 ? 19.031 -30.188 -11.422 1 83 535 SER A O 1
ATOM 4388 N N . GLY A 1 536 ? 17.188 -28.953 -11.148 1 87.56 536 GLY A N 1
ATOM 4389 C CA . GLY A 1 536 ? 17.844 -27.734 -11.555 1 87.56 536 GLY A CA 1
ATOM 4390 C C . GLY A 1 536 ? 17.453 -27.281 -12.953 1 87.56 536 GLY A C 1
ATOM 4391 O O . GLY A 1 536 ? 18.062 -26.359 -13.5 1 87.56 536 GLY A O 1
ATOM 4392 N N . LYS A 1 537 ? 16.484 -27.859 -13.578 1 89.44 537 LYS A N 1
ATOM 4393 C CA . LYS A 1 537 ? 16.078 -27.562 -14.945 1 89.44 537 LYS A CA 1
ATOM 4394 C C . LYS A 1 537 ? 15.703 -26.094 -15.094 1 89.44 537 LYS A C 1
ATOM 4396 O O . LYS A 1 537 ? 16.188 -25.406 -16 1 89.44 537 LYS A O 1
ATOM 4401 N N . THR A 1 538 ? 14.844 -25.625 -14.188 1 87.56 538 THR A N 1
ATOM 4402 C CA . THR A 1 538 ? 14.383 -24.234 -14.242 1 87.56 538 THR A CA 1
ATOM 4403 C C . THR A 1 538 ? 15.539 -23.266 -13.992 1 87.56 538 THR A C 1
ATOM 4405 O O . THR A 1 538 ? 15.602 -22.203 -14.602 1 87.56 538 THR A O 1
ATOM 4408 N N . SER A 1 539 ? 16.422 -23.609 -13.086 1 90.19 539 SER A N 1
ATOM 4409 C CA . SER A 1 539 ? 17.578 -22.781 -12.797 1 90.19 539 SER A CA 1
ATOM 4410 C C . SER A 1 539 ? 18.484 -22.641 -14.023 1 90.19 539 SER A C 1
ATOM 4412 O O . SER A 1 539 ? 19.031 -21.578 -14.281 1 90.19 539 SER A O 1
ATOM 4414 N N . LEU A 1 540 ? 18.609 -23.75 -14.711 1 94.19 540 LEU A N 1
ATOM 4415 C CA . LEU A 1 540 ? 19.422 -23.703 -15.922 1 94.19 540 LEU A CA 1
ATOM 4416 C C . LEU A 1 540 ? 18.828 -22.75 -16.938 1 94.19 540 LEU A C 1
ATOM 4418 O O . LEU A 1 540 ? 19.547 -21.969 -17.562 1 94.19 540 LEU A O 1
ATOM 4422 N N . LEU A 1 541 ? 17.562 -22.781 -17.109 1 92.69 541 LEU A N 1
ATOM 4423 C CA . LEU A 1 541 ? 16.906 -21.891 -18.031 1 92.69 541 LEU A CA 1
ATOM 4424 C C . LEU A 1 541 ? 17.094 -20.438 -17.609 1 92.69 541 LEU A C 1
ATOM 4426 O O . LEU A 1 541 ? 17.266 -19.547 -18.453 1 92.69 541 LEU A O 1
ATOM 4430 N N . LYS A 1 542 ? 17 -20.219 -16.375 1 90.81 542 LYS A N 1
ATOM 4431 C CA . LYS A 1 542 ? 17.188 -18.875 -15.859 1 90.81 542 LYS A CA 1
ATOM 4432 C C . LYS A 1 542 ? 18.594 -18.359 -16.172 1 90.81 542 LYS A C 1
ATOM 4434 O O . LYS A 1 542 ? 18.781 -17.172 -16.438 1 90.81 542 LYS A O 1
ATOM 4439 N N . LEU A 1 543 ? 19.547 -19.234 -16.125 1 94.38 543 LEU A N 1
ATOM 4440 C CA . LEU A 1 543 ? 20.922 -18.859 -16.469 1 94.38 543 LEU A CA 1
ATOM 4441 C C . LEU A 1 543 ? 21.031 -18.531 -17.953 1 94.38 543 LEU A C 1
ATOM 4443 O O . LEU A 1 543 ? 21.703 -17.562 -18.328 1 94.38 543 LEU A O 1
ATOM 4447 N N . LEU A 1 544 ? 20.359 -19.344 -18.719 1 95.12 544 LEU A N 1
ATOM 4448 C CA . LEU A 1 544 ? 20.406 -19.156 -20.156 1 95.12 544 LEU A CA 1
ATOM 4449 C C . LEU A 1 544 ? 19.75 -17.828 -20.547 1 95.12 544 LEU A C 1
ATOM 4451 O O . LEU A 1 544 ? 20.094 -17.25 -21.578 1 95.12 544 LEU A O 1
ATOM 4455 N N . LEU A 1 545 ? 18.875 -17.375 -19.719 1 92.88 545 LEU A N 1
ATOM 4456 C CA . LEU A 1 545 ? 18.172 -16.141 -19.984 1 92.88 545 LEU A CA 1
ATOM 4457 C C . LEU A 1 545 ? 18.859 -14.961 -19.297 1 92.88 545 LEU A C 1
ATOM 4459 O O . LEU A 1 545 ? 18.297 -13.859 -19.25 1 92.88 545 LEU A O 1
ATOM 4463 N N . SER A 1 546 ? 19.938 -15.188 -18.688 1 90.75 546 SER A N 1
ATOM 4464 C CA . SER A 1 546 ? 20.75 -14.18 -18.031 1 90.75 546 SER A CA 1
ATOM 4465 C C . SER A 1 546 ? 20.031 -13.586 -16.828 1 90.75 546 SER A C 1
ATOM 4467 O O . SER A 1 546 ? 20.125 -12.383 -16.578 1 90.75 546 SER A O 1
ATOM 4469 N N . TYR A 1 547 ? 19.219 -14.484 -16.203 1 87.19 547 TYR A N 1
ATOM 4470 C CA . TYR A 1 547 ? 18.641 -14.062 -14.93 1 87.19 547 TYR A CA 1
ATOM 4471 C C . TYR A 1 547 ? 19.734 -13.859 -13.875 1 87.19 547 TYR A C 1
ATOM 4473 O O . TYR A 1 547 ? 19.703 -12.891 -13.109 1 87.19 547 TYR A O 1
ATOM 4481 N N . TYR A 1 548 ? 20.641 -14.875 -13.859 1 87.81 548 TYR A N 1
ATOM 4482 C CA . TYR A 1 548 ? 21.766 -14.922 -12.938 1 87.81 548 TYR A CA 1
ATOM 4483 C C . TYR A 1 548 ? 23.062 -15.258 -13.672 1 87.81 548 TYR A C 1
ATOM 4485 O O . TYR A 1 548 ? 23.047 -15.945 -14.695 1 87.81 548 TYR A O 1
ATOM 4493 N N . PRO A 1 549 ? 24.094 -14.695 -13.109 1 89.56 549 PRO A N 1
ATOM 4494 C CA . PRO A 1 549 ? 25.375 -15.188 -13.617 1 89.56 549 PRO A CA 1
ATOM 4495 C C . PRO A 1 549 ? 25.766 -16.531 -12.992 1 89.56 549 PRO A C 1
ATOM 4497 O O . PRO A 1 549 ? 25.453 -16.797 -11.836 1 89.56 549 PRO A O 1
ATOM 4500 N N . PRO A 1 550 ? 26.375 -17.328 -13.805 1 94.06 550 PRO A N 1
ATOM 4501 C CA . PRO A 1 550 ? 26.859 -18.578 -13.219 1 94.06 550 PRO A CA 1
ATOM 4502 C C . PRO A 1 550 ? 27.906 -18.359 -12.133 1 94.06 550 PRO A C 1
ATOM 4504 O O . PRO A 1 550 ? 28.656 -17.375 -12.188 1 94.06 550 PRO A O 1
ATOM 4507 N N . THR A 1 551 ? 27.938 -19.203 -11.141 1 90.56 551 THR A N 1
ATOM 4508 C CA . THR A 1 551 ? 28.922 -19.109 -10.062 1 90.56 551 THR A CA 1
ATOM 4509 C C . THR A 1 551 ? 30.312 -19.516 -10.555 1 90.56 551 THR A C 1
ATOM 4511 O O . THR A 1 551 ? 31.312 -18.891 -10.211 1 90.56 551 THR A O 1
ATOM 4514 N N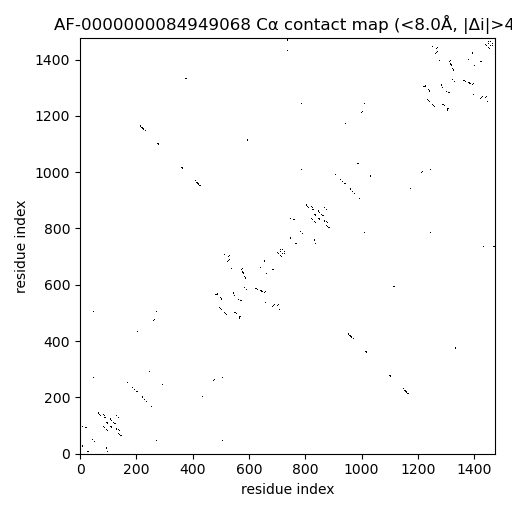 . LYS A 1 552 ? 30.344 -20.625 -11.211 1 93.75 552 LYS A N 1
ATOM 4515 C CA . LYS A 1 552 ? 31.547 -21.109 -11.891 1 93.75 552 LYS A CA 1
ATOM 4516 C C . LYS A 1 552 ? 31.25 -21.453 -13.352 1 93.75 552 LYS A C 1
ATOM 4518 O O . LYS A 1 552 ? 30.109 -21.766 -13.695 1 93.75 552 LYS A O 1
ATOM 4523 N N . GLY A 1 553 ? 32.219 -21.219 -14.141 1 94.88 553 GLY A N 1
ATOM 4524 C CA . GLY A 1 553 ? 32.031 -21.516 -15.555 1 94.88 553 GLY A CA 1
ATOM 4525 C C . GLY A 1 553 ? 31.453 -20.359 -16.344 1 94.88 553 GLY A C 1
ATOM 4526 O O . GLY A 1 553 ? 31.406 -19.234 -15.844 1 94.88 553 GLY A O 1
ATOM 4527 N N . ASN A 1 554 ? 31.172 -20.641 -17.594 1 95.19 554 ASN A N 1
ATOM 4528 C CA . ASN A 1 554 ? 30.625 -19.562 -18.406 1 95.19 554 ASN A CA 1
ATOM 4529 C C . ASN A 1 554 ? 29.688 -20.094 -19.5 1 95.19 554 ASN A C 1
ATOM 4531 O O . ASN A 1 554 ? 29.766 -21.266 -19.875 1 95.19 554 ASN A O 1
ATOM 4535 N N . ILE A 1 555 ? 28.797 -19.328 -19.859 1 96.56 555 ILE A N 1
ATOM 4536 C CA . ILE A 1 555 ? 27.906 -19.547 -21 1 96.56 555 ILE A CA 1
ATOM 4537 C C . ILE A 1 555 ? 28.281 -18.609 -22.141 1 96.56 555 ILE A C 1
ATOM 4539 O O . ILE A 1 555 ? 28.375 -17.391 -21.953 1 96.56 555 ILE A O 1
ATOM 4543 N N . GLN A 1 556 ? 28.531 -19.234 -23.25 1 96.5 556 GLN A N 1
ATOM 4544 C CA . GLN A 1 556 ? 29.016 -18.438 -24.375 1 96.5 556 GLN A CA 1
ATOM 4545 C C . GLN A 1 556 ? 28.062 -18.531 -25.578 1 96.5 556 GLN A C 1
ATOM 4547 O O . GLN A 1 556 ? 27.531 -19.609 -25.859 1 96.5 556 GLN A O 1
ATOM 4552 N N . LEU A 1 557 ? 27.812 -17.453 -26.172 1 95.88 557 LEU A N 1
ATOM 4553 C CA . LEU A 1 557 ? 27.188 -17.375 -27.469 1 95.88 557 LEU A CA 1
ATOM 4554 C C . LEU A 1 557 ? 28.234 -17.328 -28.578 1 95.88 557 LEU A C 1
ATOM 4556 O O . LEU A 1 557 ? 28.75 -16.266 -28.906 1 95.88 557 LEU A O 1
ATOM 4560 N N . ASP A 1 558 ? 28.391 -18.422 -29.141 1 94.75 558 ASP A N 1
ATOM 4561 C CA . ASP A 1 558 ? 29.547 -18.594 -30.016 1 94.75 558 ASP A CA 1
ATOM 4562 C C . ASP A 1 558 ? 30.844 -18.266 -29.297 1 94.75 558 ASP A C 1
ATOM 4564 O O . ASP A 1 558 ? 31.281 -19 -28.422 1 94.75 558 ASP A O 1
ATOM 4568 N N . THR A 1 559 ? 31.344 -17 -29.469 1 91.38 559 THR A N 1
ATOM 4569 C CA . THR A 1 559 ? 32.594 -16.641 -28.812 1 91.38 559 THR A CA 1
ATOM 4570 C C . THR A 1 559 ? 32.344 -15.562 -27.75 1 91.38 559 THR A C 1
ATOM 4572 O O . THR A 1 559 ? 33.25 -15.273 -26.953 1 91.38 559 THR A O 1
ATOM 4575 N N . LEU A 1 560 ? 31.188 -15.141 -27.75 1 93.88 560 LEU A N 1
ATOM 4576 C CA . LEU A 1 560 ? 30.875 -14.055 -26.828 1 93.88 560 LEU A CA 1
ATOM 4577 C C . LEU A 1 560 ? 30.312 -14.594 -25.516 1 93.88 560 LEU A C 1
ATOM 4579 O O . LEU A 1 560 ? 29.375 -15.391 -25.516 1 93.88 560 LEU A O 1
ATOM 4583 N N . ASP A 1 561 ? 30.859 -14.117 -24.453 1 94.5 561 ASP A N 1
ATOM 4584 C CA . ASP A 1 561 ? 30.328 -14.5 -23.141 1 94.5 561 ASP A CA 1
ATOM 4585 C C . ASP A 1 561 ? 28.969 -13.859 -22.875 1 94.5 561 ASP A C 1
ATOM 4587 O O . ASP A 1 561 ? 28.797 -12.656 -23.094 1 94.5 561 ASP A O 1
ATOM 4591 N N . LEU A 1 562 ? 28.031 -14.633 -22.438 1 94.44 562 LEU A N 1
ATOM 4592 C CA . LEU A 1 562 ? 26.672 -14.164 -22.188 1 94.44 562 LEU A CA 1
ATOM 4593 C C . LEU A 1 562 ? 26.672 -13.023 -21.188 1 94.44 562 LEU A C 1
ATOM 4595 O O . LEU A 1 562 ? 25.828 -12.117 -21.266 1 94.44 562 LEU A O 1
ATOM 4599 N N . GLN A 1 563 ? 27.609 -13.016 -20.297 1 90.75 563 GLN A N 1
ATOM 4600 C CA . GLN A 1 563 ? 27.688 -11.984 -19.266 1 90.75 563 GLN A CA 1
ATOM 4601 C C . GLN A 1 563 ? 28.125 -10.648 -19.844 1 90.75 563 GLN A C 1
ATOM 4603 O O . GLN A 1 563 ? 27.875 -9.594 -19.266 1 90.75 563 GLN A O 1
ATOM 4608 N N . GLU A 1 564 ? 28.766 -10.727 -20.953 1 91.81 564 GLU A N 1
ATOM 4609 C CA . GLU A 1 564 ? 29.25 -9.508 -21.609 1 91.81 564 GLU A CA 1
ATOM 4610 C C . GLU A 1 564 ? 28.203 -8.945 -22.562 1 91.81 564 GLU A C 1
ATOM 4612 O O . GLU A 1 564 ? 28.297 -7.785 -22.969 1 91.81 564 GLU A O 1
ATOM 4617 N N . ALA A 1 565 ? 27.266 -9.711 -22.875 1 92.31 565 ALA A N 1
ATOM 4618 C CA . ALA A 1 565 ? 26.188 -9.266 -23.766 1 92.31 565 ALA A CA 1
ATOM 4619 C C . ALA A 1 565 ? 25.125 -8.5 -23 1 92.31 565 ALA A C 1
ATOM 4621 O O . ALA A 1 565 ? 24.875 -8.773 -21.812 1 92.31 565 ALA A O 1
ATOM 4622 N N . SER A 1 566 ? 24.562 -7.574 -23.656 1 91.31 566 SER A N 1
ATOM 4623 C CA . SER A 1 566 ? 23.422 -6.883 -23.062 1 91.31 566 SER A CA 1
ATOM 4624 C C . SER A 1 566 ? 22.281 -7.844 -22.797 1 91.31 566 SER A C 1
ATOM 4626 O O . SER A 1 566 ? 21.766 -8.492 -23.703 1 91.31 566 SER A O 1
ATOM 4628 N N . ALA A 1 567 ? 21.859 -7.945 -21.547 1 91.56 567 ALA A N 1
ATOM 4629 C CA . ALA A 1 567 ? 20.781 -8.852 -21.156 1 91.56 567 ALA A CA 1
ATOM 4630 C C . ALA A 1 567 ? 19.469 -8.461 -21.828 1 91.56 567 ALA A C 1
ATOM 4632 O O . ALA A 1 567 ? 18.688 -9.32 -22.234 1 91.56 567 ALA A O 1
ATOM 4633 N N . ASN A 1 568 ? 19.312 -7.188 -21.953 1 89.88 568 ASN A N 1
ATOM 4634 C CA . ASN A 1 568 ? 18.094 -6.676 -22.578 1 89.88 568 ASN A CA 1
ATOM 4635 C C . ASN A 1 568 ? 17.984 -7.09 -24.031 1 89.88 568 ASN A C 1
ATOM 4637 O O . ASN A 1 568 ? 16.922 -7.527 -24.484 1 89.88 568 ASN A O 1
ATOM 4641 N N . HIS A 1 569 ? 19.078 -6.973 -24.734 1 90.94 569 HIS A N 1
ATOM 4642 C CA . HIS A 1 569 ? 19.094 -7.336 -26.141 1 90.94 569 HIS A CA 1
ATOM 4643 C C . HIS A 1 569 ? 18.969 -8.844 -26.328 1 90.94 569 HIS A C 1
ATOM 4645 O O . HIS A 1 569 ? 18.359 -9.312 -27.281 1 90.94 569 HIS A O 1
ATOM 4651 N N . TRP A 1 570 ? 19.562 -9.539 -25.438 1 92.88 570 TRP A N 1
ATOM 4652 C CA . TRP A 1 570 ? 19.484 -10.992 -25.484 1 92.88 570 TRP A CA 1
ATOM 4653 C C . TRP A 1 570 ? 18.047 -11.461 -25.297 1 92.88 570 TRP A C 1
ATOM 4655 O O . TRP A 1 570 ? 17.547 -12.281 -26.062 1 92.88 570 TRP A O 1
ATOM 4665 N N . ARG A 1 571 ? 17.422 -10.906 -24.375 1 91.44 571 ARG A N 1
ATOM 4666 C CA . ARG A 1 571 ? 16.062 -11.305 -24.047 1 91.44 571 ARG A CA 1
ATOM 4667 C C . ARG A 1 571 ? 15.086 -10.859 -25.125 1 91.44 571 ARG A C 1
ATOM 4669 O O . ARG A 1 571 ? 14.023 -11.469 -25.297 1 91.44 571 ARG A O 1
ATOM 4676 N N . LYS A 1 572 ? 15.5 -9.82 -25.797 1 90.44 572 LYS A N 1
ATOM 4677 C CA . LYS A 1 572 ? 14.688 -9.398 -26.938 1 90.44 572 LYS A CA 1
ATOM 4678 C C . LYS A 1 572 ? 14.664 -10.469 -28.016 1 90.44 572 LYS A C 1
ATOM 4680 O O . LYS A 1 572 ? 13.656 -10.641 -28.719 1 90.44 572 LYS A O 1
ATOM 4685 N N . LYS A 1 573 ? 15.703 -11.258 -28.047 1 92.88 573 LYS A N 1
ATOM 4686 C CA . LYS A 1 573 ? 15.836 -12.305 -29.062 1 92.88 573 LYS A CA 1
ATOM 4687 C C . LYS A 1 573 ? 15.258 -13.625 -28.562 1 92.88 573 LYS A C 1
ATOM 4689 O O . LYS A 1 573 ? 15.227 -14.609 -29.297 1 92.88 573 LYS A O 1
ATOM 4694 N N . CYS A 1 574 ? 14.766 -13.617 -27.422 1 93.88 574 CYS A N 1
ATOM 4695 C CA . CYS A 1 574 ? 14.312 -14.867 -26.812 1 93.88 574 CYS A CA 1
ATOM 4696 C C . CYS A 1 574 ? 12.812 -14.828 -26.547 1 93.88 574 CYS A C 1
ATOM 4698 O O . CYS A 1 574 ? 12.273 -13.797 -26.141 1 93.88 574 CYS A O 1
ATOM 4700 N N . GLY A 1 575 ? 12.125 -15.844 -26.969 1 92.38 575 GLY A N 1
ATOM 4701 C CA . GLY A 1 575 ? 10.766 -16.109 -26.516 1 92.38 575 GLY A CA 1
ATOM 4702 C C . GLY A 1 575 ? 10.703 -17.062 -25.328 1 92.38 575 GLY A C 1
ATOM 4703 O O . GLY A 1 575 ? 11.352 -18.109 -25.344 1 92.38 575 GLY A O 1
ATOM 4704 N N . ILE A 1 576 ? 9.992 -16.609 -24.328 1 92.12 576 ILE A N 1
ATOM 4705 C CA . ILE A 1 576 ? 10.133 -17.344 -23.078 1 92.12 576 ILE A CA 1
ATOM 4706 C C . ILE A 1 576 ? 8.75 -17.656 -22.5 1 92.12 576 ILE A C 1
ATOM 4708 O O . ILE A 1 576 ? 7.871 -16.797 -22.484 1 92.12 576 ILE A O 1
ATOM 4712 N N . VAL A 1 577 ? 8.562 -18.875 -22.141 1 91 577 VAL A N 1
ATOM 4713 C CA . VAL A 1 577 ? 7.402 -19.297 -21.359 1 91 577 VAL A CA 1
ATOM 4714 C C . VAL A 1 577 ? 7.871 -20.031 -20.109 1 91 577 VAL A C 1
ATOM 4716 O O . VAL A 1 577 ? 8.391 -21.156 -20.188 1 91 577 VAL A O 1
ATOM 4719 N N . LEU A 1 578 ? 7.719 -19.422 -19.016 1 86.06 578 LEU A N 1
ATOM 4720 C CA . LEU A 1 578 ? 8.133 -20.016 -17.766 1 86.06 578 LEU A CA 1
ATOM 4721 C C . LEU A 1 578 ? 6.961 -20.75 -17.109 1 86.06 578 LEU A C 1
ATOM 4723 O O . LEU A 1 578 ? 5.801 -20.5 -17.438 1 86.06 578 LEU A O 1
ATOM 4727 N N . GLN A 1 579 ? 7.301 -21.562 -16.188 1 75.56 579 GLN A N 1
ATOM 4728 C CA . GLN A 1 579 ? 6.301 -22.328 -15.453 1 75.56 579 GLN A CA 1
ATOM 4729 C C . GLN A 1 579 ? 5.379 -21.422 -14.656 1 75.56 579 GLN A C 1
ATOM 4731 O O . GLN A 1 579 ? 4.168 -21.625 -14.609 1 75.56 579 GLN A O 1
ATOM 4736 N N . ASP A 1 580 ? 5.965 -20.375 -14.062 1 77.31 580 ASP A N 1
ATOM 4737 C CA . ASP A 1 580 ? 5.211 -19.438 -13.234 1 77.31 580 ASP A CA 1
ATOM 4738 C C . ASP A 1 580 ? 5 -18.109 -13.945 1 77.31 580 ASP A C 1
ATOM 4740 O O . ASP A 1 580 ? 5.141 -17.047 -13.344 1 77.31 580 ASP A O 1
ATOM 4744 N N . GLY A 1 581 ? 4.633 -18.281 -15.266 1 84.88 581 GLY A N 1
ATOM 4745 C CA . GLY A 1 581 ? 4.383 -17.047 -16.016 1 84.88 581 GLY A CA 1
ATOM 4746 C C . GLY A 1 581 ? 3.232 -16.234 -15.461 1 84.88 581 GLY A C 1
ATOM 4747 O O . GLY A 1 581 ? 2.326 -16.781 -14.828 1 84.88 581 GLY A O 1
ATOM 4748 N N . LYS A 1 582 ? 3.293 -14.898 -15.648 1 86.69 582 LYS A N 1
ATOM 4749 C CA . LYS A 1 582 ? 2.293 -14.008 -15.07 1 86.69 582 LYS A CA 1
ATOM 4750 C C . LYS A 1 582 ? 1.513 -13.273 -16.156 1 86.69 582 LYS A C 1
ATOM 4752 O O . LYS A 1 582 ? 2.057 -12.969 -17.219 1 86.69 582 LYS A O 1
ATOM 4757 N N . ILE A 1 583 ? 0.225 -13.055 -15.844 1 88.12 583 ILE A N 1
ATOM 4758 C CA . ILE A 1 583 ? -0.657 -12.273 -16.703 1 88.12 583 ILE A CA 1
ATOM 4759 C C . ILE A 1 583 ? -0.857 -10.883 -16.109 1 88.12 583 ILE A C 1
ATOM 4761 O O . ILE A 1 583 ? -0.987 -10.734 -14.891 1 88.12 583 ILE A O 1
ATOM 4765 N N . PHE A 1 584 ? -0.795 -9.867 -16.969 1 86.5 584 PHE A N 1
ATOM 4766 C CA . PHE A 1 584 ? -0.941 -8.492 -16.531 1 86.5 584 PHE A CA 1
ATOM 4767 C C . PHE A 1 584 ? -2.383 -8.016 -16.688 1 86.5 584 PHE A C 1
ATOM 4769 O O . PHE A 1 584 ? -3.143 -8.586 -17.484 1 86.5 584 PHE A O 1
ATOM 4776 N N . SER A 1 585 ? -2.719 -7.008 -15.898 1 82.25 585 SER A N 1
ATOM 4777 C CA . SER A 1 585 ? -4.027 -6.383 -16.078 1 82.25 585 SER A CA 1
ATOM 4778 C C . SER A 1 585 ? -4.133 -5.676 -17.422 1 82.25 585 SER A C 1
ATOM 4780 O O . SER A 1 585 ? -3.271 -4.867 -17.766 1 82.25 585 SER A O 1
ATOM 4782 N N . GLY A 1 586 ? -5.051 -6.027 -18.156 1 81.75 586 GLY A N 1
ATOM 4783 C CA . GLY A 1 586 ? -5.27 -5.492 -19.5 1 81.75 586 GLY A CA 1
ATOM 4784 C C . GLY A 1 586 ? -6.07 -6.422 -20.391 1 81.75 586 GLY A C 1
ATOM 4785 O O . GLY A 1 586 ? -6.695 -7.367 -19.906 1 81.75 586 GLY A O 1
ATOM 4786 N N . THR A 1 587 ? -6.047 -6.16 -21.609 1 85.81 587 THR A N 1
ATOM 4787 C CA . THR A 1 587 ? -6.797 -6.977 -22.562 1 85.81 587 THR A CA 1
ATOM 4788 C C . THR A 1 587 ? -5.988 -8.203 -22.984 1 85.81 587 THR A C 1
ATOM 4790 O O . THR A 1 587 ? -4.777 -8.266 -22.75 1 85.81 587 THR A O 1
ATOM 4793 N N . ILE A 1 588 ? -6.691 -9.172 -23.547 1 91.44 588 ILE A N 1
ATOM 4794 C CA . ILE A 1 588 ? -6.023 -10.359 -24.078 1 91.44 588 ILE A CA 1
ATOM 4795 C C . ILE A 1 588 ? -4.996 -9.953 -25.125 1 91.44 588 ILE A C 1
ATOM 4797 O O . ILE A 1 588 ? -3.871 -10.461 -25.125 1 91.44 588 ILE A O 1
ATOM 4801 N N . ALA A 1 589 ? -5.395 -9.008 -25.906 1 92.81 589 ALA A N 1
ATOM 4802 C CA . ALA A 1 589 ? -4.5 -8.531 -26.969 1 92.81 589 ALA A CA 1
ATOM 4803 C C . ALA A 1 589 ? -3.234 -7.922 -26.375 1 92.81 589 ALA A C 1
ATOM 4805 O O . ALA A 1 589 ? -2.129 -8.18 -26.859 1 92.81 589 ALA A O 1
ATOM 4806 N N . GLU A 1 590 ? -3.371 -7.176 -25.328 1 90.12 590 GLU A N 1
ATOM 4807 C CA . GLU A 1 590 ? -2.24 -6.512 -24.688 1 90.12 590 GLU A CA 1
ATOM 4808 C C . GLU A 1 590 ? -1.317 -7.523 -24.016 1 90.12 590 GLU A C 1
ATOM 4810 O O . GLU A 1 590 ? -0.107 -7.305 -23.922 1 90.12 590 GLU A O 1
ATOM 4815 N N . ASN A 1 591 ? -1.924 -8.594 -23.531 1 92.5 591 ASN A N 1
ATOM 4816 C CA . ASN A 1 591 ? -1.129 -9.609 -22.844 1 92.5 591 ASN A CA 1
ATOM 4817 C C . ASN A 1 591 ? -0.343 -10.461 -23.844 1 92.5 591 ASN A C 1
ATOM 4819 O O . ASN A 1 591 ? 0.726 -10.977 -23.516 1 92.5 591 ASN A O 1
ATOM 4823 N N . ILE A 1 592 ? -0.929 -10.578 -25.016 1 95.31 592 ILE A N 1
ATOM 4824 C CA . ILE A 1 592 ? -0.221 -11.328 -26.047 1 95.31 592 ILE A CA 1
ATOM 4825 C C . ILE A 1 592 ? 0.857 -10.453 -26.672 1 95.31 592 ILE A C 1
ATOM 4827 O O . ILE A 1 592 ? 2.002 -10.883 -26.828 1 95.31 592 ILE A O 1
ATOM 4831 N N . ALA A 1 593 ? 0.415 -9.273 -27 1 93.94 593 ALA A N 1
ATOM 4832 C CA . ALA A 1 593 ? 1.363 -8.305 -27.547 1 93.94 593 ALA A CA 1
ATOM 4833 C C . ALA A 1 593 ? 1.88 -7.371 -26.438 1 93.94 593 ALA A C 1
ATOM 4835 O O . ALA A 1 593 ? 1.71 -6.152 -26.531 1 93.94 593 ALA A O 1
ATOM 4836 N N . ILE A 1 594 ? 2.596 -7.844 -25.547 1 89.38 594 ILE A N 1
ATOM 4837 C CA . ILE A 1 594 ? 2.902 -7.148 -24.297 1 89.38 594 ILE A CA 1
ATOM 4838 C C . ILE A 1 594 ? 3.936 -6.051 -24.562 1 89.38 594 ILE A C 1
ATOM 4840 O O . ILE A 1 594 ? 3.93 -5.016 -23.891 1 89.38 594 ILE A O 1
ATOM 4844 N N . ALA A 1 595 ? 4.812 -6.184 -25.469 1 86.88 595 ALA A N 1
ATOM 4845 C CA . ALA A 1 595 ? 5.93 -5.27 -25.688 1 86.88 595 ALA A CA 1
ATOM 4846 C C . ALA A 1 595 ? 5.582 -4.227 -26.75 1 86.88 595 ALA A C 1
ATOM 4848 O O . ALA A 1 595 ? 6.227 -3.18 -26.844 1 86.88 595 ALA A O 1
ATOM 4849 N N . ASP A 1 596 ? 4.496 -4.527 -27.5 1 87.19 596 ASP A N 1
ATOM 4850 C CA . ASP A 1 596 ? 4.219 -3.672 -28.656 1 87.19 596 ASP A CA 1
ATOM 4851 C C . ASP A 1 596 ? 3.189 -2.598 -28.297 1 87.19 596 ASP A C 1
ATOM 4853 O O . ASP A 1 596 ? 2.176 -2.889 -27.672 1 87.19 596 ASP A O 1
ATOM 4857 N N . GLU A 1 597 ? 3.518 -1.483 -28.703 1 83.69 597 GLU A N 1
ATOM 4858 C CA . GLU A 1 597 ? 2.559 -0.397 -28.531 1 83.69 597 GLU A CA 1
ATOM 4859 C C . GLU A 1 597 ? 1.415 -0.501 -29.531 1 83.69 597 GLU A C 1
ATOM 4861 O O . GLU A 1 597 ? 0.257 -0.254 -29.188 1 83.69 597 GLU A O 1
ATOM 4866 N N . ILE A 1 598 ? 1.828 -0.842 -30.734 1 87.56 598 ILE A N 1
ATOM 4867 C CA . ILE A 1 598 ? 0.851 -1.078 -31.797 1 87.56 598 ILE A CA 1
ATOM 4868 C C . ILE A 1 598 ? 0.753 -2.574 -32.094 1 87.56 598 ILE A C 1
ATOM 4870 O O . ILE A 1 598 ? 1.742 -3.205 -32.469 1 87.56 598 ILE A O 1
ATOM 4874 N N . ILE A 1 599 ? -0.384 -3.082 -31.922 1 91.19 599 ILE A N 1
ATOM 4875 C CA . ILE A 1 599 ? -0.586 -4.523 -32.031 1 91.19 599 ILE A CA 1
ATOM 4876 C C . ILE A 1 599 ? -0.807 -4.902 -33.5 1 91.19 599 ILE A C 1
ATOM 4878 O O . ILE A 1 599 ? -1.624 -4.293 -34.188 1 91.19 599 ILE A O 1
ATOM 4882 N N . ASP A 1 600 ? -0.038 -5.785 -33.969 1 93.69 600 ASP A N 1
ATOM 4883 C CA . ASP A 1 600 ? -0.24 -6.375 -35.281 1 93.69 600 ASP A CA 1
ATOM 4884 C C . ASP A 1 600 ? -1.337 -7.438 -35.25 1 93.69 600 ASP A C 1
ATOM 4886 O O . ASP A 1 600 ? -1.137 -8.523 -34.719 1 93.69 600 ASP A O 1
ATOM 4890 N N . GLU A 1 601 ? -2.357 -7.191 -35.938 1 93 601 GLU A N 1
ATOM 4891 C CA . GLU A 1 601 ? -3.541 -8.039 -35.844 1 93 601 GLU A CA 1
ATOM 4892 C C . GLU A 1 601 ? -3.289 -9.414 -36.438 1 93 601 GLU A C 1
ATOM 4894 O O . GLU A 1 601 ? -3.768 -10.422 -35.938 1 93 601 GLU A O 1
ATOM 4899 N N . ASP A 1 602 ? -2.564 -9.391 -37.469 1 94.06 602 ASP A N 1
ATOM 4900 C CA . ASP A 1 602 ? -2.283 -10.656 -38.156 1 94.06 602 ASP A CA 1
ATOM 4901 C C . ASP A 1 602 ? -1.422 -11.555 -37.25 1 94.06 602 ASP A C 1
ATOM 4903 O O . ASP A 1 602 ? -1.693 -12.75 -37.125 1 94.06 602 ASP A O 1
ATOM 4907 N N . LYS A 1 603 ? -0.394 -11.031 -36.719 1 95.19 603 LYS A N 1
ATOM 4908 C CA . LYS A 1 603 ? 0.459 -11.781 -35.812 1 95.19 603 LYS A CA 1
ATOM 4909 C C . LYS A 1 603 ? -0.325 -12.25 -34.594 1 95.19 603 LYS A C 1
ATOM 4911 O O . LYS A 1 603 ? -0.09 -13.352 -34.062 1 95.19 603 LYS A O 1
ATOM 4916 N N . LEU A 1 604 ? -1.195 -11.406 -34.219 1 96.38 604 LEU A N 1
ATOM 4917 C CA . LEU A 1 604 ? -2.01 -11.711 -33.031 1 96.38 604 LEU A CA 1
ATOM 4918 C C . LEU A 1 604 ? -2.9 -12.922 -33.312 1 96.38 604 LEU A C 1
ATOM 4920 O O . LEU A 1 604 ? -2.973 -13.828 -32.469 1 96.38 604 LEU A O 1
ATOM 4924 N N . ILE A 1 605 ? -3.523 -12.938 -34.406 1 96 605 ILE A N 1
ATOM 4925 C CA . ILE A 1 605 ? -4.426 -14.031 -34.75 1 96 605 ILE A CA 1
ATOM 4926 C C . ILE A 1 605 ? -3.631 -15.32 -34.938 1 96 605 ILE A C 1
ATOM 4928 O O . ILE A 1 605 ? -4.051 -16.391 -34.5 1 96 605 ILE A O 1
ATOM 4932 N N . ASN A 1 606 ? -2.539 -15.211 -35.594 1 96.12 606 ASN A N 1
ATOM 4933 C CA . ASN A 1 606 ? -1.687 -16.375 -35.781 1 96.12 606 ASN A CA 1
ATOM 4934 C C . ASN A 1 606 ? -1.191 -16.953 -34.469 1 96.12 606 ASN A C 1
ATOM 4936 O O . ASN A 1 606 ? -1.146 -18.172 -34.312 1 96.12 606 ASN A O 1
ATOM 4940 N N . ALA A 1 607 ? -0.737 -16.094 -33.594 1 96.81 607 ALA A N 1
ATOM 4941 C CA . ALA A 1 607 ? -0.27 -16.531 -32.281 1 96.81 607 ALA A CA 1
ATOM 4942 C C . ALA A 1 607 ? -1.385 -17.219 -31.5 1 96.81 607 ALA A C 1
ATOM 4944 O O . ALA A 1 607 ? -1.155 -18.266 -30.859 1 96.81 607 ALA A O 1
ATOM 4945 N N . ALA A 1 608 ? -2.566 -16.672 -31.594 1 96.69 608 ALA A N 1
ATOM 4946 C CA . ALA A 1 608 ? -3.713 -17.25 -30.906 1 96.69 608 ALA A CA 1
ATOM 4947 C C . ALA A 1 608 ? -4.078 -18.609 -31.5 1 96.69 608 ALA A C 1
ATOM 4949 O O . ALA A 1 608 ? -4.48 -19.531 -30.781 1 96.69 608 ALA A O 1
ATOM 4950 N N . LYS A 1 609 ? -3.906 -18.703 -32.781 1 96.19 609 LYS A N 1
ATOM 4951 C CA . LYS A 1 609 ? -4.172 -19.969 -33.469 1 96.19 609 LYS A CA 1
ATOM 4952 C C . LYS A 1 609 ? -3.15 -21.031 -33.062 1 96.19 609 LYS A C 1
ATOM 4954 O O . LYS A 1 609 ? -3.514 -22.172 -32.812 1 96.19 609 LYS A O 1
ATOM 4959 N N . THR A 1 610 ? -1.967 -20.625 -33.031 1 95.38 610 THR A N 1
ATOM 4960 C CA . THR A 1 610 ? -0.892 -21.547 -32.688 1 95.38 610 THR A CA 1
ATOM 4961 C C . THR A 1 610 ? -1.061 -22.078 -31.281 1 95.38 610 THR A C 1
ATOM 4963 O O . THR A 1 610 ? -0.797 -23.25 -31 1 95.38 610 THR A O 1
ATOM 4966 N N . ALA A 1 611 ? -1.489 -21.219 -30.406 1 95.06 611 ALA A N 1
ATOM 4967 C CA . ALA A 1 611 ? -1.688 -21.594 -29 1 95.06 611 ALA A CA 1
ATOM 4968 C C . ALA A 1 611 ? -3.064 -22.219 -28.797 1 95.06 611 ALA A C 1
ATOM 4970 O O . ALA A 1 611 ? -3.438 -22.547 -27.672 1 95.06 611 ALA A O 1
ATOM 4971 N N . ASN A 1 612 ? -3.838 -22.359 -29.828 1 93.56 612 ASN A N 1
ATOM 4972 C CA . ASN A 1 612 ? -5.16 -22.969 -29.812 1 93.56 612 ASN A CA 1
ATOM 4973 C C . ASN A 1 612 ? -6.09 -22.281 -28.828 1 93.56 612 ASN A C 1
ATOM 4975 O O . ASN A 1 612 ? -6.758 -22.953 -28.031 1 93.56 612 ASN A O 1
ATOM 4979 N N . ILE A 1 613 ? -6.078 -21 -28.797 1 92.56 613 ILE A N 1
ATOM 4980 C CA . ILE A 1 613 ? -6.93 -20.266 -27.859 1 92.56 613 ILE A CA 1
ATOM 4981 C C . ILE A 1 613 ? -7.871 -19.344 -28.641 1 92.56 613 ILE A C 1
ATOM 4983 O O . ILE A 1 613 ? -8.766 -18.734 -28.062 1 92.56 613 ILE A O 1
ATOM 4987 N N . LEU A 1 614 ? -7.777 -19.312 -29.906 1 93.81 614 LEU A N 1
ATOM 4988 C CA . LEU A 1 614 ? -8.547 -18.422 -30.766 1 93.81 614 LEU A CA 1
ATOM 4989 C C . LEU A 1 614 ? -10.039 -18.672 -30.609 1 93.81 614 LEU A C 1
ATOM 4991 O O . LEU A 1 614 ? -10.836 -17.734 -30.547 1 93.81 614 LEU A O 1
ATOM 4995 N N . GLU A 1 615 ? -10.391 -19.875 -30.594 1 87.56 615 GLU A N 1
ATOM 4996 C CA . GLU A 1 615 ? -11.805 -20.234 -30.5 1 87.56 615 GLU A CA 1
ATOM 4997 C C . GLU A 1 615 ? -12.406 -19.75 -29.172 1 87.56 615 GLU A C 1
ATOM 4999 O O . GLU A 1 615 ? -13.555 -19.297 -29.141 1 87.56 615 GLU A O 1
ATOM 5004 N N . LEU A 1 616 ? -11.68 -19.875 -28.188 1 82.06 616 LEU A N 1
ATOM 5005 C CA . LEU A 1 616 ? -12.141 -19.391 -26.891 1 82.06 616 LEU A CA 1
ATOM 5006 C C . LEU A 1 616 ? -12.32 -17.875 -26.922 1 82.06 616 LEU A C 1
ATOM 5008 O O . LEU A 1 616 ? -13.281 -17.344 -26.344 1 82.06 616 LEU A O 1
ATOM 5012 N N . ILE A 1 617 ? -11.398 -17.172 -27.562 1 87.94 617 ILE A N 1
ATOM 5013 C CA . ILE A 1 617 ? -11.422 -15.711 -27.609 1 87.94 617 ILE A CA 1
ATOM 5014 C C . ILE A 1 617 ? -12.625 -15.242 -28.422 1 87.94 617 ILE A C 1
ATOM 5016 O O . ILE A 1 617 ? -13.25 -14.227 -28.094 1 87.94 617 ILE A O 1
ATOM 5020 N N . LYS A 1 618 ? -12.93 -16.016 -29.375 1 82.5 618 LYS A N 1
ATOM 5021 C CA . LYS A 1 618 ? -14.047 -15.664 -30.25 1 82.5 618 LYS A CA 1
ATOM 5022 C C . LYS A 1 618 ? -15.375 -15.766 -29.5 1 82.5 618 LYS A C 1
ATOM 5024 O O . LYS A 1 618 ? -16.328 -15.047 -29.828 1 82.5 618 LYS A O 1
ATOM 5029 N N . VAL A 1 619 ? -15.398 -16.609 -28.547 1 73.5 619 VAL A N 1
ATOM 5030 C CA . VAL A 1 619 ? -16.641 -16.859 -27.797 1 73.5 619 VAL A CA 1
ATOM 5031 C C . VAL A 1 619 ? -16.828 -15.766 -26.75 1 73.5 619 VAL A C 1
ATOM 5033 O O . VAL A 1 619 ? -17.938 -15.516 -26.297 1 73.5 619 VAL A O 1
ATOM 5036 N N . LEU A 1 620 ? -15.781 -15.156 -26.453 1 73.25 620 LEU A N 1
ATOM 5037 C CA . LEU A 1 620 ? -15.883 -14.086 -25.469 1 73.25 620 LEU A CA 1
ATOM 5038 C C . LEU A 1 620 ? -16.547 -12.852 -26.078 1 73.25 620 LEU A C 1
ATOM 5040 O O . LEU A 1 620 ? -16.25 -12.484 -27.219 1 73.25 620 LEU A O 1
ATOM 5044 N N . PRO A 1 621 ? -17.344 -12.195 -25.344 1 63.69 621 PRO A N 1
ATOM 5045 C CA . PRO A 1 621 ? -18.078 -11.047 -25.859 1 63.69 621 PRO A CA 1
ATOM 5046 C C . PRO A 1 621 ? -17.172 -9.945 -26.391 1 63.69 621 PRO A C 1
ATOM 5048 O O . PRO A 1 621 ? -17.484 -9.305 -27.391 1 63.69 621 PRO A O 1
ATOM 5051 N N . MET A 1 622 ? -16.062 -9.711 -25.797 1 71.81 622 MET A N 1
ATOM 5052 C CA . MET A 1 622 ? -15.172 -8.625 -26.203 1 71.81 622 MET A CA 1
ATOM 5053 C C . MET A 1 622 ? -13.977 -9.164 -26.984 1 71.81 622 MET A C 1
ATOM 5055 O O . MET A 1 622 ? -13.047 -8.414 -27.297 1 71.81 622 MET A O 1
ATOM 5059 N N . GLY A 1 623 ? -14.031 -10.398 -27.188 1 81.25 623 GLY A N 1
ATOM 5060 C CA . GLY A 1 623 ? -12.953 -11.008 -27.953 1 81.25 623 GLY A CA 1
ATOM 5061 C C . GLY A 1 623 ? -11.578 -10.719 -27.391 1 81.25 623 GLY A C 1
ATOM 5062 O O . GLY A 1 623 ? -11.344 -10.914 -26.188 1 81.25 623 GLY A O 1
ATOM 5063 N N . PHE A 1 624 ? -10.742 -10.117 -28.297 1 88.25 624 PHE A N 1
ATOM 5064 C CA . PHE A 1 624 ? -9.367 -9.82 -27.922 1 88.25 624 PHE A CA 1
ATOM 5065 C C . PHE A 1 624 ? -9.312 -8.656 -26.938 1 88.25 624 PHE A C 1
ATOM 5067 O O . PHE A 1 624 ? -8.312 -8.461 -26.25 1 88.25 624 PHE A O 1
ATOM 5074 N N . ASN A 1 625 ? -10.352 -8.016 -26.781 1 80.06 625 ASN A N 1
ATOM 5075 C CA . ASN A 1 625 ? -10.391 -6.855 -25.891 1 80.06 625 ASN A CA 1
ATOM 5076 C C . ASN A 1 625 ? -10.93 -7.223 -24.516 1 80.06 625 ASN A C 1
ATOM 5078 O O . ASN A 1 625 ? -11.094 -6.355 -23.656 1 80.06 625 ASN A O 1
ATOM 5082 N N . THR A 1 626 ? -11.055 -8.445 -24.328 1 77.19 626 THR A N 1
ATOM 5083 C CA . THR A 1 626 ? -11.508 -8.906 -23.016 1 77.19 626 THR A CA 1
ATOM 5084 C C . THR A 1 626 ? -10.445 -8.641 -21.953 1 77.19 626 THR A C 1
ATOM 5086 O O . THR A 1 626 ? -9.266 -8.93 -22.156 1 77.19 626 THR A O 1
ATOM 5089 N N . LYS A 1 627 ? -10.852 -8.031 -20.891 1 78.12 627 LYS A N 1
ATOM 5090 C CA . LYS A 1 627 ? -9.93 -7.723 -19.797 1 78.12 627 LYS A CA 1
ATOM 5091 C C . LYS A 1 627 ? -9.641 -8.961 -18.953 1 78.12 627 LYS A C 1
ATOM 5093 O O . LYS A 1 627 ? -10.562 -9.695 -18.594 1 78.12 627 LYS A O 1
ATOM 5098 N N . ILE A 1 628 ? -8.352 -9.117 -18.781 1 81.81 628 ILE A N 1
ATOM 5099 C CA . ILE A 1 628 ? -7.922 -10.25 -17.969 1 81.81 628 ILE A CA 1
ATOM 5100 C C . ILE A 1 628 ? -6.918 -9.781 -16.906 1 81.81 628 ILE A C 1
ATOM 5102 O O . ILE A 1 628 ? -6.52 -8.617 -16.906 1 81.81 628 ILE A O 1
ATOM 5106 N N . GLY A 1 629 ? -6.5 -10.672 -16.016 1 74.12 629 GLY A N 1
ATOM 5107 C CA . GLY A 1 629 ? -5.547 -10.336 -14.969 1 74.12 629 GLY A CA 1
ATOM 5108 C C . GLY A 1 629 ? -6.207 -9.977 -13.656 1 74.12 629 GLY A C 1
ATOM 5109 O O . GLY A 1 629 ? -7.309 -10.445 -13.359 1 74.12 629 GLY A O 1
ATOM 5110 N N . ASN A 1 630 ? -5.535 -9.188 -12.984 1 65.31 630 ASN A N 1
ATOM 5111 C CA . ASN A 1 630 ? -6.023 -8.844 -11.648 1 65.31 630 ASN A CA 1
ATOM 5112 C C . ASN A 1 630 ? -7.328 -8.055 -11.719 1 65.31 630 ASN A C 1
ATOM 5114 O O . ASN A 1 630 ? -8.164 -8.148 -10.812 1 65.31 630 ASN A O 1
ATOM 5118 N N . SER A 1 631 ? -7.438 -7.332 -12.781 1 62.75 631 SER A N 1
ATOM 5119 C CA . SER A 1 631 ? -8.609 -6.469 -12.914 1 62.75 631 SER A CA 1
ATOM 5120 C C . SER A 1 631 ? -9.633 -7.066 -13.875 1 62.75 631 SER A C 1
ATOM 5122 O O . SER A 1 631 ? -10.602 -6.402 -14.25 1 62.75 631 SER A O 1
ATOM 5124 N N . GLY A 1 632 ? -9.445 -8.336 -14.266 1 66.25 632 GLY A N 1
ATOM 5125 C CA . GLY A 1 632 ? -10.336 -8.93 -15.25 1 66.25 632 GLY A CA 1
ATOM 5126 C C . GLY A 1 632 ? -10.773 -10.336 -14.883 1 66.25 632 GLY A C 1
ATOM 5127 O O . GLY A 1 632 ? -10.789 -10.703 -13.703 1 66.25 632 GLY A O 1
ATOM 5128 N N . ILE A 1 633 ? -11.188 -10.984 -15.906 1 67.62 633 ILE A N 1
ATOM 5129 C CA . ILE A 1 633 ? -11.688 -12.344 -15.719 1 67.62 633 ILE A CA 1
ATOM 5130 C C . ILE A 1 633 ? -10.539 -13.266 -15.312 1 67.62 633 ILE A C 1
ATOM 5132 O O . ILE A 1 633 ? -9.414 -13.109 -15.781 1 67.62 633 ILE A O 1
ATOM 5136 N N . GLU A 1 634 ? -10.844 -14.156 -14.438 1 68.38 634 GLU A N 1
ATOM 5137 C CA . GLU A 1 634 ? -9.859 -15.156 -14.039 1 68.38 634 GLU A CA 1
ATOM 5138 C C . GLU A 1 634 ? -9.758 -16.266 -15.07 1 68.38 634 GLU A C 1
ATOM 5140 O O . GLU A 1 634 ? -10.773 -16.797 -15.531 1 68.38 634 GLU A O 1
ATOM 5145 N N . LEU A 1 635 ? -8.562 -16.469 -15.492 1 74.69 635 LEU A N 1
ATOM 5146 C CA . LEU A 1 635 ? -8.289 -17.531 -16.453 1 74.69 635 LEU A CA 1
ATOM 5147 C C . LEU A 1 635 ? -7.965 -18.844 -15.742 1 74.69 635 LEU A C 1
ATOM 5149 O O . LEU A 1 635 ? -7.406 -18.844 -14.648 1 74.69 635 LEU A O 1
ATOM 5153 N N . SER A 1 636 ? -8.414 -19.906 -16.375 1 71.88 636 SER A N 1
ATOM 5154 C CA . SER A 1 636 ? -7.961 -21.203 -15.883 1 71.88 636 SER A CA 1
ATOM 5155 C C . SER A 1 636 ? -6.465 -21.391 -16.109 1 71.88 636 SER A C 1
ATOM 5157 O O . SER A 1 636 ? -5.852 -20.641 -16.875 1 71.88 636 SER A O 1
ATOM 5159 N N . GLY A 1 637 ? -5.875 -22.297 -15.391 1 74.56 637 GLY A N 1
ATOM 5160 C CA . GLY A 1 637 ? -4.457 -22.594 -15.555 1 74.56 637 GLY A CA 1
ATOM 5161 C C . GLY A 1 637 ? -4.074 -22.875 -17 1 74.56 637 GLY A C 1
ATOM 5162 O O . GLY A 1 637 ? -3.055 -22.391 -17.484 1 74.56 637 GLY A O 1
ATOM 5163 N N . GLY A 1 638 ? -4.902 -23.672 -17.641 1 78.38 638 GLY A N 1
ATOM 5164 C CA . GLY A 1 638 ? -4.641 -24 -19.031 1 78.38 638 GLY A CA 1
ATOM 5165 C C . GLY A 1 638 ? -4.77 -22.812 -19.969 1 78.38 638 GLY A C 1
ATOM 5166 O O . GLY A 1 638 ? -3.984 -22.656 -20.906 1 78.38 638 GLY A O 1
ATOM 5167 N N . GLN A 1 639 ? -5.734 -22 -19.719 1 81.5 639 GLN A N 1
ATOM 5168 C CA . GLN A 1 639 ? -5.922 -20.812 -20.531 1 81.5 639 GLN A CA 1
ATOM 5169 C C . GLN A 1 639 ? -4.75 -19.844 -20.375 1 81.5 639 GLN A C 1
ATOM 5171 O O . GLN A 1 639 ? -4.297 -19.234 -21.344 1 81.5 639 GLN A O 1
ATOM 5176 N N . LYS A 1 640 ? -4.336 -19.766 -19.172 1 87.69 640 LYS A N 1
ATOM 5177 C CA . LYS A 1 640 ? -3.191 -18.906 -18.875 1 87.69 640 LYS A CA 1
ATOM 5178 C C . LYS A 1 640 ? -1.954 -19.359 -19.641 1 87.69 640 LYS A C 1
ATOM 5180 O O . LYS A 1 640 ? -1.245 -18.547 -20.234 1 87.69 640 LYS A O 1
ATOM 5185 N N . GLN A 1 641 ? -1.742 -20.578 -19.641 1 88.5 641 GLN A N 1
ATOM 5186 C CA . GLN A 1 641 ? -0.585 -21.141 -20.328 1 88.5 641 GLN A CA 1
ATOM 5187 C C . GLN A 1 641 ? -0.679 -20.891 -21.828 1 88.5 641 GLN A C 1
ATOM 5189 O O . GLN A 1 641 ? 0.327 -20.609 -22.484 1 88.5 641 GLN A O 1
ATOM 5194 N N . ARG A 1 642 ? -1.844 -21.031 -22.359 1 92.12 642 ARG A N 1
ATOM 5195 C CA . ARG A 1 642 ? -2.047 -20.828 -23.781 1 92.12 642 ARG A CA 1
ATOM 5196 C C . ARG A 1 642 ? -1.788 -19.375 -24.172 1 92.12 642 ARG A C 1
ATOM 5198 O O . ARG A 1 642 ? -1.238 -19.094 -25.234 1 92.12 642 ARG A O 1
ATOM 5205 N N . ILE A 1 643 ? -2.182 -18.5 -23.328 1 93.69 643 ILE A N 1
ATOM 5206 C CA . ILE A 1 643 ? -1.928 -17.078 -23.578 1 93.69 643 ILE A CA 1
ATOM 5207 C C . ILE A 1 643 ? -0.426 -16.812 -23.531 1 93.69 643 ILE A C 1
ATOM 5209 O O . ILE A 1 643 ? 0.099 -16.031 -24.328 1 93.69 643 ILE A O 1
ATOM 5213 N N . LEU A 1 644 ? 0.242 -17.453 -22.609 1 94.31 644 LEU A N 1
ATOM 5214 C CA . LEU A 1 644 ? 1.686 -17.281 -22.5 1 94.31 644 LEU A CA 1
ATOM 5215 C C . LEU A 1 644 ? 2.4 -17.812 -23.734 1 94.31 644 LEU A C 1
ATOM 5217 O O . LEU A 1 644 ? 3.377 -17.219 -24.188 1 94.31 644 LEU A O 1
ATOM 5221 N N . ILE A 1 645 ? 1.905 -18.891 -24.188 1 94.88 645 ILE A N 1
ATOM 5222 C CA . ILE A 1 645 ? 2.469 -19.469 -25.406 1 94.88 645 ILE A CA 1
ATOM 5223 C C . ILE A 1 645 ? 2.236 -18.516 -26.578 1 94.88 645 ILE A C 1
ATOM 5225 O O . ILE A 1 645 ? 3.146 -18.25 -27.375 1 94.88 645 ILE A O 1
ATOM 5229 N N . ALA A 1 646 ? 1.007 -18.016 -26.625 1 95.94 646 ALA A N 1
ATOM 5230 C CA . ALA A 1 646 ? 0.69 -17.062 -27.672 1 95.94 646 ALA A CA 1
ATOM 5231 C C . ALA A 1 646 ? 1.616 -15.852 -27.609 1 95.94 646 ALA A C 1
ATOM 5233 O O . ALA A 1 646 ? 2.012 -15.305 -28.641 1 95.94 646 ALA A O 1
ATOM 5234 N N . ARG A 1 647 ? 1.92 -15.453 -26.484 1 95.06 647 ARG A N 1
ATOM 5235 C CA . ARG A 1 647 ? 2.814 -14.32 -26.266 1 95.06 647 ARG A CA 1
ATOM 5236 C C . ARG A 1 647 ? 4.195 -14.594 -26.859 1 95.06 647 ARG A C 1
ATOM 5238 O O . ARG A 1 647 ? 4.766 -13.734 -27.531 1 95.06 647 ARG A O 1
ATOM 5245 N N . ALA A 1 648 ? 4.719 -15.727 -26.562 1 94.31 648 ALA A N 1
ATOM 5246 C CA . ALA A 1 648 ? 6.031 -16.109 -27.078 1 94.31 648 ALA A CA 1
ATOM 5247 C C . ALA A 1 648 ? 6.012 -16.219 -28.609 1 94.31 648 ALA A C 1
ATOM 5249 O O . ALA A 1 648 ? 6.973 -15.836 -29.266 1 94.31 648 ALA A O 1
ATOM 5250 N N . VAL A 1 649 ? 4.945 -16.734 -29.125 1 95.56 649 VAL A N 1
ATOM 5251 C CA . VAL A 1 649 ? 4.809 -16.922 -30.562 1 95.56 649 VAL A CA 1
ATOM 5252 C C . VAL A 1 649 ? 4.707 -15.562 -31.25 1 95.56 649 VAL A C 1
ATOM 5254 O O . VAL A 1 649 ? 5.285 -15.352 -32.312 1 95.56 649 VAL A O 1
ATOM 5257 N N . TYR A 1 650 ? 3.93 -14.719 -30.641 1 95.88 650 TYR A N 1
ATOM 5258 C CA . TYR A 1 650 ? 3.742 -13.383 -31.203 1 95.88 650 TYR A CA 1
ATOM 5259 C C . TYR A 1 650 ? 5.078 -12.664 -31.359 1 95.88 650 TYR A C 1
ATOM 5261 O O . TYR A 1 650 ? 5.301 -11.961 -32.344 1 95.88 650 TYR A O 1
ATOM 5269 N N . LYS A 1 651 ? 5.898 -12.812 -30.406 1 92.25 651 LYS A N 1
ATOM 5270 C CA . LYS A 1 651 ? 7.207 -12.172 -30.406 1 92.25 651 LYS A CA 1
ATOM 5271 C C . LYS A 1 651 ? 8.062 -12.68 -31.562 1 92.25 651 LYS A C 1
ATOM 5273 O O . LYS A 1 651 ? 8.898 -11.938 -32.094 1 92.25 651 LYS A O 1
ATOM 5278 N N . ASN A 1 652 ? 7.836 -13.898 -32.031 1 90.81 652 ASN A N 1
ATOM 5279 C CA . ASN A 1 652 ? 8.531 -14.555 -33.156 1 90.81 652 ASN A CA 1
ATOM 5280 C C . ASN A 1 652 ? 10.047 -14.422 -33 1 90.81 652 ASN A C 1
ATOM 5282 O O . ASN A 1 652 ? 10.719 -13.938 -33.906 1 90.81 652 ASN A O 1
ATOM 5286 N N . PRO A 1 653 ? 10.617 -14.992 -31.938 1 92.75 653 PRO A N 1
ATOM 5287 C CA . PRO A 1 653 ? 12.055 -14.875 -31.672 1 92.75 653 PRO A CA 1
ATOM 5288 C C . PRO A 1 653 ? 12.875 -15.977 -32.344 1 92.75 653 PRO A C 1
ATOM 5290 O O . PRO A 1 653 ? 12.305 -16.938 -32.875 1 92.75 653 PRO A O 1
ATOM 5293 N N . ASP A 1 654 ? 14.195 -15.797 -32.312 1 94.06 654 ASP A N 1
ATOM 5294 C CA . ASP A 1 654 ? 15.117 -16.797 -32.844 1 94.06 654 ASP A CA 1
ATOM 5295 C C . ASP A 1 654 ? 15.344 -17.938 -31.859 1 94.06 654 ASP A C 1
ATOM 5297 O O . ASP A 1 654 ? 15.586 -19.078 -32.25 1 94.06 654 ASP A O 1
ATOM 5301 N N . PHE A 1 655 ? 15.281 -17.547 -30.641 1 95.62 655 PHE A N 1
ATOM 5302 C CA . PHE A 1 655 ? 15.508 -18.516 -29.578 1 95.62 655 PHE A CA 1
ATOM 5303 C C . PHE A 1 655 ? 14.25 -18.703 -28.734 1 95.62 655 PHE A C 1
ATOM 5305 O O . PHE A 1 655 ? 13.57 -17.734 -28.391 1 95.62 655 PHE A O 1
ATOM 5312 N N . ILE A 1 656 ? 13.898 -19.906 -28.453 1 95.56 656 ILE A N 1
ATOM 5313 C CA . ILE A 1 656 ? 12.695 -20.188 -27.672 1 95.56 656 ILE A CA 1
ATOM 5314 C C . ILE A 1 656 ? 13.055 -21.016 -26.453 1 95.56 656 ILE A C 1
ATOM 5316 O O . ILE A 1 656 ? 13.766 -22.016 -26.562 1 95.56 656 ILE A O 1
ATOM 5320 N N . PHE A 1 657 ? 12.672 -20.578 -25.344 1 95.38 657 PHE A N 1
ATOM 5321 C CA . PHE A 1 657 ? 12.859 -21.297 -24.094 1 95.38 657 PHE A CA 1
ATOM 5322 C C . PHE A 1 657 ? 11.523 -21.609 -23.438 1 95.38 657 PHE A C 1
ATOM 5324 O O . PHE A 1 657 ? 10.797 -20.703 -23.016 1 95.38 657 PHE A O 1
ATOM 5331 N N . PHE A 1 658 ? 11.172 -22.875 -23.297 1 92.69 658 PHE A N 1
ATOM 5332 C CA . PHE A 1 658 ? 9.906 -23.297 -22.719 1 92.69 658 PHE A CA 1
ATOM 5333 C C . PHE A 1 658 ? 10.141 -24.125 -21.453 1 92.69 658 PHE A C 1
ATOM 5335 O O . PHE A 1 658 ? 10.828 -25.141 -21.5 1 92.69 658 PHE A O 1
ATOM 5342 N N . ASP A 1 659 ? 9.633 -23.656 -20.328 1 89.44 659 ASP A N 1
ATOM 5343 C CA . ASP A 1 659 ? 9.711 -24.375 -19.062 1 89.44 659 ASP A CA 1
ATOM 5344 C C . ASP A 1 659 ? 8.367 -25 -18.703 1 89.44 659 ASP A C 1
ATOM 5346 O O . ASP A 1 659 ? 7.543 -24.375 -18.047 1 89.44 659 ASP A O 1
ATOM 5350 N N . GLU A 1 660 ? 8.18 -26.219 -19.016 1 79.38 660 GLU A N 1
ATOM 5351 C CA . GLU A 1 660 ? 6.957 -26.969 -18.75 1 79.38 660 GLU A CA 1
ATOM 5352 C C . GLU A 1 660 ? 5.727 -26.188 -19.203 1 79.38 660 GLU A C 1
ATOM 5354 O O . GLU A 1 660 ? 4.762 -26.047 -18.453 1 79.38 660 GLU A O 1
ATOM 5359 N N . ALA A 1 661 ? 5.766 -25.734 -20.391 1 76 661 ALA A N 1
ATOM 5360 C CA . ALA A 1 661 ? 4.785 -24.797 -20.938 1 76 661 ALA A CA 1
ATOM 5361 C C . ALA A 1 661 ? 3.455 -25.484 -21.203 1 76 661 ALA A C 1
ATOM 5363 O O . ALA A 1 661 ? 2.438 -24.828 -21.438 1 76 661 ALA A O 1
ATOM 5364 N N . THR A 1 662 ? 3.408 -26.781 -21.109 1 72.31 662 THR A N 1
ATOM 5365 C CA . THR A 1 662 ? 2.176 -27.484 -21.453 1 72.31 662 THR A CA 1
ATOM 5366 C C . THR A 1 662 ? 1.714 -28.375 -20.297 1 72.31 662 THR A C 1
ATOM 5368 O O . THR A 1 662 ? 0.883 -29.266 -20.484 1 72.31 662 THR A O 1
ATOM 5371 N N . SER A 1 663 ? 2.242 -28.078 -19.109 1 69.31 663 SER A N 1
ATOM 5372 C CA . SER A 1 663 ? 2 -28.969 -17.984 1 69.31 663 SER A CA 1
ATOM 5373 C C . SER A 1 663 ? 0.555 -28.875 -17.5 1 69.31 663 SER A C 1
ATOM 5375 O O . SER A 1 663 ? 0.01 -29.844 -16.953 1 69.31 663 SER A O 1
ATOM 5377 N N . ALA A 1 664 ? -0.057 -27.719 -17.734 1 68.12 664 ALA A N 1
ATOM 5378 C CA . ALA A 1 664 ? -1.403 -27.5 -17.203 1 68.12 664 ALA A CA 1
ATOM 5379 C C . ALA A 1 664 ? -2.457 -27.781 -18.281 1 68.12 664 ALA A C 1
ATOM 5381 O O . ALA A 1 664 ? -3.654 -27.594 -18.047 1 68.12 664 ALA A O 1
ATOM 5382 N N . LEU A 1 665 ? -2.006 -28.281 -19.391 1 73.75 665 LEU A N 1
ATOM 5383 C CA . LEU A 1 665 ? -2.924 -28.516 -20.5 1 73.75 665 LEU A CA 1
ATOM 5384 C C . LEU A 1 665 ? -3.436 -29.953 -20.5 1 73.75 665 LEU A C 1
ATOM 5386 O O . LEU A 1 665 ? -2.742 -30.859 -20.031 1 73.75 665 LEU A O 1
ATOM 5390 N N . ASP A 1 666 ? -4.621 -30.078 -20.906 1 70.88 666 ASP A N 1
ATOM 5391 C CA . ASP A 1 666 ? -5.152 -31.422 -21.109 1 70.88 666 ASP A CA 1
ATOM 5392 C C . ASP A 1 666 ? -4.523 -32.094 -22.328 1 70.88 666 ASP A C 1
ATOM 5394 O O . ASP A 1 666 ? -3.947 -31.406 -23.188 1 70.88 666 ASP A O 1
ATOM 5398 N N . ALA A 1 667 ? -4.742 -33.344 -22.406 1 68.56 667 ALA A N 1
ATOM 5399 C CA . ALA A 1 667 ? -4.047 -34.188 -23.406 1 68.56 667 ALA A CA 1
ATOM 5400 C C . ALA A 1 667 ? -4.418 -33.75 -24.828 1 68.56 667 ALA A C 1
ATOM 5402 O O . ALA A 1 667 ? -3.564 -33.719 -25.719 1 68.56 667 ALA A O 1
ATOM 5403 N N . GLU A 1 668 ? -5.633 -33.438 -25.016 1 72.5 668 GLU A N 1
ATOM 5404 C CA . GLU A 1 668 ? -6.07 -33.062 -26.359 1 72.5 668 GLU A CA 1
ATOM 5405 C C . GLU A 1 668 ? -5.457 -31.719 -26.781 1 72.5 668 GLU A C 1
ATOM 5407 O O . GLU A 1 668 ? -4.898 -31.609 -27.875 1 72.5 668 GLU A O 1
ATOM 5412 N N . ASN A 1 669 ? -5.602 -30.766 -26.016 1 78.38 669 ASN A N 1
ATOM 5413 C CA . ASN A 1 669 ? -5.023 -29.453 -26.312 1 78.38 669 ASN A CA 1
ATOM 5414 C C . ASN A 1 669 ? -3.504 -29.531 -26.406 1 78.38 669 ASN A C 1
ATOM 5416 O O . ASN A 1 669 ? -2.898 -28.828 -27.234 1 78.38 669 ASN A O 1
ATOM 5420 N N . GLU A 1 670 ? -3 -30.328 -25.562 1 80.38 670 GLU A N 1
ATOM 5421 C CA . GLU A 1 670 ? -1.549 -30.484 -25.578 1 80.38 670 GLU A CA 1
ATOM 5422 C C . GLU A 1 670 ? -1.06 -31.016 -26.922 1 80.38 670 GLU A C 1
ATOM 5424 O O . GLU A 1 670 ? -0.047 -30.547 -27.438 1 80.38 670 GLU A O 1
ATOM 5429 N N . LYS A 1 671 ? -1.796 -31.984 -27.391 1 78.44 671 LYS A N 1
ATOM 5430 C CA . LYS A 1 671 ? -1.412 -32.562 -28.672 1 78.44 671 LYS A CA 1
ATOM 5431 C C . LYS A 1 671 ? -1.487 -31.547 -29.797 1 78.44 671 LYS A C 1
ATOM 5433 O O . LYS A 1 671 ? -0.569 -31.438 -30.609 1 78.44 671 LYS A O 1
ATOM 5438 N N . ILE A 1 672 ? -2.555 -30.828 -29.812 1 86 672 ILE A N 1
ATOM 5439 C CA . ILE A 1 672 ? -2.76 -29.828 -30.859 1 86 672 ILE A CA 1
ATOM 5440 C C . ILE A 1 672 ? -1.683 -28.75 -30.781 1 86 672 ILE A C 1
ATOM 5442 O O . ILE A 1 672 ? -1.068 -28.406 -31.781 1 86 672 ILE A O 1
ATOM 5446 N N . ILE A 1 673 ? -1.467 -28.266 -29.672 1 89.88 673 ILE A N 1
ATOM 5447 C CA . ILE A 1 673 ? -0.503 -27.203 -29.469 1 89.88 673 ILE A CA 1
ATOM 5448 C C . ILE A 1 673 ? 0.906 -27.703 -29.766 1 89.88 673 ILE A C 1
ATOM 5450 O O . ILE A 1 673 ? 1.726 -26.969 -30.328 1 89.88 673 ILE A O 1
ATOM 5454 N N . HIS A 1 674 ? 1.132 -28.891 -29.312 1 85.25 674 HIS A N 1
ATOM 5455 C CA . HIS A 1 674 ? 2.434 -29.484 -29.609 1 85.25 674 HIS A CA 1
ATOM 5456 C C . HIS A 1 674 ? 2.711 -29.516 -31.109 1 85.25 674 HIS A C 1
ATOM 5458 O O . HIS A 1 674 ? 3.801 -29.156 -31.547 1 85.25 674 HIS A O 1
ATOM 5464 N N . ASN A 1 675 ? 1.748 -30.016 -31.844 1 88.44 675 ASN A N 1
ATOM 5465 C CA . ASN A 1 675 ? 1.912 -30.078 -33.281 1 88.44 675 ASN A CA 1
ATOM 5466 C C . ASN A 1 675 ? 2.119 -28.688 -33.875 1 88.44 675 ASN A C 1
ATOM 5468 O O . ASN A 1 675 ? 2.967 -28.516 -34.781 1 88.44 675 ASN A O 1
ATOM 5472 N N . ASN A 1 676 ? 1.311 -27.797 -33.438 1 93.06 676 ASN A N 1
ATOM 5473 C CA . ASN A 1 676 ? 1.45 -26.422 -33.906 1 93.06 676 ASN A CA 1
ATOM 5474 C C . ASN A 1 676 ? 2.826 -25.859 -33.594 1 93.06 676 ASN A C 1
ATOM 5476 O O . ASN A 1 676 ? 3.408 -25.125 -34.375 1 93.06 676 ASN A O 1
ATOM 5480 N N . LEU A 1 677 ? 3.303 -26.156 -32.469 1 91.81 677 LEU A N 1
ATOM 5481 C CA . LEU A 1 677 ? 4.582 -25.625 -32 1 91.81 677 LEU A CA 1
ATOM 5482 C C . LEU A 1 677 ? 5.738 -26.25 -32.781 1 91.81 677 LEU A C 1
ATOM 5484 O O . LEU A 1 677 ? 6.75 -25.578 -33.031 1 91.81 677 LEU A O 1
ATOM 5488 N N . GLN A 1 678 ? 5.566 -27.5 -33.156 1 89.5 678 GLN A N 1
ATOM 5489 C CA . GLN A 1 678 ? 6.609 -28.141 -33.969 1 89.5 678 GLN A CA 1
ATOM 5490 C C . GLN A 1 678 ? 6.832 -27.391 -35.281 1 89.5 678 GLN A C 1
ATOM 5492 O O . GLN A 1 678 ? 7.973 -27.219 -35.719 1 89.5 678 GLN A O 1
ATOM 5497 N N . GLU A 1 679 ? 5.703 -27.016 -35.75 1 92.38 679 GLU A N 1
ATOM 5498 C CA . GLU A 1 679 ? 5.805 -26.219 -36.969 1 92.38 679 GLU A CA 1
ATOM 5499 C C . GLU A 1 679 ? 6.438 -24.859 -36.719 1 92.38 679 GLU A C 1
ATOM 5501 O O . GLU A 1 679 ? 7.219 -24.344 -37.5 1 92.38 679 GLU A O 1
ATOM 5506 N N . PHE A 1 680 ? 6.07 -24.281 -35.656 1 93.81 680 PHE A N 1
ATOM 5507 C CA . PHE A 1 680 ? 6.574 -22.969 -35.281 1 93.81 680 PHE A CA 1
ATOM 5508 C C . PHE A 1 680 ? 8.062 -23.047 -34.938 1 93.81 680 PHE A C 1
ATOM 5510 O O . PHE A 1 680 ? 8.797 -22.078 -35.188 1 93.81 680 PHE A O 1
ATOM 5517 N N . PHE A 1 681 ? 8.57 -24.156 -34.469 1 93.75 681 PHE A N 1
ATOM 5518 C CA . PHE A 1 681 ? 9.945 -24.328 -34 1 93.75 681 PHE A CA 1
ATOM 5519 C C . PHE A 1 681 ? 10.891 -24.484 -35.188 1 93.75 681 PHE A C 1
ATOM 5521 O O . PHE A 1 681 ? 12.109 -24.359 -35.031 1 93.75 681 PHE A O 1
ATOM 5528 N N . LYS A 1 682 ? 10.344 -24.703 -36.344 1 93.06 682 LYS A N 1
ATOM 5529 C CA . LYS A 1 682 ? 11.203 -24.906 -37.5 1 93.06 682 LYS A CA 1
ATOM 5530 C C . LYS A 1 682 ? 12.062 -23.672 -37.781 1 93.06 682 LYS A C 1
ATOM 5532 O O . LYS A 1 682 ? 11.555 -22.562 -37.875 1 93.06 682 LYS A O 1
ATOM 5537 N N . GLY A 1 683 ? 13.281 -23.891 -37.812 1 93 683 GLY A N 1
ATOM 5538 C CA . GLY A 1 683 ? 14.219 -22.812 -38.094 1 93 683 GLY A CA 1
ATOM 5539 C C . GLY A 1 683 ? 14.617 -22.016 -36.875 1 93 683 GLY A C 1
ATOM 5540 O O . GLY A 1 683 ? 15.273 -20.984 -36.969 1 93 683 GLY A O 1
ATOM 5541 N N . LYS A 1 684 ? 14.195 -22.453 -35.719 1 95.25 684 LYS A N 1
ATOM 5542 C CA . LYS A 1 684 ? 14.5 -21.734 -34.5 1 95.25 684 LYS A CA 1
ATOM 5543 C C . LYS A 1 684 ? 15.297 -22.625 -33.531 1 95.25 684 LYS A C 1
ATOM 5545 O O . LYS A 1 684 ? 15.344 -23.844 -33.688 1 95.25 684 LYS A O 1
ATOM 5550 N N . THR A 1 685 ? 16.031 -22.047 -32.688 1 96.25 685 THR A N 1
ATOM 5551 C CA . THR A 1 685 ? 16.734 -22.766 -31.625 1 96.25 685 THR A CA 1
ATOM 5552 C C . THR A 1 685 ? 15.859 -22.875 -30.391 1 96.25 685 THR A C 1
ATOM 5554 O O . THR A 1 685 ? 15.469 -21.859 -29.797 1 96.25 685 THR A O 1
ATOM 5557 N N . VAL A 1 686 ? 15.523 -24.094 -30.047 1 95.31 686 VAL A N 1
ATOM 5558 C CA . VAL A 1 686 ? 14.508 -24.281 -29.016 1 95.31 686 VAL A CA 1
ATOM 5559 C C . VAL A 1 686 ? 15.078 -25.094 -27.859 1 95.31 686 VAL A C 1
ATOM 5561 O O . VAL A 1 686 ? 15.781 -26.094 -28.078 1 95.31 686 VAL A O 1
ATOM 5564 N N . VAL A 1 687 ? 14.922 -24.609 -26.672 1 95.44 687 VAL A N 1
ATOM 5565 C CA . VAL A 1 687 ? 15.227 -25.344 -25.453 1 95.44 687 VAL A CA 1
ATOM 5566 C C . VAL A 1 687 ? 13.938 -25.609 -24.688 1 95.44 687 VAL A C 1
ATOM 5568 O O . VAL A 1 687 ? 13.242 -24.672 -24.281 1 95.44 687 VAL A O 1
ATOM 5571 N N . ILE A 1 688 ? 13.617 -26.859 -24.438 1 92.62 688 ILE A N 1
ATOM 5572 C CA . ILE A 1 688 ? 12.344 -27.203 -23.812 1 92.62 688 ILE A CA 1
ATOM 5573 C C . ILE A 1 688 ? 12.586 -28.094 -22.594 1 92.62 688 ILE A C 1
ATOM 5575 O O . ILE A 1 688 ? 13.344 -29.062 -22.672 1 92.62 688 ILE A O 1
ATOM 5579 N N . ILE A 1 689 ? 12.039 -27.672 -21.5 1 89.06 689 ILE A N 1
ATOM 5580 C CA . ILE A 1 689 ? 11.961 -28.531 -20.328 1 89.06 689 ILE A CA 1
ATOM 5581 C C . ILE A 1 689 ? 10.602 -29.234 -20.297 1 89.06 689 ILE A C 1
ATOM 5583 O O . ILE A 1 689 ? 9.555 -28.578 -20.281 1 89.06 689 ILE A O 1
ATOM 5587 N N . ALA A 1 690 ? 10.555 -30.5 -20.5 1 75.38 690 ALA A N 1
ATOM 5588 C CA . ALA A 1 690 ? 9.273 -31.203 -20.531 1 75.38 690 ALA A CA 1
ATOM 5589 C C . ALA A 1 690 ? 9.328 -32.469 -19.703 1 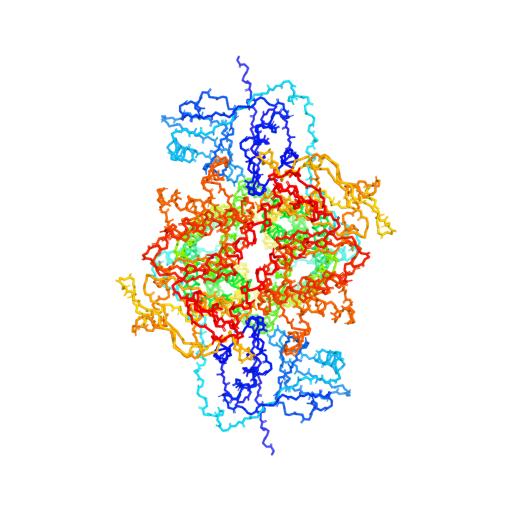75.38 690 ALA A C 1
ATOM 5591 O O . ALA A 1 690 ? 10.398 -33.062 -19.5 1 75.38 690 ALA A O 1
ATOM 5592 N N . HIS A 1 691 ? 8.305 -32.781 -19.188 1 62.31 691 HIS A N 1
ATOM 5593 C CA . HIS A 1 691 ? 8.164 -34.031 -18.484 1 62.31 691 HIS A CA 1
ATOM 5594 C C . HIS A 1 691 ? 7.484 -35.094 -19.359 1 62.31 691 HIS A C 1
ATOM 5596 O O . HIS A 1 691 ? 7.582 -36.281 -19.094 1 62.31 691 HIS A O 1
ATOM 5602 N N . ARG A 1 692 ? 6.957 -34.531 -20.375 1 62.66 692 ARG A N 1
ATOM 5603 C CA . ARG A 1 692 ? 6.164 -35.469 -21.188 1 62.66 692 ARG A CA 1
ATOM 5604 C C . ARG A 1 692 ? 6.992 -36.031 -22.328 1 62.66 692 ARG A C 1
ATOM 5606 O O . ARG A 1 692 ? 7.746 -35.312 -22.984 1 62.66 692 ARG A O 1
ATOM 5613 N N . LEU A 1 693 ? 6.797 -37.25 -22.578 1 67 693 LEU A N 1
ATOM 5614 C CA . LEU A 1 693 ? 7.594 -38.031 -23.531 1 67 693 LEU A CA 1
ATOM 5615 C C . LEU A 1 693 ? 7.363 -37.562 -24.953 1 67 693 LEU A C 1
ATOM 5617 O O . LEU A 1 693 ? 8.297 -37.5 -25.75 1 67 693 LEU A O 1
ATOM 5621 N N . SER A 1 694 ? 6.176 -37.156 -25.312 1 65.19 694 SER A N 1
ATOM 5622 C CA . SER A 1 694 ? 5.867 -36.781 -26.688 1 65.19 694 SER A CA 1
ATOM 5623 C C . SER A 1 694 ? 6.676 -35.562 -27.109 1 65.19 694 SER A C 1
ATOM 5625 O O . SER A 1 694 ? 7.098 -35.438 -28.25 1 65.19 694 SER A O 1
ATOM 5627 N N . THR A 1 695 ? 6.914 -34.75 -26.234 1 69.56 695 THR A N 1
ATOM 5628 C CA . THR A 1 695 ? 7.648 -33.5 -26.5 1 69.56 695 THR A CA 1
ATOM 5629 C C . THR A 1 695 ? 9.148 -33.781 -26.578 1 69.56 695 THR A C 1
ATOM 5631 O O . THR A 1 695 ? 9.852 -33.188 -27.375 1 69.56 695 THR A O 1
ATOM 5634 N N . VAL A 1 696 ? 9.57 -34.75 -25.859 1 78.69 696 VAL A N 1
ATOM 5635 C CA . VAL A 1 696 ? 10.992 -35.031 -25.719 1 78.69 696 VAL A CA 1
ATOM 5636 C C . VAL A 1 696 ? 11.461 -35.938 -26.844 1 78.69 696 VAL A C 1
ATOM 5638 O O . VAL A 1 696 ? 12.602 -35.844 -27.312 1 78.69 696 VAL A O 1
ATOM 5641 N N . LYS A 1 697 ? 10.57 -36.719 -27.375 1 80.62 697 LYS A N 1
ATOM 5642 C CA . LYS A 1 697 ? 10.922 -37.75 -28.344 1 80.62 697 LYS A CA 1
ATOM 5643 C C . LYS A 1 697 ? 11.461 -37.156 -29.625 1 80.62 697 LYS A C 1
ATOM 5645 O O . LYS A 1 697 ? 12.344 -37.719 -30.281 1 80.62 697 LYS A O 1
ATOM 5650 N N . ASN A 1 698 ? 10.961 -36 -30.016 1 81.12 698 ASN A N 1
ATOM 5651 C CA . ASN A 1 698 ? 11.305 -35.406 -31.297 1 81.12 698 ASN A CA 1
ATOM 5652 C C . ASN A 1 698 ? 12.469 -34.438 -31.156 1 81.12 698 ASN A C 1
ATOM 5654 O O . ASN A 1 698 ? 12.859 -33.781 -32.125 1 81.12 698 ASN A O 1
ATOM 5658 N N . ALA A 1 699 ? 13.102 -34.375 -30.047 1 90.56 699 ALA A N 1
ATOM 5659 C CA . ALA A 1 699 ? 14.195 -33.438 -29.844 1 90.56 699 ALA A CA 1
ATOM 5660 C C . ALA A 1 699 ? 15.477 -33.906 -30.516 1 90.56 699 ALA A C 1
ATOM 5662 O O . ALA A 1 699 ? 15.711 -35.125 -30.625 1 90.56 699 ALA A O 1
ATOM 5663 N N . ASP A 1 700 ? 16.297 -33 -30.984 1 92.31 700 ASP A N 1
ATOM 5664 C CA . ASP A 1 700 ? 17.594 -33.281 -31.594 1 92.31 700 ASP A CA 1
ATOM 5665 C C . ASP A 1 700 ? 18.609 -33.75 -30.547 1 92.31 700 ASP A C 1
ATOM 5667 O O . ASP A 1 700 ? 19.531 -34.5 -30.859 1 92.31 700 ASP A O 1
ATOM 5671 N N . GLN A 1 701 ? 18.438 -33.188 -29.406 1 93.06 701 GLN A N 1
ATOM 5672 C CA . GLN A 1 701 ? 19.312 -33.5 -28.266 1 93.06 701 GLN A CA 1
ATOM 5673 C C . GLN A 1 701 ? 18.516 -33.5 -26.953 1 93.06 701 GLN A C 1
ATOM 5675 O O . GLN A 1 701 ? 17.656 -32.656 -26.75 1 93.06 701 GLN A O 1
ATOM 5680 N N . ILE A 1 702 ? 18.812 -34.594 -26.219 1 93.88 702 ILE A N 1
ATOM 5681 C CA . ILE A 1 702 ? 18.172 -34.719 -24.922 1 93.88 702 ILE A CA 1
ATOM 5682 C C . ILE A 1 702 ? 19.234 -34.688 -23.812 1 93.88 702 ILE A C 1
ATOM 5684 O O . ILE A 1 702 ? 20.203 -35.438 -23.875 1 93.88 702 ILE A O 1
ATOM 5688 N N . ILE A 1 703 ? 19.047 -33.812 -22.906 1 93.94 703 ILE A N 1
ATOM 5689 C CA . ILE A 1 703 ? 19.938 -33.719 -21.75 1 93.94 703 ILE A CA 1
ATOM 5690 C C . ILE A 1 703 ? 19.203 -34.188 -20.5 1 93.94 703 ILE A C 1
ATOM 5692 O O . ILE A 1 703 ? 18.156 -33.656 -20.141 1 93.94 703 ILE A O 1
ATOM 5696 N N . VAL A 1 704 ? 19.766 -35.156 -19.844 1 92.69 704 VAL A N 1
ATOM 5697 C CA . VAL A 1 704 ? 19.156 -35.688 -18.625 1 92.69 704 VAL A CA 1
ATOM 5698 C C . VAL A 1 704 ? 19.891 -35.156 -17.406 1 92.69 704 VAL A C 1
ATOM 5700 O O . VAL A 1 704 ? 21.109 -35.375 -17.25 1 92.69 704 VAL A O 1
ATOM 5703 N N . LEU A 1 705 ? 19.156 -34.438 -16.594 1 91.94 705 LEU A N 1
ATOM 5704 C CA . LEU A 1 705 ? 19.734 -33.844 -15.391 1 91.94 705 LEU A CA 1
ATOM 5705 C C . LEU A 1 705 ? 19.312 -34.656 -14.148 1 91.94 705 LEU A C 1
ATOM 5707 O O . LEU A 1 705 ? 18.156 -35.062 -14.031 1 91.94 705 LEU A O 1
ATOM 5711 N N . LYS A 1 706 ? 20.25 -34.906 -13.344 1 89 706 LYS A N 1
ATOM 5712 C CA . LYS A 1 706 ? 20.031 -35.562 -12.055 1 89 706 LYS A CA 1
ATOM 5713 C C . LYS A 1 706 ? 20.844 -34.875 -10.953 1 89 706 LYS A C 1
ATOM 5715 O O . LYS A 1 706 ? 22.078 -34.812 -11.055 1 89 706 LYS A O 1
ATOM 5720 N N . GLN A 1 707 ? 20.188 -34.438 -9.984 1 86.62 707 GLN A N 1
ATOM 5721 C CA . GLN A 1 707 ? 20.812 -33.812 -8.836 1 86.62 707 GLN A CA 1
ATOM 5722 C C . GLN A 1 707 ? 21.812 -32.75 -9.266 1 86.62 707 GLN A C 1
ATOM 5724 O O . GLN A 1 707 ? 22.938 -32.719 -8.789 1 86.62 707 GLN A O 1
ATOM 5729 N N . GLY A 1 708 ? 21.484 -32.031 -10.297 1 91.44 708 GLY A N 1
ATOM 5730 C CA . GLY A 1 708 ? 22.25 -30.875 -10.711 1 91.44 708 GLY A CA 1
ATOM 5731 C C . GLY A 1 708 ? 23.375 -31.219 -11.68 1 91.44 708 GLY A C 1
ATOM 5732 O O . GLY A 1 708 ? 24.156 -30.344 -12.055 1 91.44 708 GLY A O 1
ATOM 5733 N N . GLN A 1 709 ? 23.438 -32.5 -12.055 1 94.31 709 GLN A N 1
ATOM 5734 C CA . GLN A 1 709 ? 24.484 -32.906 -12.969 1 94.31 709 GLN A CA 1
ATOM 5735 C C . GLN A 1 709 ? 23.906 -33.594 -14.203 1 94.31 709 GLN A C 1
ATOM 5737 O O . GLN A 1 709 ? 22.797 -34.156 -14.148 1 94.31 709 GLN A O 1
ATOM 5742 N N . ILE A 1 710 ? 24.672 -33.531 -15.266 1 95 710 ILE A N 1
ATOM 5743 C CA . ILE A 1 710 ? 24.266 -34.219 -16.484 1 95 710 ILE A CA 1
ATOM 5744 C C . ILE A 1 710 ? 24.688 -35.688 -16.391 1 95 710 ILE A C 1
ATOM 5746 O O . ILE A 1 710 ? 25.875 -36 -16.25 1 95 710 ILE A O 1
ATOM 5750 N N . VAL A 1 711 ? 23.766 -36.5 -16.531 1 93.25 711 VAL A N 1
ATOM 5751 C CA . VAL A 1 711 ? 24.062 -37.938 -16.375 1 93.25 711 VAL A CA 1
ATOM 5752 C C . VAL A 1 711 ? 24.031 -38.625 -17.75 1 93.25 711 VAL A C 1
ATOM 5754 O O . VAL A 1 711 ? 24.625 -39.688 -17.938 1 93.25 711 VAL A O 1
ATOM 5757 N N . GLU A 1 712 ? 23.109 -38.125 -18.547 1 93.56 712 GLU A N 1
ATOM 5758 C CA . GLU A 1 712 ? 22.984 -38.688 -19.891 1 93.56 712 GLU A CA 1
ATOM 5759 C C . GLU A 1 712 ? 22.75 -37.594 -20.922 1 93.56 712 GLU A C 1
ATOM 5761 O O . GLU A 1 712 ? 22.156 -36.562 -20.609 1 93.56 712 GLU A O 1
ATOM 5766 N N . LYS A 1 713 ? 23.297 -37.812 -22.141 1 93.75 713 LYS A N 1
ATOM 5767 C CA . LYS A 1 713 ? 23.062 -36.906 -23.281 1 93.75 713 LYS A CA 1
ATOM 5768 C C . LYS A 1 713 ? 22.953 -37.688 -24.578 1 93.75 713 LYS A C 1
ATOM 5770 O O . LYS A 1 713 ? 23.688 -38.656 -24.781 1 93.75 713 LYS A O 1
ATOM 5775 N N . GLY A 1 714 ? 21.984 -37.438 -25.359 1 92.12 714 GLY A N 1
ATOM 5776 C CA . GLY A 1 714 ? 21.844 -38.094 -26.641 1 92.12 714 GLY A CA 1
ATOM 5777 C C . GLY A 1 714 ? 20.438 -37.969 -27.234 1 92.12 714 GLY A C 1
ATOM 5778 O O . GLY A 1 714 ? 19.688 -37.062 -26.875 1 92.12 714 GLY A O 1
ATOM 5779 N N . LYS A 1 715 ? 20.156 -38.75 -28.188 1 91.5 715 LYS A N 1
ATOM 5780 C CA . LYS A 1 715 ? 18.828 -38.781 -28.812 1 91.5 715 LYS A CA 1
ATOM 5781 C C . LYS A 1 715 ? 17.922 -39.812 -28.109 1 91.5 715 LYS A C 1
ATOM 5783 O O . LYS A 1 715 ? 18.406 -40.625 -27.328 1 91.5 715 LYS A O 1
ATOM 5788 N N . HIS A 1 716 ? 16.672 -39.75 -28.391 1 88.75 716 HIS A N 1
ATOM 5789 C CA . HIS A 1 716 ? 15.68 -40.562 -27.703 1 88.75 716 HIS A CA 1
ATOM 5790 C C . HIS A 1 716 ? 16.016 -42.062 -27.812 1 88.75 716 HIS A C 1
ATOM 5792 O O . HIS A 1 716 ? 16.109 -42.75 -26.797 1 88.75 716 HIS A O 1
ATOM 5798 N N . GLN A 1 717 ? 16.312 -42.5 -29 1 86.5 717 GLN A N 1
ATOM 5799 C CA . GLN A 1 717 ? 16.547 -43.938 -29.234 1 86.5 717 GLN A CA 1
ATOM 5800 C C . GLN A 1 717 ? 17.844 -44.375 -28.562 1 86.5 717 GLN A C 1
ATOM 5802 O O . GLN A 1 717 ? 17.906 -45.469 -27.969 1 86.5 717 GLN A O 1
ATOM 5807 N N . GLU A 1 718 ? 18.797 -43.531 -28.609 1 90.31 718 GLU A N 1
ATOM 5808 C CA . GLU A 1 718 ? 20.094 -43.844 -28.016 1 90.31 718 GLU A CA 1
ATOM 5809 C C . GLU A 1 718 ? 19.984 -43.969 -26.5 1 90.31 718 GLU A C 1
ATOM 5811 O O . GLU A 1 718 ? 20.594 -44.844 -25.906 1 90.31 718 GLU A O 1
ATOM 5816 N N . LEU A 1 719 ? 19.203 -43.094 -25.938 1 89.75 719 LEU A N 1
ATOM 5817 C CA . LEU A 1 719 ? 19.125 -43.062 -24.484 1 89.75 719 LEU A CA 1
ATOM 5818 C C . LEU A 1 719 ? 18.234 -44.188 -23.953 1 89.75 719 LEU A C 1
ATOM 5820 O O . LEU A 1 719 ? 18.453 -44.688 -22.859 1 89.75 719 LEU A O 1
ATOM 5824 N N . VAL A 1 720 ? 17.266 -44.562 -24.719 1 86.56 720 VAL A N 1
ATOM 5825 C CA . VAL A 1 720 ? 16.406 -45.688 -24.328 1 86.56 720 VAL A CA 1
ATOM 5826 C C . VAL A 1 720 ? 17.203 -47 -24.359 1 86.56 720 VAL A C 1
ATOM 5828 O O . VAL A 1 720 ? 17.031 -47.844 -23.5 1 86.56 720 VAL A O 1
ATOM 5831 N N . ASP A 1 721 ? 18.078 -47.062 -25.297 1 86.19 721 ASP A N 1
ATOM 5832 C CA . ASP A 1 721 ? 18.875 -48.281 -25.484 1 86.19 721 ASP A CA 1
ATOM 5833 C C . ASP A 1 721 ? 19.906 -48.438 -24.359 1 86.19 721 ASP A C 1
ATOM 5835 O O . ASP A 1 721 ? 20.266 -49.562 -24 1 86.19 721 ASP A O 1
ATOM 5839 N N . LYS A 1 722 ? 20.234 -47.344 -23.844 1 88.62 722 LYS A N 1
ATOM 5840 C CA . LYS A 1 722 ? 21.234 -47.375 -22.766 1 88.62 722 LYS A CA 1
ATOM 5841 C C . LYS A 1 722 ? 20.625 -47.875 -21.469 1 88.62 722 LYS A C 1
ATOM 5843 O O . LYS A 1 722 ? 21.344 -48.344 -20.594 1 88.62 722 LYS A O 1
ATOM 5848 N N . LYS A 1 723 ? 19.281 -47.875 -21.234 1 83.06 723 LYS A N 1
ATOM 5849 C CA . LYS A 1 723 ? 18.516 -48.406 -20.094 1 83.06 723 LYS A CA 1
ATOM 5850 C C . LYS A 1 723 ? 19.031 -47.812 -18.781 1 83.06 723 LYS A C 1
ATOM 5852 O O . LYS A 1 723 ? 19.281 -48.562 -17.828 1 83.06 723 LYS A O 1
ATOM 5857 N N . GLU A 1 724 ? 19.281 -46.625 -18.766 1 88.12 724 GLU A N 1
ATOM 5858 C CA . GLU A 1 724 ? 19.766 -45.938 -17.578 1 88.12 724 GLU A CA 1
ATOM 5859 C C . GLU A 1 724 ? 18.719 -45 -17.016 1 88.12 724 GLU A C 1
ATOM 5861 O O . GLU A 1 724 ? 17.547 -45.344 -16.891 1 88.12 724 GLU A O 1
ATOM 5866 N N . ASP A 1 725 ? 19.125 -43.781 -16.609 1 83.69 725 ASP A N 1
ATOM 5867 C CA . ASP A 1 725 ? 18.234 -42.844 -15.922 1 83.69 725 ASP A CA 1
ATOM 5868 C C . ASP A 1 725 ? 17.078 -42.406 -16.828 1 83.69 725 ASP A C 1
ATOM 5870 O O . ASP A 1 725 ? 15.938 -42.312 -16.391 1 83.69 725 ASP A O 1
ATOM 5874 N N . TYR A 1 726 ? 17.406 -42.188 -18.016 1 84 726 TYR A N 1
ATOM 5875 C CA . TYR A 1 726 ? 16.391 -41.781 -18.984 1 84 726 TYR A CA 1
ATOM 5876 C C . TYR A 1 726 ? 15.352 -42.875 -19.203 1 84 726 TYR A C 1
ATOM 5878 O O . TYR A 1 726 ? 14.148 -42.594 -19.234 1 84 726 TYR A O 1
ATOM 5886 N N . PHE A 1 727 ? 15.867 -43.969 -19.359 1 79.94 727 PHE A N 1
ATOM 5887 C CA . PHE A 1 727 ? 15 -45.125 -19.547 1 79.94 727 PHE A CA 1
ATOM 5888 C C . PHE A 1 727 ? 14.047 -45.281 -18.375 1 79.94 727 PHE A C 1
ATOM 5890 O O . PHE A 1 727 ? 12.859 -45.531 -18.562 1 79.94 727 PHE A O 1
ATOM 5897 N N . ASN A 1 728 ? 14.57 -45.094 -17.25 1 76.75 728 ASN A N 1
ATOM 5898 C CA . ASN A 1 728 ? 13.758 -45.219 -16.047 1 76.75 728 ASN A CA 1
ATOM 5899 C C . ASN A 1 728 ? 12.688 -44.125 -15.977 1 76.75 728 ASN A C 1
ATOM 5901 O O . ASN A 1 728 ? 11.578 -44.375 -15.508 1 76.75 728 ASN A O 1
ATOM 5905 N N . LEU A 1 729 ? 13.102 -42.969 -16.359 1 76.19 729 LEU A N 1
ATOM 5906 C CA . LEU A 1 729 ? 12.148 -41.875 -16.375 1 76.19 729 LEU A CA 1
ATOM 5907 C C . LEU A 1 729 ? 10.992 -42.156 -17.328 1 76.19 729 LEU A C 1
ATOM 5909 O O . LEU A 1 729 ? 9.828 -41.875 -17 1 76.19 729 LEU A O 1
ATOM 5913 N N . VAL A 1 730 ? 11.359 -42.688 -18.453 1 73.12 730 VAL A N 1
ATOM 5914 C CA . VAL A 1 730 ? 10.367 -43 -19.484 1 73.12 730 VAL A CA 1
ATOM 5915 C C . VAL A 1 730 ? 9.5 -44.188 -19.031 1 73.12 730 VAL A C 1
ATOM 5917 O O . VAL A 1 730 ? 8.273 -44.156 -19.203 1 73.12 730 VAL A O 1
ATOM 5920 N N . LYS A 1 731 ? 10.18 -45.094 -18.438 1 69.56 731 LYS A N 1
ATOM 5921 C CA . LYS A 1 731 ? 9.469 -46.281 -17.953 1 69.56 731 LYS A CA 1
ATOM 5922 C C . LYS A 1 731 ? 8.469 -45.906 -16.875 1 69.56 731 LYS A C 1
ATOM 5924 O O . LYS A 1 731 ? 7.328 -46.375 -16.875 1 69.56 731 LYS A O 1
ATOM 5929 N N . ASN A 1 732 ? 8.938 -45.156 -16 1 65.31 732 ASN A N 1
ATOM 5930 C CA . ASN A 1 732 ? 8.07 -44.75 -14.898 1 65.31 732 ASN A CA 1
ATOM 5931 C C . ASN A 1 732 ? 6.879 -43.938 -15.398 1 65.31 732 ASN A C 1
ATOM 5933 O O . ASN A 1 732 ? 5.793 -44 -14.82 1 65.31 732 ASN A O 1
ATOM 5937 N N . GLN A 1 733 ? 7.109 -43.156 -16.359 1 63.16 733 GLN A N 1
ATOM 5938 C CA . GLN A 1 733 ? 6.02 -42.375 -16.938 1 63.16 733 GLN A CA 1
ATOM 5939 C C . GLN A 1 733 ? 5.012 -43.281 -17.641 1 63.16 733 GLN A C 1
ATOM 5941 O O . GLN A 1 733 ? 3.805 -43.031 -17.594 1 63.16 733 GLN A O 1
ATOM 5946 N N . LEU A 1 734 ? 5.648 -44.281 -18.297 1 54.62 734 LEU A N 1
ATOM 5947 C CA . LEU A 1 734 ? 4.797 -45.219 -19 1 54.62 734 LEU A CA 1
ATOM 5948 C C . LEU A 1 734 ? 4.047 -46.125 -18.031 1 54.62 734 LEU A C 1
ATOM 5950 O O . LEU A 1 734 ? 2.891 -46.469 -18.266 1 54.62 734 LEU A O 1
ATOM 5954 N N . GLU A 1 735 ? 4.797 -46.469 -16.969 1 47.72 735 GLU A N 1
ATOM 5955 C CA . GLU A 1 735 ? 4.148 -47.312 -15.961 1 47.72 735 GLU A CA 1
ATOM 5956 C C . GLU A 1 735 ? 3.053 -46.531 -15.234 1 47.72 735 GLU A C 1
ATOM 5958 O O . GLU A 1 735 ? 2.049 -47.125 -14.812 1 47.72 735 GLU A O 1
ATOM 5963 N N . LEU A 1 736 ? 3.381 -45.344 -14.945 1 44.81 736 LEU A N 1
ATOM 5964 C CA . LEU A 1 736 ? 2.338 -44.531 -14.336 1 44.81 736 LEU A CA 1
ATOM 5965 C C . LEU A 1 736 ? 1.128 -44.438 -15.258 1 44.81 736 LEU A C 1
ATOM 5967 O O . LEU A 1 736 ? 0.011 -44.188 -14.797 1 44.81 736 LEU A O 1
ATOM 5971 N N . GLY A 1 737 ? 1.251 -44.656 -16.609 1 41 737 GLY A N 1
ATOM 5972 C CA . GLY A 1 737 ? 0.153 -44.781 -17.547 1 41 737 GLY A CA 1
ATOM 5973 C C . GLY A 1 737 ? -0.365 -46.219 -17.688 1 41 737 GLY A C 1
ATOM 5974 O O . GLY A 1 737 ? -1.445 -46.438 -18.234 1 41 737 GLY A O 1
ATOM 5975 N N . ASN A 1 738 ? 0.38 -47.375 -17.406 1 38.72 738 ASN A N 1
ATOM 5976 C CA . ASN A 1 738 ? -0.089 -48.75 -17.484 1 38.72 738 ASN A CA 1
ATOM 5977 C C . ASN A 1 738 ? -0.759 -49.188 -16.188 1 38.72 738 ASN A C 1
ATOM 5979 O O . ASN A 1 738 ? -0.248 -48.906 -15.102 1 38.72 738 ASN A O 1
ATOM 5983 N N . MET B 1 1 ? -48.344 25.391 -21.812 1 22.19 1 MET B N 1
ATOM 5984 C CA . MET B 1 1 ? -47.156 24.578 -22.062 1 22.19 1 MET B CA 1
ATOM 5985 C C . MET B 1 1 ? -46.406 24.297 -20.766 1 22.19 1 MET B C 1
ATOM 5987 O O . MET B 1 1 ? -45.875 25.203 -20.141 1 22.19 1 MET B O 1
ATOM 5991 N N . LEU B 1 2 ? -47 23.531 -19.922 1 27.44 2 LEU B N 1
ATOM 5992 C CA . LEU B 1 2 ? -46.594 23.188 -18.562 1 27.44 2 LEU B CA 1
ATOM 5993 C C . LEU B 1 2 ? -45.125 22.75 -18.531 1 27.44 2 LEU B C 1
ATOM 5995 O O . LEU B 1 2 ? -44.75 21.828 -19.25 1 27.44 2 LEU B O 1
ATOM 5999 N N . ARG B 1 3 ? -44.25 23.719 -18.391 1 31.09 3 ARG B N 1
ATOM 6000 C CA . ARG B 1 3 ? -42.812 23.5 -18.234 1 31.09 3 ARG B CA 1
ATOM 6001 C C . ARG B 1 3 ? -42.562 22.297 -17.344 1 31.09 3 ARG B C 1
ATOM 6003 O O . ARG B 1 3 ? -42.75 22.359 -16.125 1 31.09 3 ARG B O 1
ATOM 6010 N N . TYR B 1 4 ? -42.938 21.141 -17.719 1 35.16 4 TYR B N 1
ATOM 6011 C CA . TYR B 1 4 ? -42.562 19.922 -17 1 35.16 4 TYR B CA 1
ATOM 6012 C C . TYR B 1 4 ? -41.125 19.969 -16.562 1 35.16 4 TYR B C 1
ATOM 6014 O O . TYR B 1 4 ? -40.219 20.141 -17.391 1 35.16 4 TYR B O 1
ATOM 6022 N N . LYS B 1 5 ? -40.812 20.609 -15.469 1 41.75 5 LYS B N 1
ATOM 6023 C CA . LYS B 1 5 ? -39.5 20.641 -14.805 1 41.75 5 LYS B CA 1
ATOM 6024 C C . LYS B 1 5 ? -38.781 19.312 -14.961 1 41.75 5 LYS B C 1
ATOM 6026 O O . LYS B 1 5 ? -39.25 18.281 -14.516 1 41.75 5 LYS B O 1
ATOM 6031 N N . LYS B 1 6 ? -38.062 19.094 -15.953 1 50.16 6 LYS B N 1
ATOM 6032 C CA . LYS B 1 6 ? -37.281 17.906 -16.188 1 50.16 6 LYS B CA 1
ATOM 6033 C C . LYS B 1 6 ? -36.438 17.547 -14.961 1 50.16 6 LYS B C 1
ATOM 6035 O O . LYS B 1 6 ? -35.75 18.391 -14.391 1 50.16 6 LYS B O 1
ATOM 6040 N N . PRO B 1 7 ? -36.75 16.438 -14.336 1 60.66 7 PRO B N 1
ATOM 6041 C CA . PRO B 1 7 ? -36.094 16.016 -13.102 1 60.66 7 PRO B CA 1
ATOM 6042 C C . PRO B 1 7 ? -34.562 15.945 -13.242 1 60.66 7 PRO B C 1
ATOM 6044 O O . PRO B 1 7 ? -34.062 15.672 -14.328 1 60.66 7 PRO B O 1
ATOM 6047 N N . LYS B 1 8 ? -33.906 16.672 -12.453 1 70.62 8 LYS B N 1
ATOM 6048 C CA . LYS B 1 8 ? -32.469 16.703 -12.445 1 70.62 8 LYS B CA 1
ATOM 6049 C C . LYS B 1 8 ? -31.891 15.352 -12 1 70.62 8 LYS B C 1
ATOM 6051 O O . LYS B 1 8 ? -32.438 14.719 -11.086 1 70.62 8 LYS B O 1
ATOM 6056 N N . VAL B 1 9 ? -30.953 14.734 -12.797 1 80.62 9 VAL B N 1
ATOM 6057 C CA . VAL B 1 9 ? -30.281 13.477 -12.492 1 80.62 9 VAL B CA 1
ATOM 6058 C C . VAL B 1 9 ? -29.406 13.656 -11.258 1 80.62 9 VAL B C 1
ATOM 6060 O O . VAL B 1 9 ? -28.594 14.586 -11.18 1 80.62 9 VAL B O 1
ATOM 6063 N N . THR B 1 10 ? -29.781 12.938 -10.266 1 80.88 10 THR B N 1
ATOM 6064 C CA . THR B 1 10 ? -28.906 12.922 -9.094 1 80.88 10 THR B CA 1
ATOM 6065 C C . THR B 1 10 ? -27.609 12.195 -9.406 1 80.88 10 THR B C 1
ATOM 6067 O O . THR B 1 10 ? -27.625 11.078 -9.922 1 80.88 10 THR B O 1
ATOM 6070 N N . PHE B 1 11 ? -26.578 12.859 -9.188 1 82.19 11 PHE B N 1
ATOM 6071 C CA . PHE B 1 11 ? -25.266 12.312 -9.516 1 82.19 11 PHE B CA 1
ATOM 6072 C C . PHE B 1 11 ? -24.812 11.305 -8.469 1 82.19 11 PHE B C 1
ATOM 6074 O O . PHE B 1 11 ? -24.922 11.562 -7.266 1 82.19 11 PHE B O 1
ATOM 6081 N N . TYR B 1 12 ? -24.469 10.086 -8.891 1 79.88 12 TYR B N 1
ATOM 6082 C CA . TYR B 1 12 ? -23.906 9.039 -8.031 1 79.88 12 TYR B CA 1
ATOM 6083 C C . TYR B 1 12 ? -22.453 8.773 -8.383 1 79.88 12 TYR B C 1
ATOM 6085 O O . TYR B 1 12 ? -22.125 8.5 -9.539 1 79.88 12 TYR B O 1
ATOM 6093 N N . ASN B 1 13 ? -21.656 8.859 -7.434 1 75.31 13 ASN B N 1
ATOM 6094 C CA . ASN B 1 13 ? -20.25 8.516 -7.648 1 75.31 13 ASN B CA 1
ATOM 6095 C C . ASN B 1 13 ? -20.016 7.016 -7.516 1 75.31 13 ASN B C 1
ATOM 6097 O O . ASN B 1 13 ? -20.688 6.34 -6.738 1 75.31 13 ASN B O 1
ATOM 6101 N N . GLN B 1 14 ? -19.078 6.605 -8.305 1 75.88 14 GLN B N 1
ATOM 6102 C CA . GLN B 1 14 ? -18.688 5.211 -8.125 1 75.88 14 GLN B CA 1
ATOM 6103 C C . GLN B 1 14 ? -17.734 5.051 -6.938 1 75.88 14 GLN B C 1
ATOM 6105 O O . GLN B 1 14 ? -16.875 5.898 -6.715 1 75.88 14 GLN B O 1
ATOM 6110 N N . LEU B 1 15 ? -17.953 4.082 -6.125 1 67.81 15 LEU B N 1
ATOM 6111 C CA . LEU B 1 15 ? -17.125 3.84 -4.941 1 67.81 15 LEU B CA 1
ATOM 6112 C C . LEU B 1 15 ? -16 2.865 -5.25 1 67.81 15 LEU B C 1
ATOM 6114 O O . LEU B 1 15 ? -15 2.816 -4.527 1 67.81 15 LEU B O 1
ATOM 6118 N N . GLU B 1 16 ? -16.266 2.062 -6.254 1 73.5 16 GLU B N 1
ATOM 6119 C CA . GLU B 1 16 ? -15.289 1.114 -6.77 1 73.5 16 GLU B CA 1
ATOM 6120 C C . GLU B 1 16 ? -15.125 1.257 -8.281 1 73.5 16 GLU B C 1
ATOM 6122 O O . GLU B 1 16 ? -16 1.801 -8.953 1 73.5 16 GLU B O 1
ATOM 6127 N N . SER B 1 17 ? -14.023 0.826 -8.742 1 69.69 17 SER B N 1
ATOM 6128 C CA . SER B 1 17 ? -13.758 0.931 -10.172 1 69.69 17 SER B CA 1
ATOM 6129 C C . SER B 1 17 ? -14.797 0.167 -10.984 1 69.69 17 SER B C 1
ATOM 6131 O O . SER B 1 17 ? -15.102 0.539 -12.117 1 69.69 17 SER B O 1
ATOM 6133 N N . THR B 1 18 ? -15.359 -0.798 -10.352 1 71.88 18 THR B N 1
ATOM 6134 C CA . THR B 1 18 ? -16.266 -1.655 -11.102 1 71.88 18 THR B CA 1
ATOM 6135 C C . THR B 1 18 ? -17.719 -1.198 -10.93 1 71.88 18 THR B C 1
ATOM 6137 O O . THR B 1 18 ? -18.641 -1.813 -11.469 1 71.88 18 THR B O 1
ATOM 6140 N N . ASP B 1 19 ? -17.906 -0.067 -10.242 1 76.81 19 ASP B N 1
ATOM 6141 C CA . ASP B 1 19 ? -19.25 0.349 -9.891 1 76.81 19 ASP B CA 1
ATOM 6142 C C . ASP B 1 19 ? -19.828 1.281 -10.953 1 76.81 19 ASP B C 1
ATOM 6144 O O . ASP B 1 19 ? -20.891 1.88 -10.75 1 76.81 19 ASP B O 1
ATOM 6148 N N . CYS B 1 20 ? -19.156 1.414 -12.023 1 81.12 20 CYS B N 1
ATOM 6149 C CA . CYS B 1 20 ? -19.609 2.42 -12.977 1 81.12 20 CYS B CA 1
ATOM 6150 C C . CYS B 1 20 ? -20.984 2.08 -13.516 1 81.12 20 CYS B C 1
ATOM 6152 O O . CYS B 1 20 ? -21.859 2.947 -13.602 1 81.12 20 CYS B O 1
ATOM 6154 N N . GLY B 1 21 ? -21.219 0.786 -13.828 1 85.06 21 GLY B N 1
ATOM 6155 C CA . GLY B 1 21 ? -22.516 0.384 -14.352 1 85.06 21 GLY B CA 1
ATOM 6156 C C . GLY B 1 21 ? -23.641 0.591 -13.367 1 85.06 21 GLY B C 1
ATOM 6157 O O . GLY B 1 21 ? -24.688 1.145 -13.719 1 85.06 21 GLY B O 1
ATOM 6158 N N . ALA B 1 22 ? -23.375 0.218 -12.188 1 86.56 22 ALA B N 1
ATOM 6159 C CA . ALA B 1 22 ? -24.391 0.353 -11.148 1 86.56 22 ALA B CA 1
ATOM 6160 C C . ALA B 1 22 ? -24.672 1.821 -10.844 1 86.56 22 ALA B C 1
ATOM 6162 O O . ALA B 1 22 ? -25.828 2.207 -10.617 1 86.56 22 ALA B O 1
ATOM 6163 N N . ALA B 1 23 ? -23.609 2.578 -10.867 1 87 23 ALA B N 1
ATOM 6164 C CA . ALA B 1 23 ? -23.766 4.004 -10.602 1 87 23 ALA B CA 1
ATOM 6165 C C . ALA B 1 23 ? -24.578 4.684 -11.695 1 87 23 ALA B C 1
ATOM 6167 O O . ALA B 1 23 ? -25.422 5.539 -11.414 1 87 23 ALA B O 1
ATOM 6168 N N . CYS B 1 24 ? -24.359 4.324 -12.891 1 90.75 24 CYS B N 1
ATOM 6169 C CA . CYS B 1 24 ? -25.094 4.898 -14.008 1 90.75 24 CYS B CA 1
ATOM 6170 C C . CYS B 1 24 ? -26.562 4.516 -13.953 1 90.75 24 CYS B C 1
ATOM 6172 O O . CYS B 1 24 ? -27.438 5.348 -14.203 1 90.75 24 CYS B O 1
ATOM 6174 N N . LEU B 1 25 ? -26.812 3.295 -13.656 1 90.31 25 LEU B N 1
ATOM 6175 C CA . LEU B 1 25 ? -28.188 2.85 -13.555 1 90.31 25 LEU B CA 1
ATOM 6176 C C . LEU B 1 25 ? -28.906 3.564 -12.414 1 90.31 25 LEU B C 1
ATOM 6178 O O . LEU B 1 25 ? -30.078 3.904 -12.531 1 90.31 25 LEU B O 1
ATOM 6182 N N . ALA B 1 26 ? -28.141 3.711 -11.383 1 88.56 26 ALA B N 1
ATOM 6183 C CA . ALA B 1 26 ? -28.719 4.445 -10.258 1 88.56 26 ALA B CA 1
ATOM 6184 C C . ALA B 1 26 ? -29.109 5.863 -10.672 1 88.56 26 ALA B C 1
ATOM 6186 O O . ALA B 1 26 ? -30.125 6.387 -10.227 1 88.56 26 ALA B O 1
ATOM 6187 N N . MET B 1 27 ? -28.328 6.465 -11.469 1 90.75 27 MET B N 1
ATOM 6188 C CA . MET B 1 27 ? -28.609 7.816 -11.953 1 90.75 27 MET B CA 1
ATOM 6189 C C . MET B 1 27 ? -29.859 7.84 -12.812 1 90.75 27 MET B C 1
ATOM 6191 O O . MET B 1 27 ? -30.672 8.758 -12.695 1 90.75 27 MET B O 1
ATOM 6195 N N . ILE B 1 28 ? -30.047 6.855 -13.602 1 90.94 28 ILE B N 1
ATOM 6196 C CA . ILE B 1 28 ? -31.219 6.766 -14.461 1 90.94 28 ILE B CA 1
ATOM 6197 C C . ILE B 1 28 ? -32.469 6.543 -13.609 1 90.94 28 ILE B C 1
ATOM 6199 O O . ILE B 1 28 ? -33.531 7.137 -13.867 1 90.94 28 ILE B O 1
ATOM 6203 N N . ILE B 1 29 ? -32.312 5.707 -12.625 1 89.19 29 ILE B N 1
ATOM 6204 C CA . ILE B 1 29 ? -33.438 5.422 -11.719 1 89.19 29 ILE B CA 1
ATOM 6205 C C . ILE B 1 29 ? -33.844 6.699 -11 1 89.19 29 ILE B C 1
ATOM 6207 O O . ILE B 1 29 ? -35.031 6.973 -10.852 1 89.19 29 ILE B O 1
ATOM 6211 N N . SER B 1 30 ? -32.875 7.402 -10.602 1 87 30 SER B N 1
ATOM 6212 C CA . SER B 1 30 ? -33.156 8.648 -9.891 1 87 30 SER B CA 1
ATOM 6213 C C . SER B 1 30 ? -33.875 9.656 -10.797 1 87 30 SER B C 1
ATOM 6215 O O . SER B 1 30 ? -34.688 10.445 -10.328 1 87 30 SER B O 1
ATOM 6217 N N . TYR B 1 31 ? -33.5 9.68 -11.984 1 88.12 31 TYR B N 1
ATOM 6218 C CA . TYR B 1 31 ? -34.125 10.57 -12.945 1 88.12 31 TYR B CA 1
ATOM 6219 C C . TYR B 1 31 ? -35.625 10.25 -13.078 1 88.12 31 TYR B C 1
ATOM 6221 O O . TYR B 1 31 ? -36.438 11.156 -13.281 1 88.12 31 TYR B O 1
ATOM 6229 N N . HIS B 1 32 ? -35.938 9.062 -12.961 1 86.38 32 HIS B N 1
ATOM 6230 C CA . HIS B 1 32 ? -37.312 8.641 -13.102 1 86.38 32 HIS B CA 1
ATOM 6231 C C . HIS B 1 32 ? -38.062 8.711 -11.773 1 86.38 32 HIS B C 1
ATOM 6233 O O . HIS B 1 32 ? -39.156 8.141 -11.633 1 86.38 32 HIS B O 1
ATOM 6239 N N . GLY B 1 33 ? -37.344 9.336 -10.742 1 79.62 33 GLY B N 1
ATOM 6240 C CA . GLY B 1 33 ? -38.094 9.766 -9.57 1 79.62 33 GLY B CA 1
ATOM 6241 C C . GLY B 1 33 ? -37.812 8.914 -8.344 1 79.62 33 GLY B C 1
ATOM 6242 O O . GLY B 1 33 ? -38.375 9.164 -7.27 1 79.62 33 GLY B O 1
ATOM 6243 N N . LYS B 1 34 ? -37.062 7.852 -8.438 1 81.75 34 LYS B N 1
ATOM 6244 C CA . LYS B 1 34 ? -36.781 7.012 -7.277 1 81.75 34 LYS B CA 1
ATOM 6245 C C . LYS B 1 34 ? -35.375 7.254 -6.766 1 81.75 34 LYS B C 1
ATOM 6247 O O . LYS B 1 34 ? -34.406 7.152 -7.523 1 81.75 34 LYS B O 1
ATOM 6252 N N . LYS B 1 35 ? -35.281 7.633 -5.652 1 78.31 35 LYS B N 1
ATOM 6253 C CA . LYS B 1 35 ? -33.969 7.828 -5.043 1 78.31 35 LYS B CA 1
ATOM 6254 C C . LYS B 1 35 ? -33.469 6.543 -4.387 1 78.31 35 LYS B C 1
ATOM 6256 O O . LYS B 1 35 ? -34.094 6.039 -3.447 1 78.31 35 LYS B O 1
ATOM 6261 N N . VAL B 1 36 ? -32.469 5.934 -4.949 1 79.19 36 VAL B N 1
ATOM 6262 C CA . VAL B 1 36 ? -31.953 4.652 -4.477 1 79.19 36 VAL B CA 1
ATOM 6263 C C . VAL B 1 36 ? -30.5 4.812 -4.051 1 79.19 36 VAL B C 1
ATOM 6265 O O . VAL B 1 36 ? -29.828 5.77 -4.453 1 79.19 36 VAL B O 1
ATOM 6268 N N . SER B 1 37 ? -30.141 3.984 -3.105 1 77.06 37 SER B N 1
ATOM 6269 C CA . SER B 1 37 ? -28.734 3.922 -2.742 1 77.06 37 SER B CA 1
ATOM 6270 C C . SER B 1 37 ? -27.938 3.074 -3.736 1 77.06 37 SER B C 1
ATOM 6272 O O . SER B 1 37 ? -28.484 2.129 -4.316 1 77.06 37 SER B O 1
ATOM 6274 N N . LEU B 1 38 ? -26.719 3.492 -3.953 1 80.5 38 LEU B N 1
ATOM 6275 C CA . LEU B 1 38 ? -25.859 2.762 -4.879 1 80.5 38 LEU B CA 1
ATOM 6276 C C . LEU B 1 38 ? -25.719 1.307 -4.449 1 80.5 38 LEU B C 1
ATOM 6278 O O . LEU B 1 38 ? -25.641 0.409 -5.293 1 80.5 38 LEU B O 1
ATOM 6282 N N . SER B 1 39 ? -25.719 1.106 -3.191 1 75.31 39 SER B N 1
ATOM 6283 C CA . SER B 1 39 ? -25.531 -0.239 -2.66 1 75.31 39 SER B CA 1
ATOM 6284 C C . SER B 1 39 ? -26.688 -1.153 -3.037 1 75.31 39 SER B C 1
ATOM 6286 O O . SER B 1 39 ? -26.484 -2.334 -3.328 1 75.31 39 SER B O 1
ATOM 6288 N N . GLN B 1 40 ? -27.875 -0.581 -3.057 1 77.81 40 GLN B N 1
ATOM 6289 C CA . GLN B 1 40 ? -29.062 -1.361 -3.4 1 77.81 40 GLN B CA 1
ATOM 6290 C C . GLN B 1 40 ? -29.047 -1.76 -4.871 1 77.81 40 GLN B C 1
ATOM 6292 O O . GLN B 1 40 ? -29.469 -2.865 -5.227 1 77.81 40 GLN B O 1
ATOM 6297 N N . VAL B 1 41 ? -28.594 -0.8 -5.621 1 84.75 41 VAL B N 1
ATOM 6298 C CA . VAL B 1 41 ? -28.531 -1.083 -7.051 1 84.75 41 VAL B CA 1
ATOM 6299 C C . VAL B 1 41 ? -27.453 -2.133 -7.32 1 84.75 41 VAL B C 1
ATOM 6301 O O . VAL B 1 41 ? -27.641 -3.021 -8.156 1 84.75 41 VAL B O 1
ATOM 6304 N N . LYS B 1 42 ? -26.391 -2.062 -6.57 1 80.25 42 LYS B N 1
ATOM 6305 C CA . LYS B 1 42 ? -25.281 -3 -6.727 1 80.25 42 LYS B CA 1
ATOM 6306 C C . LYS B 1 42 ? -25.719 -4.426 -6.391 1 80.25 42 LYS B C 1
ATOM 6308 O O . LYS B 1 42 ? -25.234 -5.383 -6.992 1 80.25 42 LYS B O 1
ATOM 6313 N N . GLU B 1 43 ? -26.562 -4.484 -5.457 1 76.31 43 GLU B N 1
ATOM 6314 C CA . GLU B 1 43 ? -27.047 -5.793 -5.016 1 76.31 43 GLU B CA 1
ATOM 6315 C C . GLU B 1 43 ? -27.812 -6.508 -6.121 1 76.31 43 GLU B C 1
ATOM 6317 O O . GLU B 1 43 ? -27.891 -7.738 -6.137 1 76.31 43 GLU B O 1
ATOM 6322 N N . GLN B 1 44 ? -28.297 -5.68 -7.004 1 79.31 44 GLN B N 1
ATOM 6323 C CA . GLN B 1 44 ? -29.062 -6.273 -8.094 1 79.31 44 GLN B CA 1
ATOM 6324 C C . GLN B 1 44 ? -28.125 -6.832 -9.172 1 79.31 44 GLN B C 1
ATOM 6326 O O . GLN B 1 44 ? -28.547 -7.645 -10 1 79.31 44 GLN B O 1
ATOM 6331 N N . PHE B 1 45 ? -26.891 -6.301 -9.094 1 79 45 PHE B N 1
ATOM 6332 C CA . PHE B 1 45 ? -25.906 -6.754 -10.078 1 79 45 PHE B CA 1
ATOM 6333 C C . PHE B 1 45 ? -25.109 -7.93 -9.539 1 79 45 PHE B C 1
ATOM 6335 O O . PHE B 1 45 ? -24.906 -8.039 -8.328 1 79 45 PHE B O 1
ATOM 6342 N N . GLU B 1 46 ? -24.859 -8.859 -10.328 1 70.88 46 GLU B N 1
ATOM 6343 C CA . GLU B 1 46 ? -23.844 -9.844 -9.984 1 70.88 46 GLU B CA 1
ATOM 6344 C C . GLU B 1 46 ? -22.453 -9.336 -10.352 1 70.88 46 GLU B C 1
ATOM 6346 O O . GLU B 1 46 ? -22.016 -9.477 -11.492 1 70.88 46 GLU B O 1
ATOM 6351 N N . LEU B 1 47 ? -21.969 -8.656 -9.445 1 64.5 47 LEU B N 1
ATOM 6352 C CA . LEU B 1 47 ? -20.703 -7.961 -9.719 1 64.5 47 LEU B CA 1
ATOM 6353 C C . LEU B 1 47 ? -19.578 -8.953 -9.938 1 64.5 47 LEU B C 1
ATOM 6355 O O . LEU B 1 47 ? -19.547 -10.016 -9.328 1 64.5 47 LEU B O 1
ATOM 6359 N N . THR B 1 48 ? -18.875 -8.68 -11.062 1 66.94 48 THR B N 1
ATOM 6360 C CA . THR B 1 48 ? -17.656 -9.406 -11.367 1 66.94 48 THR B CA 1
ATOM 6361 C C . THR B 1 48 ? -16.438 -8.492 -11.258 1 66.94 48 THR B C 1
ATOM 6363 O O . THR B 1 48 ? -16.578 -7.289 -11.047 1 66.94 48 THR B O 1
ATOM 6366 N N . ARG B 1 49 ? -15.297 -9.055 -11.258 1 65.12 49 ARG B N 1
ATOM 6367 C CA . ARG B 1 49 ? -14.055 -8.289 -11.227 1 65.12 49 ARG B CA 1
ATOM 6368 C C . ARG B 1 49 ? -13.992 -7.289 -12.375 1 65.12 49 ARG B C 1
ATOM 6370 O O . ARG B 1 49 ? -13.328 -6.258 -12.273 1 65.12 49 ARG B O 1
ATOM 6377 N N . ILE B 1 50 ? -14.719 -7.68 -13.445 1 62.25 50 ILE B N 1
ATOM 6378 C CA . ILE B 1 50 ? -14.633 -6.848 -14.633 1 62.25 50 ILE B CA 1
ATOM 6379 C C . ILE B 1 50 ? -15.75 -5.805 -14.617 1 62.25 50 ILE B C 1
ATOM 6381 O O . ILE B 1 50 ? -15.766 -4.887 -15.438 1 62.25 50 ILE B O 1
ATOM 6385 N N . GLY B 1 51 ? -16.453 -5.812 -13.633 1 63.88 51 GLY B N 1
ATOM 6386 C CA . GLY B 1 51 ? -17.594 -4.922 -13.625 1 63.88 51 GLY B CA 1
ATOM 6387 C C . GLY B 1 51 ? -18.844 -5.547 -14.227 1 63.88 51 GLY B C 1
ATOM 6388 O O . GLY B 1 51 ? -19.094 -6.742 -14.055 1 63.88 51 GLY B O 1
ATOM 6389 N N . VAL B 1 52 ? -19.688 -4.719 -14.742 1 70.62 52 VAL B N 1
ATOM 6390 C CA . VAL B 1 52 ? -20.969 -5.172 -15.273 1 70.62 52 VAL B CA 1
ATOM 6391 C C . VAL B 1 52 ? -20.984 -5.012 -16.797 1 70.62 52 VAL B C 1
ATOM 6393 O O . VAL B 1 52 ? -20.359 -4.098 -17.328 1 70.62 52 VAL B O 1
ATOM 6396 N N . SER B 1 53 ? -21.375 -6.031 -17.469 1 74.31 53 SER B N 1
ATOM 6397 C CA . SER B 1 53 ? -21.516 -5.953 -18.922 1 74.31 53 SER B CA 1
ATOM 6398 C C . SER B 1 53 ? -22.766 -5.191 -19.312 1 74.31 53 SER B C 1
ATOM 6400 O O . SER B 1 53 ? -23.609 -4.883 -18.453 1 74.31 53 SER B O 1
ATOM 6402 N N . ILE B 1 54 ? -22.844 -4.777 -20.609 1 80.25 54 ILE B N 1
ATOM 6403 C CA . ILE B 1 54 ? -24.016 -4.109 -21.156 1 80.25 54 ILE B CA 1
ATOM 6404 C C . ILE B 1 54 ? -25.25 -4.984 -20.953 1 80.25 54 ILE B C 1
ATOM 6406 O O . ILE B 1 54 ? -26.312 -4.492 -20.562 1 80.25 54 ILE B O 1
ATOM 6410 N N . GLN B 1 55 ? -24.984 -6.254 -21.094 1 78.12 55 GLN B N 1
ATOM 6411 C CA . GLN B 1 55 ? -26.094 -7.195 -20.938 1 78.12 55 GLN B CA 1
ATOM 6412 C C . GLN B 1 55 ? -26.578 -7.25 -19.5 1 78.12 55 GLN B C 1
ATOM 6414 O O . GLN B 1 55 ? -27.766 -7.414 -19.25 1 78.12 55 GLN B O 1
ATOM 6419 N N . ASP B 1 56 ? -25.656 -7.117 -18.641 1 81.94 56 ASP B N 1
ATOM 6420 C CA . ASP B 1 56 ? -26.016 -7.109 -17.219 1 81.94 56 ASP B CA 1
ATOM 6421 C C . ASP B 1 56 ? -26.891 -5.898 -16.891 1 81.94 56 ASP B C 1
ATOM 6423 O O . ASP B 1 56 ? -27.844 -6.012 -16.109 1 81.94 56 ASP B O 1
ATOM 6427 N N . ILE B 1 57 ? -26.516 -4.84 -17.469 1 86.88 57 ILE B N 1
ATOM 6428 C CA . ILE B 1 57 ? -27.266 -3.613 -17.203 1 86.88 57 ILE B CA 1
ATOM 6429 C C . ILE B 1 57 ? -28.672 -3.748 -17.766 1 86.88 57 ILE B C 1
ATOM 6431 O O . ILE B 1 57 ? -29.641 -3.373 -17.094 1 86.88 57 ILE B O 1
ATOM 6435 N N . ILE B 1 58 ? -28.766 -4.305 -18.922 1 87.25 58 ILE B N 1
ATOM 6436 C CA . ILE B 1 58 ? -30.062 -4.469 -19.562 1 87.25 58 ILE B CA 1
ATOM 6437 C C . ILE B 1 58 ? -30.922 -5.414 -18.734 1 87.25 58 ILE B C 1
ATOM 6439 O O . ILE B 1 58 ? -32.125 -5.148 -18.531 1 87.25 58 ILE B O 1
ATOM 6443 N N . GLN B 1 59 ? -30.312 -6.422 -18.297 1 86.31 59 GLN B N 1
ATOM 6444 C CA . GLN B 1 59 ? -31.062 -7.41 -17.531 1 86.31 59 GLN B CA 1
ATOM 6445 C C . GLN B 1 59 ? -31.531 -6.832 -16.203 1 86.31 59 GLN B C 1
ATOM 6447 O O . GLN B 1 59 ? -32.688 -7.012 -15.82 1 86.31 59 GLN B O 1
ATOM 6452 N N . VAL B 1 60 ? -30.656 -6.25 -15.516 1 88 60 VAL B N 1
ATOM 6453 C CA . VAL B 1 60 ? -31 -5.68 -14.219 1 88 60 VAL B CA 1
ATOM 6454 C C . VAL B 1 60 ? -32.062 -4.582 -14.406 1 88 60 VAL B C 1
ATOM 6456 O O . VAL B 1 60 ? -33 -4.465 -13.609 1 88 60 VAL B O 1
ATOM 6459 N N . ALA B 1 61 ? -31.844 -3.803 -15.398 1 90.94 61 ALA B N 1
ATOM 6460 C CA . ALA B 1 61 ? -32.812 -2.744 -15.695 1 90.94 61 ALA B CA 1
ATOM 6461 C C . ALA B 1 61 ? -34.188 -3.326 -16 1 90.94 61 ALA B C 1
ATOM 6463 O O . ALA B 1 61 ? -35.219 -2.777 -15.578 1 90.94 61 ALA B O 1
ATOM 6464 N N . SER B 1 62 ? -34.156 -4.371 -16.719 1 88.06 62 SER B N 1
ATOM 6465 C CA . SER B 1 62 ? -35.438 -5.035 -17.031 1 88.06 62 SER B CA 1
ATOM 6466 C C . SER B 1 62 ? -36.094 -5.59 -15.781 1 88.06 62 SER B C 1
ATOM 6468 O O . SER B 1 62 ? -37.312 -5.535 -15.641 1 88.06 62 SER B O 1
ATOM 6470 N N . ASN B 1 63 ? -35.281 -6.102 -14.93 1 87.19 63 ASN B N 1
ATOM 6471 C CA . ASN B 1 63 ? -35.812 -6.66 -13.68 1 87.19 63 ASN B CA 1
ATOM 6472 C C . ASN B 1 63 ? -36.438 -5.578 -12.805 1 87.19 63 ASN B C 1
ATOM 6474 O O . ASN B 1 63 ? -37.344 -5.855 -12.039 1 87.19 63 ASN B O 1
ATOM 6478 N N . ILE B 1 64 ? -35.875 -4.465 -12.898 1 88.25 64 ILE B N 1
ATOM 6479 C CA . ILE B 1 64 ? -36.344 -3.363 -12.07 1 88.25 64 ILE B CA 1
ATOM 6480 C C . ILE B 1 64 ? -37.562 -2.709 -12.734 1 88.25 64 ILE B C 1
ATOM 6482 O O . ILE B 1 64 ? -38.281 -1.934 -12.102 1 88.25 64 ILE B O 1
ATOM 6486 N N . GLY B 1 65 ? -37.812 -2.994 -14 1 87.56 65 GLY B N 1
ATOM 6487 C CA . GLY B 1 65 ? -39.031 -2.527 -14.641 1 87.56 65 GLY B CA 1
ATOM 6488 C C . GLY B 1 65 ? -38.781 -1.586 -15.797 1 87.56 65 GLY B C 1
ATOM 6489 O O . GLY B 1 65 ? -39.656 -0.823 -16.188 1 87.56 65 GLY B O 1
ATOM 6490 N N . PHE B 1 66 ? -37.594 -1.511 -16.266 1 90.69 66 PHE B N 1
ATOM 6491 C CA . PHE B 1 66 ? -37.312 -0.68 -17.422 1 90.69 66 PHE B CA 1
ATOM 6492 C C . PHE B 1 66 ? -37.344 -1.506 -18.703 1 90.69 66 PHE B C 1
ATOM 6494 O O . PHE B 1 66 ? -37.062 -2.705 -18.688 1 90.69 66 PHE B O 1
ATOM 6501 N N . GLN B 1 67 ? -37.844 -0.927 -19.656 1 90.06 67 GLN B N 1
ATOM 6502 C CA . GLN B 1 67 ? -37.594 -1.467 -20.984 1 90.06 67 GLN B CA 1
ATOM 6503 C C . GLN B 1 67 ? -36.312 -0.862 -21.594 1 90.06 67 GLN B C 1
ATOM 6505 O O . GLN B 1 67 ? -36.25 0.347 -21.828 1 90.06 67 GLN B O 1
ATOM 6510 N N . THR B 1 68 ? -35.344 -1.653 -21.656 1 90.38 68 THR B N 1
ATOM 6511 C CA . THR B 1 68 ? -34.062 -1.139 -22.062 1 90.38 68 THR B CA 1
ATOM 6512 C C . THR B 1 68 ? -33.562 -1.824 -23.344 1 90.38 68 THR B C 1
ATOM 6514 O O . THR B 1 68 ? -33.844 -3.012 -23.547 1 90.38 68 THR B O 1
ATOM 6517 N N . VAL B 1 69 ? -33.062 -1.04 -24.266 1 89 69 VAL B N 1
ATOM 6518 C CA . VAL B 1 69 ? -32.469 -1.563 -25.5 1 89 69 VAL B CA 1
ATOM 6519 C C . VAL B 1 69 ? -31.094 -0.944 -25.703 1 89 69 VAL B C 1
ATOM 6521 O O . VAL B 1 69 ? -30.906 0.252 -25.484 1 89 69 VAL B O 1
ATOM 6524 N N . ALA B 1 70 ? -30.156 -1.839 -25.922 1 90.38 70 ALA B N 1
ATOM 6525 C CA . ALA B 1 70 ? -28.828 -1.354 -26.297 1 90.38 70 ALA B CA 1
ATOM 6526 C C . ALA B 1 70 ? -28.734 -1.114 -27.797 1 90.38 70 ALA B C 1
ATOM 6528 O O . ALA B 1 70 ? -29.078 -1.995 -28.594 1 90.38 70 ALA B O 1
ATOM 6529 N N . LEU B 1 71 ? -28.359 0.093 -28.188 1 86.12 71 LEU B N 1
ATOM 6530 C CA . LEU B 1 71 ? -28.328 0.465 -29.594 1 86.12 71 LEU B CA 1
ATOM 6531 C C . LEU B 1 71 ? -26.922 0.898 -30.016 1 86.12 71 LEU B C 1
ATOM 6533 O O . LEU B 1 71 ? -26.203 1.511 -29.219 1 86.12 71 LEU B O 1
ATOM 6537 N N . LYS B 1 72 ? -26.5 0.443 -31.141 1 88 72 LYS B N 1
ATOM 6538 C CA . LYS B 1 72 ? -25.328 1.013 -31.781 1 88 72 LYS B CA 1
ATOM 6539 C C . LYS B 1 72 ? -25.688 2.26 -32.594 1 88 72 LYS B C 1
ATOM 6541 O O . LYS B 1 72 ? -26.438 2.186 -33.562 1 88 72 LYS B O 1
ATOM 6546 N N . LEU B 1 73 ? -25.203 3.316 -32.156 1 86.44 73 LEU B N 1
ATOM 6547 C CA . LEU B 1 73 ? -25.672 4.586 -32.688 1 86.44 73 LEU B CA 1
ATOM 6548 C C . LEU B 1 73 ? -24.516 5.41 -33.219 1 86.44 73 LEU B C 1
ATOM 6550 O O . LEU B 1 73 ? -23.391 5.316 -32.719 1 86.44 73 LEU B O 1
ATOM 6554 N N . THR B 1 74 ? -24.828 6.047 -34.344 1 85.25 74 THR B N 1
ATOM 6555 C CA . THR B 1 74 ? -23.922 7.105 -34.781 1 85.25 74 THR B CA 1
ATOM 6556 C C . THR B 1 74 ? -24.141 8.375 -33.938 1 85.25 74 THR B C 1
ATOM 6558 O O . THR B 1 74 ? -25.078 8.453 -33.156 1 85.25 74 THR B O 1
ATOM 6561 N N . GLN B 1 75 ? -23.281 9.266 -34.125 1 85.69 75 GLN B N 1
ATOM 6562 C CA . GLN B 1 75 ? -23.359 10.508 -33.375 1 85.69 75 GLN B CA 1
ATOM 6563 C C . GLN B 1 75 ? -24.656 11.25 -33.656 1 85.69 75 GLN B C 1
ATOM 6565 O O . GLN B 1 75 ? -25.25 11.859 -32.781 1 85.69 75 GLN B O 1
ATOM 6570 N N . GLU B 1 76 ? -25.078 11.195 -34.938 1 82.94 76 GLU B N 1
ATOM 6571 C CA . GLU B 1 76 ? -26.312 11.859 -35.344 1 82.94 76 GLU B CA 1
ATOM 6572 C C . GLU B 1 76 ? -27.531 11.164 -34.75 1 82.94 76 GLU B C 1
ATOM 6574 O O . GLU B 1 76 ? -28.484 11.812 -34.344 1 82.94 76 GLU B O 1
ATOM 6579 N N . GLN B 1 77 ? -27.438 9.898 -34.688 1 87 77 GLN B N 1
ATOM 6580 C CA . GLN B 1 77 ? -28.562 9.117 -34.156 1 87 77 GLN B CA 1
ATOM 6581 C C . GLN B 1 77 ? -28.703 9.297 -32.656 1 87 77 GLN B C 1
ATOM 6583 O O . GLN B 1 77 ? -29.797 9.109 -32.094 1 87 77 GLN B O 1
ATOM 6588 N N . LEU B 1 78 ? -27.609 9.57 -32.031 1 88.25 78 LEU B N 1
ATOM 6589 C CA . LEU B 1 78 ? -27.594 9.75 -30.578 1 88.25 78 LEU B CA 1
ATOM 6590 C C . LEU B 1 78 ? -28.469 10.938 -30.172 1 88.25 78 LEU B C 1
ATOM 6592 O O . LEU B 1 78 ? -29.047 10.938 -29.078 1 88.25 78 LEU B O 1
ATOM 6596 N N . GLU B 1 79 ? -28.562 11.859 -31.016 1 84.31 79 GLU B N 1
ATOM 6597 C CA . GLU B 1 79 ? -29.312 13.07 -30.719 1 84.31 79 GLU B CA 1
ATOM 6598 C C . GLU B 1 79 ? -30.828 12.805 -30.781 1 84.31 79 GLU B C 1
ATOM 6600 O O . GLU B 1 79 ? -31.609 13.562 -30.219 1 84.31 79 GLU B O 1
ATOM 6605 N N . GLU B 1 80 ? -31.203 11.742 -31.375 1 84.62 80 GLU B N 1
ATOM 6606 C CA . GLU B 1 80 ? -32.625 11.453 -31.562 1 84.62 80 GLU B CA 1
ATOM 6607 C C . GLU B 1 80 ? -33.125 10.516 -30.484 1 84.62 80 GLU B C 1
ATOM 6609 O O . GLU B 1 80 ? -34.344 10.312 -30.344 1 84.62 80 GLU B O 1
ATOM 6614 N N . ILE B 1 81 ? -32.25 10.055 -29.688 1 85.88 81 ILE B N 1
ATOM 6615 C CA . ILE B 1 81 ? -32.688 9.078 -28.672 1 85.88 81 ILE B CA 1
ATOM 6616 C C . ILE B 1 81 ? -33.125 9.805 -27.406 1 85.88 81 ILE B C 1
ATOM 6618 O O . ILE B 1 81 ? -32.688 10.93 -27.141 1 85.88 81 ILE B O 1
ATOM 6622 N N . PRO B 1 82 ? -34.031 9.156 -26.688 1 86.69 82 PRO B N 1
ATOM 6623 C CA . PRO B 1 82 ? -34.438 9.75 -25.422 1 86.69 82 PRO B CA 1
ATOM 6624 C C . PRO B 1 82 ? -33.312 9.805 -24.391 1 86.69 82 PRO B C 1
ATOM 6626 O O . PRO B 1 82 ? -32.594 8.828 -24.219 1 86.69 82 PRO B O 1
ATOM 6629 N N . LEU B 1 83 ? -33.188 10.883 -23.781 1 88.5 83 LEU B N 1
ATOM 6630 C CA . LEU B 1 83 ? -32.188 11.109 -22.734 1 88.5 83 LEU B CA 1
ATOM 6631 C C . LEU B 1 83 ? -32.875 11.227 -21.375 1 88.5 83 LEU B C 1
ATOM 6633 O O . LEU B 1 83 ? -34.062 11.602 -21.281 1 88.5 83 LEU B O 1
ATOM 6637 N N . PRO B 1 84 ? -32.219 10.742 -20.328 1 91.25 84 PRO B N 1
ATOM 6638 C CA . PRO B 1 84 ? -30.797 10.344 -20.234 1 91.25 84 PRO B CA 1
ATOM 6639 C C . PRO B 1 84 ? -30.562 8.898 -20.656 1 91.25 84 PRO B C 1
ATOM 6641 O O . PRO B 1 84 ? -31.438 8.055 -20.484 1 91.25 84 PRO B O 1
ATOM 6644 N N . SER B 1 85 ? -29.359 8.688 -21.188 1 91.69 85 SER B N 1
ATOM 6645 C CA . SER B 1 85 ? -28.984 7.363 -21.672 1 91.69 85 SER B CA 1
ATOM 6646 C C . SER B 1 85 ? -27.594 6.973 -21.188 1 91.69 85 SER B C 1
ATOM 6648 O O . SER B 1 85 ? -26.75 7.84 -20.922 1 91.69 85 SER B O 1
ATOM 6650 N N . ILE B 1 86 ? -27.391 5.68 -20.953 1 93 86 ILE B N 1
ATOM 6651 C CA . ILE B 1 86 ? -26.078 5.168 -20.562 1 93 86 ILE B CA 1
ATOM 6652 C C . ILE B 1 86 ? -25.25 4.859 -21.797 1 93 86 ILE B C 1
ATOM 6654 O O . ILE B 1 86 ? -25.734 4.207 -22.734 1 93 86 ILE B O 1
ATOM 6658 N N . LEU B 1 87 ? -24.062 5.398 -21.828 1 90.44 87 LEU B N 1
ATOM 6659 C CA . LEU B 1 87 ? -23.156 5.164 -22.953 1 90.44 87 LEU B CA 1
ATOM 6660 C C . LEU B 1 87 ? -22 4.27 -22.531 1 90.44 87 LEU B C 1
ATOM 6662 O O . LEU B 1 87 ? -21.516 4.352 -21.406 1 90.44 87 LEU B O 1
ATOM 6666 N N . TYR B 1 88 ? -21.656 3.359 -23.344 1 85.5 88 TYR B N 1
ATOM 6667 C CA . TYR B 1 88 ? -20.422 2.598 -23.156 1 85.5 88 TYR B CA 1
ATOM 6668 C C . TYR B 1 88 ? -19.219 3.428 -23.547 1 85.5 88 TYR B C 1
ATOM 6670 O O . TYR B 1 88 ? -19.031 3.768 -24.719 1 85.5 88 TYR B O 1
ATOM 6678 N N . TRP B 1 89 ? -18.5 3.795 -22.547 1 80 89 TRP B N 1
ATOM 6679 C CA . TRP B 1 89 ? -17.453 4.816 -22.672 1 80 89 TRP B CA 1
ATOM 6680 C C . TRP B 1 89 ? -16.078 4.188 -22.75 1 80 89 TRP B C 1
ATOM 6682 O O . TRP B 1 89 ? -15.711 3.371 -21.891 1 80 89 TRP B O 1
ATOM 6692 N N . LYS B 1 90 ? -15.312 4.512 -23.75 1 68.75 90 LYS B N 1
ATOM 6693 C CA . LYS B 1 90 ? -13.938 4.074 -23.953 1 68.75 90 LYS B CA 1
ATOM 6694 C C . LYS B 1 90 ? -13.82 2.555 -23.844 1 68.75 90 LYS B C 1
ATOM 6696 O O . LYS B 1 90 ? -12.828 2.041 -23.312 1 68.75 90 LYS B O 1
ATOM 6701 N N . GLN B 1 91 ? -14.891 1.891 -24.125 1 62.62 91 GLN B N 1
ATOM 6702 C CA . GLN B 1 91 ? -14.969 0.435 -24.172 1 62.62 91 GLN B CA 1
ATOM 6703 C C . GLN B 1 91 ? -14.633 -0.174 -22.812 1 62.62 91 GLN B C 1
ATOM 6705 O O . GLN B 1 91 ? -14.211 -1.331 -22.734 1 62.62 91 GLN B O 1
ATOM 6710 N N . GLU B 1 92 ? -14.594 0.641 -21.828 1 68.88 92 GLU B N 1
ATOM 6711 C CA . GLU B 1 92 ? -14.25 0.059 -20.531 1 68.88 92 GLU B CA 1
ATOM 6712 C C . GLU B 1 92 ? -15.016 0.732 -19.406 1 68.88 92 GLU B C 1
ATOM 6714 O O . GLU B 1 92 ? -14.789 0.436 -18.234 1 68.88 92 GLU B O 1
ATOM 6719 N N . HIS B 1 93 ? -15.82 1.568 -19.797 1 77.25 93 HIS B N 1
ATOM 6720 C CA . HIS B 1 93 ? -16.484 2.383 -18.781 1 77.25 93 HIS B CA 1
ATOM 6721 C C . HIS B 1 93 ? -17.891 2.758 -19.219 1 77.25 93 HIS B C 1
ATOM 6723 O O . HIS B 1 93 ? -18.266 2.576 -20.375 1 77.25 93 HIS B O 1
ATOM 6729 N N . PHE B 1 94 ? -18.75 3.068 -18.281 1 86.56 94 PHE B N 1
ATOM 6730 C CA . PHE B 1 94 ? -20.109 3.537 -18.562 1 86.56 94 PHE B CA 1
ATOM 6731 C C . PHE B 1 94 ? -20.297 4.965 -18.062 1 86.56 94 PHE B C 1
ATOM 6733 O O . PHE B 1 94 ? -19.766 5.336 -17.016 1 86.56 94 PHE B O 1
ATOM 6740 N N . VAL B 1 95 ? -20.953 5.719 -18.875 1 89.69 95 VAL B N 1
ATOM 6741 C CA . VAL B 1 95 ? -21.266 7.086 -18.484 1 89.69 95 VAL B CA 1
ATOM 6742 C C . VAL B 1 95 ? -22.734 7.395 -18.828 1 89.69 95 VAL B C 1
ATOM 6744 O O . VAL B 1 95 ? -23.359 6.664 -19.594 1 89.69 95 VAL B O 1
ATOM 6747 N N . VAL B 1 96 ? -23.281 8.422 -18.188 1 92.25 96 VAL B N 1
ATOM 6748 C CA . VAL B 1 96 ? -24.656 8.82 -18.469 1 92.25 96 VAL B CA 1
ATOM 6749 C C . VAL B 1 96 ? -24.672 10.133 -19.25 1 92.25 96 VAL B C 1
ATOM 6751 O O . VAL B 1 96 ? -24.062 11.117 -18.844 1 92.25 96 VAL B O 1
ATOM 6754 N N . LEU B 1 97 ? -25.266 10.039 -20.406 1 92.12 97 LEU B N 1
ATOM 6755 C CA . LEU B 1 97 ? -25.5 11.25 -21.172 1 92.12 97 LEU B CA 1
ATOM 6756 C C . LEU B 1 97 ? -26.766 11.961 -20.688 1 92.12 97 LEU B C 1
ATOM 6758 O O . LEU B 1 97 ? -27.875 11.445 -20.844 1 92.12 97 LEU B O 1
ATOM 6762 N N . GLU B 1 98 ? -26.531 13.031 -20.062 1 90.38 98 GLU B N 1
ATOM 6763 C CA . GLU B 1 98 ? -27.641 13.75 -19.453 1 90.38 98 GLU B CA 1
ATOM 6764 C C . GLU B 1 98 ? -28.422 14.57 -20.484 1 90.38 98 GLU B C 1
ATOM 6766 O O . GLU B 1 98 ? -29.641 14.477 -20.578 1 90.38 98 GLU B O 1
ATOM 6771 N N . LYS B 1 99 ? -27.703 15.531 -21.156 1 88.94 99 LYS B N 1
ATOM 6772 C CA . LYS B 1 99 ? -28.359 16.375 -22.141 1 88.94 99 LYS B CA 1
ATOM 6773 C C . LYS B 1 99 ? -27.375 16.812 -23.219 1 88.94 99 LYS B C 1
ATOM 6775 O O . LYS B 1 99 ? -26.156 16.766 -23.031 1 88.94 99 LYS B O 1
ATOM 6780 N N . ILE B 1 100 ? -27.906 17.094 -24.375 1 89.5 100 ILE B N 1
ATOM 6781 C CA . ILE B 1 100 ? -27.172 17.641 -25.516 1 89.5 100 ILE B CA 1
ATOM 6782 C C . ILE B 1 100 ? -27.656 19.062 -25.812 1 89.5 100 ILE B C 1
ATOM 6784 O O . ILE B 1 100 ? -28.859 19.281 -26.016 1 89.5 100 ILE B O 1
ATOM 6788 N N . ILE B 1 101 ? -26.734 20 -25.625 1 86.94 101 ILE B N 1
ATOM 6789 C CA . ILE B 1 101 ? -27.125 21.391 -25.859 1 86.94 101 ILE B CA 1
ATOM 6790 C C . ILE B 1 101 ? -26.406 21.922 -27.109 1 86.94 101 ILE B C 1
ATOM 6792 O O . ILE B 1 101 ? -25.203 21.719 -27.266 1 86.94 101 ILE B O 1
ATOM 6796 N N . HIS B 1 102 ? -27.141 22.469 -28.047 1 86.94 102 HIS B N 1
ATOM 6797 C CA . HIS B 1 102 ? -26.594 23.109 -29.234 1 86.94 102 HIS B CA 1
ATOM 6798 C C . HIS B 1 102 ? -26.406 24.609 -29.016 1 86.94 102 HIS B C 1
ATOM 6800 O O . HIS B 1 102 ? -27.391 25.328 -28.859 1 86.94 102 HIS B O 1
ATOM 6806 N N . LYS B 1 103 ? -25.203 25.047 -28.609 1 74.94 103 LYS B N 1
ATOM 6807 C CA . LYS B 1 103 ? -24.922 26.453 -28.391 1 74.94 103 LYS B CA 1
ATOM 6808 C C . LYS B 1 103 ? -23.969 27 -29.453 1 74.94 103 LYS B C 1
ATOM 6810 O O . LYS B 1 103 ? -22.859 26.469 -29.609 1 74.94 103 LYS B O 1
ATOM 6815 N N . LYS B 1 104 ? -24.203 28.25 -30.031 1 75.25 104 LYS B N 1
ATOM 6816 C CA . LYS B 1 104 ? -23.422 29.047 -30.984 1 75.25 104 LYS B CA 1
ATOM 6817 C C . LYS B 1 104 ? -22.781 28.141 -32.031 1 75.25 104 LYS B C 1
ATOM 6819 O O . LYS B 1 104 ? -21.594 28.266 -32.312 1 75.25 104 LYS B O 1
ATOM 6824 N N . GLY B 1 105 ? -23.406 27.109 -32.562 1 72.12 105 GLY B N 1
ATOM 6825 C CA . GLY B 1 105 ? -22.906 26.266 -33.656 1 72.12 105 GLY B CA 1
ATOM 6826 C C . GLY B 1 105 ? -22.125 25.062 -33.156 1 72.12 105 GLY B C 1
ATOM 6827 O O . GLY B 1 105 ? -21.688 24.234 -33.969 1 72.12 105 GLY B O 1
ATOM 6828 N N . GLU B 1 106 ? -21.875 25.031 -31.75 1 80.12 106 GLU B N 1
ATOM 6829 C CA . GLU B 1 106 ? -21.172 23.859 -31.219 1 80.12 106 GLU B CA 1
ATOM 6830 C C . GLU B 1 106 ? -22.094 23 -30.375 1 80.12 106 GLU B C 1
ATOM 6832 O O . GLU B 1 106 ? -22.969 23.516 -29.688 1 80.12 106 GLU B O 1
ATOM 6837 N N . THR B 1 107 ? -22.062 21.734 -30.672 1 85.88 107 THR B N 1
ATOM 6838 C CA . THR B 1 107 ? -22.844 20.781 -29.891 1 85.88 107 THR B CA 1
ATOM 6839 C C . THR B 1 107 ? -22.078 20.359 -28.641 1 85.88 107 THR B C 1
ATOM 6841 O O . THR B 1 107 ? -20.938 19.891 -28.734 1 85.88 107 THR B O 1
ATOM 6844 N N . LEU B 1 108 ? -22.656 20.656 -27.5 1 88.69 108 LEU B N 1
ATOM 6845 C CA . LEU B 1 108 ? -22.047 20.281 -26.219 1 88.69 108 LEU B CA 1
ATOM 6846 C C . LEU B 1 108 ? -22.75 19.078 -25.609 1 88.69 108 LEU B C 1
ATOM 6848 O O . LEU B 1 108 ? -23.984 19.031 -25.594 1 88.69 108 LEU B O 1
ATOM 6852 N N . TYR B 1 109 ? -21.984 18.141 -25.203 1 89.69 109 TYR B N 1
ATOM 6853 C CA . TYR B 1 109 ? -22.5 16.938 -24.562 1 89.69 109 TYR B CA 1
ATOM 6854 C C . TYR B 1 109 ? -22.25 16.969 -23.062 1 89.69 109 TYR B C 1
ATOM 6856 O O . TYR B 1 109 ? -21.094 17.047 -22.625 1 89.69 109 TYR B O 1
ATOM 6864 N N . TYR B 1 110 ? -23.312 16.906 -22.297 1 89.06 110 TYR B N 1
ATOM 6865 C CA . TYR B 1 110 ? -23.203 16.844 -20.844 1 89.06 110 TYR B CA 1
ATOM 6866 C C . TYR B 1 110 ? -23.188 15.406 -20.359 1 89.06 110 TYR B C 1
ATOM 6868 O O . TYR B 1 110 ? -24.188 14.711 -20.422 1 89.06 110 TYR B O 1
ATOM 6876 N N . ILE B 1 111 ? -22.031 15.031 -19.844 1 89.5 111 ILE B N 1
ATOM 6877 C CA . ILE B 1 111 ? -21.828 13.648 -19.453 1 89.5 111 ILE B CA 1
ATOM 6878 C C . ILE B 1 111 ? -21.641 13.57 -17.938 1 89.5 111 ILE B C 1
ATOM 6880 O O . ILE B 1 111 ? -20.969 14.414 -17.344 1 89.5 111 ILE B O 1
ATOM 6884 N N . LEU B 1 112 ? -22.391 12.648 -17.391 1 88.06 112 LEU B N 1
ATOM 6885 C CA . LEU B 1 112 ? -22.203 12.312 -15.984 1 88.06 112 LEU B CA 1
ATOM 6886 C C . LEU B 1 112 ? -21.328 11.062 -15.844 1 88.06 112 LEU B C 1
ATOM 6888 O O . LEU B 1 112 ? -21.828 9.945 -16.016 1 88.06 112 LEU B O 1
ATOM 6892 N N . ASP B 1 113 ? -20.094 11.281 -15.508 1 84.25 113 ASP B N 1
ATOM 6893 C CA . ASP B 1 113 ? -19.156 10.18 -15.305 1 84.25 113 ASP B CA 1
ATOM 6894 C C . ASP B 1 113 ? -19.047 9.82 -13.828 1 84.25 113 ASP B C 1
ATOM 6896 O O . ASP B 1 113 ? -18.594 10.633 -13.016 1 84.25 113 ASP B O 1
ATOM 6900 N N . PRO B 1 114 ? -19.469 8.633 -13.555 1 79.88 114 PRO B N 1
ATOM 6901 C CA . PRO B 1 114 ? -19.391 8.234 -12.148 1 79.88 114 PRO B CA 1
ATOM 6902 C C . PRO B 1 114 ? -17.984 8.32 -11.594 1 79.88 114 PRO B C 1
ATOM 6904 O O . PRO B 1 114 ? -17.797 8.445 -10.375 1 79.88 114 PRO B O 1
ATOM 6907 N N . GLY B 1 115 ? -17.078 8.297 -12.398 1 72.75 115 GLY B N 1
ATOM 6908 C CA . GLY B 1 115 ? -15.688 8.352 -11.969 1 72.75 115 GLY B CA 1
ATOM 6909 C C . GLY B 1 115 ? -15.133 9.766 -11.922 1 72.75 115 GLY B C 1
ATOM 6910 O O . GLY B 1 115 ? -14.273 10.078 -11.094 1 72.75 115 GLY B O 1
ATOM 6911 N N . TYR B 1 116 ? -15.594 10.648 -12.82 1 69.25 116 TYR B N 1
ATOM 6912 C CA . TYR B 1 116 ? -14.953 11.945 -12.984 1 69.25 116 TYR B CA 1
ATOM 6913 C C . TYR B 1 116 ? -15.938 13.078 -12.734 1 69.25 116 TYR B C 1
ATOM 6915 O O . TYR B 1 116 ? -15.539 14.242 -12.633 1 69.25 116 TYR B O 1
ATOM 6923 N N . GLY B 1 117 ? -17.141 12.742 -12.57 1 73.62 117 GLY B N 1
ATOM 6924 C CA . GLY B 1 117 ? -18.141 13.781 -12.32 1 73.62 117 GLY B CA 1
ATOM 6925 C C . GLY B 1 117 ? -18.781 14.297 -13.586 1 73.62 117 GLY B C 1
ATOM 6926 O O . GLY B 1 117 ? -18.953 13.555 -14.555 1 73.62 117 GLY B O 1
ATOM 6927 N N . LYS B 1 118 ? -19.266 15.578 -13.516 1 79.31 118 LYS B N 1
ATOM 6928 C CA . LYS B 1 118 ? -19.953 16.188 -14.656 1 79.31 118 LYS B CA 1
ATOM 6929 C C . LYS B 1 118 ? -18.938 16.766 -15.648 1 79.31 118 LYS B C 1
ATOM 6931 O O . LYS B 1 118 ? -18.109 17.594 -15.281 1 79.31 118 LYS B O 1
ATOM 6936 N N . ILE B 1 119 ? -18.938 16.234 -16.781 1 81 119 ILE B N 1
ATOM 6937 C CA . ILE B 1 119 ? -17.984 16.641 -17.812 1 81 119 ILE B CA 1
ATOM 6938 C C . ILE B 1 119 ? -18.75 17.188 -19.016 1 81 119 ILE B C 1
ATOM 6940 O O . ILE B 1 119 ? -19.797 16.641 -19.391 1 81 119 ILE B O 1
ATOM 6944 N N . ILE B 1 120 ? -18.312 18.234 -19.5 1 83.5 120 ILE B N 1
ATOM 6945 C CA . ILE B 1 120 ? -18.875 18.797 -20.719 1 83.5 120 ILE B CA 1
ATOM 6946 C C . ILE B 1 120 ? -17.891 18.625 -21.875 1 83.5 120 ILE B C 1
ATOM 6948 O O . ILE B 1 120 ? -16.719 19.016 -21.766 1 83.5 120 ILE B O 1
ATOM 6952 N N . LEU B 1 121 ? -18.281 17.922 -22.844 1 86.19 121 LEU B N 1
ATOM 6953 C CA . LEU B 1 121 ? -17.375 17.641 -23.953 1 86.19 121 LEU B CA 1
ATOM 6954 C C . LEU B 1 121 ? -17.922 18.234 -25.25 1 86.19 121 LEU B C 1
ATOM 6956 O O . LEU B 1 121 ? -19.141 18.328 -25.438 1 86.19 121 LEU B O 1
ATOM 6960 N N . GLU B 1 122 ? -16.969 18.609 -26.109 1 84.56 122 GLU B N 1
ATOM 6961 C CA . GLU B 1 122 ? -17.312 19.062 -27.453 1 84.56 122 GLU B CA 1
ATOM 6962 C C . GLU B 1 122 ? -17.531 17.875 -28.375 1 84.56 122 GLU B C 1
ATOM 6964 O O . GLU B 1 122 ? -17.172 16.734 -28.047 1 84.56 122 GLU B O 1
ATOM 6969 N N . ARG B 1 123 ? -18.125 18.094 -29.469 1 84.06 123 ARG B N 1
ATOM 6970 C CA . ARG B 1 123 ? -18.562 17.062 -30.391 1 84.06 123 ARG B CA 1
ATOM 6971 C C . ARG B 1 123 ? -17.406 16.172 -30.828 1 84.06 123 ARG B C 1
ATOM 6973 O O . ARG B 1 123 ? -17.516 14.953 -30.812 1 84.06 123 ARG B O 1
ATOM 6980 N N . ASN B 1 124 ? -16.297 16.75 -31.156 1 79 124 ASN B N 1
ATOM 6981 C CA . ASN B 1 124 ? -15.172 15.977 -31.688 1 79 124 ASN B CA 1
ATOM 6982 C C . ASN B 1 124 ? -14.547 15.086 -30.609 1 79 124 ASN B C 1
ATOM 6984 O O . ASN B 1 124 ? -14.242 13.922 -30.875 1 79 124 ASN B O 1
ATOM 6988 N N . ILE B 1 125 ? -14.469 15.609 -29.5 1 81 125 ILE B N 1
ATOM 6989 C CA . ILE B 1 125 ? -13.852 14.859 -28.406 1 81 125 ILE B CA 1
ATOM 6990 C C . ILE B 1 125 ? -14.797 13.75 -27.938 1 81 125 ILE B C 1
ATOM 6992 O O . ILE B 1 125 ? -14.352 12.641 -27.625 1 81 125 ILE B O 1
ATOM 6996 N N . PHE B 1 126 ? -16 14.094 -27.953 1 86.31 126 PHE B N 1
ATOM 6997 C CA . PHE B 1 126 ? -17.016 13.125 -27.531 1 86.31 126 PHE B CA 1
ATOM 6998 C C . PHE B 1 126 ? -17 11.906 -28.453 1 86.31 126 PHE B C 1
ATOM 7000 O O . PHE B 1 126 ? -17.016 10.766 -28 1 86.31 126 PHE B O 1
ATOM 7007 N N . ALA B 1 127 ? -16.922 12.172 -29.688 1 82.31 127 ALA B N 1
ATOM 7008 C CA . ALA B 1 127 ? -16.953 11.094 -30.688 1 82.31 127 ALA B CA 1
ATOM 7009 C C . ALA B 1 127 ? -15.734 10.195 -30.547 1 82.31 127 ALA B C 1
ATOM 7011 O O . ALA B 1 127 ? -15.844 8.969 -30.641 1 82.31 127 ALA B O 1
ATOM 7012 N N . LYS B 1 128 ? -14.711 10.797 -30.281 1 79.06 128 LYS B N 1
ATOM 7013 C CA . LYS B 1 128 ? -13.469 10.039 -30.172 1 79.06 128 LYS B CA 1
ATOM 7014 C C . LYS B 1 128 ? -13.477 9.141 -28.938 1 79.06 128 LYS B C 1
ATOM 7016 O O . LYS B 1 128 ? -13.023 7.996 -28.984 1 79.06 128 LYS B O 1
ATOM 7021 N N . GLU B 1 129 ? -14.031 9.648 -27.875 1 80.69 129 GLU B N 1
ATOM 7022 C CA . GLU B 1 129 ? -13.992 8.906 -26.609 1 80.69 129 GLU B CA 1
ATOM 7023 C C . GLU B 1 129 ? -15.094 7.852 -26.562 1 80.69 129 GLU B C 1
ATOM 7025 O O . GLU B 1 129 ? -14.938 6.805 -25.938 1 80.69 129 GLU B O 1
ATOM 7030 N N . TRP B 1 130 ? -16.219 8.164 -27.156 1 83.12 130 TRP B N 1
ATOM 7031 C CA . TRP B 1 130 ? -17.375 7.273 -27.109 1 83.12 130 TRP B CA 1
ATOM 7032 C C . TRP B 1 130 ? -17.25 6.164 -28.156 1 83.12 130 TRP B C 1
ATOM 7034 O O . TRP B 1 130 ? -17.406 4.984 -27.828 1 83.12 130 TRP B O 1
ATOM 7044 N N . GLN B 1 131 ? -16.922 6.582 -29.406 1 76.56 131 GLN B N 1
ATOM 7045 C CA . GLN B 1 131 ? -16.875 5.629 -30.5 1 76.56 131 GLN B CA 1
ATOM 7046 C C . GLN B 1 131 ? -15.492 5.02 -30.656 1 76.56 131 GLN B C 1
ATOM 7048 O O . GLN B 1 131 ? -15.344 3.906 -31.172 1 76.56 131 GLN B O 1
ATOM 7053 N N . GLY B 1 132 ? -14.523 5.66 -29.969 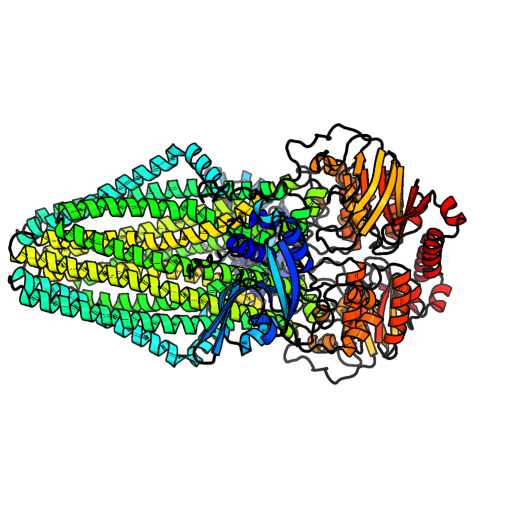1 64.44 132 GLY B N 1
ATOM 7054 C CA . GLY B 1 132 ? -13.164 5.199 -30.188 1 64.44 132 GLY B CA 1
ATOM 7055 C C . GLY B 1 132 ? -12.812 5.078 -31.656 1 64.44 132 GLY B C 1
ATOM 7056 O O . GLY B 1 132 ? -12.953 6.039 -32.406 1 64.44 132 GLY B O 1
ATOM 7057 N N . ASN B 1 133 ? -12.359 3.809 -32.156 1 60.47 133 ASN B N 1
ATOM 7058 C CA . ASN B 1 133 ? -12 3.535 -33.531 1 60.47 133 ASN B CA 1
ATOM 7059 C C . ASN B 1 133 ? -13.188 2.967 -34.312 1 60.47 133 ASN B C 1
ATOM 7061 O O . ASN B 1 133 ? -13.086 2.727 -35.531 1 60.47 133 ASN B O 1
ATOM 7065 N N . ASN B 1 134 ? -14.273 2.924 -33.625 1 65.5 134 ASN B N 1
ATOM 7066 C CA . ASN B 1 134 ? -15.445 2.354 -34.281 1 65.5 134 ASN B CA 1
ATOM 7067 C C . ASN B 1 134 ? -16.359 3.438 -34.844 1 65.5 134 ASN B C 1
ATOM 7069 O O . ASN B 1 134 ? -16.266 4.602 -34.438 1 65.5 134 ASN B O 1
ATOM 7073 N N . GLU B 1 135 ? -17.031 3.125 -35.906 1 68.81 135 GLU B N 1
ATOM 7074 C CA . GLU B 1 135 ? -17.969 4.062 -36.531 1 68.81 135 GLU B CA 1
ATOM 7075 C C . GLU B 1 135 ? -19.188 4.309 -35.625 1 68.81 135 GLU B C 1
ATOM 7077 O O . GLU B 1 135 ? -19.781 5.383 -35.688 1 68.81 135 GLU B O 1
ATOM 7082 N N . LYS B 1 136 ? -19.547 3.344 -34.906 1 79.81 136 LYS B N 1
ATOM 7083 C CA . LYS B 1 136 ? -20.719 3.475 -34.031 1 79.81 136 LYS B CA 1
ATOM 7084 C C . LYS B 1 136 ? -20.375 3.229 -32.594 1 79.81 136 LYS B C 1
ATOM 7086 O O . LYS B 1 136 ? -19.438 2.494 -32.281 1 79.81 136 LYS B O 1
ATOM 7091 N N . GLY B 1 137 ? -21 3.986 -31.75 1 82.81 137 GLY B N 1
ATOM 7092 C CA . GLY B 1 137 ? -20.906 3.764 -30.312 1 82.81 137 GLY B CA 1
ATOM 7093 C C . GLY B 1 137 ? -22.141 3.082 -29.734 1 82.81 137 GLY B C 1
ATOM 7094 O O . GLY B 1 137 ? -23.156 2.963 -30.406 1 82.81 137 GLY B O 1
ATOM 7095 N N . VAL B 1 138 ? -21.984 2.555 -28.547 1 86.31 138 VAL B N 1
ATOM 7096 C CA . VAL B 1 138 ? -23.094 1.823 -27.922 1 86.31 138 VAL B CA 1
ATOM 7097 C C . VAL B 1 138 ? -23.781 2.707 -26.891 1 86.31 138 VAL B C 1
ATOM 7099 O O . VAL B 1 138 ? -23.125 3.367 -26.078 1 86.31 138 VAL B O 1
ATOM 7102 N N . GLY B 1 139 ? -25.062 2.824 -27.062 1 88.94 139 GLY B N 1
ATOM 7103 C CA . GLY B 1 139 ? -25.891 3.516 -26.094 1 88.94 139 GLY B CA 1
ATOM 7104 C C . GLY B 1 139 ? -27.094 2.701 -25.656 1 88.94 139 GLY B C 1
ATOM 7105 O O . GLY B 1 139 ? -27.672 1.964 -26.438 1 88.94 139 GLY B O 1
ATOM 7106 N N . ILE B 1 140 ? -27.391 2.854 -24.344 1 91.94 140 ILE B N 1
ATOM 7107 C CA . ILE B 1 140 ? -28.516 2.125 -23.781 1 91.94 140 ILE B CA 1
ATOM 7108 C C . ILE B 1 140 ? -29.656 3.094 -23.484 1 91.94 140 ILE B C 1
ATOM 7110 O O . ILE B 1 140 ? -29.469 4.086 -22.781 1 91.94 140 ILE B O 1
ATOM 7114 N N . VAL B 1 141 ? -30.734 2.803 -24.047 1 91.75 141 VAL B N 1
ATOM 7115 C CA . VAL B 1 141 ? -31.891 3.662 -23.844 1 91.75 141 VAL B CA 1
ATOM 7116 C C . VAL B 1 141 ? -32.844 3.018 -22.859 1 91.75 141 VAL B C 1
ATOM 7118 O O . VAL B 1 141 ? -33 1.794 -22.828 1 91.75 141 VAL B O 1
ATOM 7121 N N . PHE B 1 142 ? -33.438 3.83 -22.031 1 91.44 142 PHE B N 1
ATOM 7122 C CA . PHE B 1 142 ? -34.312 3.355 -20.969 1 91.44 142 PHE B CA 1
ATOM 7123 C C . PHE B 1 142 ? -35.719 3.936 -21.141 1 91.44 142 PHE B C 1
ATOM 7125 O O . PHE B 1 142 ? -35.875 5.117 -21.453 1 91.44 142 PHE B O 1
ATOM 7132 N N . GLN B 1 143 ? -36.719 3.076 -21.047 1 88.69 143 GLN B N 1
ATOM 7133 C CA . GLN B 1 143 ? -38.094 3.504 -21.016 1 88.69 143 GLN B CA 1
ATOM 7134 C C . GLN B 1 143 ? -38.844 2.928 -19.812 1 88.69 143 GLN B C 1
ATOM 7136 O O . GLN B 1 143 ? -38.688 1.744 -19.5 1 88.69 143 GLN B O 1
ATOM 7141 N N . GLU B 1 144 ? -39.469 3.742 -19.094 1 88.31 144 GLU B N 1
ATOM 7142 C CA . GLU B 1 144 ? -40.188 3.322 -17.891 1 88.31 144 GLU B CA 1
ATOM 7143 C C . GLU B 1 144 ? -41.438 2.516 -18.219 1 88.31 144 GLU B C 1
ATOM 7145 O O . GLU B 1 144 ? -42.125 2.83 -19.188 1 88.31 144 GLU B O 1
ATOM 7150 N N . THR B 1 145 ? -41.5 1.441 -17.578 1 87.56 145 THR B N 1
ATOM 7151 C CA . THR B 1 145 ? -42.719 0.645 -17.688 1 87.56 145 THR B CA 1
ATOM 7152 C C . THR B 1 145 ? -43.562 0.742 -16.406 1 87.56 145 THR B C 1
ATOM 7154 O O . THR B 1 145 ? -43.156 1.402 -15.445 1 87.56 145 THR B O 1
ATOM 7157 N N . GLU B 1 146 ? -44.719 0.176 -16.375 1 85 146 GLU B N 1
ATOM 7158 C CA . GLU B 1 146 ? -45.594 0.171 -15.195 1 85 146 GLU B CA 1
ATOM 7159 C C . GLU B 1 146 ? -44.938 -0.604 -14.047 1 85 146 GLU B C 1
ATOM 7161 O O . GLU B 1 146 ? -45.188 -0.287 -12.875 1 85 146 GLU B O 1
ATOM 7166 N N . ASN B 1 147 ? -44.125 -1.457 -14.383 1 86.19 147 ASN B N 1
ATOM 7167 C CA . ASN B 1 147 ? -43.469 -2.285 -13.367 1 86.19 147 ASN B CA 1
ATOM 7168 C C . ASN B 1 147 ? -42.438 -1.488 -12.57 1 86.19 147 ASN B C 1
ATOM 7170 O O . ASN B 1 147 ? -42.125 -1.837 -11.43 1 86.19 147 ASN B O 1
ATOM 7174 N N . PHE B 1 148 ? -41.906 -0.536 -13.242 1 88.12 148 PHE B N 1
ATOM 7175 C CA . PHE B 1 148 ? -40.938 0.299 -12.57 1 88.12 148 PHE B CA 1
ATOM 7176 C C . PHE B 1 148 ? -41.562 1.055 -11.406 1 88.12 148 PHE B C 1
ATOM 7178 O O . PHE B 1 148 ? -40.938 1.202 -10.352 1 88.12 148 PHE B O 1
ATOM 7185 N N . LYS B 1 149 ? -42.75 1.466 -11.547 1 79.44 149 LYS B N 1
ATOM 7186 C CA . LYS B 1 149 ? -43.469 2.213 -10.508 1 79.44 149 LYS B CA 1
ATOM 7187 C C . LYS B 1 149 ? -43.812 1.319 -9.32 1 79.44 149 LYS B C 1
ATOM 7189 O O . LYS B 1 149 ? -43.844 1.788 -8.18 1 79.44 149 LYS B O 1
ATOM 7194 N N . LYS B 1 150 ? -43.875 0.015 -9.531 1 76.19 150 LYS B N 1
ATOM 7195 C CA . LYS B 1 150 ? -44.281 -0.929 -8.492 1 76.19 150 LYS B CA 1
ATOM 7196 C C . LYS B 1 150 ? -43.031 -1.443 -7.734 1 76.19 150 LYS B C 1
ATOM 7198 O O . LYS B 1 150 ? -43.156 -1.965 -6.625 1 76.19 150 LYS B O 1
ATOM 7203 N N . PHE B 1 151 ? -41.875 -1.27 -8.297 1 78.12 151 PHE B N 1
ATOM 7204 C CA . PHE B 1 151 ? -40.656 -1.792 -7.664 1 78.12 151 PHE B CA 1
ATOM 7205 C C . PHE B 1 151 ? -40.312 -0.995 -6.406 1 78.12 151 PHE B C 1
ATOM 7207 O O . PHE B 1 151 ? -40.219 0.233 -6.453 1 78.12 151 PHE B O 1
ATOM 7214 N N . LYS B 1 152 ? -40.438 -1.646 -5.227 1 69.88 152 LYS B N 1
ATOM 7215 C CA . LYS B 1 152 ? -40.219 -0.988 -3.945 1 69.88 152 LYS B CA 1
ATOM 7216 C C . LYS B 1 152 ? -38.719 -1.041 -3.559 1 69.88 152 LYS B C 1
ATOM 7218 O O . LYS B 1 152 ? -38.125 -2.119 -3.512 1 69.88 152 LYS B O 1
ATOM 7223 N N . TRP B 1 153 ? -38 0.107 -3.736 1 69.31 153 TRP B N 1
ATOM 7224 C CA . TRP B 1 153 ? -36.625 0.201 -3.25 1 69.31 153 TRP B CA 1
ATOM 7225 C C . TRP B 1 153 ? -36.594 0.494 -1.755 1 69.31 153 TRP B C 1
ATOM 7227 O O . TRP B 1 153 ? -37.531 1.129 -1.222 1 69.31 153 TRP B O 1
ATOM 7237 N N . GLN B 1 154 ? -35.812 -0.269 -1.002 1 60.94 154 GLN B N 1
ATOM 7238 C CA . GLN B 1 154 ? -35.656 0.113 0.397 1 60.94 154 GLN B CA 1
ATOM 7239 C C . GLN B 1 154 ? -35.156 1.548 0.521 1 60.94 154 GLN B C 1
ATOM 7241 O O . GLN B 1 154 ? -34.25 1.959 -0.209 1 60.94 154 GLN B O 1
ATOM 7246 N N . GLU B 1 155 ? -35.938 2.342 0.942 1 52.69 155 GLU B N 1
ATOM 7247 C CA . GLU B 1 155 ? -35.594 3.754 1.068 1 52.69 155 GLU B CA 1
ATOM 7248 C C . GLU B 1 155 ? -34.156 3.926 1.545 1 52.69 155 GLU B C 1
ATOM 7250 O O . GLU B 1 155 ? -33.688 3.199 2.43 1 52.69 155 GLU B O 1
ATOM 7255 N N . GLU B 1 156 ? -33.344 4.375 0.683 1 53.47 156 GLU B N 1
ATOM 7256 C CA . GLU B 1 156 ? -31.984 4.699 1.052 1 53.47 156 GLU B CA 1
ATOM 7257 C C . GLU B 1 156 ? -31.922 5.348 2.432 1 53.47 156 GLU B C 1
ATOM 7259 O O . GLU B 1 156 ? -32.5 6.414 2.65 1 53.47 156 GLU B O 1
ATOM 7264 N N . ILE B 1 157 ? -32.094 4.746 3.504 1 49.06 157 ILE B N 1
ATOM 7265 C CA . ILE B 1 157 ? -31.828 5.461 4.746 1 49.06 157 ILE B CA 1
ATOM 7266 C C . ILE B 1 157 ? -30.5 6.199 4.629 1 49.06 157 ILE B C 1
ATOM 7268 O O . ILE B 1 157 ? -29.453 5.578 4.406 1 49.06 157 ILE B O 1
ATOM 7272 N N . LYS B 1 158 ? -30.703 7.332 4.105 1 50.62 158 LYS B N 1
ATOM 7273 C CA . LYS B 1 158 ? -29.516 8.164 4.25 1 50.62 158 LYS B CA 1
ATOM 7274 C C . LYS B 1 158 ? -28.703 7.77 5.48 1 50.62 158 LYS B C 1
ATOM 7276 O O . LYS B 1 158 ? -29.172 7.949 6.613 1 50.62 158 LYS B O 1
ATOM 7281 N N . LYS B 1 159 ? -27.969 6.734 5.414 1 52.59 159 LYS B N 1
ATOM 7282 C CA . LYS B 1 159 ? -27.141 6.352 6.562 1 52.59 159 LYS B CA 1
ATOM 7283 C C . LYS B 1 159 ? -26.312 7.527 7.059 1 52.59 159 LYS B C 1
ATOM 7285 O O . LYS B 1 159 ? -25.438 8.016 6.348 1 52.59 159 LYS B O 1
ATOM 7290 N N . GLU B 1 160 ? -26.812 8.25 7.898 1 59.44 160 GLU B N 1
ATOM 7291 C CA . GLU B 1 160 ? -26.109 9.336 8.578 1 59.44 160 GLU B CA 1
ATOM 7292 C C . GLU B 1 160 ? -24.734 8.875 9.062 1 59.44 160 GLU B C 1
ATOM 7294 O O . GLU B 1 160 ? -24.547 7.707 9.398 1 59.44 160 GLU B O 1
ATOM 7299 N N . LEU B 1 161 ? -23.672 9.586 8.711 1 64.62 161 LEU B N 1
ATOM 7300 C CA . LEU B 1 161 ? -22.297 9.375 9.156 1 64.62 161 LEU B CA 1
ATOM 7301 C C . LEU B 1 161 ? -22.266 8.789 10.562 1 64.62 161 LEU B C 1
ATOM 7303 O O . LEU B 1 161 ? -21.516 7.852 10.844 1 64.62 161 LEU B O 1
ATOM 7307 N N . LEU B 1 162 ? -23.25 9.227 11.336 1 68.12 162 LEU B N 1
ATOM 7308 C CA . LEU B 1 162 ? -23.219 8.891 12.75 1 68.12 162 LEU B CA 1
ATOM 7309 C C . LEU B 1 162 ? -23.75 7.477 12.984 1 68.12 162 LEU B C 1
ATOM 7311 O O . LEU B 1 162 ? -23.484 6.875 14.031 1 68.12 162 LEU B O 1
ATOM 7315 N N . LYS B 1 163 ? -24.438 6.891 12.062 1 73.75 163 LYS B N 1
ATOM 7316 C CA . LYS B 1 163 ? -25.016 5.559 12.25 1 73.75 163 LYS B CA 1
ATOM 7317 C C . LYS B 1 163 ? -24.141 4.488 11.602 1 73.75 163 LYS B C 1
ATOM 7319 O O . LYS B 1 163 ? -24.5 3.309 11.602 1 73.75 163 LYS B O 1
ATOM 7324 N N . SER B 1 164 ? -23.031 4.91 11.156 1 82.44 164 SER B N 1
ATOM 7325 C CA . SER B 1 164 ? -22.141 3.949 10.531 1 82.44 164 SER B CA 1
ATOM 7326 C C . SER B 1 164 ? -21.438 3.078 11.578 1 82.44 164 SER B C 1
ATOM 7328 O O . SER B 1 164 ? -21.312 3.473 12.734 1 82.44 164 SER B O 1
ATOM 7330 N N . PRO B 1 165 ? -21.156 1.876 11.281 1 80.44 165 PRO B N 1
ATOM 7331 C CA . PRO B 1 165 ? -20.547 0.942 12.234 1 80.44 165 PRO B CA 1
ATOM 7332 C C . PRO B 1 165 ? -19.281 1.493 12.875 1 80.44 165 PRO B C 1
ATOM 7334 O O . PRO B 1 165 ? -19.047 1.298 14.07 1 80.44 165 PRO B O 1
ATOM 7337 N N . SER B 1 166 ? -18.516 2.143 12.102 1 80.94 166 SER B N 1
ATOM 7338 C CA . SER B 1 166 ? -17.281 2.701 12.648 1 80.94 166 SER B CA 1
ATOM 7339 C C . SER B 1 166 ? -17.562 3.76 13.703 1 80.94 166 SER B C 1
ATOM 7341 O O . SER B 1 166 ? -16.922 3.787 14.758 1 80.94 166 SER B O 1
ATOM 7343 N N . PHE B 1 167 ? -18.578 4.582 13.438 1 82.94 167 PHE B N 1
ATOM 7344 C CA . PHE B 1 167 ? -18.906 5.66 14.367 1 82.94 167 PHE B CA 1
ATOM 7345 C C . PHE B 1 167 ? -19.656 5.121 15.578 1 82.94 167 PHE B C 1
ATOM 7347 O O . PHE B 1 167 ? -19.516 5.641 16.688 1 82.94 167 PHE B O 1
ATOM 7354 N N . THR B 1 168 ? -20.422 4.09 15.344 1 84.75 168 THR B N 1
ATOM 7355 C CA . THR B 1 168 ? -21.125 3.475 16.453 1 84.75 168 THR B CA 1
ATOM 7356 C C . THR B 1 168 ? -20.141 2.805 17.406 1 84.75 168 THR B C 1
ATOM 7358 O O . THR B 1 168 ? -20.297 2.869 18.625 1 84.75 168 THR B O 1
ATOM 7361 N N . THR B 1 169 ? -19.188 2.158 16.844 1 85.31 169 THR B N 1
ATOM 7362 C CA . THR B 1 169 ? -18.141 1.55 17.672 1 85.31 169 THR B CA 1
ATOM 7363 C C . THR B 1 169 ? -17.359 2.617 18.422 1 85.31 169 THR B C 1
ATOM 7365 O O . THR B 1 169 ? -17.031 2.439 19.594 1 85.31 169 THR B O 1
ATOM 7368 N N . ALA B 1 170 ? -17.078 3.631 17.703 1 83.12 170 ALA B N 1
ATOM 7369 C CA . ALA B 1 170 ? -16.359 4.738 18.344 1 83.12 170 ALA B CA 1
ATOM 7370 C C . ALA B 1 170 ? -17.188 5.355 19.453 1 83.12 170 ALA B C 1
ATOM 7372 O O . ALA B 1 170 ? -16.656 5.676 20.531 1 83.12 170 ALA B O 1
ATOM 7373 N N . TYR B 1 171 ? -18.438 5.473 19.203 1 83.31 171 TYR B N 1
ATOM 7374 C CA . TYR B 1 171 ? -19.328 6.055 20.188 1 83.31 171 TYR B CA 1
ATOM 7375 C C . TYR B 1 171 ? -19.438 5.16 21.422 1 83.31 171 TYR B C 1
ATOM 7377 O O . TYR B 1 171 ? -19.422 5.648 22.562 1 83.31 171 TYR B O 1
ATOM 7385 N N . SER B 1 172 ? -19.562 3.895 21.172 1 86.56 172 SER B N 1
ATOM 7386 C CA . SER B 1 172 ? -19.625 2.945 22.281 1 86.56 172 SER B CA 1
ATOM 7387 C C . SER B 1 172 ? -18.328 2.959 23.094 1 86.56 172 SER B C 1
ATOM 7389 O O . SER B 1 172 ? -18.359 2.85 24.312 1 86.56 172 SER B O 1
ATOM 7391 N N . PHE B 1 173 ? -17.266 3.078 22.406 1 86.69 173 PHE B N 1
ATOM 7392 C CA . PHE B 1 173 ? -15.969 3.15 23.078 1 86.69 173 PHE B CA 1
ATOM 7393 C C . PHE B 1 173 ? -15.867 4.414 23.922 1 86.69 173 PHE B C 1
ATOM 7395 O O . PHE B 1 173 ? -15.352 4.379 25.047 1 86.69 173 PHE B O 1
ATOM 7402 N N . LEU B 1 174 ? -16.328 5.512 23.391 1 83.19 174 LEU B N 1
ATOM 7403 C CA . LEU B 1 174 ? -16.328 6.781 24.109 1 83.19 174 LEU B CA 1
ATOM 7404 C C . LEU B 1 174 ? -17.203 6.703 25.359 1 83.19 174 LEU B C 1
ATOM 7406 O O . LEU B 1 174 ? -16.859 7.254 26.406 1 83.19 174 LEU B O 1
ATOM 7410 N N . LYS B 1 175 ? -18.281 5.984 25.172 1 86.31 175 LYS B N 1
ATOM 7411 C CA . LYS B 1 175 ? -19.219 5.836 26.281 1 86.31 175 LYS B CA 1
ATOM 7412 C C . LYS B 1 175 ? -18.609 5.004 27.406 1 86.31 175 LYS B C 1
ATOM 7414 O O . LYS B 1 175 ? -18.781 5.312 28.578 1 86.31 175 LYS B O 1
ATOM 7419 N N . ASN B 1 176 ? -17.875 4 26.984 1 88.06 176 ASN B N 1
ATOM 7420 C CA . ASN B 1 176 ? -17.25 3.125 27.969 1 88.06 176 ASN B CA 1
ATOM 7421 C C . ASN B 1 176 ? -16.078 3.822 28.672 1 88.06 176 ASN B C 1
ATOM 7423 O O . ASN B 1 176 ? -15.703 3.434 29.781 1 88.06 176 ASN B O 1
ATOM 7427 N N . ASN B 1 177 ? -15.438 4.766 28 1 87.44 177 ASN B N 1
ATOM 7428 C CA . ASN B 1 177 ? -14.336 5.543 28.578 1 87.44 177 ASN B CA 1
ATOM 7429 C C . ASN B 1 177 ? -14.742 7 28.781 1 87.44 177 ASN B C 1
ATOM 7431 O O . ASN B 1 177 ? -13.922 7.906 28.609 1 87.44 177 ASN B O 1
ATOM 7435 N N . LYS B 1 178 ? -15.977 7.215 29.109 1 87.25 178 LYS B N 1
ATOM 7436 C CA . LYS B 1 178 ? -16.547 8.555 29.203 1 87.25 178 LYS B CA 1
ATOM 7437 C C . LYS B 1 178 ? -15.797 9.414 30.219 1 87.25 178 LYS B C 1
ATOM 7439 O O . LYS B 1 178 ? -15.539 10.594 29.969 1 87.25 178 LYS B O 1
ATOM 7444 N N . TRP B 1 179 ? -15.336 8.805 31.281 1 88.25 179 TRP B N 1
ATOM 7445 C CA . TRP B 1 179 ? -14.688 9.578 32.344 1 88.25 179 TRP B CA 1
ATOM 7446 C C . TRP B 1 179 ? -13.328 10.094 31.891 1 88.25 179 TRP B C 1
ATOM 7448 O O . TRP B 1 179 ? -12.93 11.203 32.25 1 88.25 179 TRP B O 1
ATOM 7458 N N . LYS B 1 180 ? -12.648 9.312 31.156 1 87.19 180 LYS B N 1
ATOM 7459 C CA . LYS B 1 180 ? -11.352 9.758 30.641 1 87.19 180 LYS B CA 1
ATOM 7460 C C . LYS B 1 180 ? -11.508 10.891 29.641 1 87.19 180 LYS B C 1
ATOM 7462 O O . LYS B 1 180 ? -10.734 11.852 29.641 1 87.19 180 LYS B O 1
ATOM 7467 N N . TYR B 1 181 ? -12.578 10.836 28.875 1 84.88 181 TYR B N 1
ATOM 7468 C CA . TYR B 1 181 ? -12.82 11.883 27.891 1 84.88 181 TYR B CA 1
ATOM 7469 C C . TYR B 1 181 ? -13.344 13.148 28.547 1 84.88 181 TYR B C 1
ATOM 7471 O O . TYR B 1 181 ? -12.922 14.258 28.203 1 84.88 181 TYR B O 1
ATOM 7479 N N . VAL B 1 182 ? -14.188 13 29.5 1 87.44 182 VAL B N 1
ATOM 7480 C CA . VAL B 1 182 ? -14.75 14.148 30.203 1 87.44 182 VAL B CA 1
ATOM 7481 C C . VAL B 1 182 ? -13.648 14.852 31 1 87.44 182 VAL B C 1
ATOM 7483 O O . VAL B 1 182 ? -13.594 16.078 31.031 1 87.44 182 VAL B O 1
ATOM 7486 N N . SER B 1 183 ? -12.812 13.992 31.562 1 89.94 183 SER B N 1
ATOM 7487 C CA . SER B 1 183 ? -11.703 14.578 32.312 1 89.94 183 SER B CA 1
ATOM 7488 C C . SER B 1 183 ? -10.789 15.383 31.391 1 89.94 183 SER B C 1
ATOM 7490 O O . SER B 1 183 ? -10.281 16.438 31.781 1 89.94 183 SER B O 1
ATOM 7492 N N . SER B 1 184 ? -10.578 14.875 30.25 1 87.25 184 SER B N 1
ATOM 7493 C CA . SER B 1 184 ? -9.75 15.594 29.297 1 87.25 184 SER B CA 1
ATOM 7494 C C . SER B 1 184 ? -10.414 16.891 28.828 1 87.25 184 SER B C 1
ATOM 7496 O O . SER B 1 184 ? -9.75 17.906 28.656 1 87.25 184 SER B O 1
ATOM 7498 N N . ILE B 1 185 ? -11.703 16.938 28.703 1 86 185 ILE B N 1
ATOM 7499 C CA . ILE B 1 185 ? -12.453 18.109 28.266 1 86 185 ILE B CA 1
ATOM 7500 C C . ILE B 1 185 ? -12.453 19.156 29.375 1 86 185 ILE B C 1
ATOM 7502 O O . ILE B 1 185 ? -12.328 20.359 29.109 1 86 185 ILE B O 1
ATOM 7506 N N . ILE B 1 186 ? -12.531 18.672 30.562 1 90 186 ILE B N 1
ATOM 7507 C CA . ILE B 1 186 ? -12.508 19.578 31.703 1 90 186 ILE B CA 1
ATOM 7508 C C . ILE B 1 186 ? -11.148 20.266 31.781 1 90 186 ILE B C 1
ATOM 7510 O O . ILE B 1 186 ? -11.07 21.469 32.031 1 90 186 ILE B O 1
ATOM 7514 N N . LEU B 1 187 ? -10.156 19.469 31.578 1 89.31 187 LEU B N 1
ATOM 7515 C CA . LEU B 1 187 ? -8.82 20.047 31.578 1 89.31 187 LEU B CA 1
ATOM 7516 C C . LEU B 1 187 ? -8.656 21.062 30.453 1 89.31 187 LEU B C 1
ATOM 7518 O O . LEU B 1 187 ? -7.992 22.094 30.641 1 89.31 187 LEU B O 1
ATOM 7522 N N . LEU B 1 188 ? -9.266 20.844 29.422 1 85.56 188 LEU B N 1
ATOM 7523 C CA . LEU B 1 188 ? -9.227 21.766 28.297 1 85.56 188 LEU B CA 1
ATOM 7524 C C . LEU B 1 188 ? -9.992 23.047 28.609 1 85.56 188 LEU B C 1
ATOM 7526 O O . LEU B 1 188 ? -9.555 24.141 28.234 1 85.56 188 LEU B O 1
ATOM 7530 N N . ILE B 1 189 ? -11.117 22.891 29.219 1 86.12 189 ILE B N 1
ATOM 7531 C CA . ILE B 1 189 ? -11.93 24.031 29.594 1 86.12 189 ILE B CA 1
ATOM 7532 C C . ILE B 1 189 ? -11.164 24.891 30.609 1 86.12 189 ILE B C 1
ATOM 7534 O O . ILE B 1 189 ? -11.211 26.125 30.547 1 86.12 189 ILE B O 1
ATOM 7538 N N . ILE B 1 190 ? -10.453 24.234 31.438 1 89.38 190 ILE B N 1
ATOM 7539 C CA . ILE B 1 190 ? -9.633 24.953 32.406 1 89.38 190 ILE B CA 1
ATOM 7540 C C . ILE B 1 190 ? -8.57 25.766 31.688 1 89.38 190 ILE B C 1
ATOM 7542 O O . ILE B 1 190 ? -8.32 26.922 32.031 1 89.38 190 ILE B O 1
ATOM 7546 N N . SER B 1 191 ? -8.047 25.141 30.734 1 87.5 191 SER B N 1
ATOM 7547 C CA . SER B 1 191 ? -7.043 25.859 29.938 1 87.5 191 SER B CA 1
ATOM 7548 C C . SER B 1 191 ? -7.656 27.062 29.219 1 87.5 191 SER B C 1
ATOM 7550 O O . SER B 1 191 ? -7.039 28.125 29.141 1 87.5 191 SER B O 1
ATOM 7552 N N . LEU B 1 192 ? -8.852 26.969 28.766 1 85.31 192 LEU B N 1
ATOM 7553 C CA . LEU B 1 192 ? -9.547 28.031 28.047 1 85.31 192 LEU B CA 1
ATOM 7554 C C . LEU B 1 192 ? -9.922 29.172 29 1 85.31 192 LEU B C 1
ATOM 7556 O O . LEU B 1 192 ? -9.82 30.344 28.641 1 85.31 192 LEU B O 1
ATOM 7560 N N . ILE B 1 193 ? -10.281 28.781 30.141 1 85.62 193 ILE B N 1
ATOM 7561 C CA . ILE B 1 193 ? -10.664 29.781 31.141 1 85.62 193 ILE B CA 1
ATOM 7562 C C . ILE B 1 193 ? -9.445 30.609 31.531 1 85.62 193 ILE B C 1
ATOM 7564 O O . ILE B 1 193 ? -9.547 31.828 31.703 1 85.62 193 ILE B O 1
ATOM 7568 N N . THR B 1 194 ? -8.383 29.906 31.703 1 86.5 194 THR B N 1
ATOM 7569 C CA . THR B 1 194 ? -7.16 30.625 32.062 1 86.5 194 THR B CA 1
ATOM 7570 C C . THR B 1 194 ? -6.734 31.562 30.922 1 86.5 194 THR B C 1
ATOM 7572 O O . THR B 1 194 ? -6.266 32.656 31.188 1 86.5 194 THR B O 1
ATOM 7575 N N . SER B 1 195 ? -6.93 31.172 29.703 1 82.5 195 SER B N 1
ATOM 7576 C CA . SER B 1 195 ? -6.586 32 28.547 1 82.5 195 SER B CA 1
ATOM 7577 C C . SER B 1 195 ? -7.551 33.156 28.391 1 82.5 195 SER B C 1
ATOM 7579 O O . SER B 1 195 ? -7.191 34.188 27.828 1 82.5 195 SER B O 1
ATOM 7581 N N . PHE B 1 196 ? -8.742 32.969 28.953 1 81.44 196 PHE B N 1
ATOM 7582 C CA . PHE B 1 196 ? -9.789 34 28.953 1 81.44 196 PHE B CA 1
ATOM 7583 C C . PHE B 1 196 ? -9.352 35.25 29.703 1 81.44 196 PHE B C 1
ATOM 7585 O O . PHE B 1 196 ? -9.734 36.344 29.344 1 81.44 196 PHE B O 1
ATOM 7592 N N . PHE B 1 197 ? -8.445 35.062 30.594 1 85.31 197 PHE B N 1
ATOM 7593 C CA . PHE B 1 197 ? -8.078 36.188 31.469 1 85.31 197 PHE B CA 1
ATOM 7594 C C . PHE B 1 197 ? -6.871 36.938 30.922 1 85.31 197 PHE B C 1
ATOM 7596 O O . PHE B 1 197 ? -6.551 38.031 31.375 1 85.31 197 PHE B O 1
ATOM 7603 N N . ILE B 1 198 ? -6.355 36.562 29.844 1 83.75 198 ILE B N 1
ATOM 7604 C CA . ILE B 1 198 ? -5.129 37.156 29.312 1 83.75 198 ILE B CA 1
ATOM 7605 C C . ILE B 1 198 ? -5.426 38.531 28.75 1 83.75 198 ILE B C 1
ATOM 7607 O O . ILE B 1 198 ? -4.73 39.5 29.062 1 83.75 198 ILE B O 1
ATOM 7611 N N . PRO B 1 199 ? -6.488 38.688 28 1 82.56 199 PRO B N 1
ATOM 7612 C CA . PRO B 1 199 ? -6.785 40.031 27.469 1 82.56 199 PRO B CA 1
ATOM 7613 C C . PRO B 1 199 ? -7.035 41.062 28.578 1 82.56 199 PRO B C 1
ATOM 7615 O O . PRO B 1 199 ? -6.684 42.219 28.422 1 82.56 199 PRO B O 1
ATOM 7618 N N . PHE B 1 200 ? -7.57 40.656 29.719 1 84.44 200 PHE B N 1
ATOM 7619 C CA . PHE B 1 200 ? -7.84 41.562 30.812 1 84.44 200 PHE B CA 1
ATOM 7620 C C . PHE B 1 200 ? -6.543 42 31.484 1 84.44 200 PHE B C 1
ATOM 7622 O O . PHE B 1 200 ? -6.41 43.156 31.875 1 84.44 200 PHE B O 1
ATOM 7629 N N . THR B 1 201 ? -5.676 41.031 31.578 1 86.5 201 THR B N 1
ATOM 7630 C CA . THR B 1 201 ? -4.387 41.406 32.156 1 86.5 201 THR B CA 1
ATOM 7631 C C . THR B 1 201 ? -3.633 42.375 31.266 1 86.5 201 THR B C 1
ATOM 7633 O O . THR B 1 201 ? -2.979 43.312 31.75 1 86.5 201 THR B O 1
ATOM 7636 N N . PHE B 1 202 ? -3.785 42.281 29.953 1 84.06 202 PHE B N 1
ATOM 7637 C CA . PHE B 1 202 ? -3.156 43.219 29.016 1 84.06 202 PHE B CA 1
ATOM 7638 C C . PHE B 1 202 ? -3.752 44.594 29.125 1 84.06 202 PHE B C 1
ATOM 7640 O O . PHE B 1 202 ? -3.025 45.594 29.094 1 84.06 202 PHE B O 1
ATOM 7647 N N . GLN B 1 203 ? -5.012 44.625 29.234 1 83.62 203 GLN B N 1
ATOM 7648 C CA . GLN B 1 203 ? -5.703 45.906 29.391 1 83.62 203 GLN B CA 1
ATOM 7649 C C . GLN B 1 203 ? -5.219 46.656 30.641 1 83.62 203 GLN B C 1
ATOM 7651 O O . GLN B 1 203 ? -4.938 47.844 30.578 1 83.62 203 GLN B O 1
ATOM 7656 N N . LYS B 1 204 ? -5.059 45.875 31.703 1 86.56 204 LYS B N 1
ATOM 7657 C CA . LYS B 1 204 ? -4.656 46.469 32.969 1 86.56 204 LYS B CA 1
ATOM 7658 C C . LYS B 1 204 ? -3.191 46.906 32.938 1 86.56 204 LYS B C 1
ATOM 7660 O O . LYS B 1 204 ? -2.809 47.906 33.562 1 86.56 204 LYS B O 1
ATOM 7665 N N . VAL B 1 205 ? -2.418 46.219 32.281 1 87.25 205 VAL B N 1
ATOM 7666 C CA . VAL B 1 205 ? -1.011 46.562 32.125 1 87.25 205 VAL B CA 1
ATOM 7667 C C . VAL B 1 205 ? -0.889 47.906 31.422 1 87.25 205 VAL B C 1
ATOM 7669 O O . VAL B 1 205 ? -0.08 48.75 31.812 1 87.25 205 VAL B O 1
ATOM 7672 N N . ILE B 1 206 ? -1.745 48.156 30.391 1 84.88 206 ILE B N 1
ATOM 7673 C CA . ILE B 1 206 ? -1.659 49.375 29.594 1 84.88 206 ILE B CA 1
ATOM 7674 C C . ILE B 1 206 ? -2.359 50.5 30.328 1 84.88 206 ILE B C 1
ATOM 7676 O O . ILE B 1 206 ? -1.751 51.531 30.609 1 84.88 206 ILE B O 1
ATOM 7680 N N . ASP B 1 207 ? -3.607 50.344 30.75 1 84.88 207 ASP B N 1
ATOM 7681 C CA . ASP B 1 207 ? -4.426 51.438 31.297 1 84.88 207 ASP B CA 1
ATOM 7682 C C . ASP B 1 207 ? -3.961 51.812 32.688 1 84.88 207 ASP B C 1
ATOM 7684 O O . ASP B 1 207 ? -3.857 53 33.031 1 84.88 207 ASP B O 1
ATOM 7688 N N . SER B 1 208 ? -3.729 50.75 33.562 1 86.88 208 SER B N 1
ATOM 7689 C CA . SER B 1 208 ? -3.398 51.062 34.938 1 86.88 208 SER B CA 1
ATOM 7690 C C . SER B 1 208 ? -1.889 51.062 35.156 1 86.88 208 SER B C 1
ATOM 7692 O O . SER B 1 208 ? -1.404 51.594 36.156 1 86.88 208 SER B O 1
ATOM 7694 N N . GLY B 1 209 ? -1.227 50.5 34.375 1 85.81 209 GLY B N 1
ATOM 7695 C CA . GLY B 1 209 ? 0.215 50.438 34.562 1 85.81 209 GLY B CA 1
ATOM 7696 C C . GLY B 1 209 ? 0.969 51.5 33.75 1 85.81 209 GLY B C 1
ATOM 7697 O O . GLY B 1 209 ? 1.483 52.469 34.312 1 85.81 209 GLY B O 1
ATOM 7698 N N . ILE B 1 210 ? 0.839 51.438 32.406 1 84.31 210 ILE B N 1
ATOM 7699 C CA . ILE B 1 210 ? 1.665 52.281 31.531 1 84.31 210 ILE B CA 1
ATOM 7700 C C . ILE B 1 210 ? 1.138 53.719 31.516 1 84.31 210 ILE B C 1
ATOM 7702 O O . ILE B 1 210 ? 1.909 54.656 31.641 1 84.31 210 ILE B O 1
ATOM 7706 N N . VAL B 1 211 ? -0.192 53.844 31.344 1 81 211 VAL B N 1
ATOM 7707 C CA . VAL B 1 211 ? -0.782 55.156 31.203 1 81 211 VAL B CA 1
ATOM 7708 C C . VAL B 1 211 ? -0.606 55.938 32.5 1 81 211 VAL B C 1
ATOM 7710 O O . VAL B 1 211 ? -0.297 57.125 32.5 1 81 211 VAL B O 1
ATOM 7713 N N . LEU B 1 212 ? -0.7 55.188 33.688 1 85.81 212 LEU B N 1
ATOM 7714 C CA . LEU B 1 212 ? -0.585 55.844 34.969 1 85.81 212 LEU B CA 1
ATOM 7715 C C . LEU B 1 212 ? 0.864 55.875 35.438 1 85.81 212 LEU B C 1
ATOM 7717 O O . LEU B 1 212 ? 1.156 56.344 36.531 1 85.81 212 LEU B O 1
ATOM 7721 N N . LYS B 1 213 ? 1.835 55.344 34.719 1 87.38 213 LYS B N 1
ATOM 7722 C CA . LYS B 1 213 ? 3.275 55.375 34.938 1 87.38 213 LYS B CA 1
ATOM 7723 C C . LYS B 1 213 ? 3.627 54.656 36.25 1 87.38 213 LYS B C 1
ATOM 7725 O O . LYS B 1 213 ? 4.422 55.156 37.062 1 87.38 213 LYS B O 1
ATOM 7730 N N . ASP B 1 214 ? 2.922 53.594 36.594 1 89.56 214 ASP B N 1
ATOM 7731 C CA . ASP B 1 214 ? 3.197 52.781 37.75 1 89.56 214 ASP B CA 1
ATOM 7732 C C . ASP B 1 214 ? 3.82 51.438 37.344 1 89.56 214 ASP B C 1
ATOM 7734 O O . ASP B 1 214 ? 3.111 50.5 36.969 1 89.56 214 ASP B O 1
ATOM 7738 N N . ILE B 1 215 ? 5.113 51.344 37.625 1 88.31 215 ILE B N 1
ATOM 7739 C CA . ILE B 1 215 ? 5.867 50.188 37.188 1 88.31 215 ILE B CA 1
ATOM 7740 C C . ILE B 1 215 ? 5.516 48.969 38.062 1 88.31 215 ILE B C 1
ATOM 7742 O O . ILE B 1 215 ? 5.559 47.844 37.562 1 88.31 215 ILE B O 1
ATOM 7746 N N . HIS B 1 216 ? 5.234 49.125 39.281 1 89.5 216 HIS B N 1
ATOM 7747 C CA . HIS B 1 216 ? 4.91 48.031 40.156 1 89.5 216 HIS B CA 1
ATOM 7748 C C . HIS B 1 216 ? 3.627 47.344 39.75 1 89.5 216 HIS B C 1
ATOM 7750 O O . HIS B 1 216 ? 3.535 46.094 39.812 1 89.5 216 HIS B O 1
ATOM 7756 N N . VAL B 1 217 ? 2.678 48.094 39.25 1 90.31 217 VAL B N 1
ATOM 7757 C CA . VAL B 1 217 ? 1.424 47.531 38.75 1 90.31 217 VAL B CA 1
ATOM 7758 C C . VAL B 1 217 ? 1.68 46.688 37.5 1 90.31 217 VAL B C 1
ATOM 7760 O O . VAL B 1 217 ? 1.068 45.656 37.281 1 90.31 217 VAL B O 1
ATOM 7763 N N . VAL B 1 218 ? 2.613 47.156 36.719 1 90.06 218 VAL B N 1
ATOM 7764 C CA . VAL B 1 218 ? 2.967 46.438 35.5 1 90.06 218 VAL B CA 1
ATOM 7765 C C . VAL B 1 218 ? 3.561 45.062 35.844 1 90.06 218 VAL B C 1
ATOM 7767 O O . VAL B 1 218 ? 3.158 44.062 35.281 1 90.06 218 VAL B O 1
ATOM 7770 N N . TYR B 1 219 ? 4.488 45 36.781 1 89.88 219 TYR B N 1
ATOM 7771 C CA . TYR B 1 219 ? 5.141 43.75 37.156 1 89.88 219 TYR B CA 1
ATOM 7772 C C . TYR B 1 219 ? 4.141 42.781 37.781 1 89.88 219 TYR B C 1
ATOM 7774 O O . TYR B 1 219 ? 4.219 41.562 37.531 1 89.88 219 TYR B O 1
ATOM 7782 N N . TYR B 1 220 ? 3.252 43.344 38.531 1 90.31 220 TYR B N 1
ATOM 7783 C CA . TYR B 1 220 ? 2.234 42.5 39.156 1 90.31 220 TYR B CA 1
ATOM 7784 C C . TYR B 1 220 ? 1.362 41.812 38.125 1 90.31 220 TYR B C 1
ATOM 7786 O O . TYR B 1 220 ? 1.128 40.594 38.188 1 90.31 220 TYR B O 1
ATOM 7794 N N . PHE B 1 221 ? 0.962 42.5 37.125 1 90.44 221 PHE B N 1
ATOM 7795 C CA . PHE B 1 221 ? 0.057 41.938 36.125 1 90.44 221 PHE B CA 1
ATOM 7796 C C . PHE B 1 221 ? 0.812 41.031 35.156 1 90.44 221 PHE B C 1
ATOM 7798 O O . PHE B 1 221 ? 0.257 40.062 34.656 1 90.44 221 PHE B O 1
ATOM 7805 N N . LEU B 1 222 ? 2.031 41.312 34.875 1 90.19 222 LEU B N 1
ATOM 7806 C CA . LEU B 1 222 ? 2.834 40.406 34.062 1 90.19 222 LEU B CA 1
ATOM 7807 C C . LEU B 1 222 ? 3.1 39.094 34.781 1 90.19 222 LEU B C 1
ATOM 7809 O O . LEU B 1 222 ? 3.133 38.031 34.125 1 90.19 222 LEU B O 1
ATOM 7813 N N . ALA B 1 223 ? 3.359 39.156 36.062 1 90.88 223 ALA B N 1
ATOM 7814 C CA . ALA B 1 223 ? 3.506 37.938 36.844 1 90.88 223 ALA B CA 1
ATOM 7815 C C . ALA B 1 223 ? 2.219 37.125 36.844 1 90.88 223 ALA B C 1
ATOM 7817 O O . ALA B 1 223 ? 2.26 35.906 36.75 1 90.88 223 ALA B O 1
ATOM 7818 N N . ALA B 1 224 ? 1.146 37.844 36.938 1 90.62 224 ALA B N 1
ATOM 7819 C CA . ALA B 1 224 ? -0.15 37.156 36.875 1 90.62 224 ALA B CA 1
ATOM 7820 C C . ALA B 1 224 ? -0.336 36.469 35.5 1 90.62 224 ALA B C 1
ATOM 7822 O O . ALA B 1 224 ? -0.884 35.375 35.438 1 90.62 224 ALA B O 1
ATOM 7823 N N . GLN B 1 225 ? 0.101 37.125 34.5 1 88 225 GLN B N 1
ATOM 7824 C CA . GLN B 1 225 ? 0.009 36.562 33.156 1 88 225 GLN B CA 1
ATOM 7825 C C . GLN B 1 225 ? 0.858 35.281 33.062 1 88 225 GLN B C 1
ATOM 7827 O O . GLN B 1 225 ? 0.45 34.312 32.406 1 88 225 GLN B O 1
ATOM 7832 N N . LEU B 1 226 ? 2.008 35.281 33.594 1 89.38 226 LEU B N 1
ATOM 7833 C CA . LEU B 1 226 ? 2.896 34.125 33.562 1 89.38 226 LEU B CA 1
ATOM 7834 C C . LEU B 1 226 ? 2.275 32.938 34.281 1 89.38 226 LEU B C 1
ATOM 7836 O O . LEU B 1 226 ? 2.361 31.812 33.812 1 89.38 226 LEU B O 1
ATOM 7840 N N . VAL B 1 227 ? 1.692 33.25 35.375 1 90.88 227 VAL B N 1
ATOM 7841 C CA . VAL B 1 227 ? 1.051 32.188 36.156 1 90.88 227 VAL B CA 1
ATOM 7842 C C . VAL B 1 227 ? -0.126 31.609 35.375 1 90.88 227 VAL B C 1
ATOM 7844 O O . VAL B 1 227 ? -0.332 30.406 35.344 1 90.88 227 VAL B O 1
ATOM 7847 N N . LEU B 1 228 ? -0.9 32.469 34.75 1 90 228 LEU B N 1
ATOM 7848 C CA . LEU B 1 228 ? -2.031 32.031 33.938 1 90 228 LEU B CA 1
ATOM 7849 C C . LEU B 1 228 ? -1.557 31.188 32.781 1 90 228 LEU B C 1
ATOM 7851 O O . LEU B 1 228 ? -2.18 30.172 32.438 1 90 228 LEU B O 1
ATOM 7855 N N . PHE B 1 229 ? -0.5 31.578 32.188 1 87.69 229 PHE B N 1
ATOM 7856 C CA . PHE B 1 229 ? 0.045 30.844 31.062 1 87.69 229 PHE B CA 1
ATOM 7857 C C . PHE B 1 229 ? 0.532 29.469 31.5 1 87.69 229 PHE B C 1
ATOM 7859 O O . PHE B 1 229 ? 0.259 28.469 30.828 1 87.69 229 PHE B O 1
ATOM 7866 N N . ILE B 1 230 ? 1.26 29.391 32.562 1 88.94 230 ILE B N 1
ATOM 7867 C CA . ILE B 1 230 ? 1.784 28.109 33.062 1 88.94 230 ILE B CA 1
ATOM 7868 C C . ILE B 1 230 ? 0.628 27.172 33.406 1 88.94 230 ILE B C 1
ATOM 7870 O O . ILE B 1 230 ? 0.679 25.984 33.094 1 88.94 230 ILE B O 1
ATOM 7874 N N . SER B 1 231 ? -0.354 27.75 34 1 89.38 231 SER B N 1
ATOM 7875 C CA . SER B 1 231 ? -1.525 26.953 34.375 1 89.38 231 SER B CA 1
ATOM 7876 C C . SER B 1 231 ? -2.217 26.406 33.125 1 89.38 231 SER B C 1
ATOM 7878 O O . SER B 1 231 ? -2.58 25.219 33.062 1 89.38 231 SER B O 1
ATOM 7880 N N . SER B 1 232 ? -2.422 27.234 32.156 1 88.19 232 SER B N 1
ATOM 7881 C CA . SER B 1 232 ? -3.039 26.812 30.906 1 88.19 232 SER B CA 1
ATOM 7882 C C . SER B 1 232 ? -2.189 25.766 30.188 1 88.19 232 SER B C 1
ATOM 7884 O O . SER B 1 232 ? -2.723 24.812 29.625 1 88.19 232 SER B O 1
ATOM 7886 N N . PHE B 1 233 ? -0.958 25.953 30.328 1 85.69 233 PHE B N 1
ATOM 7887 C CA . PHE B 1 233 ? -0.013 25.062 29.672 1 85.69 233 PHE B CA 1
ATOM 7888 C C . PHE B 1 233 ? -0.074 23.672 30.297 1 85.69 233 PHE B C 1
ATOM 7890 O O . PHE B 1 233 ? -0.132 22.656 29.578 1 85.69 233 PHE B O 1
ATOM 7897 N N . ILE B 1 234 ? -0.014 23.609 31.516 1 89.12 234 ILE B N 1
ATOM 7898 C CA . ILE B 1 234 ? -0.055 22.344 32.219 1 89.12 234 ILE B CA 1
ATOM 7899 C C . ILE B 1 234 ? -1.37 21.625 31.922 1 89.12 234 ILE B C 1
ATOM 7901 O O . ILE B 1 234 ? -1.383 20.422 31.672 1 89.12 234 ILE B O 1
ATOM 7905 N N . SER B 1 235 ? -2.412 22.344 31.984 1 89 235 SER B N 1
ATOM 7906 C CA . SER B 1 235 ? -3.729 21.766 31.703 1 89 235 SER B CA 1
ATOM 7907 C C . SER B 1 235 ? -3.82 21.25 30.281 1 89 235 SER B C 1
ATOM 7909 O O . SER B 1 235 ? -4.371 20.172 30.047 1 89 235 SER B O 1
ATOM 7911 N N . ASP B 1 236 ? -3.287 21.953 29.375 1 84.69 236 ASP B N 1
ATOM 7912 C CA . ASP B 1 236 ? -3.297 21.547 27.969 1 84.69 236 ASP B CA 1
ATOM 7913 C C . ASP B 1 236 ? -2.465 20.297 27.75 1 84.69 236 ASP B C 1
ATOM 7915 O O . ASP B 1 236 ? -2.857 19.406 27 1 84.69 236 ASP B O 1
ATOM 7919 N N . PHE B 1 237 ? -1.395 20.266 28.438 1 83.88 237 PHE B N 1
ATOM 7920 C CA . PHE B 1 237 ? -0.489 19.141 28.312 1 83.88 237 PHE B CA 1
ATOM 7921 C C . PHE B 1 237 ? -1.139 17.859 28.844 1 83.88 237 PHE B C 1
ATOM 7923 O O . PHE B 1 237 ? -1.119 16.828 28.188 1 83.88 237 PHE B O 1
ATOM 7930 N N . LEU B 1 238 ? -1.651 17.984 29.938 1 88.06 238 LEU B N 1
ATOM 7931 C CA . LEU B 1 238 ? -2.277 16.828 30.562 1 88.06 238 LEU B CA 1
ATOM 7932 C C . LEU B 1 238 ? -3.48 16.359 29.766 1 88.06 238 LEU B C 1
ATOM 7934 O O . LEU B 1 238 ? -3.697 15.156 29.609 1 88.06 238 LEU B O 1
ATOM 7938 N N . SER B 1 239 ? -4.219 17.266 29.312 1 86.88 239 SER B N 1
ATOM 7939 C CA . SER B 1 239 ? -5.375 16.938 28.484 1 86.88 239 SER B CA 1
ATOM 7940 C C . SER B 1 239 ? -4.953 16.203 27.219 1 86.88 239 SER B C 1
ATOM 7942 O O . SER B 1 239 ? -5.527 15.172 26.859 1 86.88 239 SER B O 1
ATOM 7944 N N . THR B 1 240 ? -3.947 16.719 26.578 1 80.5 240 THR B N 1
ATOM 7945 C CA . THR B 1 240 ? -3.475 16.141 25.328 1 80.5 240 THR B CA 1
ATOM 7946 C C . THR B 1 240 ? -2.916 14.734 25.547 1 80.5 240 THR B C 1
ATOM 7948 O O . THR B 1 240 ? -3.115 13.844 24.734 1 80.5 240 THR B O 1
ATOM 7951 N N . LEU B 1 241 ? -2.219 14.555 26.656 1 83 241 LEU B N 1
ATOM 7952 C CA . LEU B 1 241 ? -1.668 13.242 27 1 83 241 LEU B CA 1
ATOM 7953 C C . LEU B 1 241 ? -2.779 12.219 27.172 1 83 241 LEU B C 1
ATOM 7955 O O . LEU B 1 241 ? -2.691 11.102 26.656 1 83 241 LEU B O 1
ATOM 7959 N N . LEU B 1 242 ? -3.744 12.648 27.844 1 84.81 242 LEU B N 1
ATOM 7960 C CA . LEU B 1 242 ? -4.859 11.75 28.109 1 84.81 242 LEU B CA 1
ATOM 7961 C C . LEU B 1 242 ? -5.594 11.398 26.812 1 84.81 242 LEU B C 1
ATOM 7963 O O . LEU B 1 242 ? -5.895 10.234 26.562 1 84.81 242 LEU B O 1
ATOM 7967 N N . LEU B 1 243 ? -5.836 12.375 26.109 1 82.62 243 LEU B N 1
ATOM 7968 C CA . LEU B 1 243 ? -6.566 12.18 24.875 1 82.62 243 LEU B CA 1
ATOM 7969 C C . LEU B 1 243 ? -5.773 11.297 23.906 1 82.62 243 LEU B C 1
ATOM 7971 O O . LEU B 1 243 ? -6.348 10.461 23.203 1 82.62 243 LEU B O 1
ATOM 7975 N N . THR B 1 244 ? -4.492 11.508 23.844 1 79.69 244 THR B N 1
ATOM 7976 C CA . THR B 1 244 ? -3.643 10.727 22.953 1 79.69 244 THR B CA 1
ATOM 7977 C C . THR B 1 244 ? -3.668 9.25 23.328 1 79.69 244 THR B C 1
ATOM 7979 O O . THR B 1 244 ? -3.764 8.375 22.469 1 79.69 244 THR B O 1
ATOM 7982 N N . LYS B 1 245 ? -3.609 8.938 24.562 1 82.44 245 LYS B N 1
ATOM 7983 C CA . LYS B 1 245 ? -3.637 7.559 25.047 1 82.44 245 LYS B CA 1
ATOM 7984 C C . LYS B 1 245 ? -4.957 6.879 24.688 1 82.44 245 LYS B C 1
ATOM 7986 O O . LYS B 1 245 ? -4.969 5.723 24.266 1 82.44 245 LYS B O 1
ATOM 7991 N N . ILE B 1 246 ? -6.02 7.613 24.891 1 82.69 246 ILE B N 1
ATOM 7992 C CA . ILE B 1 246 ? -7.344 7.059 24.609 1 82.69 246 ILE B CA 1
ATOM 7993 C C . ILE B 1 246 ? -7.52 6.848 23.109 1 82.69 246 ILE B C 1
ATOM 7995 O O . ILE B 1 246 ? -8.062 5.824 22.688 1 82.69 246 ILE B O 1
ATOM 7999 N N . ASN B 1 247 ? -7.094 7.816 22.375 1 77.94 247 ASN B N 1
ATOM 8000 C CA . ASN B 1 247 ? -7.25 7.738 20.938 1 77.94 247 ASN B CA 1
ATOM 8001 C C . ASN B 1 247 ? -6.445 6.586 20.344 1 77.94 247 ASN B C 1
ATOM 8003 O O . ASN B 1 247 ? -6.855 5.984 19.344 1 77.94 247 ASN B O 1
ATOM 8007 N N . TYR B 1 248 ? -5.477 6.324 20.984 1 76.5 248 TYR B N 1
ATOM 8008 C CA . TYR B 1 248 ? -4.648 5.207 20.531 1 76.5 248 TYR B CA 1
ATOM 8009 C C . TYR B 1 248 ? -5.375 3.879 20.734 1 76.5 248 TYR B C 1
ATOM 8011 O O . TYR B 1 248 ? -5.328 3 19.875 1 76.5 248 TYR B O 1
ATOM 8019 N N . GLN B 1 249 ? -5.98 3.699 21.812 1 83.69 249 GLN B N 1
ATOM 8020 C CA . GLN B 1 249 ? -6.75 2.488 22.078 1 83.69 249 GLN B CA 1
ATOM 8021 C C . GLN B 1 249 ? -7.922 2.361 21.109 1 83.69 249 GLN B C 1
ATOM 8023 O O . GLN B 1 249 ? -8.25 1.261 20.656 1 83.69 249 GLN B O 1
ATOM 8028 N N . LEU B 1 250 ? -8.547 3.404 20.891 1 84.12 250 LEU B N 1
ATOM 8029 C CA . LEU B 1 250 ? -9.656 3.412 19.938 1 84.12 250 LEU B CA 1
ATOM 8030 C C . LEU B 1 250 ? -9.18 3 18.547 1 84.12 250 LEU B C 1
ATOM 8032 O O . LEU B 1 250 ? -9.891 2.281 17.844 1 84.12 250 LEU B O 1
ATOM 8036 N N . SER B 1 251 ? -8.008 3.424 18.172 1 81.5 251 SER B N 1
ATOM 8037 C CA . SER B 1 251 ? -7.449 3.09 16.875 1 81.5 251 SER B CA 1
ATOM 8038 C C . SER B 1 251 ? -7.27 1.583 16.719 1 81.5 251 SER B C 1
ATOM 8040 O O . SER B 1 251 ? -7.59 1.02 15.664 1 81.5 251 SER B O 1
ATOM 8042 N N . ILE B 1 252 ? -6.824 0.902 17.75 1 83.88 252 ILE B N 1
ATOM 8043 C CA . ILE B 1 252 ? -6.605 -0.54 17.719 1 83.88 252 ILE B CA 1
ATOM 8044 C C . ILE B 1 252 ? -7.945 -1.264 17.609 1 83.88 252 ILE B C 1
ATOM 8046 O O . ILE B 1 252 ? -8.078 -2.229 16.859 1 83.88 252 ILE B O 1
ATOM 8050 N N . LEU B 1 253 ? -8.852 -0.752 18.312 1 86.88 253 LEU B N 1
ATOM 8051 C CA . LEU B 1 253 ? -10.172 -1.38 18.328 1 86.88 253 LEU B CA 1
ATOM 8052 C C . LEU B 1 253 ? -10.836 -1.302 16.969 1 86.88 253 LEU B C 1
ATOM 8054 O O . LEU B 1 253 ? -11.438 -2.275 16.5 1 86.88 253 LEU B O 1
ATOM 8058 N N . LEU B 1 254 ? -10.797 -0.191 16.328 1 86.94 254 LEU B N 1
ATOM 8059 C CA . LEU B 1 254 ? -11.406 -0.014 15.016 1 86.94 254 LEU B CA 1
ATOM 8060 C C . LEU B 1 254 ? -10.742 -0.921 13.984 1 86.94 254 LEU B C 1
ATOM 8062 O O . LEU B 1 254 ? -11.43 -1.524 13.156 1 86.94 254 LEU B O 1
ATOM 8066 N N . LYS B 1 255 ? -9.461 -1.01 14.016 1 85.31 255 LYS B N 1
ATOM 8067 C CA . LYS B 1 255 ? -8.734 -1.874 13.086 1 85.31 255 LYS B CA 1
ATOM 8068 C C . LYS B 1 255 ? -9.07 -3.344 13.328 1 85.31 255 LYS B C 1
ATOM 8070 O O . LYS B 1 255 ? -9.234 -4.109 12.375 1 85.31 255 LYS B O 1
ATOM 8075 N N . GLU B 1 256 ? -9.109 -3.684 14.586 1 87.69 256 GLU B N 1
ATOM 8076 C CA . GLU B 1 256 ? -9.445 -5.055 14.961 1 87.69 256 GLU B CA 1
ATOM 8077 C C . GLU B 1 256 ? -10.836 -5.434 14.453 1 87.69 256 GLU B C 1
ATOM 8079 O O . GLU B 1 256 ? -11.016 -6.512 13.883 1 87.69 256 GLU B O 1
ATOM 8084 N N . ASN B 1 257 ? -11.758 -4.566 14.602 1 89.19 257 ASN B N 1
ATOM 8085 C CA . ASN B 1 257 ? -13.125 -4.836 14.172 1 89.19 257 ASN B CA 1
ATOM 8086 C C . ASN B 1 257 ? -13.211 -5.004 12.656 1 89.19 257 ASN B C 1
ATOM 8088 O O . ASN B 1 257 ? -13.961 -5.844 12.164 1 89.19 257 ASN B O 1
ATOM 8092 N N . LEU B 1 258 ? -12.555 -4.195 11.969 1 88.94 258 LEU B N 1
ATOM 8093 C CA . LEU B 1 258 ? -12.57 -4.277 10.516 1 88.94 258 LEU B CA 1
ATOM 8094 C C . LEU B 1 258 ? -11.953 -5.59 10.039 1 88.94 258 LEU B C 1
ATOM 8096 O O . LEU B 1 258 ? -12.484 -6.238 9.133 1 88.94 258 LEU B O 1
ATOM 8100 N N . LEU B 1 259 ? -10.836 -6 10.656 1 88.62 259 LEU B N 1
ATOM 8101 C CA . LEU B 1 259 ? -10.172 -7.242 10.281 1 88.62 259 LEU B CA 1
ATOM 8102 C C . LEU B 1 259 ? -11.062 -8.445 10.578 1 88.62 259 LEU B C 1
ATOM 8104 O O . LEU B 1 259 ? -11.148 -9.375 9.773 1 88.62 259 LEU B O 1
ATOM 8108 N N . LEU B 1 260 ? -11.703 -8.375 11.68 1 89.06 260 LEU B N 1
ATOM 8109 C CA . LEU B 1 260 ? -12.602 -9.461 12.055 1 89.06 260 LEU B CA 1
ATOM 8110 C C . LEU B 1 260 ? -13.789 -9.555 11.102 1 89.06 260 LEU B C 1
ATOM 8112 O O . LEU B 1 260 ? -14.219 -10.648 10.742 1 89.06 260 LEU B O 1
ATOM 8116 N N . LYS B 1 261 ? -14.289 -8.438 10.711 1 89.69 261 LYS B N 1
ATOM 8117 C CA . LYS B 1 261 ? -15.391 -8.43 9.75 1 89.69 261 LYS B CA 1
ATOM 8118 C C . LYS B 1 261 ? -14.953 -9.016 8.414 1 89.69 261 LYS B C 1
ATOM 8120 O O . LYS B 1 261 ? -15.695 -9.789 7.801 1 89.69 261 LYS B O 1
ATOM 8125 N N . LEU B 1 262 ? -13.852 -8.68 7.961 1 89.06 262 LEU B N 1
ATOM 8126 C CA . LEU B 1 262 ? -13.336 -9.188 6.695 1 89.06 262 LEU B CA 1
ATOM 8127 C C . LEU B 1 262 ? -13.188 -10.703 6.734 1 89.06 262 LEU B C 1
ATOM 8129 O O . LEU B 1 262 ? -13.484 -11.391 5.754 1 89.06 262 LEU B O 1
ATOM 8133 N N . MET B 1 263 ? -12.797 -11.211 7.898 1 88.06 263 MET B N 1
ATOM 8134 C CA . MET B 1 263 ? -12.602 -12.648 8.062 1 88.06 263 MET B CA 1
ATOM 8135 C C . MET B 1 263 ? -13.938 -13.383 7.992 1 88.06 263 MET B C 1
ATOM 8137 O O . MET B 1 263 ? -13.977 -14.562 7.648 1 88.06 263 MET B O 1
ATOM 8141 N N . ARG B 1 264 ? -14.961 -12.664 8.25 1 89.88 264 ARG B N 1
ATOM 8142 C CA . ARG B 1 264 ? -16.266 -13.305 8.32 1 89.88 264 ARG B CA 1
ATOM 8143 C C . ARG B 1 264 ? -17.016 -13.172 6.988 1 89.88 264 ARG B C 1
ATOM 8145 O O . ARG B 1 264 ? -18.078 -13.75 6.812 1 89.88 264 ARG B O 1
ATOM 8152 N N . LEU B 1 265 ? -16.438 -12.5 6.051 1 88.75 265 LEU B N 1
ATOM 8153 C CA . LEU B 1 265 ? -17.062 -12.32 4.746 1 88.75 265 LEU B CA 1
ATOM 8154 C C . LEU B 1 265 ? -16.875 -13.562 3.883 1 88.75 265 LEU B C 1
ATOM 8156 O O . LEU B 1 265 ? -15.945 -14.344 4.102 1 88.75 265 LEU B O 1
ATOM 8160 N N . PRO B 1 266 ? -17.75 -13.773 2.982 1 87.69 266 PRO B N 1
ATOM 8161 C CA . PRO B 1 266 ? -17.609 -14.922 2.092 1 87.69 266 PRO B CA 1
ATOM 8162 C C . PRO B 1 266 ? -16.406 -14.82 1.174 1 87.69 266 PRO B C 1
ATOM 8164 O O . PRO B 1 266 ? -15.961 -13.711 0.845 1 87.69 266 PRO B O 1
ATOM 8167 N N . ILE B 1 267 ? -15.922 -15.945 0.759 1 85.5 267 ILE B N 1
ATOM 8168 C CA . ILE B 1 267 ? -14.758 -16.016 -0.114 1 85.5 267 ILE B CA 1
ATOM 8169 C C . ILE B 1 267 ? -15.062 -15.32 -1.44 1 85.5 267 ILE B C 1
ATOM 8171 O O . ILE B 1 267 ? -14.18 -14.719 -2.053 1 85.5 267 ILE B O 1
ATOM 8175 N N . ARG B 1 268 ? -16.312 -15.406 -1.805 1 79.31 268 ARG B N 1
ATOM 8176 C CA . ARG B 1 268 ? -16.766 -14.797 -3.057 1 79.31 268 ARG B CA 1
ATOM 8177 C C . ARG B 1 268 ? -16.453 -13.305 -3.08 1 79.31 268 ARG B C 1
ATOM 8179 O O . ARG B 1 268 ? -16.172 -12.742 -4.137 1 79.31 268 ARG B O 1
ATOM 8186 N N . PHE B 1 269 ? -16.469 -12.703 -1.892 1 80.12 269 PHE B N 1
ATOM 8187 C CA . PHE B 1 269 ? -16.188 -11.281 -1.761 1 80.12 269 PHE B CA 1
ATOM 8188 C C . PHE B 1 269 ? -14.773 -10.969 -2.246 1 80.12 269 PHE B C 1
ATOM 8190 O O . PHE B 1 269 ? -14.555 -9.953 -2.91 1 80.12 269 PHE B O 1
ATOM 8197 N N . PHE B 1 270 ? -13.852 -11.82 -1.983 1 78.19 270 PHE B N 1
ATOM 8198 C CA . PHE B 1 270 ? -12.445 -11.586 -2.271 1 78.19 270 PHE B CA 1
ATOM 8199 C C . PHE B 1 270 ? -12.109 -12 -3.695 1 78.19 270 PHE B C 1
ATOM 8201 O O . PHE B 1 270 ? -11.125 -11.523 -4.273 1 78.19 270 PHE B O 1
ATOM 8208 N N . ASP B 1 271 ? -12.883 -12.812 -4.191 1 73.06 271 ASP B N 1
ATOM 8209 C CA . ASP B 1 271 ? -12.648 -13.305 -5.547 1 73.06 271 ASP B CA 1
ATOM 8210 C C . ASP B 1 271 ? -13.211 -12.344 -6.586 1 73.06 271 ASP B C 1
ATOM 8212 O O . ASP B 1 271 ? -12.758 -12.32 -7.73 1 73.06 271 ASP B O 1
ATOM 8216 N N . THR B 1 272 ? -14.281 -11.602 -6.242 1 69.75 272 THR B N 1
ATOM 8217 C CA . THR B 1 272 ? -15.008 -10.773 -7.199 1 69.75 272 THR B CA 1
ATOM 8218 C C . THR B 1 272 ? -14.484 -9.344 -7.188 1 69.75 272 THR B C 1
ATOM 8220 O O . THR B 1 272 ? -14.836 -8.539 -8.047 1 69.75 272 THR B O 1
ATOM 8223 N N . ARG B 1 273 ? -13.617 -9.094 -6.277 1 71 273 ARG B N 1
ATOM 8224 C CA . ARG B 1 273 ? -13.148 -7.715 -6.133 1 71 273 ARG B CA 1
ATOM 8225 C C . ARG B 1 273 ? -11.633 -7.637 -6.289 1 71 273 ARG B C 1
ATOM 8227 O O . ARG B 1 273 ? -10.945 -8.648 -6.207 1 71 273 ARG B O 1
ATOM 8234 N N . LEU B 1 274 ? -11.242 -6.414 -6.676 1 71.06 274 LEU B N 1
ATOM 8235 C CA . LEU B 1 274 ? -9.805 -6.164 -6.688 1 71.06 274 LEU B CA 1
ATOM 8236 C C . LEU B 1 274 ? -9.258 -6.047 -5.266 1 71.06 274 LEU B C 1
ATOM 8238 O O . LEU B 1 274 ? -9.664 -5.152 -4.52 1 71.06 274 LEU B O 1
ATOM 8242 N N . ASN B 1 275 ? -8.414 -6.938 -4.871 1 76.56 275 ASN B N 1
ATOM 8243 C CA . ASN B 1 275 ? -7.902 -6.988 -3.504 1 76.56 275 ASN B CA 1
ATOM 8244 C C . ASN B 1 275 ? -7.086 -5.746 -3.164 1 76.56 275 ASN B C 1
ATOM 8246 O O . ASN B 1 275 ? -6.977 -5.367 -1.996 1 76.56 275 ASN B O 1
ATOM 8250 N N . THR B 1 276 ? -6.574 -5.062 -4.184 1 72.31 276 THR B N 1
ATOM 8251 C CA . THR B 1 276 ? -5.848 -3.818 -3.945 1 72.31 276 THR B CA 1
ATOM 8252 C C . THR B 1 276 ? -6.789 -2.732 -3.432 1 72.31 276 THR B C 1
ATOM 8254 O O . THR B 1 276 ? -6.383 -1.874 -2.645 1 72.31 276 THR B O 1
ATOM 8257 N N . GLU B 1 277 ? -8.039 -2.834 -3.875 1 73.62 277 GLU B N 1
ATOM 8258 C CA . GLU B 1 277 ? -9.039 -1.883 -3.383 1 73.62 277 GLU B CA 1
ATOM 8259 C C . GLU B 1 277 ? -9.375 -2.145 -1.917 1 73.62 277 GLU B C 1
ATOM 8261 O O . GLU B 1 277 ? -9.602 -1.205 -1.151 1 73.62 277 GLU B O 1
ATOM 8266 N N . THR B 1 278 ? -9.43 -3.393 -1.598 1 80.81 278 THR B N 1
ATOM 8267 C CA . THR B 1 278 ? -9.672 -3.744 -0.204 1 80.81 278 THR B CA 1
ATOM 8268 C C . THR B 1 278 ? -8.523 -3.277 0.682 1 80.81 278 THR B C 1
ATOM 8270 O O . THR B 1 278 ? -8.742 -2.82 1.806 1 80.81 278 THR B O 1
ATOM 8273 N N . LEU B 1 279 ? -7.293 -3.428 0.116 1 80.44 279 LEU B N 1
ATOM 8274 C CA . LEU B 1 279 ? -6.125 -2.938 0.84 1 80.44 279 LEU B CA 1
ATOM 8275 C C . LEU B 1 279 ? -6.223 -1.432 1.067 1 80.44 279 LEU B C 1
ATOM 8277 O O . LEU B 1 279 ? -5.879 -0.94 2.145 1 80.44 279 LEU B O 1
ATOM 8281 N N . GLN B 1 280 ? -6.707 -0.717 0.079 1 76.31 280 GLN B N 1
ATOM 8282 C CA . GLN B 1 280 ? -6.871 0.728 0.196 1 76.31 280 GLN B CA 1
ATOM 8283 C C . GLN B 1 280 ? -7.934 1.081 1.23 1 76.31 280 GLN B C 1
ATOM 8285 O O . GLN B 1 280 ? -7.816 2.088 1.932 1 76.31 280 GLN B O 1
ATOM 8290 N N . ARG B 1 281 ? -8.969 0.314 1.364 1 78.56 281 ARG B N 1
ATOM 8291 C CA . ARG B 1 281 ? -10.031 0.566 2.334 1 78.56 281 ARG B CA 1
ATOM 8292 C C . ARG B 1 281 ? -9.516 0.436 3.762 1 78.56 281 ARG B C 1
ATOM 8294 O O . ARG B 1 281 ? -9.969 1.146 4.66 1 78.56 281 ARG B O 1
ATOM 8301 N N . ILE B 1 282 ? -8.57 -0.488 3.906 1 83.31 282 ILE B N 1
ATOM 8302 C CA . ILE B 1 282 ? -7.965 -0.621 5.227 1 83.31 282 ILE B CA 1
ATOM 8303 C C . ILE B 1 282 ? -7.191 0.65 5.57 1 83.31 282 ILE B C 1
ATOM 8305 O O . ILE B 1 282 ? -7.195 1.095 6.719 1 83.31 282 ILE B O 1
ATOM 8309 N N . GLN B 1 283 ? -6.582 1.219 4.555 1 77.88 283 GLN B N 1
ATOM 8310 C CA . GLN B 1 283 ? -5.875 2.48 4.762 1 77.88 283 GLN B CA 1
ATOM 8311 C C . GLN B 1 283 ? -6.855 3.613 5.055 1 77.88 283 GLN B C 1
ATOM 8313 O O . GLN B 1 283 ? -6.535 4.539 5.801 1 77.88 283 GLN B O 1
ATOM 8318 N N . ASP B 1 284 ? -8.094 3.521 4.488 1 80.44 284 ASP B N 1
ATOM 8319 C CA . ASP B 1 284 ? -9.133 4.512 4.73 1 80.44 284 ASP B CA 1
ATOM 8320 C C . ASP B 1 284 ? -9.539 4.535 6.203 1 80.44 284 ASP B C 1
ATOM 8322 O O . ASP B 1 284 ? -9.992 5.562 6.715 1 80.44 284 ASP B O 1
ATOM 8326 N N . GLN B 1 285 ? -9.375 3.416 6.797 1 81.75 285 GLN B N 1
ATOM 8327 C CA . GLN B 1 285 ? -9.695 3.328 8.219 1 81.75 285 GLN B CA 1
ATOM 8328 C C . GLN B 1 285 ? -8.852 4.305 9.031 1 81.75 285 GLN B C 1
ATOM 8330 O O . GLN B 1 285 ? -9.312 4.832 10.047 1 81.75 285 GLN B O 1
ATOM 8335 N N . ASN B 1 286 ? -7.645 4.543 8.516 1 78.69 286 ASN B N 1
ATOM 8336 C CA . ASN B 1 286 ? -6.785 5.508 9.195 1 78.69 286 ASN B CA 1
ATOM 8337 C C . ASN B 1 286 ? -7.367 6.918 9.125 1 78.69 286 ASN B C 1
ATOM 8339 O O . ASN B 1 286 ? -7.238 7.695 10.07 1 78.69 286 ASN B O 1
ATOM 8343 N N . LYS B 1 287 ? -7.965 7.223 8.047 1 79.06 287 LYS B N 1
ATOM 8344 C CA . LYS B 1 287 ? -8.602 8.531 7.891 1 79.06 287 LYS B CA 1
ATOM 8345 C C . LYS B 1 287 ? -9.75 8.703 8.875 1 79.06 287 LYS B C 1
ATOM 8347 O O . LYS B 1 287 ? -9.898 9.766 9.484 1 79.06 287 LYS B O 1
ATOM 8352 N N . ILE B 1 288 ? -10.523 7.633 9.07 1 81.19 288 ILE B N 1
ATOM 8353 C CA . ILE B 1 288 ? -11.656 7.672 9.984 1 81.19 288 ILE B CA 1
ATOM 8354 C C . ILE B 1 288 ? -11.148 7.789 11.422 1 81.19 288 ILE B C 1
ATOM 8356 O O . ILE B 1 288 ? -11.695 8.555 12.219 1 81.19 288 ILE B O 1
ATOM 8360 N N . GLN B 1 289 ? -10.156 7.035 11.664 1 80 289 GLN B N 1
ATOM 8361 C CA . GLN B 1 289 ? -9.555 7.066 13 1 80 289 GLN B CA 1
ATOM 8362 C C . GLN B 1 289 ? -9.023 8.461 13.32 1 80 289 GLN B C 1
ATOM 8364 O O . GLN B 1 289 ? -9.266 8.984 14.414 1 80 289 GLN B O 1
ATOM 8369 N N . ASN B 1 290 ? -8.297 8.992 12.344 1 78.19 290 ASN B N 1
ATOM 8370 C CA . ASN B 1 290 ? -7.75 10.336 12.531 1 78.19 290 ASN B CA 1
ATOM 8371 C C . ASN B 1 290 ? -8.852 11.367 12.719 1 78.19 290 ASN B C 1
ATOM 8373 O O . ASN B 1 290 ? -8.711 12.305 13.516 1 78.19 290 ASN B O 1
ATOM 8377 N N . PHE B 1 291 ? -9.93 11.141 12.031 1 81.75 291 PHE B N 1
ATOM 8378 C CA . PHE B 1 291 ? -11.062 12.062 12.102 1 81.75 291 PHE B CA 1
ATOM 8379 C C . PHE B 1 291 ? -11.719 12.008 13.469 1 81.75 291 PHE B C 1
ATOM 8381 O O . PHE B 1 291 ? -11.945 13.039 14.102 1 81.75 291 PHE B O 1
ATOM 8388 N N . ILE B 1 292 ? -11.992 10.844 13.914 1 76.5 292 ILE B N 1
ATOM 8389 C CA . ILE B 1 292 ? -12.727 10.656 15.156 1 76.5 292 ILE B CA 1
ATOM 8390 C C . ILE B 1 292 ? -11.828 11.008 16.344 1 76.5 292 ILE B C 1
ATOM 8392 O O . ILE B 1 292 ? -12.281 11.633 17.312 1 76.5 292 ILE B O 1
ATOM 8396 N N . THR B 1 293 ? -10.586 10.648 16.281 1 69.56 293 THR B N 1
ATOM 8397 C CA . THR B 1 293 ? -9.703 10.727 17.438 1 69.56 293 THR B CA 1
ATOM 8398 C C . THR B 1 293 ? -9.055 12.109 17.531 1 69.56 293 THR B C 1
ATOM 8400 O O . THR B 1 293 ? -9.062 12.742 18.578 1 69.56 293 THR B O 1
ATOM 8403 N N . TRP B 1 294 ? -8.508 12.664 16.328 1 70.94 294 TRP B N 1
ATOM 8404 C CA . TRP B 1 294 ? -7.676 13.867 16.391 1 70.94 294 TRP B CA 1
ATOM 8405 C C . TRP B 1 294 ? -8.453 15.086 15.922 1 70.94 294 TRP B C 1
ATOM 8407 O O . TRP B 1 294 ? -8.5 16.109 16.609 1 70.94 294 TRP B O 1
ATOM 8417 N N . LYS B 1 295 ? -9.078 14.961 14.836 1 78.38 295 LYS B N 1
ATOM 8418 C CA . LYS B 1 295 ? -9.766 16.109 14.266 1 78.38 295 LYS B CA 1
ATOM 8419 C C . LYS B 1 295 ? -11.008 16.469 15.07 1 78.38 295 LYS B C 1
ATOM 8421 O O . LYS B 1 295 ? -11.359 17.656 15.188 1 78.38 295 LYS B O 1
ATOM 8426 N N . GLY B 1 296 ? -11.609 15.438 15.695 1 75 296 GLY B N 1
ATOM 8427 C CA . GLY B 1 296 ? -12.758 15.695 16.547 1 75 296 GLY B CA 1
ATOM 8428 C C . GLY B 1 296 ? -12.414 16.531 17.766 1 75 296 GLY B C 1
ATOM 8429 O O . GLY B 1 296 ? -13.156 17.453 18.125 1 75 296 GLY B O 1
ATOM 8430 N N . ILE B 1 297 ? -11.375 16.312 18.297 1 73.94 297 ILE B N 1
ATOM 8431 C CA . ILE B 1 297 ? -10.93 17.047 19.484 1 73.94 297 ILE B CA 1
ATOM 8432 C C . ILE B 1 297 ? -10.609 18.484 19.109 1 73.94 297 ILE B C 1
ATOM 8434 O O . ILE B 1 297 ? -11.055 19.422 19.766 1 73.94 297 ILE B O 1
ATOM 8438 N N . ASP B 1 298 ? -9.82 18.594 18.016 1 77.31 298 ASP B N 1
ATOM 8439 C CA . ASP B 1 298 ? -9.445 19.922 17.547 1 77.31 298 ASP B CA 1
ATOM 8440 C C . ASP B 1 298 ? -10.68 20.766 17.234 1 77.31 298 ASP B C 1
ATOM 8442 O O . ASP B 1 298 ? -10.711 21.969 17.516 1 77.31 298 ASP B O 1
ATOM 8446 N N . PHE B 1 299 ? -11.672 20.062 16.75 1 83.31 299 PHE B N 1
ATOM 8447 C CA . PHE B 1 299 ? -12.914 20.734 16.391 1 83.31 299 PHE B CA 1
ATOM 8448 C C . PHE B 1 299 ? -13.656 21.188 17.641 1 83.31 299 PHE B C 1
ATOM 8450 O O . PHE B 1 299 ? -14.141 22.328 17.719 1 83.31 299 PHE B O 1
ATOM 8457 N N . THR B 1 300 ? -13.75 20.359 18.609 1 80.62 300 THR B N 1
ATOM 8458 C CA . THR B 1 300 ? -14.43 20.672 19.859 1 80.62 300 THR B CA 1
ATOM 8459 C C . THR B 1 300 ? -13.742 21.844 20.578 1 80.62 300 THR B C 1
ATOM 8461 O O . THR B 1 300 ? -14.406 22.766 21.062 1 80.62 300 THR B O 1
ATOM 8464 N N . LEU B 1 301 ? -12.445 21.812 20.547 1 79.06 301 LEU B N 1
ATOM 8465 C CA . LEU B 1 301 ? -11.672 22.891 21.156 1 79.06 301 LEU B CA 1
ATOM 8466 C C . LEU B 1 301 ? -11.898 24.219 20.406 1 79.06 301 LEU B C 1
ATOM 8468 O O . LEU B 1 301 ? -12.008 25.266 21.031 1 79.06 301 LEU B O 1
ATOM 8472 N N . SER B 1 302 ? -11.922 24.078 19.141 1 85.62 302 SER B N 1
ATOM 8473 C CA . SER B 1 302 ? -12.125 25.266 18.328 1 85.62 302 SER B CA 1
ATOM 8474 C C . SER B 1 302 ? -13.492 25.891 18.594 1 85.62 302 SER B C 1
ATOM 8476 O O . SER B 1 302 ? -13.617 27.109 18.672 1 85.62 302 SER B O 1
ATOM 8478 N N . ILE B 1 303 ? -14.477 25.094 18.781 1 85.62 303 ILE B N 1
ATOM 8479 C CA . ILE B 1 303 ? -15.828 25.594 19.047 1 85.62 303 ILE B CA 1
ATOM 8480 C C . ILE B 1 303 ? -15.859 26.312 20.391 1 85.62 303 ILE B C 1
ATOM 8482 O O . ILE B 1 303 ? -16.422 27.406 20.516 1 85.62 303 ILE B O 1
ATOM 8486 N N . PHE B 1 304 ? -15.227 25.75 21.359 1 85.19 304 PHE B N 1
ATOM 8487 C CA . PHE B 1 304 ? -15.172 26.359 22.672 1 85.19 304 PHE B CA 1
ATOM 8488 C C . PHE B 1 304 ? -14.406 27.672 22.625 1 85.19 304 PHE B C 1
ATOM 8490 O O . PHE B 1 304 ? -14.805 28.656 23.266 1 85.19 304 PHE B O 1
ATOM 8497 N N . ASN B 1 305 ? -13.352 27.641 21.891 1 85.81 305 ASN B N 1
ATOM 8498 C CA . ASN B 1 305 ? -12.57 28.875 21.719 1 85.81 305 ASN B CA 1
ATOM 8499 C C . ASN B 1 305 ? -13.406 29.969 21.078 1 85.81 305 ASN B C 1
ATOM 8501 O O . ASN B 1 305 ? -13.359 31.125 21.516 1 85.81 305 ASN B O 1
ATOM 8505 N N . ILE B 1 306 ? -14.156 29.594 20.062 1 87.31 306 ILE B N 1
ATOM 8506 C CA . ILE B 1 306 ? -14.984 30.578 19.359 1 87.31 306 ILE B CA 1
ATOM 8507 C C . ILE B 1 306 ? -16.031 31.141 20.297 1 87.31 306 ILE B C 1
ATOM 8509 O O . ILE B 1 306 ? -16.234 32.344 20.359 1 87.31 306 ILE B O 1
ATOM 8513 N N . PHE B 1 307 ? -16.625 30.344 21.109 1 86.25 307 PHE B N 1
ATOM 8514 C CA . PHE B 1 307 ? -17.703 30.766 22 1 86.25 307 PHE B CA 1
ATOM 8515 C C . PHE B 1 307 ? -17.156 31.641 23.125 1 86.25 307 PHE B C 1
ATOM 8517 O O . PHE B 1 307 ? -17.719 32.688 23.422 1 86.25 307 PHE B O 1
ATOM 8524 N N . ILE B 1 308 ? -16.094 31.219 23.703 1 85.56 308 ILE B N 1
ATOM 8525 C CA . ILE B 1 308 ? -15.539 31.922 24.844 1 85.56 308 ILE B CA 1
ATOM 8526 C C . ILE B 1 308 ? -14.992 33.281 24.406 1 85.56 308 ILE B C 1
ATOM 8528 O O . ILE B 1 308 ? -15.312 34.312 25.016 1 85.56 308 ILE B O 1
ATOM 8532 N N . PHE B 1 309 ? -14.242 33.344 23.375 1 86.88 309 PHE B N 1
ATOM 8533 C CA . PHE B 1 309 ? -13.609 34.594 22.969 1 86.88 309 PHE B CA 1
ATOM 8534 C C . PHE B 1 309 ? -14.609 35.5 22.25 1 86.88 309 PHE B C 1
ATOM 8536 O O . PHE B 1 309 ? -14.492 36.719 22.297 1 86.88 309 PHE B O 1
ATOM 8543 N N . SER B 1 310 ? -15.562 34.812 21.547 1 88.25 310 SER B N 1
ATOM 8544 C CA . SER B 1 310 ? -16.641 35.656 21.016 1 88.25 310 SER B CA 1
ATOM 8545 C C . SER B 1 310 ? -17.453 36.312 22.125 1 88.25 310 SER B C 1
ATOM 8547 O O . SER B 1 310 ? -17.859 37.469 22 1 88.25 310 SER B O 1
ATOM 8549 N N . GLY B 1 311 ? -17.703 35.531 23.172 1 87.12 311 GLY B N 1
ATOM 8550 C CA . GLY B 1 311 ? -18.359 36.094 24.328 1 87.12 311 GLY B CA 1
ATOM 8551 C C . GLY B 1 311 ? -17.594 37.25 24.938 1 87.12 311 GLY B C 1
ATOM 8552 O O . GLY B 1 311 ? -18.188 38.25 25.328 1 87.12 311 GLY B O 1
ATOM 8553 N N . LEU B 1 312 ? -16.281 37.094 25.016 1 88 312 LEU B N 1
ATOM 8554 C CA . LEU B 1 312 ? -15.43 38.156 25.547 1 88 312 LEU B CA 1
ATOM 8555 C C . LEU B 1 312 ? -15.484 39.406 24.656 1 88 312 LEU B C 1
ATOM 8557 O O . LEU B 1 312 ? -15.484 40.531 25.141 1 88 312 LEU B O 1
ATOM 8561 N N . LEU B 1 313 ? -15.508 39.188 23.344 1 88.75 313 LEU B N 1
ATOM 8562 C CA . LEU B 1 313 ? -15.602 40.281 22.406 1 88.75 313 LEU B CA 1
ATOM 8563 C C . LEU B 1 313 ? -16.906 41.062 22.594 1 88.75 313 LEU B C 1
ATOM 8565 O O . LEU B 1 313 ? -16.938 42.281 22.484 1 88.75 313 LEU B O 1
ATOM 8569 N N . CYS B 1 314 ? -17.938 40.375 22.875 1 90.31 314 CYS B N 1
ATOM 8570 C CA . CYS B 1 314 ? -19.234 41 23.125 1 90.31 314 CYS B CA 1
ATOM 8571 C C . CYS B 1 314 ? -19.203 41.812 24.406 1 90.31 314 CYS B C 1
ATOM 8573 O O . CYS B 1 314 ? -19.828 42.875 24.469 1 90.31 314 CYS B O 1
ATOM 8575 N N . TYR B 1 315 ? -18.422 41.312 25.375 1 87.81 315 TYR B N 1
ATOM 8576 C CA . TYR B 1 315 ? -18.281 42.031 26.641 1 87.81 315 TYR B CA 1
ATOM 8577 C C . TYR B 1 315 ? -17.531 43.344 26.438 1 87.81 315 TYR B C 1
ATOM 8579 O O . TYR B 1 315 ? -17.891 44.375 27.031 1 87.81 315 TYR B O 1
ATOM 8587 N N . PHE B 1 316 ? -16.547 43.375 25.609 1 85.69 316 PHE B N 1
ATOM 8588 C CA . PHE B 1 316 ? -15.773 44.594 25.391 1 85.69 316 PHE B CA 1
ATOM 8589 C C . PHE B 1 316 ? -16.578 45.594 24.562 1 85.69 316 PHE B C 1
ATOM 8591 O O . PHE B 1 316 ? -16.672 46.781 24.938 1 85.69 316 PHE B O 1
ATOM 8598 N N . ASN B 1 317 ? -17.141 45.125 23.344 1 90.31 317 ASN B N 1
ATOM 8599 C CA . ASN B 1 317 ? -17.922 46 22.469 1 90.31 317 ASN B CA 1
ATOM 8600 C C . ASN B 1 317 ? -18.859 45.188 21.562 1 90.31 317 ASN B C 1
ATOM 8602 O O . ASN B 1 317 ? -18.391 44.469 20.672 1 90.31 317 ASN B O 1
ATOM 8606 N N . PRO B 1 318 ? -20.062 45.281 21.766 1 90.75 318 PRO B N 1
ATOM 8607 C CA . PRO B 1 318 ? -21.031 44.5 20.984 1 90.75 318 PRO B CA 1
ATOM 8608 C C . PRO B 1 318 ? -21.016 44.844 19.5 1 90.75 318 PRO B C 1
ATOM 8610 O O . PRO B 1 318 ? -21.375 44 18.672 1 90.75 318 PRO B O 1
ATOM 8613 N N . ILE B 1 319 ? -20.641 46.125 19.141 1 91.38 319 ILE B N 1
ATOM 8614 C CA . ILE B 1 319 ? -20.594 46.531 17.734 1 91.38 319 ILE B CA 1
ATOM 8615 C C . ILE B 1 319 ? -19.5 45.75 17.016 1 91.38 319 ILE B C 1
ATOM 8617 O O . ILE B 1 319 ? -19.719 45.219 15.914 1 91.38 319 ILE B O 1
ATOM 8621 N N . ILE B 1 320 ? -18.344 45.688 17.672 1 91.12 320 ILE B N 1
ATOM 8622 C CA . ILE B 1 320 ? -17.234 44.938 17.094 1 91.12 320 ILE B CA 1
ATOM 8623 C C . ILE B 1 320 ? -17.594 43.438 17 1 91.12 320 ILE B C 1
ATOM 8625 O O . ILE B 1 320 ? -17.25 42.781 16.031 1 91.12 320 ILE B O 1
ATOM 8629 N N . PHE B 1 321 ? -18.297 43 17.984 1 91.19 321 PHE B N 1
ATOM 8630 C CA . PHE B 1 321 ? -18.75 41.625 18.016 1 91.19 321 PHE B CA 1
ATOM 8631 C C . PHE B 1 321 ? -19.672 41.312 16.844 1 91.19 321 PHE B C 1
ATOM 8633 O O . PHE B 1 321 ? -19.5 40.281 16.172 1 91.19 321 PHE B O 1
ATOM 8640 N N . SER B 1 322 ? -20.578 42.125 16.609 1 92.44 322 SER B N 1
ATOM 8641 C CA . SER B 1 322 ? -21.547 41.906 15.531 1 92.44 322 SER B CA 1
ATOM 8642 C C . SER B 1 322 ? -20.859 41.875 14.172 1 92.44 322 SER B C 1
ATOM 8644 O O . SER B 1 322 ? -21.203 41.031 13.328 1 92.44 322 SER B O 1
ATOM 8646 N N . ILE B 1 323 ? -19.922 42.688 13.938 1 89.88 323 ILE B N 1
ATOM 8647 C CA . ILE B 1 323 ? -19.203 42.719 12.664 1 89.88 323 ILE B CA 1
ATOM 8648 C C . ILE B 1 323 ? -18.328 41.5 12.508 1 89.88 323 ILE B C 1
ATOM 8650 O O . ILE B 1 323 ? -18.266 40.906 11.43 1 89.88 323 ILE B O 1
ATOM 8654 N N . TYR B 1 324 ? -17.688 41.156 13.625 1 88.56 324 TYR B N 1
ATOM 8655 C CA . TYR B 1 324 ? -16.812 40 13.602 1 88.56 324 TYR B CA 1
ATOM 8656 C C . TYR B 1 324 ? -17.594 38.75 13.273 1 88.56 324 TYR B C 1
ATOM 8658 O O . TYR B 1 324 ? -17.156 37.938 12.453 1 88.56 324 TYR B O 1
ATOM 8666 N N . ILE B 1 325 ? -18.719 38.531 13.789 1 89.12 325 ILE B N 1
ATOM 8667 C CA . ILE B 1 325 ? -19.531 37.312 13.594 1 89.12 325 ILE B CA 1
ATOM 8668 C C . ILE B 1 325 ? -20.062 37.312 12.164 1 89.12 325 ILE B C 1
ATOM 8670 O O . ILE B 1 325 ? -20.125 36.25 11.531 1 89.12 325 ILE B O 1
ATOM 8674 N N . THR B 1 326 ? -20.484 38.469 11.758 1 92.44 326 THR B N 1
ATOM 8675 C CA . THR B 1 326 ? -21.047 38.562 10.414 1 92.44 326 THR B CA 1
ATOM 8676 C C . THR B 1 326 ? -20 38.188 9.367 1 92.44 326 THR B C 1
ATOM 8678 O O . THR B 1 326 ? -20.281 37.375 8.477 1 92.44 326 THR B O 1
ATOM 8681 N N . ILE B 1 327 ? -18.797 38.656 9.539 1 90.94 327 ILE B N 1
ATOM 8682 C CA . ILE B 1 327 ? -17.734 38.344 8.57 1 90.94 327 ILE B CA 1
ATOM 8683 C C . ILE B 1 327 ? -17.297 36.906 8.734 1 90.94 327 ILE B C 1
ATOM 8685 O O . ILE B 1 327 ? -16.953 36.25 7.75 1 90.94 327 ILE B O 1
ATOM 8689 N N . SER B 1 328 ? -17.312 36.406 9.961 1 89.25 328 SER B N 1
ATOM 8690 C CA . SER B 1 328 ? -16.969 35 10.211 1 89.25 328 SER B CA 1
ATOM 8691 C C . SER B 1 328 ? -17.953 34.062 9.539 1 89.25 328 SER B C 1
ATOM 8693 O O . SER B 1 328 ? -17.578 33.031 8.992 1 89.25 328 SER B O 1
ATOM 8695 N N . VAL B 1 329 ? -19.219 34.375 9.562 1 88.88 329 VAL B N 1
ATOM 8696 C CA . VAL B 1 329 ? -20.25 33.594 8.906 1 88.88 329 VAL B CA 1
ATOM 8697 C C . VAL B 1 329 ? -20.031 33.625 7.395 1 88.88 329 VAL B C 1
ATOM 8699 O O . VAL B 1 329 ? -20.203 32.594 6.719 1 88.88 329 VAL B O 1
ATOM 8702 N N . LEU B 1 330 ? -19.625 34.781 6.949 1 90.62 330 LEU B N 1
ATOM 8703 C CA . LEU B 1 330 ? -19.344 34.906 5.523 1 90.62 330 LEU B CA 1
ATOM 8704 C C . LEU B 1 330 ? -18.172 34.031 5.121 1 90.62 330 LEU B C 1
ATOM 8706 O O . LEU B 1 330 ? -18.172 33.438 4.031 1 90.62 330 LEU B O 1
ATOM 8710 N N . SER B 1 331 ? -17.219 33.969 5.996 1 88.88 331 SER B N 1
ATOM 8711 C CA . SER B 1 331 ? -16.062 33.094 5.734 1 88.88 331 SER B CA 1
ATOM 8712 C C . SER B 1 331 ? -16.484 31.625 5.668 1 88.88 331 SER B C 1
ATOM 8714 O O . SER B 1 331 ? -15.984 30.875 4.828 1 88.88 331 SER B O 1
ATOM 8716 N N . ILE B 1 332 ? -17.359 31.203 6.461 1 84.94 332 ILE B N 1
ATOM 8717 C CA . ILE B 1 332 ? -17.828 29.812 6.496 1 84.94 332 ILE B CA 1
ATOM 8718 C C . ILE B 1 332 ? -18.625 29.516 5.227 1 84.94 332 ILE B C 1
ATOM 8720 O O . ILE B 1 332 ? -18.484 28.438 4.641 1 84.94 332 ILE B O 1
ATOM 8724 N N . VAL B 1 333 ? -19.453 30.469 4.883 1 87.94 333 VAL B N 1
ATOM 8725 C CA . VAL B 1 333 ? -20.266 30.297 3.672 1 87.94 333 VAL B CA 1
ATOM 8726 C C . VAL B 1 333 ? -19.344 30.172 2.459 1 87.94 333 VAL B C 1
ATOM 8728 O O . VAL B 1 333 ? -19.609 29.391 1.549 1 87.94 333 VAL B O 1
ATOM 8731 N N . TRP B 1 334 ? -18.281 30.938 2.477 1 88.62 334 TRP B N 1
ATOM 8732 C CA . TRP B 1 334 ? -17.281 30.875 1.409 1 88.62 334 TRP B CA 1
ATOM 8733 C C . TRP B 1 334 ? -16.688 29.484 1.304 1 88.62 334 TRP B C 1
ATOM 8735 O O . TRP B 1 334 ? -16.531 28.953 0.203 1 88.62 334 TRP B O 1
ATOM 8745 N N . VAL B 1 335 ? -16.469 28.891 2.352 1 85.62 335 VAL B N 1
ATOM 8746 C CA . VAL B 1 335 ? -15.836 27.578 2.385 1 85.62 335 VAL B CA 1
ATOM 8747 C C . VAL B 1 335 ? -16.828 26.516 1.927 1 85.62 335 VAL B C 1
ATOM 8749 O O . VAL B 1 335 ? -16.469 25.609 1.165 1 85.62 335 VAL B O 1
ATOM 8752 N N . VAL B 1 336 ? -18.094 26.609 2.346 1 83.69 336 VAL B N 1
ATOM 8753 C CA . VAL B 1 336 ? -19.125 25.609 2.055 1 83.69 336 VAL B CA 1
ATOM 8754 C C . VAL B 1 336 ? -19.453 25.641 0.565 1 83.69 336 VAL B C 1
ATOM 8756 O O . VAL B 1 336 ? -19.766 24.594 -0.022 1 83.69 336 VAL B O 1
ATOM 8759 N N . PHE B 1 337 ? -19.266 26.797 0.07 1 86.38 337 PHE B N 1
ATOM 8760 C CA . PHE B 1 337 ? -19.562 26.969 -1.348 1 86.38 337 PHE B CA 1
ATOM 8761 C C . PHE B 1 337 ? -18.672 26.062 -2.199 1 86.38 337 PHE B C 1
ATOM 8763 O O . PHE B 1 337 ? -19.109 25.594 -3.254 1 86.38 337 PHE B O 1
ATOM 8770 N N . PHE B 1 338 ? -17.5 25.75 -1.829 1 85.88 338 PHE B N 1
ATOM 8771 C CA . PHE B 1 338 ? -16.547 24.969 -2.609 1 85.88 338 PHE B CA 1
ATOM 8772 C C . PHE B 1 338 ? -16.594 23.5 -2.217 1 85.88 338 PHE B C 1
ATOM 8774 O O . PHE B 1 338 ? -15.922 22.656 -2.83 1 85.88 338 PHE B O 1
ATOM 8781 N N . LEU B 1 339 ? -17.391 23.125 -1.334 1 80.5 339 LEU B N 1
ATOM 8782 C CA . LEU B 1 339 ? -17.375 21.781 -0.762 1 80.5 339 LEU B CA 1
ATOM 8783 C C . LEU B 1 339 ? -17.812 20.75 -1.793 1 80.5 339 LEU B C 1
ATOM 8785 O O . LEU B 1 339 ? -17.234 19.656 -1.869 1 80.5 339 LEU B O 1
ATOM 8789 N N . ARG B 1 340 ? -18.766 21.016 -2.537 1 75.62 340 ARG B N 1
ATOM 8790 C CA . ARG B 1 340 ? -19.297 20.062 -3.51 1 75.62 340 ARG B CA 1
ATOM 8791 C C . ARG B 1 340 ? -18.281 19.797 -4.609 1 75.62 340 ARG B C 1
ATOM 8793 O O . ARG B 1 340 ? -18.094 18.641 -5.023 1 75.62 340 ARG B O 1
ATOM 8800 N N . LYS B 1 341 ? -17.688 20.812 -5.055 1 79.81 341 LYS B N 1
ATOM 8801 C CA . LYS B 1 341 ? -16.672 20.656 -6.09 1 79.81 341 LYS B CA 1
ATOM 8802 C C . LYS B 1 341 ? -15.477 19.875 -5.566 1 79.81 341 LYS B C 1
ATOM 8804 O O . LYS B 1 341 ? -14.898 19.062 -6.289 1 79.81 341 LYS B O 1
ATOM 8809 N N . ARG B 1 342 ? -15.211 20.047 -4.398 1 80.31 342 ARG B N 1
ATOM 8810 C CA . ARG B 1 342 ? -14.094 19.344 -3.779 1 80.31 342 ARG B CA 1
ATOM 8811 C C . ARG B 1 342 ? -14.383 17.859 -3.648 1 80.31 342 ARG B C 1
ATOM 8813 O O . ARG B 1 342 ? -13.5 17.031 -3.881 1 80.31 342 ARG B O 1
ATOM 8820 N N . ALA B 1 343 ? -15.562 17.578 -3.291 1 74.5 343 ALA B N 1
ATOM 8821 C CA . ALA B 1 343 ? -15.953 16.188 -3.119 1 74.5 343 ALA B CA 1
ATOM 8822 C C . ALA B 1 343 ? -15.805 15.414 -4.426 1 74.5 343 ALA B C 1
ATOM 8824 O O . ALA B 1 343 ? -15.32 14.281 -4.43 1 74.5 343 ALA B O 1
ATOM 8825 N N . MET B 1 344 ? -16.188 16.031 -5.488 1 74.38 344 MET B N 1
ATOM 8826 C CA . MET B 1 344 ? -16.094 15.383 -6.797 1 74.38 344 MET B CA 1
ATOM 8827 C C . MET B 1 344 ? -14.641 15.148 -7.191 1 74.38 344 MET B C 1
ATOM 8829 O O . MET B 1 344 ? -14.297 14.086 -7.703 1 74.38 344 MET B O 1
ATOM 8833 N N . LEU B 1 345 ? -13.875 16.141 -6.965 1 78.38 345 LEU B N 1
ATOM 8834 C CA . LEU B 1 345 ? -12.469 16.047 -7.328 1 78.38 345 LEU B CA 1
ATOM 8835 C C . LEU B 1 345 ? -11.75 15.016 -6.461 1 78.38 345 LEU B C 1
ATOM 8837 O O . LEU B 1 345 ? -10.867 14.305 -6.938 1 78.38 345 LEU B O 1
ATOM 8841 N N . GLU B 1 346 ? -12.125 14.914 -5.211 1 75.44 346 GLU B N 1
ATOM 8842 C CA . GLU B 1 346 ? -11.523 13.961 -4.289 1 75.44 346 GLU B CA 1
ATOM 8843 C C . GLU B 1 346 ? -11.828 12.523 -4.707 1 75.44 346 GLU B C 1
ATOM 8845 O O . GLU B 1 346 ? -10.969 11.648 -4.621 1 75.44 346 GLU B O 1
ATOM 8850 N N . TYR B 1 347 ? -13.078 12.312 -5.137 1 72.56 347 TYR B N 1
ATOM 8851 C CA . TYR B 1 347 ? -13.453 10.992 -5.613 1 72.56 347 TYR B CA 1
ATOM 8852 C C . TYR B 1 347 ? -12.664 10.609 -6.855 1 72.56 347 TYR B C 1
ATOM 8854 O O . TYR B 1 347 ? -12.188 9.477 -6.977 1 72.56 347 TYR B O 1
ATOM 8862 N N . ALA B 1 348 ? -12.547 11.531 -7.762 1 75.12 348 ALA B N 1
ATOM 8863 C CA . ALA B 1 348 ? -11.789 11.281 -8.984 1 75.12 348 ALA B CA 1
ATOM 8864 C C . ALA B 1 348 ? -10.32 11 -8.672 1 75.12 348 ALA B C 1
ATOM 8866 O O . ALA B 1 348 ? -9.703 10.125 -9.281 1 75.12 348 ALA B O 1
ATOM 8867 N N . MET B 1 349 ? -9.773 11.727 -7.758 1 80.38 349 MET B N 1
ATOM 8868 C CA . MET B 1 349 ? -8.383 11.539 -7.363 1 80.38 349 MET B CA 1
ATOM 8869 C C . MET B 1 349 ? -8.172 10.172 -6.723 1 80.38 349 MET B C 1
ATOM 8871 O O . MET B 1 349 ? -7.145 9.523 -6.949 1 80.38 349 MET B O 1
ATOM 8875 N N . PHE B 1 350 ? -9.188 9.758 -6.004 1 73 350 PHE B N 1
ATOM 8876 C CA . PHE B 1 350 ? -9.094 8.461 -5.344 1 73 350 PHE B CA 1
ATOM 8877 C C . PHE B 1 350 ? -9.031 7.34 -6.371 1 73 350 PHE B C 1
ATOM 8879 O O . PHE B 1 350 ? -8.219 6.422 -6.238 1 73 350 PHE B O 1
ATOM 8886 N N . LEU B 1 351 ? -9.867 7.402 -7.324 1 72.62 351 LEU B N 1
ATOM 8887 C CA . LEU B 1 351 ? -9.883 6.383 -8.367 1 72.62 351 LEU B CA 1
ATOM 8888 C C . LEU B 1 351 ? -8.578 6.387 -9.156 1 72.62 351 LEU B C 1
ATOM 8890 O O . LEU B 1 351 ? -8.039 5.324 -9.477 1 72.62 351 LEU B O 1
ATOM 8894 N N . GLY B 1 352 ? -8.125 7.621 -9.453 1 76.75 352 GLY B N 1
ATOM 8895 C CA . GLY B 1 352 ? -6.84 7.734 -10.133 1 76.75 352 GLY B CA 1
ATOM 8896 C C . GLY B 1 352 ? -5.684 7.184 -9.32 1 76.75 352 GLY B C 1
ATOM 8897 O O . GLY B 1 352 ? -4.789 6.535 -9.867 1 76.75 352 GLY B O 1
ATOM 8898 N N . GLN B 1 353 ? -5.742 7.379 -8.047 1 80.75 353 GLN B N 1
ATOM 8899 C CA . GLN B 1 353 ? -4.707 6.879 -7.152 1 80.75 353 GLN B CA 1
ATOM 8900 C C . GLN B 1 353 ? -4.73 5.355 -7.074 1 80.75 353 GLN B C 1
ATOM 8902 O O . GLN B 1 353 ? -3.678 4.715 -7.035 1 80.75 353 GLN B O 1
ATOM 8907 N N . SER B 1 354 ? -5.926 4.859 -7.023 1 74.75 354 SER B N 1
ATOM 8908 C CA . SER B 1 354 ? -6.07 3.408 -7 1 74.75 354 SER B CA 1
ATOM 8909 C C . SER B 1 354 ? -5.492 2.773 -8.258 1 74.75 354 SER B C 1
ATOM 8911 O O . SER B 1 354 ? -4.777 1.772 -8.18 1 74.75 354 SER B O 1
ATOM 8913 N N . GLU B 1 355 ? -5.816 3.332 -9.352 1 78.88 355 GLU B N 1
ATOM 8914 C CA . GLU B 1 355 ? -5.305 2.834 -10.625 1 78.88 355 GLU B CA 1
ATOM 8915 C C . GLU B 1 355 ? -3.781 2.926 -10.68 1 78.88 355 GLU B C 1
ATOM 8917 O O . GLU B 1 355 ? -3.115 2.002 -11.148 1 78.88 355 GLU B O 1
ATOM 8922 N N . ASN B 1 356 ? -3.283 4.031 -10.234 1 83.62 356 ASN B N 1
ATOM 8923 C CA . ASN B 1 356 ? -1.839 4.238 -10.211 1 83.62 356 ASN B CA 1
ATOM 8924 C C . ASN B 1 356 ? -1.144 3.234 -9.297 1 83.62 356 ASN B C 1
ATOM 8926 O O . ASN B 1 356 ? -0.111 2.668 -9.664 1 83.62 356 ASN B O 1
ATOM 8930 N N . SER B 1 357 ? -1.695 3.014 -8.133 1 80.19 357 SER B N 1
ATOM 8931 C CA . SER B 1 357 ? -1.123 2.074 -7.172 1 80.19 357 SER B CA 1
ATOM 8932 C C . SER B 1 357 ? -1.138 0.65 -7.719 1 80.19 357 SER B C 1
ATOM 8934 O O . SER B 1 357 ? -0.198 -0.115 -7.492 1 80.19 357 SER B O 1
ATOM 8936 N N . ASN B 1 358 ? -2.176 0.364 -8.422 1 78.81 358 ASN B N 1
ATOM 8937 C CA . ASN B 1 358 ? -2.256 -0.956 -9.039 1 78.81 358 ASN B CA 1
ATOM 8938 C C . ASN B 1 358 ? -1.175 -1.146 -10.102 1 78.81 358 ASN B C 1
ATOM 8940 O O . ASN B 1 358 ? -0.572 -2.217 -10.195 1 78.81 358 ASN B O 1
ATOM 8944 N N . GLY B 1 359 ? -1.035 -0.128 -10.922 1 82.62 359 GLY B N 1
ATOM 8945 C CA . GLY B 1 359 ? -0.004 -0.198 -11.945 1 82.62 359 GLY B CA 1
ATOM 8946 C C . GLY B 1 359 ? 1.392 -0.361 -11.375 1 82.62 359 GLY B C 1
ATOM 8947 O O . GLY B 1 359 ? 2.176 -1.179 -11.867 1 82.62 359 GLY B O 1
ATOM 8948 N N . ILE B 1 360 ? 1.699 0.296 -10.336 1 85.81 360 ILE B N 1
ATOM 8949 C CA . ILE B 1 360 ? 3.01 0.24 -9.703 1 85.81 360 ILE B CA 1
ATOM 8950 C C . ILE B 1 360 ? 3.207 -1.124 -9.039 1 85.81 360 ILE B C 1
ATOM 8952 O O . ILE B 1 360 ? 4.297 -1.699 -9.102 1 85.81 360 ILE B O 1
ATOM 8956 N N . TYR B 1 361 ? 2.217 -1.609 -8.453 1 80.75 361 TYR B N 1
ATOM 8957 C CA . TYR B 1 361 ? 2.275 -2.924 -7.82 1 80.75 361 TYR B CA 1
ATOM 8958 C C . TYR B 1 361 ? 2.602 -4.004 -8.844 1 80.75 361 TYR B C 1
ATOM 8960 O O . TYR B 1 361 ? 3.504 -4.82 -8.625 1 80.75 361 TYR B O 1
ATOM 8968 N N . GLU B 1 362 ? 1.854 -3.996 -9.891 1 82.69 362 GLU B N 1
ATOM 8969 C CA . GLU B 1 362 ? 2.096 -4.988 -10.938 1 82.69 362 GLU B CA 1
ATOM 8970 C C . GLU B 1 362 ? 3.502 -4.852 -11.516 1 82.69 362 GLU B C 1
ATOM 8972 O O . GLU B 1 362 ? 4.141 -5.852 -11.844 1 82.69 362 GLU B O 1
ATOM 8977 N N . PHE B 1 363 ? 3.945 -3.6 -11.641 1 86.94 363 PHE B N 1
ATOM 8978 C CA . PHE B 1 363 ? 5.27 -3.312 -12.18 1 86.94 363 PHE B CA 1
ATOM 8979 C C . PHE B 1 363 ? 6.355 -3.926 -11.297 1 86.94 363 PHE B C 1
ATOM 8981 O O . PHE B 1 363 ? 7.285 -4.559 -11.805 1 86.94 363 PHE B O 1
ATOM 8988 N N . ILE B 1 364 ? 6.211 -3.848 -10 1 84.69 364 ILE B N 1
ATOM 8989 C CA . ILE B 1 364 ? 7.242 -4.309 -9.07 1 84.69 364 ILE B CA 1
ATOM 8990 C C . ILE B 1 364 ? 7.133 -5.82 -8.891 1 84.69 364 ILE B C 1
ATOM 8992 O O . ILE B 1 364 ? 8.141 -6.531 -8.93 1 84.69 364 ILE B O 1
ATOM 8996 N N . MET B 1 365 ? 5.891 -6.27 -8.758 1 78.44 365 MET B N 1
ATOM 8997 C CA . MET B 1 365 ? 5.68 -7.68 -8.461 1 78.44 365 MET B CA 1
ATOM 8998 C C . MET B 1 365 ? 6.016 -8.555 -9.664 1 78.44 365 MET B C 1
ATOM 9000 O O . MET B 1 365 ? 6.441 -9.695 -9.508 1 78.44 365 MET B O 1
ATOM 9004 N N . ASN B 1 366 ? 5.855 -7.996 -10.906 1 83.94 366 ASN B N 1
ATOM 9005 C CA . ASN B 1 366 ? 6.039 -8.797 -12.109 1 83.94 366 ASN B CA 1
ATOM 9006 C C . ASN B 1 366 ? 7.246 -8.328 -12.914 1 83.94 366 ASN B C 1
ATOM 9008 O O . ASN B 1 366 ? 7.273 -8.469 -14.141 1 83.94 366 ASN B O 1
ATOM 9012 N N . MET B 1 367 ? 8.219 -7.801 -12.312 1 85.25 367 MET B N 1
ATOM 9013 C CA . MET B 1 367 ? 9.375 -7.219 -12.984 1 85.25 367 MET B CA 1
ATOM 9014 C C . MET B 1 367 ? 10.102 -8.273 -13.82 1 85.25 367 MET B C 1
ATOM 9016 O O . MET B 1 367 ? 10.477 -8.008 -14.969 1 85.25 367 MET B O 1
ATOM 9020 N N . PRO B 1 368 ? 10.305 -9.5 -13.25 1 82.69 368 PRO B N 1
ATOM 9021 C CA . PRO B 1 368 ? 10.992 -10.492 -14.07 1 82.69 368 PRO B CA 1
ATOM 9022 C C . PRO B 1 368 ? 10.266 -10.781 -15.383 1 82.69 368 PRO B C 1
ATOM 9024 O O . PRO B 1 368 ? 10.898 -10.875 -16.438 1 82.69 368 PRO B O 1
ATOM 9027 N N . GLU B 1 369 ? 8.938 -10.867 -15.312 1 85.44 369 GLU B N 1
ATOM 9028 C CA . GLU B 1 369 ? 8.133 -11.125 -16.5 1 85.44 369 GLU B CA 1
ATOM 9029 C C . GLU B 1 369 ? 8.234 -9.969 -17.5 1 85.44 369 GLU B C 1
ATOM 9031 O O . GLU B 1 369 ? 8.281 -10.188 -18.703 1 85.44 369 GLU B O 1
ATOM 9036 N N . ILE B 1 370 ? 8.289 -8.797 -17.047 1 88.31 370 ILE B N 1
ATOM 9037 C CA . ILE B 1 370 ? 8.383 -7.605 -17.875 1 88.31 370 ILE B CA 1
ATOM 9038 C C . ILE B 1 370 ? 9.719 -7.586 -18.609 1 88.31 370 ILE B C 1
ATOM 9040 O O . ILE B 1 370 ? 9.781 -7.281 -19.797 1 88.31 370 ILE B O 1
ATOM 9044 N N . LYS B 1 371 ? 10.719 -7.977 -17.953 1 88.06 371 LYS B N 1
ATOM 9045 C CA . LYS B 1 371 ? 12.07 -7.922 -18.516 1 88.06 371 LYS B CA 1
ATOM 9046 C C . LYS B 1 371 ? 12.273 -9.023 -19.547 1 88.06 371 LYS B C 1
ATOM 9048 O O . LYS B 1 371 ? 12.922 -8.805 -20.578 1 88.06 371 LYS B O 1
ATOM 9053 N N . ILE B 1 372 ? 11.781 -10.156 -19.203 1 85.75 372 ILE B N 1
ATOM 9054 C CA . ILE B 1 372 ? 12.016 -11.266 -20.109 1 85.75 372 ILE B CA 1
ATOM 9055 C C . ILE B 1 372 ? 11.242 -11.047 -21.406 1 85.75 372 ILE B C 1
ATOM 9057 O O . ILE B 1 372 ? 11.625 -11.547 -22.469 1 85.75 372 ILE B O 1
ATOM 9061 N N . ASN B 1 373 ? 10.18 -10.242 -21.328 1 86.62 373 ASN B N 1
ATOM 9062 C CA . ASN B 1 373 ? 9.375 -9.977 -22.516 1 86.62 373 ASN B CA 1
ATOM 9063 C C . ASN B 1 373 ? 9.711 -8.625 -23.125 1 86.62 373 ASN B C 1
ATOM 9065 O O . ASN B 1 373 ? 9.039 -8.172 -24.062 1 86.62 373 ASN B O 1
ATOM 9069 N N . HIS B 1 374 ? 10.641 -8 -22.625 1 85.44 374 HIS B N 1
ATOM 9070 C CA . HIS B 1 374 ? 11.109 -6.73 -23.172 1 85.44 374 HIS B CA 1
ATOM 9071 C C . HIS B 1 374 ? 9.984 -5.707 -23.219 1 85.44 374 HIS B C 1
ATOM 9073 O O . HIS B 1 374 ? 9.797 -5.035 -24.25 1 85.44 374 HIS B O 1
ATOM 9079 N N . ALA B 1 375 ? 9.133 -5.676 -22.188 1 86.62 375 ALA B N 1
ATOM 9080 C CA . ALA B 1 375 ? 7.973 -4.789 -22.141 1 86.62 375 ALA B CA 1
ATOM 9081 C C . ALA B 1 375 ? 8.188 -3.641 -21.172 1 86.62 375 ALA B C 1
ATOM 9083 O O . ALA B 1 375 ? 7.23 -2.982 -20.75 1 86.62 375 ALA B O 1
ATOM 9084 N N . GLN B 1 376 ? 9.406 -3.312 -20.828 1 85.5 376 GLN B N 1
ATOM 9085 C CA . GLN B 1 376 ? 9.703 -2.357 -19.766 1 85.5 376 GLN B CA 1
ATOM 9086 C C . GLN B 1 376 ? 9.195 -0.963 -20.125 1 85.5 376 GLN B C 1
ATOM 9088 O O . GLN B 1 376 ? 8.469 -0.345 -19.344 1 85.5 376 GLN B O 1
ATOM 9093 N N . TYR B 1 377 ? 9.461 -0.507 -21.297 1 83.12 377 TYR B N 1
ATOM 9094 C CA . TYR B 1 377 ? 9.148 0.868 -21.672 1 83.12 377 TYR B CA 1
ATOM 9095 C C . TYR B 1 377 ? 7.648 1.061 -21.828 1 83.12 377 TYR B C 1
ATOM 9097 O O . TYR B 1 377 ? 7.102 2.088 -21.422 1 83.12 377 TYR B O 1
ATOM 9105 N N . LYS B 1 378 ? 7.031 0.078 -22.328 1 87.06 378 LYS B N 1
ATOM 9106 C CA . LYS B 1 378 ? 5.586 0.18 -22.516 1 87.06 378 LYS B CA 1
ATOM 9107 C C . LYS B 1 378 ? 4.867 0.26 -21.172 1 87.06 378 LYS B C 1
ATOM 9109 O O . LYS B 1 378 ? 3.969 1.087 -20.984 1 87.06 378 LYS B O 1
ATOM 9114 N N . ILE B 1 379 ? 5.277 -0.554 -20.344 1 87.69 379 ILE B N 1
ATOM 9115 C CA . ILE B 1 379 ? 4.617 -0.618 -19.047 1 87.69 379 ILE B CA 1
ATOM 9116 C C . ILE B 1 379 ? 4.891 0.664 -18.25 1 87.69 379 ILE B C 1
ATOM 9118 O O . ILE B 1 379 ? 3.996 1.205 -17.609 1 87.69 379 ILE B O 1
ATOM 9122 N N . VAL B 1 380 ? 6.121 1.208 -18.359 1 87.31 380 VAL B N 1
ATOM 9123 C CA . VAL B 1 380 ? 6.477 2.439 -17.656 1 87.31 380 VAL B CA 1
ATOM 9124 C C . VAL B 1 380 ? 5.68 3.607 -18.234 1 87.31 380 VAL B C 1
ATOM 9126 O O . VAL B 1 380 ? 5.18 4.453 -17.484 1 87.31 380 VAL B O 1
ATOM 9129 N N . ASN B 1 381 ? 5.551 3.615 -19.484 1 86.44 381 ASN B N 1
ATOM 9130 C CA . ASN B 1 381 ? 4.785 4.68 -20.125 1 86.44 381 ASN B CA 1
ATOM 9131 C C . ASN B 1 381 ? 3.316 4.637 -19.719 1 86.44 381 ASN B C 1
ATOM 9133 O O . ASN B 1 381 ? 2.684 5.684 -19.562 1 86.44 381 ASN B O 1
ATOM 9137 N N . LYS B 1 382 ? 2.848 3.467 -19.594 1 86.38 382 LYS B N 1
ATOM 9138 C CA . LYS B 1 382 ? 1.466 3.316 -19.156 1 86.38 382 LYS B CA 1
ATOM 9139 C C . LYS B 1 382 ? 1.278 3.887 -17.75 1 86.38 382 LYS B C 1
ATOM 9141 O O . LYS B 1 382 ? 0.3 4.586 -17.484 1 86.38 382 LYS B O 1
ATOM 9146 N N . ILE B 1 383 ? 2.207 3.643 -16.922 1 87.75 383 ILE B N 1
ATOM 9147 C CA . ILE B 1 383 ? 2.145 4.125 -15.539 1 87.75 383 ILE B CA 1
ATOM 9148 C C . ILE B 1 383 ? 2.285 5.645 -15.516 1 87.75 383 ILE B C 1
ATOM 9150 O O . ILE B 1 383 ? 1.566 6.328 -14.789 1 87.75 383 ILE B O 1
ATOM 9154 N N . LEU B 1 384 ? 3.182 6.176 -16.344 1 87.12 384 LEU B N 1
ATOM 9155 C CA . LEU B 1 384 ? 3.418 7.613 -16.391 1 87.12 384 LEU B CA 1
ATOM 9156 C C . LEU B 1 384 ? 2.193 8.344 -16.922 1 87.12 384 LEU B C 1
ATOM 9158 O O . LEU B 1 384 ? 1.896 9.461 -16.484 1 87.12 384 LEU B O 1
ATOM 9162 N N . ASN B 1 385 ? 1.524 7.688 -17.766 1 85.94 385 ASN B N 1
ATOM 9163 C CA . ASN B 1 385 ? 0.312 8.297 -18.297 1 85.94 385 ASN B CA 1
ATOM 9164 C C . ASN B 1 385 ? -0.776 8.406 -17.234 1 85.94 385 ASN B C 1
ATOM 9166 O O . ASN B 1 385 ? -1.474 9.414 -17.141 1 85.94 385 ASN B O 1
ATOM 9170 N N . VAL B 1 386 ? -0.931 7.398 -16.5 1 85.75 386 VAL B N 1
ATOM 9171 C CA . VAL B 1 386 ? -1.892 7.43 -15.406 1 85.75 386 VAL B CA 1
ATOM 9172 C C . VAL B 1 386 ? -1.471 8.477 -14.375 1 85.75 386 VAL B C 1
ATOM 9174 O O . VAL B 1 386 ? -2.311 9.211 -13.844 1 85.75 386 VAL B O 1
ATOM 9177 N N . GLN B 1 387 ? -0.207 8.578 -14.148 1 84.81 387 GLN B N 1
ATOM 9178 C CA . GLN B 1 387 ? 0.331 9.555 -13.211 1 84.81 387 GLN B CA 1
ATOM 9179 C C . GLN B 1 387 ? 0.074 10.977 -13.688 1 84.81 387 GLN B C 1
ATOM 9181 O O . GLN B 1 387 ? -0.246 11.859 -12.883 1 84.81 387 GLN B O 1
ATOM 9186 N N . LYS B 1 388 ? 0.286 11.164 -14.938 1 85.06 388 LYS B N 1
ATOM 9187 C CA . LYS B 1 388 ? 0.034 12.492 -15.508 1 85.06 388 LYS B CA 1
ATOM 9188 C C . LYS B 1 388 ? -1.426 12.898 -15.328 1 85.06 388 LYS B C 1
ATOM 9190 O O . LYS B 1 388 ? -1.72 14.047 -14.992 1 85.06 388 LYS B O 1
ATOM 9195 N N . LYS B 1 389 ? -2.324 11.953 -15.531 1 83.25 389 LYS B N 1
ATOM 9196 C CA . LYS B 1 389 ? -3.746 12.219 -15.328 1 83.25 389 LYS B CA 1
ATOM 9197 C C . LYS B 1 389 ? -4.047 12.539 -13.867 1 83.25 389 LYS B C 1
ATOM 9199 O O . LYS B 1 389 ? -4.824 13.445 -13.57 1 83.25 389 LYS B O 1
ATOM 9204 N N . LEU B 1 390 ? -3.449 11.82 -13.023 1 83.75 390 LEU B N 1
ATOM 9205 C CA . LEU B 1 390 ? -3.625 12.031 -11.586 1 83.75 390 LEU B CA 1
ATOM 9206 C C . LEU B 1 390 ? -3.086 13.398 -11.164 1 83.75 390 LEU B C 1
ATOM 9208 O O . LEU B 1 390 ? -3.713 14.094 -10.375 1 83.75 390 LEU B O 1
ATOM 9212 N N . ASN B 1 391 ? -1.97 13.758 -11.75 1 81.94 391 ASN B N 1
ATOM 9213 C CA . ASN B 1 391 ? -1.357 15.039 -11.43 1 81.94 391 ASN B CA 1
ATOM 9214 C C . ASN B 1 391 ? -2.244 16.203 -11.859 1 81.94 391 ASN B C 1
ATOM 9216 O O . ASN B 1 391 ? -2.305 17.234 -11.18 1 81.94 391 ASN B O 1
ATOM 9220 N N . LYS B 1 392 ? -2.869 16.031 -12.93 1 84.12 392 LYS B N 1
ATOM 9221 C CA . LYS B 1 392 ? -3.783 17.078 -13.391 1 84.12 392 LYS B CA 1
ATOM 9222 C C . LYS B 1 392 ? -4.941 17.25 -12.406 1 84.12 392 LYS B C 1
ATOM 9224 O O . LYS B 1 392 ? -5.355 18.375 -12.133 1 84.12 392 LYS B O 1
ATOM 9229 N N . LEU B 1 393 ? -5.438 16.188 -11.914 1 82.5 393 LEU B N 1
ATOM 9230 C CA . LEU B 1 393 ? -6.508 16.25 -10.922 1 82.5 393 LEU B CA 1
ATOM 9231 C C . LEU B 1 393 ? -6.012 16.859 -9.617 1 82.5 393 LEU B C 1
ATOM 9233 O O . LEU B 1 393 ? -6.715 17.656 -8.992 1 82.5 393 LEU B O 1
ATOM 9237 N N . GLU B 1 394 ? -4.797 16.516 -9.227 1 81.38 394 GLU B N 1
ATOM 9238 C CA . GLU B 1 394 ? -4.199 17.047 -8.008 1 81.38 394 GLU B CA 1
ATOM 9239 C C . GLU B 1 394 ? -3.984 18.562 -8.109 1 81.38 394 GLU B C 1
ATOM 9241 O O . GLU B 1 394 ? -4.184 19.281 -7.133 1 81.38 394 GLU B O 1
ATOM 9246 N N . LEU B 1 395 ? -3.559 19 -9.281 1 82.5 395 LEU B N 1
ATOM 9247 C CA . LEU B 1 395 ? -3.363 20.422 -9.508 1 82.5 395 LEU B CA 1
ATOM 9248 C C . LEU B 1 395 ? -4.684 21.188 -9.375 1 82.5 395 LEU B C 1
ATOM 9250 O O . LEU B 1 395 ? -4.73 22.25 -8.773 1 82.5 395 LEU B O 1
ATOM 9254 N N . ARG B 1 396 ? -5.703 20.609 -9.883 1 82.94 396 ARG B N 1
ATOM 9255 C CA . ARG B 1 396 ? -7.02 21.219 -9.766 1 82.94 396 ARG B CA 1
ATOM 9256 C C . ARG B 1 396 ? -7.461 21.297 -8.312 1 82.94 396 ARG B C 1
ATOM 9258 O O . ARG B 1 396 ? -8.055 22.297 -7.891 1 82.94 396 ARG B O 1
ATOM 9265 N N . ASN B 1 397 ? -7.145 20.281 -7.586 1 82.12 397 ASN B N 1
ATOM 9266 C CA . ASN B 1 397 ? -7.469 20.25 -6.164 1 82.12 397 ASN B CA 1
ATOM 9267 C C . ASN B 1 397 ? -6.656 21.281 -5.379 1 82.12 397 ASN B C 1
ATOM 9269 O O . ASN B 1 397 ? -7.172 21.922 -4.461 1 82.12 397 ASN B O 1
ATOM 9273 N N . LEU B 1 398 ? -5.441 21.422 -5.738 1 80.25 398 LEU B N 1
ATOM 9274 C CA . LEU B 1 398 ? -4.574 22.391 -5.086 1 80.25 398 LEU B CA 1
ATOM 9275 C C . LEU B 1 398 ? -5.055 23.812 -5.352 1 80.25 398 LEU B C 1
ATOM 9277 O O . LEU B 1 398 ? -5.047 24.656 -4.449 1 80.25 398 LEU B O 1
ATOM 9281 N N . PHE B 1 399 ? -5.527 24.047 -6.547 1 83.56 399 PHE B N 1
ATOM 9282 C CA . PHE B 1 399 ? -6.062 25.359 -6.883 1 83.56 399 PHE B CA 1
ATOM 9283 C C . PHE B 1 399 ? -7.328 25.656 -6.082 1 83.56 399 PHE B C 1
ATOM 9285 O O . PHE B 1 399 ? -7.504 26.766 -5.578 1 83.56 399 PHE B O 1
ATOM 9292 N N . LEU B 1 400 ? -8.117 24.672 -6.016 1 83.5 400 LEU B N 1
ATOM 9293 C CA . LEU B 1 400 ? -9.344 24.844 -5.234 1 83.5 400 LEU B CA 1
ATOM 9294 C C . LEU B 1 400 ? -9.016 25.125 -3.771 1 83.5 400 LEU B C 1
ATOM 9296 O O . LEU B 1 400 ? -9.656 25.969 -3.141 1 83.5 400 LEU B O 1
ATOM 9300 N N . ASN B 1 401 ? -8.016 24.469 -3.244 1 81.5 401 ASN B N 1
ATOM 9301 C CA . ASN B 1 401 ? -7.566 24.688 -1.872 1 81.5 401 ASN B CA 1
ATOM 9302 C C . ASN B 1 401 ? -6.992 26.078 -1.689 1 81.5 401 ASN B C 1
ATOM 9304 O O . ASN B 1 401 ? -7.23 26.734 -0.666 1 81.5 401 ASN B O 1
ATOM 9308 N N . MET B 1 402 ? -6.289 26.5 -2.652 1 80.25 402 MET B N 1
ATOM 9309 C CA . MET B 1 402 ? -5.699 27.844 -2.602 1 80.25 402 MET B CA 1
ATOM 9310 C C . MET B 1 402 ? -6.781 28.922 -2.607 1 80.25 402 MET B C 1
ATOM 9312 O O . MET B 1 402 ? -6.727 29.859 -1.818 1 80.25 402 MET B O 1
ATOM 9316 N N . TYR B 1 403 ? -7.801 28.703 -3.422 1 82.88 403 TYR B N 1
ATOM 9317 C CA . TYR B 1 403 ? -8.891 29.672 -3.49 1 82.88 403 TYR B CA 1
ATOM 9318 C C . TYR B 1 403 ? -9.648 29.734 -2.166 1 82.88 403 TYR B C 1
ATOM 9320 O O . TYR B 1 403 ? -10.023 30.812 -1.712 1 82.88 403 TYR B O 1
ATOM 9328 N N . GLN B 1 404 ? -9.789 28.641 -1.657 1 82.62 404 GLN B N 1
ATOM 9329 C CA . GLN B 1 404 ? -10.5 28.594 -0.385 1 82.62 404 GLN B CA 1
ATOM 9330 C C . GLN B 1 404 ? -9.703 29.266 0.726 1 82.62 404 GLN B C 1
ATOM 9332 O O . GLN B 1 404 ? -10.242 30.062 1.487 1 82.62 404 GLN B O 1
ATOM 9337 N N . ASN B 1 405 ? -8.414 28.984 0.852 1 81.25 405 ASN B N 1
ATOM 9338 C CA . ASN B 1 405 ? -7.57 29.531 1.913 1 81.25 405 ASN B CA 1
ATOM 9339 C C . ASN B 1 405 ? -7.383 31.031 1.763 1 81.25 405 ASN B C 1
ATOM 9341 O O . ASN B 1 405 ? -7.375 31.766 2.754 1 81.25 405 ASN B O 1
ATOM 9345 N N . ILE B 1 406 ? -7.254 31.469 0.534 1 80.94 406 ILE B N 1
ATOM 9346 C CA . ILE B 1 406 ? -7.062 32.906 0.256 1 80.94 406 ILE B CA 1
ATOM 9347 C C . ILE B 1 406 ? -8.305 33.688 0.676 1 80.94 406 ILE B C 1
ATOM 9349 O O . ILE B 1 406 ? -8.203 34.75 1.256 1 80.94 406 ILE B O 1
ATOM 9353 N N . GLY B 1 407 ? -9.445 33.094 0.343 1 82.06 407 GLY B N 1
ATOM 9354 C CA . GLY B 1 407 ? -10.672 33.75 0.732 1 82.06 407 GLY B CA 1
ATOM 9355 C C . GLY B 1 407 ? -10.82 33.906 2.234 1 82.06 407 GLY B C 1
ATOM 9356 O O . GLY B 1 407 ? -11.203 34.969 2.723 1 82.06 407 GLY B O 1
ATOM 9357 N N . VAL B 1 408 ? -10.453 32.938 2.924 1 83.75 408 VAL B N 1
ATOM 9358 C CA . VAL B 1 408 ? -10.586 32.938 4.375 1 83.75 408 VAL B CA 1
ATOM 9359 C C . VAL B 1 408 ? -9.57 33.906 4.973 1 83.75 408 VAL B C 1
ATOM 9361 O O . VAL B 1 408 ? -9.891 34.688 5.887 1 83.75 408 VAL B O 1
ATOM 9364 N N . GLU B 1 409 ? -8.32 33.875 4.5 1 81.94 409 GLU B N 1
ATOM 9365 C CA . GLU B 1 409 ? -7.277 34.781 4.98 1 81.94 409 GLU B CA 1
ATOM 9366 C C . GLU B 1 409 ? -7.637 36.219 4.711 1 81.94 409 GLU B C 1
ATOM 9368 O O . GLU B 1 409 ? -7.414 37.094 5.555 1 81.94 409 GLU B O 1
ATOM 9373 N N . PHE B 1 410 ? -8.203 36.469 3.557 1 84.12 410 PHE B N 1
ATOM 9374 C CA . PHE B 1 410 ? -8.617 37.812 3.176 1 84.12 410 PHE B CA 1
ATOM 9375 C C . PHE B 1 410 ? -9.703 38.344 4.109 1 84.12 410 PHE B C 1
ATOM 9377 O O . PHE B 1 410 ? -9.609 39.438 4.621 1 84.12 410 PHE B O 1
ATOM 9384 N N . LEU B 1 411 ? -10.68 37.594 4.32 1 87.44 411 LEU B N 1
ATOM 9385 C CA . LEU B 1 411 ? -11.789 38 5.172 1 87.44 411 LEU B CA 1
ATOM 9386 C C . LEU B 1 411 ? -11.336 38.188 6.617 1 87.44 411 LEU B C 1
ATOM 9388 O O . LEU B 1 411 ? -11.836 39.062 7.324 1 87.44 411 LEU B O 1
ATOM 9392 N N . SER B 1 412 ? -10.375 37.344 7.043 1 84.38 412 SER B N 1
ATOM 9393 C CA . SER B 1 412 ? -9.844 37.438 8.398 1 84.38 412 SER B CA 1
ATOM 9394 C C . SER B 1 412 ? -9.094 38.75 8.594 1 84.38 412 SER B C 1
ATOM 9396 O O . SER B 1 412 ? -9.25 39.438 9.617 1 84.38 412 SER B O 1
ATOM 9398 N N . LYS B 1 413 ? -8.266 39.156 7.605 1 82.25 413 LYS B N 1
ATOM 9399 C CA . LYS B 1 413 ? -7.527 40.406 7.703 1 82.25 413 LYS B CA 1
ATOM 9400 C C . LYS B 1 413 ? -8.469 41.594 7.613 1 82.25 413 LYS B C 1
ATOM 9402 O O . LYS B 1 413 ? -8.258 42.625 8.281 1 82.25 413 LYS B O 1
ATOM 9407 N N . PHE B 1 414 ? -9.43 41.469 6.789 1 85.81 414 PHE B N 1
ATOM 9408 C CA . PHE B 1 414 ? -10.43 42.531 6.656 1 85.81 414 PHE B CA 1
ATOM 9409 C C . PHE B 1 414 ? -11.148 42.75 7.98 1 85.81 414 PHE B C 1
ATOM 9411 O O . PHE B 1 414 ? -11.367 43.906 8.383 1 85.81 414 PHE B O 1
ATOM 9418 N N . LYS B 1 415 ? -11.461 41.719 8.672 1 87.44 415 LYS B N 1
ATOM 9419 C CA . LYS B 1 415 ? -12.102 41.844 9.984 1 87.44 415 LYS B CA 1
ATOM 9420 C C . LYS B 1 415 ? -11.195 42.531 10.984 1 87.44 415 LYS B C 1
ATOM 9422 O O . LYS B 1 415 ? -11.672 43.312 11.812 1 87.44 415 LYS B O 1
ATOM 9427 N N . GLU B 1 416 ? -9.953 42.219 10.93 1 83.44 416 GLU B N 1
ATOM 9428 C CA . GLU B 1 416 ? -8.984 42.812 11.852 1 83.44 416 GLU B CA 1
ATOM 9429 C C . GLU B 1 416 ? -8.883 44.312 11.625 1 83.44 416 GLU B C 1
ATOM 9431 O O . GLU B 1 416 ? -8.891 45.094 12.586 1 83.44 416 GLU B O 1
ATOM 9436 N N . ILE B 1 417 ? -8.844 44.781 10.344 1 86.44 417 ILE B N 1
ATOM 9437 C CA . ILE B 1 417 ? -8.695 46.188 10.008 1 86.44 417 ILE B CA 1
ATOM 9438 C C . ILE B 1 417 ? -9.953 46.969 10.414 1 86.44 417 ILE B C 1
ATOM 9440 O O . ILE B 1 417 ? -9.859 48.062 10.984 1 86.44 417 ILE B O 1
ATOM 9444 N N . ILE B 1 418 ? -11.078 46.375 10.141 1 88.31 418 ILE B N 1
ATOM 9445 C CA . ILE B 1 418 ? -12.336 47.031 10.477 1 88.31 418 ILE B CA 1
ATOM 9446 C C . ILE B 1 418 ? -12.461 47.156 11.992 1 88.31 418 ILE B C 1
ATOM 9448 O O . ILE B 1 418 ? -12.945 48.188 12.492 1 88.31 418 ILE B O 1
ATOM 9452 N N . ALA B 1 419 ? -12.031 46.188 12.727 1 87.75 419 ALA B N 1
ATOM 9453 C CA . ALA B 1 419 ? -12.094 46.219 14.188 1 87.75 419 ALA B CA 1
ATOM 9454 C C . ALA B 1 419 ? -11.211 47.312 14.742 1 87.75 419 ALA B C 1
ATOM 9456 O O . ALA B 1 419 ? -11.609 48.031 15.664 1 87.75 419 ALA B O 1
ATOM 9457 N N . ILE B 1 420 ? -10.039 47.469 14.195 1 85.69 420 ILE B N 1
ATOM 9458 C CA . ILE B 1 420 ? -9.117 48.5 14.656 1 85.69 420 ILE B CA 1
ATOM 9459 C C . ILE B 1 420 ? -9.703 49.875 14.359 1 85.69 420 ILE B C 1
ATOM 9461 O O . ILE B 1 420 ? -9.594 50.781 15.172 1 85.69 420 ILE B O 1
ATOM 9465 N N . ALA B 1 421 ? -10.344 50.031 13.148 1 87.25 421 ALA B N 1
ATOM 9466 C CA . ALA B 1 421 ? -10.961 51.281 12.75 1 87.25 421 ALA B CA 1
ATOM 9467 C C . ALA B 1 421 ? -12.07 51.688 13.727 1 87.25 421 ALA B C 1
ATOM 9469 O O . ALA B 1 421 ? -12.141 52.812 14.164 1 87.25 421 ALA B O 1
ATOM 9470 N N . ILE B 1 422 ? -12.82 50.781 14.109 1 89.81 422 ILE B N 1
ATOM 9471 C CA . ILE B 1 422 ? -13.945 51.062 15 1 89.81 422 ILE B CA 1
ATOM 9472 C C . ILE B 1 422 ? -13.43 51.375 16.406 1 89.81 422 ILE B C 1
ATOM 9474 O O . ILE B 1 422 ? -13.914 52.281 17.062 1 89.81 422 ILE B O 1
ATOM 9478 N N . CYS B 1 423 ? -12.453 50.594 16.906 1 88.12 423 CYS B N 1
ATOM 9479 C CA . CYS B 1 423 ? -11.859 50.875 18.203 1 88.12 423 CYS B CA 1
ATOM 9480 C C . CYS B 1 423 ? -11.258 52.25 18.266 1 88.12 423 CYS B C 1
ATOM 9482 O O . CYS B 1 423 ? -11.43 52.969 19.266 1 88.12 423 CYS B O 1
ATOM 9484 N N . SER B 1 424 ? -10.586 52.656 17.172 1 87.81 424 SER B N 1
ATOM 9485 C CA . SER B 1 424 ? -9.977 53.969 17.125 1 87.81 424 SER B CA 1
ATOM 9486 C C . SER B 1 424 ? -11.031 55.062 17.203 1 87.81 424 SER B C 1
ATOM 9488 O O . SER B 1 424 ? -10.828 56.094 17.875 1 87.81 424 SER B O 1
ATOM 9490 N N . TYR B 1 425 ? -12.062 54.781 16.5 1 88 425 TYR B N 1
ATOM 9491 C CA . TYR B 1 425 ? -13.148 55.75 16.516 1 88 425 TYR B CA 1
ATOM 9492 C C . TYR B 1 425 ? -13.711 55.906 17.922 1 88 425 TYR B C 1
ATOM 9494 O O . TYR B 1 425 ? -13.906 57.031 18.391 1 88 425 TYR B O 1
ATOM 9502 N N . PHE B 1 426 ? -13.906 54.875 18.734 1 89.88 426 PHE B N 1
ATOM 9503 C CA . PHE B 1 426 ? -14.477 54.906 20.078 1 89.88 426 PHE B CA 1
ATOM 9504 C C . PHE B 1 426 ? -13.477 55.469 21.078 1 89.88 426 PHE B C 1
ATOM 9506 O O . PHE B 1 426 ? -13.859 56.125 22.047 1 89.88 426 PHE B O 1
ATOM 9513 N N . ILE B 1 427 ? -12.242 55.281 20.844 1 88.12 427 ILE B N 1
ATOM 9514 C CA . ILE B 1 427 ? -11.211 55.812 21.734 1 88.12 427 ILE B CA 1
ATOM 9515 C C . ILE B 1 427 ? -11.109 57.312 21.609 1 88.12 427 ILE B C 1
ATOM 9517 O O . ILE B 1 427 ? -11.008 58.031 22.609 1 88.12 427 ILE B O 1
ATOM 9521 N N . ILE B 1 428 ? -11.07 57.844 20.328 1 88.69 428 ILE B N 1
ATOM 9522 C CA . ILE B 1 428 ? -10.977 59.281 20.078 1 88.69 428 ILE B CA 1
ATOM 9523 C C . ILE B 1 428 ? -12.195 59.969 20.656 1 88.69 428 ILE B C 1
ATOM 9525 O O . ILE B 1 428 ? -12.086 61.094 21.172 1 88.69 428 ILE B O 1
ATOM 9529 N N . LYS B 1 429 ? -13.344 59.312 20.672 1 89.56 429 LYS B N 1
ATOM 9530 C CA . LYS B 1 429 ? -14.562 59.906 21.219 1 89.56 429 LYS B CA 1
ATOM 9531 C C . LYS B 1 429 ? -14.594 59.75 22.75 1 89.56 429 LYS B C 1
ATOM 9533 O O . LYS B 1 429 ? -15.516 60.219 23.406 1 89.56 429 LYS B O 1
ATOM 9538 N N . GLY B 1 430 ? -13.664 59 23.359 1 84.94 430 GLY B N 1
ATOM 9539 C CA . GLY B 1 430 ? -13.516 58.875 24.812 1 84.94 430 GLY B CA 1
ATOM 9540 C C . GLY B 1 430 ? -14.375 57.781 25.406 1 84.94 430 GLY B C 1
ATOM 9541 O O . GLY B 1 430 ? -14.594 57.75 26.609 1 84.94 430 GLY B O 1
ATOM 9542 N N . GLN B 1 431 ? -14.781 56.875 24.641 1 87.44 431 GLN B N 1
ATOM 9543 C CA . GLN B 1 431 ? -15.68 55.844 25.109 1 87.44 431 GLN B CA 1
ATOM 9544 C C . GLN B 1 431 ? -14.93 54.531 25.375 1 87.44 431 GLN B C 1
ATOM 9546 O O . GLN B 1 431 ? -15.461 53.625 26 1 87.44 431 GLN B O 1
ATOM 9551 N N . MET B 1 432 ? -13.742 54.469 24.906 1 87.31 432 MET B N 1
ATOM 9552 C CA . MET B 1 432 ? -12.914 53.281 25.078 1 87.31 432 MET B CA 1
ATOM 9553 C C . MET B 1 432 ? -11.477 53.625 25.406 1 87.31 432 MET B C 1
ATOM 9555 O O . MET B 1 432 ? -11.031 54.75 25.109 1 87.31 432 MET B O 1
ATOM 9559 N N . THR B 1 433 ? -10.844 52.656 26.109 1 85.5 433 THR B N 1
ATOM 9560 C CA . THR B 1 433 ? -9.461 52.938 26.484 1 85.5 433 THR B CA 1
ATOM 9561 C C . THR B 1 433 ? -8.5 52.281 25.484 1 85.5 433 THR B C 1
ATOM 9563 O O . THR B 1 433 ? -8.906 51.438 24.672 1 85.5 433 THR B O 1
ATOM 9566 N N . LEU B 1 434 ? -7.266 52.719 25.562 1 82.5 434 LEU B N 1
ATOM 9567 C CA . LEU B 1 434 ? -6.234 52.156 24.703 1 82.5 434 LEU B CA 1
ATOM 9568 C C . LEU B 1 434 ? -5.984 50.719 25.047 1 82.5 434 LEU B C 1
ATOM 9570 O O . LEU B 1 434 ? -5.688 49.906 24.156 1 82.5 434 LEU B O 1
ATOM 9574 N N . GLY B 1 435 ? -6.043 50.344 26.25 1 79.31 435 GLY B N 1
ATOM 9575 C CA . GLY B 1 435 ? -5.891 48.938 26.656 1 79.31 435 GLY B CA 1
ATOM 9576 C C . GLY B 1 435 ? -6.938 48.031 26.047 1 79.31 435 GLY B C 1
ATOM 9577 O O . GLY B 1 435 ? -6.648 46.875 25.75 1 79.31 435 GLY B O 1
ATOM 9578 N N . THR B 1 436 ? -8.094 48.594 25.859 1 84.5 436 THR B N 1
ATOM 9579 C CA . THR B 1 436 ? -9.172 47.812 25.266 1 84.5 436 THR B CA 1
ATOM 9580 C C . THR B 1 436 ? -8.836 47.469 23.812 1 84.5 436 THR B C 1
ATOM 9582 O O . THR B 1 436 ? -9.195 46.406 23.328 1 84.5 436 THR B O 1
ATOM 9585 N N . LEU B 1 437 ? -8.164 48.344 23.141 1 83.5 437 LEU B N 1
ATOM 9586 C CA . LEU B 1 437 ? -7.754 48.094 21.766 1 83.5 437 LEU B CA 1
ATOM 9587 C C . LEU B 1 437 ? -6.809 46.875 21.703 1 83.5 437 LEU B C 1
ATOM 9589 O O . LEU B 1 437 ? -6.965 46 20.859 1 83.5 437 LEU B O 1
ATOM 9593 N N . LEU B 1 438 ? -5.84 46.812 22.562 1 79.62 438 LEU B N 1
ATOM 9594 C CA . LEU B 1 438 ? -4.883 45.719 22.578 1 79.62 438 LEU B CA 1
ATOM 9595 C C . LEU B 1 438 ? -5.57 44.406 22.969 1 79.62 438 LEU B C 1
ATOM 9597 O O . LEU B 1 438 ? -5.215 43.344 22.453 1 79.62 438 LEU B O 1
ATOM 9601 N N . SER B 1 439 ? -6.488 44.562 23.906 1 82.31 439 SER B N 1
ATOM 9602 C CA . SER B 1 439 ? -7.242 43.375 24.312 1 82.31 439 SER B CA 1
ATOM 9603 C C . SER B 1 439 ? -8.07 42.812 23.156 1 82.31 439 SER B C 1
ATOM 9605 O O . SER B 1 439 ? -8.094 41.625 22.922 1 82.31 439 SER B O 1
ATOM 9607 N N . ILE B 1 440 ? -8.719 43.688 22.453 1 84.5 440 ILE B N 1
ATOM 9608 C CA . ILE B 1 440 ? -9.555 43.281 21.328 1 84.5 440 ILE B CA 1
ATOM 9609 C C . ILE B 1 440 ? -8.68 42.719 20.219 1 84.5 440 ILE B C 1
ATOM 9611 O O . ILE B 1 440 ? -9.047 41.719 19.594 1 84.5 440 ILE B O 1
ATOM 9615 N N . SER B 1 441 ? -7.516 43.312 20 1 80.44 441 SER B N 1
ATOM 9616 C CA . SER B 1 441 ? -6.586 42.781 19.016 1 80.44 441 SER B CA 1
ATOM 9617 C C . SER B 1 441 ? -6.141 41.375 19.375 1 80.44 441 SER B C 1
ATOM 9619 O O . SER B 1 441 ? -6.016 40.5 18.5 1 80.44 441 SER B O 1
ATOM 9621 N N . TYR B 1 442 ? -5.898 41.094 20.625 1 77.5 442 TYR B N 1
ATOM 9622 C CA . TYR B 1 442 ? -5.523 39.781 21.094 1 77.5 442 TYR B CA 1
ATOM 9623 C C . TYR B 1 442 ? -6.652 38.781 20.875 1 77.5 442 TYR B C 1
ATOM 9625 O O . TYR B 1 442 ? -6.414 37.656 20.391 1 77.5 442 TYR B O 1
ATOM 9633 N N . VAL B 1 443 ? -7.871 39.156 21.188 1 84.69 443 VAL B N 1
ATOM 9634 C CA . VAL B 1 443 ? -9.031 38.281 21.062 1 84.69 443 VAL B CA 1
ATOM 9635 C C . VAL B 1 443 ? -9.242 37.938 19.594 1 84.69 443 VAL B C 1
ATOM 9637 O O . VAL B 1 443 ? -9.516 36.75 19.266 1 84.69 443 VAL B O 1
ATOM 9640 N N . ILE B 1 444 ? -9.102 38.906 18.781 1 82.5 444 ILE B N 1
ATOM 9641 C CA . ILE B 1 444 ? -9.273 38.656 17.344 1 82.5 444 ILE B CA 1
ATOM 9642 C C . ILE B 1 444 ? -8.203 37.688 16.859 1 82.5 444 ILE B C 1
ATOM 9644 O O . ILE B 1 444 ? -8.492 36.781 16.062 1 82.5 444 ILE B O 1
ATOM 9648 N N . GLY B 1 445 ? -6.953 37.875 17.344 1 75.94 445 GLY B N 1
ATOM 9649 C CA . GLY B 1 445 ? -5.879 36.938 17 1 75.94 445 GLY B CA 1
ATOM 9650 C C . GLY B 1 445 ? -6.16 35.5 17.438 1 75.94 445 GLY B C 1
ATOM 9651 O O . GLY B 1 445 ? -5.863 34.562 16.703 1 75.94 445 GLY B O 1
ATOM 9652 N N . GLN B 1 446 ? -6.766 35.344 18.578 1 77.75 446 GLN B N 1
ATOM 9653 C CA . GLN B 1 446 ? -7.074 34.031 19.125 1 77.75 446 GLN B CA 1
ATOM 9654 C C . GLN B 1 446 ? -8.227 33.375 18.359 1 77.75 446 GLN B C 1
ATOM 9656 O O . GLN B 1 446 ? -8.336 32.156 18.328 1 77.75 446 GLN B O 1
ATOM 9661 N N . LEU B 1 447 ? -9.055 34.125 17.719 1 82.69 447 LEU B N 1
ATOM 9662 C CA . LEU B 1 447 ? -10.242 33.594 17.047 1 82.69 447 LEU B CA 1
ATOM 9663 C C . LEU B 1 447 ? -9.938 33.219 15.609 1 82.69 447 LEU B C 1
ATOM 9665 O O . LEU B 1 447 ? -10.703 32.5 14.969 1 82.69 447 LEU B O 1
ATOM 9669 N N . THR B 1 448 ? -8.82 33.688 15.156 1 77 448 THR B N 1
ATOM 9670 C CA . THR B 1 448 ? -8.484 33.438 13.758 1 77 448 THR B CA 1
ATOM 9671 C C . THR B 1 448 ? -8.211 31.953 13.523 1 77 448 THR B C 1
ATOM 9673 O O . THR B 1 448 ? -8.734 31.375 12.57 1 77 448 THR B O 1
ATOM 9676 N N . ASN B 1 449 ? -7.414 31.312 14.352 1 80.31 449 ASN B N 1
ATOM 9677 C CA . ASN B 1 449 ? -7.023 29.922 14.172 1 80.31 449 ASN B CA 1
ATOM 9678 C C . ASN B 1 449 ? -8.227 28.984 14.258 1 80.31 449 ASN B C 1
ATOM 9680 O O . ASN B 1 449 ? -8.375 28.078 13.43 1 80.31 449 ASN B O 1
ATOM 9684 N N . PRO B 1 450 ? -9.102 29.172 15.242 1 81.75 450 PRO B N 1
ATOM 9685 C CA . PRO B 1 450 ? -10.273 28.312 15.32 1 81.75 450 PRO B CA 1
ATOM 9686 C C . PRO B 1 450 ? -11.125 28.359 14.055 1 81.75 450 PRO B C 1
ATOM 9688 O O . PRO B 1 450 ? -11.688 27.328 13.641 1 81.75 450 PRO B O 1
ATOM 9691 N N . ILE B 1 451 ? -11.203 29.5 13.453 1 79.38 451 ILE B N 1
ATOM 9692 C CA . ILE B 1 451 ? -11.984 29.641 12.227 1 79.38 451 ILE B CA 1
ATOM 9693 C C . ILE B 1 451 ? -11.32 28.844 11.109 1 79.38 451 ILE B C 1
ATOM 9695 O O . ILE B 1 451 ? -12 28.156 10.336 1 79.38 451 ILE B O 1
ATOM 9699 N N . GLN B 1 452 ? -10.016 28.984 11.07 1 80.19 452 GLN B N 1
ATOM 9700 C CA . GLN B 1 452 ? -9.273 28.203 10.078 1 80.19 452 GLN B CA 1
ATOM 9701 C C . GLN B 1 452 ? -9.43 26.703 10.32 1 80.19 452 GLN B C 1
ATOM 9703 O O . GLN B 1 452 ? -9.578 25.938 9.375 1 80.19 452 GLN B O 1
ATOM 9708 N N . ASN B 1 453 ? -9.359 26.328 11.562 1 83.75 453 ASN B N 1
ATOM 9709 C CA . ASN B 1 453 ? -9.539 24.922 11.922 1 83.75 453 ASN B CA 1
ATOM 9710 C C . ASN B 1 453 ? -10.914 24.406 11.492 1 83.75 453 ASN B C 1
ATOM 9712 O O . ASN B 1 453 ? -11.055 23.234 11.133 1 83.75 453 ASN B O 1
ATOM 9716 N N . PHE B 1 454 ? -11.812 25.281 11.531 1 81.31 454 PHE B N 1
ATOM 9717 C CA . PHE B 1 454 ? -13.156 24.906 11.102 1 81.31 454 PHE B CA 1
ATOM 9718 C C . PHE B 1 454 ? -13.18 24.562 9.617 1 81.31 454 PHE B C 1
ATOM 9720 O O . PHE B 1 454 ? -13.836 23.609 9.203 1 81.31 454 PHE B O 1
ATOM 9727 N N . VAL B 1 455 ? -12.523 25.375 8.93 1 75.75 455 VAL B N 1
ATOM 9728 C CA . VAL B 1 455 ? -12.438 25.141 7.492 1 75.75 455 VAL B CA 1
ATOM 9729 C C . VAL B 1 455 ? -11.797 23.797 7.219 1 75.75 455 VAL B C 1
ATOM 9731 O O . VAL B 1 455 ? -12.281 23.016 6.391 1 75.75 455 VAL B O 1
ATOM 9734 N N . ILE B 1 456 ? -10.695 23.5 7.895 1 80.5 456 ILE B N 1
ATOM 9735 C CA . ILE B 1 456 ? -9.984 22.234 7.742 1 80.5 456 ILE B CA 1
ATOM 9736 C C . ILE B 1 456 ? -10.898 21.078 8.156 1 80.5 456 ILE B C 1
ATOM 9738 O O . ILE B 1 456 ? -10.922 20.047 7.5 1 80.5 456 ILE B O 1
ATOM 9742 N N . PHE B 1 457 ? -11.633 21.328 9.164 1 83.69 457 PHE B N 1
ATOM 9743 C CA . PHE B 1 457 ? -12.539 20.312 9.688 1 83.69 457 PHE B CA 1
ATOM 9744 C C . PHE B 1 457 ? -13.586 19.938 8.641 1 83.69 457 PHE B C 1
ATOM 9746 O O . PHE B 1 457 ? -13.93 18.766 8.484 1 83.69 457 PHE B O 1
ATOM 9753 N N . VAL B 1 458 ? -14.086 20.906 8.031 1 78.69 458 VAL B N 1
ATOM 9754 C CA . VAL B 1 458 ? -15.102 20.672 7.008 1 78.69 458 VAL B CA 1
ATOM 9755 C C . VAL B 1 458 ? -14.523 19.781 5.902 1 78.69 458 VAL B C 1
ATOM 9757 O O . VAL B 1 458 ? -15.188 18.859 5.43 1 78.69 458 VAL B O 1
ATOM 9760 N N . ARG B 1 459 ? -13.359 20.109 5.555 1 76 459 ARG B N 1
ATOM 9761 C CA . ARG B 1 459 ? -12.68 19.312 4.543 1 76 459 ARG B CA 1
ATOM 9762 C C . ARG B 1 459 ? -12.461 17.875 5.031 1 76 459 ARG B C 1
ATOM 9764 O O . ARG B 1 459 ? -12.727 16.922 4.305 1 76 459 ARG B O 1
ATOM 9771 N N . ASP B 1 460 ? -11.977 17.734 6.199 1 82.94 460 ASP B N 1
ATOM 9772 C CA . ASP B 1 460 ? -11.688 16.422 6.77 1 82.94 460 ASP B CA 1
ATOM 9773 C C . ASP B 1 460 ? -12.961 15.594 6.945 1 82.94 460 ASP B C 1
ATOM 9775 O O . ASP B 1 460 ? -12.938 14.375 6.809 1 82.94 460 ASP B O 1
ATOM 9779 N N . THR B 1 461 ? -13.992 16.312 7.227 1 81.69 461 THR B N 1
ATOM 9780 C CA . THR B 1 461 ? -15.273 15.625 7.359 1 81.69 461 THR B CA 1
ATOM 9781 C C . THR B 1 461 ? -15.695 15 6.031 1 81.69 461 THR B C 1
ATOM 9783 O O . THR B 1 461 ? -16.219 13.883 6 1 81.69 461 THR B O 1
ATOM 9786 N N . GLN B 1 462 ? -15.523 15.656 5.047 1 77.25 462 GLN B N 1
ATOM 9787 C CA . GLN B 1 462 ? -15.852 15.133 3.725 1 77.25 462 GLN B CA 1
ATOM 9788 C C . GLN B 1 462 ? -15.008 13.906 3.393 1 77.25 462 GLN B C 1
ATOM 9790 O O . GLN B 1 462 ? -15.523 12.906 2.891 1 77.25 462 GLN B O 1
ATOM 9795 N N . ASP B 1 463 ? -13.719 14.016 3.67 1 78.12 463 ASP B N 1
ATOM 9796 C CA . ASP B 1 463 ? -12.82 12.891 3.438 1 78.12 463 ASP B CA 1
ATOM 9797 C C . ASP B 1 463 ? -13.234 11.672 4.262 1 78.12 463 ASP B C 1
ATOM 9799 O O . ASP B 1 463 ? -13.242 10.547 3.758 1 78.12 463 ASP B O 1
ATOM 9803 N N . ALA B 1 464 ? -13.578 11.961 5.457 1 81.56 464 ALA B N 1
ATOM 9804 C CA . ALA B 1 464 ? -14 10.898 6.363 1 81.56 464 ALA B CA 1
ATOM 9805 C C . ALA B 1 464 ? -15.32 10.281 5.914 1 81.56 464 ALA B C 1
ATOM 9807 O O . ALA B 1 464 ? -15.539 9.078 6.078 1 81.56 464 ALA B O 1
ATOM 9808 N N . THR B 1 465 ? -16.188 11.133 5.402 1 80.75 465 THR B N 1
ATOM 9809 C CA . THR B 1 465 ? -17.484 10.641 4.926 1 80.75 465 THR B CA 1
ATOM 9810 C C . THR B 1 465 ? -17.297 9.68 3.758 1 80.75 465 THR B C 1
ATOM 9812 O O . THR B 1 465 ? -17.953 8.633 3.703 1 80.75 465 THR B O 1
ATOM 9815 N N . ILE B 1 466 ? -16.484 10.016 2.855 1 75.44 466 ILE B N 1
ATOM 9816 C CA . ILE B 1 466 ? -16.203 9.156 1.71 1 75.44 466 ILE B CA 1
ATOM 9817 C C . ILE B 1 466 ? -15.586 7.844 2.188 1 75.44 466 ILE B C 1
ATOM 9819 O O . ILE B 1 466 ? -16 6.762 1.768 1 75.44 466 ILE B O 1
ATOM 9823 N N . ALA B 1 467 ? -14.523 7.988 3.043 1 81.88 467 ALA B N 1
ATOM 9824 C CA . ALA B 1 467 ? -13.875 6.801 3.602 1 81.88 467 ALA B CA 1
ATOM 9825 C C . ALA B 1 467 ? -14.891 5.918 4.328 1 81.88 467 ALA B C 1
ATOM 9827 O O . ALA B 1 467 ? -14.836 4.691 4.219 1 81.88 467 ALA B O 1
ATOM 9828 N N . ASN B 1 468 ? -15.789 6.574 5.004 1 83.44 468 ASN B N 1
ATOM 9829 C CA . ASN B 1 468 ? -16.797 5.844 5.762 1 83.44 468 ASN B CA 1
ATOM 9830 C C . ASN B 1 468 ? -17.766 5.102 4.84 1 83.44 468 ASN B C 1
ATOM 9832 O O . ASN B 1 468 ? -18.188 3.984 5.145 1 83.44 468 ASN B O 1
ATOM 9836 N N . LYS B 1 469 ? -18.156 5.75 3.826 1 78.75 469 LYS B N 1
ATOM 9837 C CA . LYS B 1 469 ? -19.031 5.094 2.861 1 78.75 469 LYS B CA 1
ATOM 9838 C C . LYS B 1 469 ? -18.391 3.832 2.299 1 78.75 469 LYS B C 1
ATOM 9840 O O . LYS B 1 469 ? -19.047 2.809 2.131 1 78.75 469 LYS B O 1
ATOM 9845 N N . ARG B 1 470 ? -17.156 3.893 2.059 1 77.12 470 ARG B N 1
ATOM 9846 C CA . ARG B 1 470 ? -16.422 2.758 1.503 1 77.12 470 ARG B CA 1
ATOM 9847 C C . ARG B 1 470 ? -16.312 1.632 2.523 1 77.12 470 ARG B C 1
ATOM 9849 O O . ARG B 1 470 ? -16.516 0.462 2.191 1 77.12 470 ARG B O 1
ATOM 9856 N N . ILE B 1 471 ? -16.047 1.963 3.709 1 84.44 471 ILE B N 1
ATOM 9857 C CA . ILE B 1 471 ? -15.891 0.968 4.766 1 84.44 471 ILE B CA 1
ATOM 9858 C C . ILE B 1 471 ? -17.25 0.361 5.105 1 84.44 471 ILE B C 1
ATOM 9860 O O . ILE B 1 471 ? -17.344 -0.833 5.398 1 84.44 471 ILE B O 1
ATOM 9864 N N . SER B 1 472 ? -18.25 1.227 5.121 1 81.88 472 SER B N 1
ATOM 9865 C CA . SER B 1 472 ? -19.594 0.755 5.43 1 81.88 472 SER B CA 1
ATOM 9866 C C . SER B 1 472 ? -20.062 -0.3 4.426 1 81.88 472 SER B C 1
ATOM 9868 O O . SER B 1 472 ? -20.828 -1.201 4.777 1 81.88 472 SER B O 1
ATOM 9870 N N . GLU B 1 473 ? -19.562 -0.187 3.256 1 77.94 473 GLU B N 1
ATOM 9871 C CA . GLU B 1 473 ? -19.891 -1.194 2.248 1 77.94 473 GLU B CA 1
ATOM 9872 C C . GLU B 1 473 ? -19.359 -2.568 2.66 1 77.94 473 GLU B C 1
ATOM 9874 O O . GLU B 1 473 ? -20 -3.588 2.383 1 77.94 473 GLU B O 1
ATOM 9879 N N . ILE B 1 474 ? -18.266 -2.605 3.281 1 83.62 474 ILE B N 1
ATOM 9880 C CA . ILE B 1 474 ? -17.719 -3.863 3.77 1 83.62 474 ILE B CA 1
ATOM 9881 C C . ILE B 1 474 ? -18.625 -4.434 4.859 1 83.62 474 ILE B C 1
ATOM 9883 O O . ILE B 1 474 ? -18.938 -5.625 4.848 1 83.62 474 ILE B O 1
ATOM 9887 N N . TYR B 1 475 ? -19.078 -3.539 5.719 1 84.56 475 TYR B N 1
ATOM 9888 C CA . TYR B 1 475 ? -19.891 -3.973 6.852 1 84.56 475 TYR B CA 1
ATOM 9889 C C . TYR B 1 475 ? -21.297 -4.359 6.398 1 84.56 475 TYR B C 1
ATOM 9891 O O . TYR B 1 475 ? -21.953 -5.184 7.035 1 84.56 475 TYR B O 1
ATOM 9899 N N . ASP B 1 476 ? -21.656 -3.816 5.285 1 79.5 476 ASP B N 1
ATOM 9900 C CA . ASP B 1 476 ? -23.016 -4.066 4.785 1 79.5 476 ASP B CA 1
ATOM 9901 C C . ASP B 1 476 ? -23.094 -5.426 4.098 1 79.5 476 ASP B C 1
ATOM 9903 O O . ASP B 1 476 ? -24.188 -5.98 3.945 1 79.5 476 ASP B O 1
ATOM 9907 N N . ASN B 1 477 ? -21.969 -5.902 3.725 1 81.94 477 ASN B N 1
ATOM 9908 C CA . ASN B 1 477 ? -21.984 -7.223 3.105 1 81.94 477 ASN B CA 1
ATOM 9909 C C . ASN B 1 477 ? -22.328 -8.312 4.121 1 81.94 477 ASN B C 1
ATOM 9911 O O . ASN B 1 477 ? -21.906 -8.242 5.273 1 81.94 477 ASN B O 1
ATOM 9915 N N . LYS B 1 478 ? -23.094 -9.219 3.656 1 84.81 478 LYS B N 1
ATOM 9916 C CA . LYS B 1 478 ? -23.516 -10.312 4.527 1 84.81 478 LYS B CA 1
ATOM 9917 C C . LYS B 1 478 ? -22.359 -11.242 4.855 1 84.81 478 LYS B C 1
ATOM 9919 O O . LYS B 1 478 ? -21.516 -11.516 3.998 1 84.81 478 LYS B O 1
ATOM 9924 N N . GLU B 1 479 ? -22.328 -11.664 6.09 1 89.25 479 GLU B N 1
ATOM 9925 C CA . GLU B 1 479 ? -21.297 -12.602 6.535 1 89.25 479 GLU B CA 1
ATOM 9926 C C . GLU B 1 479 ? -21.594 -14.016 6.051 1 89.25 479 GLU B C 1
ATOM 9928 O O . GLU B 1 479 ? -22.75 -14.344 5.742 1 89.25 479 GLU B O 1
ATOM 9933 N N . GLU B 1 480 ? -20.562 -14.719 5.91 1 87.88 480 GLU B N 1
ATOM 9934 C CA . GLU B 1 480 ? -20.703 -16.078 5.41 1 87.88 480 GLU B CA 1
ATOM 9935 C C . GLU B 1 480 ? -21.469 -16.969 6.398 1 87.88 480 GLU B C 1
ATOM 9937 O O . GLU B 1 480 ? -22.344 -17.719 6.004 1 87.88 480 GLU B O 1
ATOM 9942 N N . ASP B 1 481 ? -21.062 -16.922 7.656 1 87.31 481 ASP B N 1
ATOM 9943 C CA . ASP B 1 481 ? -21.703 -17.734 8.688 1 87.31 481 ASP B CA 1
ATOM 9944 C C . ASP B 1 481 ? -22.609 -16.875 9.57 1 87.31 481 ASP B C 1
ATOM 9946 O O . ASP B 1 481 ? -22.125 -16.031 10.32 1 87.31 481 ASP B O 1
ATOM 9950 N N . ASN B 1 482 ? -23.828 -16.797 9.141 1 79.06 482 ASN B N 1
ATOM 9951 C CA . ASN B 1 482 ? -24.781 -16.047 9.938 1 79.06 482 ASN B CA 1
ATOM 9952 C C . ASN B 1 482 ? -25.391 -16.906 11.039 1 79.06 482 ASN B C 1
ATOM 9954 O O . ASN B 1 482 ? -25.203 -18.125 11.062 1 79.06 482 ASN B O 1
ATOM 9958 N N . LYS B 1 483 ? -26.125 -16.344 11.914 1 73.69 483 LYS B N 1
ATOM 9959 C CA . LYS B 1 483 ? -26.719 -17 13.078 1 73.69 483 LYS B CA 1
ATOM 9960 C C . LYS B 1 483 ? -27.719 -18.078 12.664 1 73.69 483 LYS B C 1
ATOM 9962 O O . LYS B 1 483 ? -28.016 -18.984 13.438 1 73.69 483 LYS B O 1
ATOM 9967 N N . THR B 1 484 ? -28 -18.047 11.438 1 79.25 484 THR B N 1
ATOM 9968 C CA . THR B 1 484 ? -29.031 -18.984 10.984 1 79.25 484 THR B CA 1
ATOM 9969 C C . THR B 1 484 ? -28.391 -20.297 10.531 1 79.25 484 THR B C 1
ATOM 9971 O O . THR B 1 484 ? -29.078 -21.312 10.391 1 79.25 484 THR B O 1
ATOM 9974 N N . LYS B 1 485 ? -27.125 -20.281 10.438 1 86.19 485 LYS B N 1
ATOM 9975 C CA . LYS B 1 485 ? -26.469 -21.484 9.945 1 86.19 485 LYS B CA 1
ATOM 9976 C C . LYS B 1 485 ? -26.297 -22.516 11.07 1 86.19 485 LYS B C 1
ATOM 9978 O O . LYS B 1 485 ? -26.109 -22.141 12.227 1 86.19 485 LYS B O 1
ATOM 9983 N N . THR B 1 486 ? -26.422 -23.703 10.766 1 85.88 486 THR B N 1
ATOM 9984 C CA . THR B 1 486 ? -26.344 -24.812 11.719 1 85.88 486 THR B CA 1
ATOM 9985 C C . THR B 1 486 ? -24.906 -25.125 12.07 1 85.88 486 THR B C 1
ATOM 9987 O O . THR B 1 486 ? -24.031 -25.156 11.195 1 85.88 486 THR B O 1
ATOM 9990 N N . ASN B 1 487 ? -24.703 -25.281 13.297 1 87.12 487 ASN B N 1
ATOM 9991 C CA . ASN B 1 487 ? -23.391 -25.703 13.789 1 87.12 487 ASN B CA 1
ATOM 9992 C C . ASN B 1 487 ? -23.156 -27.188 13.586 1 87.12 487 ASN B C 1
ATOM 9994 O O . ASN B 1 487 ? -23.891 -28.016 14.133 1 87.12 487 ASN B O 1
ATOM 9998 N N . ILE B 1 488 ? -22.172 -27.453 12.828 1 88.12 488 ILE B N 1
ATOM 9999 C CA . ILE B 1 488 ? -21.953 -28.859 12.492 1 88.12 488 ILE B CA 1
ATOM 10000 C C . ILE B 1 488 ? -20.609 -29.328 13.062 1 88.12 488 ILE B C 1
ATOM 10002 O O . ILE B 1 488 ? -20.047 -30.312 12.586 1 88.12 488 ILE B O 1
ATOM 10006 N N . GLU B 1 489 ? -20.125 -28.828 13.953 1 85.06 489 GLU B N 1
ATOM 10007 C CA . GLU B 1 489 ? -18.812 -29.172 14.5 1 85.06 489 GLU B CA 1
ATOM 10008 C C . GLU B 1 489 ? -18.781 -30.609 15.008 1 85.06 489 GLU B C 1
ATOM 10010 O O . GLU B 1 489 ? -17.766 -31.297 14.852 1 85.06 489 GLU B O 1
ATOM 10015 N N . LYS B 1 490 ? -19.969 -31.141 15.648 1 84.88 490 LYS B N 1
ATOM 10016 C CA . LYS B 1 490 ? -19.984 -32.469 16.281 1 84.88 490 LYS B CA 1
ATOM 10017 C C . LYS B 1 490 ? -20.781 -33.469 15.445 1 84.88 490 LYS B C 1
ATOM 10019 O O . LYS B 1 490 ? -20.922 -34.625 15.836 1 84.88 490 LYS B O 1
ATOM 10024 N N . THR B 1 491 ? -21.094 -33.031 14.242 1 87.69 491 THR B N 1
ATOM 10025 C CA . THR B 1 491 ? -21.922 -33.906 13.43 1 87.69 491 THR B CA 1
ATOM 10026 C C . THR B 1 491 ? -21.062 -34.688 12.445 1 87.69 491 THR B C 1
ATOM 10028 O O . THR B 1 491 ? -20.094 -34.156 11.891 1 87.69 491 THR B O 1
ATOM 10031 N N . THR B 1 492 ? -21.344 -35.938 12.375 1 90.5 492 THR B N 1
ATOM 10032 C CA . THR B 1 492 ? -20.672 -36.781 11.398 1 90.5 492 THR B CA 1
ATOM 10033 C C . THR B 1 492 ? -21.578 -37.031 10.195 1 90.5 492 THR B C 1
ATOM 10035 O O . THR B 1 492 ? -22.797 -37.156 10.336 1 90.5 492 THR B O 1
ATOM 10038 N N . PHE B 1 493 ? -21 -37.062 9.109 1 92.88 493 PHE B N 1
ATOM 10039 C CA . PHE B 1 493 ? -21.766 -37.25 7.883 1 92.88 493 PHE B CA 1
ATOM 10040 C C . PHE B 1 493 ? -21.359 -38.531 7.184 1 92.88 493 PHE B C 1
ATOM 10042 O O . PHE B 1 493 ? -20.188 -38.906 7.18 1 92.88 493 PHE B O 1
ATOM 10049 N N . HIS B 1 494 ? -22.344 -39.062 6.527 1 92.56 494 HIS B N 1
ATOM 10050 C CA . HIS B 1 494 ? -22.109 -40.375 5.922 1 92.56 494 HIS B CA 1
ATOM 10051 C C . HIS B 1 494 ? -22.031 -40.281 4.402 1 92.56 494 HIS B C 1
ATOM 10053 O O . HIS B 1 494 ? -21.422 -41.125 3.748 1 92.56 494 HIS B O 1
ATOM 10059 N N . THR B 1 495 ? -22.734 -39.344 3.934 1 95.25 495 THR B N 1
ATOM 10060 C CA . THR B 1 495 ? -22.75 -39.219 2.48 1 95.25 495 THR B CA 1
ATOM 10061 C C . THR B 1 495 ? -22.859 -37.75 2.057 1 95.25 495 THR B C 1
ATOM 10063 O O . THR B 1 495 ? -23.516 -36.938 2.729 1 95.25 495 THR B O 1
ATOM 10066 N N . ILE B 1 496 ? -22.172 -37.375 1.033 1 96.75 496 ILE B N 1
ATOM 10067 C CA . ILE B 1 496 ? -22.344 -36.125 0.353 1 96.75 496 ILE B CA 1
ATOM 10068 C C . ILE B 1 496 ? -23.125 -36.312 -0.944 1 96.75 496 ILE B C 1
ATOM 10070 O O . ILE B 1 496 ? -22.672 -37.031 -1.841 1 96.75 496 ILE B O 1
ATOM 10074 N N . ASN B 1 497 ? -24.234 -35.719 -1.019 1 97 497 ASN B N 1
ATOM 10075 C CA . ASN B 1 497 ? -25.094 -35.906 -2.18 1 97 497 ASN B CA 1
ATOM 10076 C C . ASN B 1 497 ? -25.156 -34.656 -3.039 1 97 497 ASN B C 1
ATOM 10078 O O . ASN B 1 497 ? -25.484 -33.562 -2.549 1 97 497 ASN B O 1
ATOM 10082 N N . ILE B 1 498 ? -24.734 -34.781 -4.273 1 97.25 498 ILE B N 1
ATOM 10083 C CA . ILE B 1 498 ? -24.844 -33.719 -5.266 1 97.25 498 ILE B CA 1
ATOM 10084 C C . ILE B 1 498 ? -26.062 -33.969 -6.148 1 97.25 498 ILE B C 1
ATOM 10086 O O . ILE B 1 498 ? -26.156 -35 -6.836 1 97.25 498 ILE B O 1
ATOM 10090 N N . GLN B 1 499 ? -27 -33.062 -6.09 1 96.75 499 GLN B N 1
ATOM 10091 C CA . GLN B 1 499 ? -28.266 -33.281 -6.805 1 96.75 499 GLN B CA 1
ATOM 10092 C C . GLN B 1 499 ? -28.5 -32.156 -7.832 1 96.75 499 GLN B C 1
ATOM 10094 O O . GLN B 1 499 ? -28.859 -31.047 -7.477 1 96.75 499 GLN B O 1
ATOM 10099 N N . GLU B 1 500 ? -28.359 -32.5 -9.094 1 96.62 500 GLU B N 1
ATOM 10100 C CA . GLU B 1 500 ? -28.656 -31.625 -10.227 1 96.62 500 GLU B CA 1
ATOM 10101 C C . GLU B 1 500 ? -27.969 -30.266 -10.078 1 96.62 500 GLU B C 1
ATOM 10103 O O . GLU B 1 500 ? -28.625 -29.234 -10.219 1 96.62 500 GLU B O 1
ATOM 10108 N N . VAL B 1 501 ? -26.766 -30.359 -9.75 1 96.56 501 VAL B N 1
ATOM 10109 C CA . VAL B 1 501 ? -26.016 -29.156 -9.445 1 96.56 501 VAL B CA 1
ATOM 10110 C C . VAL B 1 501 ? -25.547 -28.5 -10.734 1 96.56 501 VAL B C 1
ATOM 10112 O O . VAL B 1 501 ? -24.953 -29.156 -11.594 1 96.56 501 VAL B O 1
ATOM 10115 N N . SER B 1 502 ? -25.859 -27.281 -10.93 1 96.31 502 SER B N 1
ATOM 10116 C CA . SER B 1 502 ? -25.328 -26.406 -11.969 1 96.31 502 SER B CA 1
ATOM 10117 C C . SER B 1 502 ? -24.672 -25.172 -11.375 1 96.31 502 SER B C 1
ATOM 10119 O O . SER B 1 502 ? -25.109 -24.656 -10.336 1 96.31 502 SER B O 1
ATOM 10121 N N . PHE B 1 503 ? -23.594 -24.812 -11.953 1 93.44 503 PHE B N 1
ATOM 10122 C CA . PHE B 1 503 ? -22.844 -23.688 -11.375 1 93.44 503 PHE B CA 1
ATOM 10123 C C . PHE B 1 503 ? -22.281 -22.797 -12.477 1 93.44 503 PHE B C 1
ATOM 10125 O O . PHE B 1 503 ? -21.797 -23.281 -13.5 1 93.44 503 PHE B O 1
ATOM 10132 N N . LYS B 1 504 ? -22.453 -21.578 -12.305 1 86.25 504 LYS B N 1
ATOM 10133 C CA . LYS B 1 504 ? -21.781 -20.547 -13.102 1 86.25 504 LYS B CA 1
ATOM 10134 C C . LYS B 1 504 ? -21.125 -19.5 -12.211 1 86.25 504 LYS B C 1
ATOM 10136 O O . LYS B 1 504 ? -21.656 -19.156 -11.156 1 86.25 504 LYS B O 1
ATOM 10141 N N . TYR B 1 505 ? -19.938 -19.094 -12.523 1 78.5 505 TYR B N 1
ATOM 10142 C CA . TYR B 1 505 ? -19.281 -18.047 -11.758 1 78.5 505 TYR B CA 1
ATOM 10143 C C . TYR B 1 505 ? -20.078 -16.75 -11.805 1 78.5 505 TYR B C 1
ATOM 10145 O O . TYR B 1 505 ? -20.891 -16.547 -12.703 1 78.5 505 TYR B O 1
ATOM 10153 N N . PRO B 1 506 ? -19.844 -15.969 -10.758 1 71.88 506 PRO B N 1
ATOM 10154 C CA . PRO B 1 506 ? -20.625 -14.727 -10.703 1 71.88 506 PRO B CA 1
ATOM 10155 C C . PRO B 1 506 ? -20.516 -13.898 -11.977 1 71.88 506 PRO B C 1
ATOM 10157 O O . PRO B 1 506 ? -19.438 -13.805 -12.562 1 71.88 506 PRO B O 1
ATOM 10160 N N . GLY B 1 507 ? -21.641 -13.43 -12.453 1 66.88 507 GLY B N 1
ATOM 10161 C CA . GLY B 1 507 ? -21.781 -12.695 -13.695 1 66.88 507 GLY B CA 1
ATOM 10162 C C . GLY B 1 507 ? -22.875 -13.266 -14.594 1 66.88 507 GLY B C 1
ATOM 10163 O O . GLY B 1 507 ? -22.922 -14.477 -14.82 1 66.88 507 GLY B O 1
ATOM 10164 N N . ASN B 1 508 ? -23.875 -12.578 -14.93 1 59.84 508 ASN B N 1
ATOM 10165 C CA . ASN B 1 508 ? -25.062 -13.07 -15.594 1 59.84 508 ASN B CA 1
ATOM 10166 C C . ASN B 1 508 ? -24.734 -13.719 -16.938 1 59.84 508 ASN B C 1
ATOM 10168 O O . ASN B 1 508 ? -25.422 -14.656 -17.359 1 59.84 508 ASN B O 1
ATOM 10172 N N . PHE B 1 509 ? -23.609 -13.312 -17.484 1 60.44 509 PHE B N 1
ATOM 10173 C CA . PHE B 1 509 ? -23.422 -13.844 -18.828 1 60.44 509 PHE B CA 1
ATOM 10174 C C . PHE B 1 509 ? -22.203 -14.766 -18.891 1 60.44 509 PHE B C 1
ATOM 10176 O O . PHE B 1 509 ? -21.688 -15.07 -19.969 1 60.44 509 PHE B O 1
ATOM 10183 N N . ASN B 1 510 ? -21.891 -15.172 -17.797 1 69.94 510 ASN B N 1
ATOM 10184 C CA . ASN B 1 510 ? -20.859 -16.219 -17.766 1 69.94 510 ASN B CA 1
ATOM 10185 C C . ASN B 1 510 ? -21.469 -17.594 -18.062 1 69.94 510 ASN B C 1
ATOM 10187 O O . ASN B 1 510 ? -22.578 -17.891 -17.641 1 69.94 510 ASN B O 1
ATOM 10191 N N . PRO B 1 511 ? -20.812 -18.297 -18.906 1 74.25 511 PRO B N 1
ATOM 10192 C CA . PRO B 1 511 ? -21.328 -19.641 -19.203 1 74.25 511 PRO B CA 1
ATOM 10193 C C . PRO B 1 511 ? -21.312 -20.562 -17.984 1 74.25 511 PRO B C 1
ATOM 10195 O O . PRO B 1 511 ? -20.562 -20.312 -17.031 1 74.25 511 PRO B O 1
ATOM 10198 N N . PHE B 1 512 ? -22.234 -21.531 -18.031 1 85.56 512 PHE B N 1
ATOM 10199 C CA . PHE B 1 512 ? -22.234 -22.547 -16.984 1 85.56 512 PHE B CA 1
ATOM 10200 C C . PHE B 1 512 ? -20.984 -23.406 -17.047 1 85.56 512 PHE B C 1
ATOM 10202 O O . PHE B 1 512 ? -20.609 -23.875 -18.125 1 85.56 512 PHE B O 1
ATOM 10209 N N . VAL B 1 513 ? -20.312 -23.484 -15.992 1 87.56 513 VAL B N 1
ATOM 10210 C CA . VAL B 1 513 ? -19.125 -24.312 -15.906 1 87.56 513 VAL B CA 1
ATOM 10211 C C . VAL B 1 513 ? -19.531 -25.766 -15.594 1 87.56 513 VAL B C 1
ATOM 10213 O O . VAL B 1 513 ? -18.891 -26.703 -16.062 1 87.56 513 VAL B O 1
ATOM 10216 N N . LEU B 1 514 ? -20.531 -25.906 -14.758 1 94.75 514 LEU B N 1
ATOM 10217 C CA . LEU B 1 514 ? -21.109 -27.188 -14.414 1 94.75 514 LEU B CA 1
ATOM 10218 C C . LEU B 1 514 ? -22.594 -27.219 -14.742 1 94.75 514 LEU B C 1
ATOM 10220 O O . LEU B 1 514 ? -23.297 -26.234 -14.539 1 94.75 514 LEU B O 1
ATOM 10224 N N . GLU B 1 515 ? -23.016 -28.344 -15.305 1 95.25 515 GLU B N 1
ATOM 10225 C CA . GLU B 1 515 ? -24.406 -28.453 -15.711 1 95.25 515 GLU B CA 1
ATOM 10226 C C . GLU B 1 515 ? -25.031 -29.766 -15.234 1 95.25 515 GLU B C 1
ATOM 10228 O O . GLU B 1 515 ? -24.672 -30.828 -15.727 1 95.25 515 GLU B O 1
ATOM 10233 N N . ASN B 1 516 ? -25.922 -29.656 -14.391 1 95.19 516 ASN B N 1
ATOM 10234 C CA . ASN B 1 516 ? -26.797 -30.719 -13.945 1 95.19 516 ASN B CA 1
ATOM 10235 C C . ASN B 1 516 ? -26.016 -31.953 -13.484 1 95.19 516 ASN B C 1
ATOM 10237 O O . ASN B 1 516 ? -26.25 -33.062 -13.977 1 95.19 516 ASN B O 1
ATOM 10241 N N . LEU B 1 517 ? -25.188 -31.828 -12.555 1 96.75 517 LEU B N 1
ATOM 10242 C CA . LEU B 1 517 ? -24.391 -32.906 -12 1 96.75 517 LEU B CA 1
ATOM 10243 C C . LEU B 1 517 ? -25.125 -33.594 -10.867 1 96.75 517 LEU B C 1
ATOM 10245 O O . LEU B 1 517 ? -25.672 -32.938 -9.977 1 96.75 517 LEU B O 1
ATOM 10249 N N . SER B 1 518 ? -25.219 -34.875 -10.961 1 96.94 518 SER B N 1
ATOM 10250 C CA . SER B 1 518 ? -25.812 -35.656 -9.883 1 96.94 518 SER B CA 1
ATOM 10251 C C . SER B 1 518 ? -24.984 -36.906 -9.57 1 96.94 518 SER B C 1
ATOM 10253 O O . SER B 1 518 ? -24.75 -37.719 -10.445 1 96.94 518 SER B O 1
ATOM 10255 N N . PHE B 1 519 ? -24.5 -37.031 -8.383 1 96.38 519 PHE B N 1
ATOM 10256 C CA . PHE B 1 519 ? -23.781 -38.219 -7.895 1 96.38 519 PHE B CA 1
ATOM 10257 C C . PHE B 1 519 ? -23.609 -38.156 -6.383 1 96.38 519 PHE B C 1
ATOM 10259 O O . PHE B 1 519 ? -23.969 -37.156 -5.75 1 96.38 519 PHE B O 1
ATOM 10266 N N . SER B 1 520 ? -23.172 -39.188 -5.801 1 96.69 520 SER B N 1
ATOM 10267 C CA . SER B 1 520 ? -23 -39.25 -4.355 1 96.69 520 SER B CA 1
ATOM 10268 C C . SER B 1 520 ? -21.578 -39.688 -3.994 1 96.69 520 SER B C 1
ATOM 10270 O O . SER B 1 520 ? -20.953 -40.438 -4.738 1 96.69 520 SER B O 1
ATOM 10272 N N . ILE B 1 521 ? -21.109 -39.219 -2.91 1 96.75 521 ILE B N 1
ATOM 10273 C CA . ILE B 1 521 ? -19.812 -39.594 -2.354 1 96.75 521 ILE B CA 1
ATOM 10274 C C . ILE B 1 521 ? -20 -40.281 -1.005 1 96.75 521 ILE B C 1
ATOM 10276 O O . ILE B 1 521 ? -20.281 -39.625 0.002 1 96.75 521 ILE B O 1
ATOM 10280 N N . PRO B 1 522 ? -19.844 -41.5 -0.972 1 95.38 522 PRO B N 1
ATOM 10281 C CA . PRO B 1 522 ? -20.062 -42.219 0.277 1 95.38 522 PRO B CA 1
ATOM 10282 C C . PRO B 1 522 ? -18.938 -42 1.292 1 95.38 522 PRO B C 1
ATOM 10284 O O . PRO B 1 522 ? -17.812 -41.688 0.912 1 95.38 522 PRO B O 1
ATOM 10287 N N . LYS B 1 523 ? -19.234 -42.219 2.525 1 95.06 523 LYS B N 1
ATOM 10288 C CA . LYS B 1 523 ? -18.266 -42.094 3.613 1 95.06 523 LYS B CA 1
ATOM 10289 C C . LYS B 1 523 ? -17.141 -43.125 3.479 1 95.06 523 LYS B C 1
ATOM 10291 O O . LYS B 1 523 ? -17.375 -44.25 3.037 1 95.06 523 LYS B O 1
ATOM 10296 N N . ASN B 1 524 ? -15.969 -42.688 3.854 1 94.88 524 ASN B N 1
ATOM 10297 C CA . ASN B 1 524 ? -14.789 -43.562 3.906 1 94.88 524 ASN B CA 1
ATOM 10298 C C . ASN B 1 524 ? -14.5 -44.188 2.551 1 94.88 524 ASN B C 1
ATOM 10300 O O . ASN B 1 524 ? -14.234 -45.406 2.469 1 94.88 524 ASN B O 1
ATOM 10304 N N . SER B 1 525 ? -14.695 -43.375 1.522 1 94.56 525 SER B N 1
ATOM 10305 C CA . SER B 1 525 ? -14.422 -43.812 0.161 1 94.56 525 SER B CA 1
ATOM 10306 C C . SER B 1 525 ? -13.555 -42.812 -0.588 1 94.56 525 SER B C 1
ATOM 10308 O O . SER B 1 525 ? -13.492 -41.656 -0.203 1 94.56 525 SER B O 1
ATOM 10310 N N . ILE B 1 526 ? -12.93 -43.344 -1.61 1 94.19 526 ILE B N 1
ATOM 10311 C CA . ILE B 1 526 ? -12.109 -42.5 -2.467 1 94.19 526 ILE B CA 1
ATOM 10312 C C . ILE B 1 526 ? -12.82 -42.25 -3.799 1 94.19 526 ILE B C 1
ATOM 10314 O O . ILE B 1 526 ? -13.109 -43.219 -4.527 1 94.19 526 ILE B O 1
ATOM 10318 N N . THR B 1 527 ? -13.211 -41.031 -4.055 1 94.88 527 THR B N 1
ATOM 10319 C CA . THR B 1 527 ? -13.82 -40.656 -5.316 1 94.88 527 THR B CA 1
ATOM 10320 C C . THR B 1 527 ? -12.844 -39.844 -6.168 1 94.88 527 THR B C 1
ATOM 10322 O O . THR B 1 527 ? -12.32 -38.812 -5.719 1 94.88 527 THR B O 1
ATOM 10325 N N . ALA B 1 528 ? -12.578 -40.281 -7.367 1 93.38 528 ALA B N 1
ATOM 10326 C CA . ALA B 1 528 ? -11.68 -39.594 -8.281 1 93.38 528 ALA B CA 1
ATOM 10327 C C . ALA B 1 528 ? -12.469 -38.875 -9.367 1 93.38 528 ALA B C 1
ATOM 10329 O O . ALA B 1 528 ? -13.43 -39.406 -9.922 1 93.38 528 ALA B O 1
ATOM 10330 N N . ILE B 1 529 ? -12.141 -37.656 -9.578 1 92.62 529 ILE B N 1
ATOM 10331 C CA . ILE B 1 529 ? -12.734 -36.875 -10.641 1 92.62 529 ILE B CA 1
ATOM 10332 C C . ILE B 1 529 ? -11.719 -36.625 -11.75 1 92.62 529 ILE B C 1
ATOM 10334 O O . ILE B 1 529 ? -10.625 -36.125 -11.508 1 92.62 529 ILE B O 1
ATOM 10338 N N . VAL B 1 530 ? -12.07 -37.062 -12.922 1 88.25 530 VAL B N 1
ATOM 10339 C CA . VAL B 1 530 ? -11.148 -36.938 -14.047 1 88.25 530 VAL B CA 1
ATOM 10340 C C . VAL B 1 530 ? -11.852 -36.25 -15.219 1 88.25 530 VAL B C 1
ATOM 10342 O O . VAL B 1 530 ? -13.078 -36.25 -15.305 1 88.25 530 VAL B O 1
ATOM 10345 N N . GLY B 1 531 ? -11.109 -35.594 -16 1 82.19 531 GLY B N 1
ATOM 10346 C CA . GLY B 1 531 ? -11.625 -34.906 -17.156 1 82.19 531 GLY B CA 1
ATOM 10347 C C . GLY B 1 531 ? -10.609 -33.969 -17.797 1 82.19 531 GLY B C 1
ATOM 10348 O O . GLY B 1 531 ? -9.523 -33.75 -17.25 1 82.19 531 GLY B O 1
ATOM 10349 N N . ALA B 1 532 ? -11.039 -33.438 -18.922 1 76.94 532 ALA B N 1
ATOM 10350 C CA . ALA B 1 532 ? -10.172 -32.531 -19.641 1 76.94 532 ALA B CA 1
ATOM 10351 C C . ALA B 1 532 ? -10 -31.203 -18.875 1 76.94 532 ALA B C 1
ATOM 10353 O O . ALA B 1 532 ? -10.789 -30.906 -17.984 1 76.94 532 ALA B O 1
ATOM 10354 N N . SER B 1 533 ? -8.93 -30.5 -19.203 1 74.62 533 SER B N 1
ATOM 10355 C CA . SER B 1 533 ? -8.734 -29.188 -18.609 1 74.62 533 SER B CA 1
ATOM 10356 C C . SER B 1 533 ? -9.891 -28.25 -18.938 1 74.62 533 SER B C 1
ATOM 10358 O O . SER B 1 533 ? -10.367 -28.203 -20.062 1 74.62 533 SER B O 1
ATOM 10360 N N . GLY B 1 534 ? -10.406 -27.625 -17.953 1 75.62 534 GLY B N 1
ATOM 10361 C CA . GLY B 1 534 ? -11.516 -26.703 -18.141 1 75.62 534 GLY B CA 1
ATOM 10362 C C . GLY B 1 534 ? -12.875 -27.375 -18.062 1 75.62 534 GLY B C 1
ATOM 10363 O O . GLY B 1 534 ? -13.898 -26.734 -18.312 1 75.62 534 GLY B O 1
ATOM 10364 N N . SER B 1 535 ? -12.812 -28.609 -17.688 1 83.25 535 SER B N 1
ATOM 10365 C CA . SER B 1 535 ? -14.078 -29.344 -17.656 1 83.25 535 SER B CA 1
ATOM 10366 C C . SER B 1 535 ? -14.875 -29 -16.391 1 83.25 535 SER B C 1
ATOM 10368 O O . SER B 1 535 ? -16.016 -29.422 -16.25 1 83.25 535 SER B O 1
ATOM 10370 N N . GLY B 1 536 ? -14.273 -28.281 -15.453 1 87.62 536 GLY B N 1
ATOM 10371 C CA . GLY B 1 536 ? -15 -27.828 -14.273 1 87.62 536 GLY B CA 1
ATOM 10372 C C . GLY B 1 536 ? -14.609 -28.562 -13.008 1 87.62 536 GLY B C 1
ATOM 10373 O O . GLY B 1 536 ? -15.258 -28.422 -11.969 1 87.62 536 GLY B O 1
ATOM 10374 N N . LYS B 1 537 ? -13.578 -29.344 -13.008 1 89.56 537 LYS B N 1
ATOM 10375 C CA . LYS B 1 537 ? -13.148 -30.156 -11.867 1 89.56 537 LYS B CA 1
ATOM 10376 C C . LYS B 1 537 ? -12.867 -29.281 -10.648 1 89.56 537 LYS B C 1
ATOM 10378 O O . LYS B 1 537 ? -13.375 -29.547 -9.555 1 89.56 537 LYS B O 1
ATOM 10383 N N . THR B 1 538 ? -12.07 -28.234 -10.867 1 87.75 538 THR B N 1
ATOM 10384 C CA . THR B 1 538 ? -11.703 -27.344 -9.773 1 87.75 538 THR B CA 1
ATOM 10385 C C . THR B 1 538 ? -12.922 -26.609 -9.242 1 87.75 538 THR B C 1
ATOM 10387 O O . THR B 1 538 ? -13.047 -26.375 -8.039 1 87.75 538 THR B O 1
ATOM 10390 N N . SER B 1 539 ? -13.812 -26.203 -10.125 1 90.19 539 SER B N 1
ATOM 10391 C CA . SER B 1 539 ? -15.039 -25.516 -9.719 1 90.19 539 SER B CA 1
ATOM 10392 C C . SER B 1 539 ? -15.906 -26.406 -8.844 1 90.19 539 SER B C 1
ATOM 10394 O O . SER B 1 539 ? -16.516 -25.938 -7.883 1 90.19 539 SER B O 1
ATOM 10396 N N . LEU B 1 540 ? -15.945 -27.656 -9.227 1 94.19 540 LEU B N 1
ATOM 10397 C CA . LEU B 1 540 ? -16.719 -28.609 -8.43 1 94.19 540 LEU B CA 1
ATOM 10398 C C . LEU B 1 540 ? -16.156 -28.703 -7.016 1 94.19 540 LEU B C 1
ATOM 10400 O O . LEU B 1 540 ? -16.906 -28.719 -6.043 1 94.19 540 LEU B O 1
ATOM 10404 N N . LEU B 1 541 ? -14.891 -28.766 -6.898 1 92.75 541 LEU B N 1
ATOM 10405 C CA . LEU B 1 541 ? -14.258 -28.844 -5.59 1 92.75 541 LEU B CA 1
ATOM 10406 C C . LEU B 1 541 ? -14.555 -27.578 -4.777 1 92.75 541 LEU B C 1
ATOM 10408 O O . LEU B 1 541 ? -14.766 -27.656 -3.562 1 92.75 541 LEU B O 1
ATOM 10412 N N . LYS B 1 542 ? -14.516 -26.5 -5.43 1 90.75 542 LYS B N 1
ATOM 10413 C CA . LYS B 1 542 ? -14.82 -25.234 -4.754 1 90.75 542 LYS B CA 1
ATOM 10414 C C . LYS B 1 542 ? -16.25 -25.234 -4.207 1 90.75 542 LYS B C 1
ATOM 10416 O O . LYS B 1 542 ? -16.5 -24.672 -3.137 1 90.75 542 LYS B O 1
ATOM 10421 N N . LEU B 1 543 ? -17.141 -25.844 -4.922 1 94.38 543 LEU B N 1
ATOM 10422 C CA . LEU B 1 543 ? -18.516 -25.953 -4.457 1 94.38 543 LEU B CA 1
ATOM 10423 C C . LEU B 1 543 ? -18.609 -26.859 -3.236 1 94.38 543 LEU B C 1
ATOM 10425 O O . LEU B 1 543 ? -19.312 -26.547 -2.277 1 94.38 543 LEU B O 1
ATOM 10429 N N . LEU B 1 544 ? -17.844 -27.922 -3.342 1 95.19 544 LEU B N 1
ATOM 10430 C CA . LEU B 1 544 ? -17.859 -28.891 -2.246 1 95.19 544 LEU B CA 1
ATOM 10431 C C . LEU B 1 544 ? -17.297 -28.266 -0.973 1 95.19 544 LEU B C 1
ATOM 10433 O O . LEU B 1 544 ? -17.641 -28.688 0.134 1 95.19 544 LEU B O 1
ATOM 10437 N N . LEU B 1 545 ? -16.469 -27.281 -1.156 1 93 545 LEU B N 1
ATOM 10438 C CA . LEU B 1 545 ? -15.844 -26.625 -0.019 1 93 545 LEU B CA 1
ATOM 10439 C C . LEU B 1 545 ? -16.625 -25.391 0.397 1 93 545 LEU B C 1
ATOM 10441 O O . LEU B 1 545 ? -16.156 -24.594 1.206 1 93 545 LEU B O 1
ATOM 10445 N N . SER B 1 546 ? -17.719 -25.156 -0.209 1 90.81 546 SER B N 1
ATOM 10446 C CA . SER B 1 546 ? -18.625 -24.047 0.094 1 90.81 546 SER B CA 1
ATOM 10447 C C . SER B 1 546 ? -17.984 -22.703 -0.225 1 90.81 546 SER B C 1
ATOM 10449 O O . SER B 1 546 ? -18.156 -21.734 0.515 1 90.81 546 SER B O 1
ATOM 10451 N N . TYR B 1 547 ? -17.125 -22.766 -1.276 1 87.31 547 TYR B N 1
ATOM 10452 C CA . TYR B 1 547 ? -16.609 -21.484 -1.774 1 87.31 547 TYR B CA 1
ATOM 10453 C C . TYR B 1 547 ? -17.75 -20.641 -2.346 1 87.31 547 TYR B C 1
ATOM 10455 O O . TYR B 1 547 ? -17.797 -19.438 -2.107 1 87.31 547 TYR B O 1
ATOM 10463 N N . TYR B 1 548 ? -18.578 -21.344 -3.152 1 87.94 548 TYR B N 1
ATOM 10464 C CA . TYR B 1 548 ? -19.734 -20.766 -3.824 1 87.94 548 TYR B CA 1
ATOM 10465 C C . TYR B 1 548 ? -20.984 -21.625 -3.633 1 87.94 548 TYR B C 1
ATOM 10467 O O . TYR B 1 548 ? -20.875 -22.844 -3.473 1 87.94 548 TYR B O 1
ATOM 10475 N N . PRO B 1 549 ? -22.062 -20.906 -3.611 1 89.62 549 PRO B N 1
ATOM 10476 C CA . PRO B 1 549 ? -23.281 -21.703 -3.695 1 89.62 549 PRO B CA 1
ATOM 10477 C C . PRO B 1 549 ? -23.609 -22.125 -5.121 1 89.62 549 PRO B C 1
ATOM 10479 O O . PRO B 1 549 ? -23.312 -21.406 -6.074 1 89.62 549 PRO B O 1
ATOM 10482 N N . PRO B 1 550 ? -24.125 -23.297 -5.223 1 94.12 550 PRO B N 1
ATOM 10483 C CA . PRO B 1 550 ? -24.547 -23.703 -6.562 1 94.12 550 PRO B CA 1
ATOM 10484 C C . PRO B 1 550 ? -25.641 -22.812 -7.133 1 94.12 550 PRO B C 1
ATOM 10486 O O . PRO B 1 550 ? -26.453 -22.266 -6.383 1 94.12 550 PRO B O 1
ATOM 10489 N N . THR B 1 551 ? -25.641 -22.609 -8.43 1 90.56 551 THR B N 1
ATOM 10490 C CA . THR B 1 551 ? -26.656 -21.812 -9.102 1 90.56 551 THR B CA 1
ATOM 10491 C C . THR B 1 551 ? -28 -22.547 -9.133 1 90.56 551 THR B C 1
ATOM 10493 O O . THR B 1 551 ? -29.047 -21.938 -8.906 1 90.56 551 THR B O 1
ATOM 10496 N N . LYS B 1 552 ? -27.953 -23.766 -9.547 1 93.81 552 LYS B N 1
ATOM 10497 C CA . LYS B 1 552 ? -29.094 -24.672 -9.5 1 93.81 552 LYS B CA 1
ATOM 10498 C C . LYS B 1 552 ? -28.734 -25.984 -8.797 1 93.81 552 LYS B C 1
ATOM 10500 O O . LYS B 1 552 ? -27.562 -26.375 -8.766 1 93.81 552 LYS B O 1
ATOM 10505 N N . GLY B 1 553 ? -29.688 -26.5 -8.141 1 94.88 553 GLY B N 1
ATOM 10506 C CA . GLY B 1 553 ? -29.438 -27.734 -7.43 1 94.88 553 GLY B CA 1
ATOM 10507 C C . GLY B 1 553 ? -28.922 -27.531 -6.02 1 94.88 553 GLY B C 1
ATOM 10508 O O . GLY B 1 553 ? -28.953 -26.422 -5.496 1 94.88 553 GLY B O 1
ATOM 10509 N N . ASN B 1 554 ? -28.578 -28.641 -5.395 1 95.25 554 ASN B N 1
ATOM 10510 C CA . ASN B 1 554 ? -28.094 -28.516 -4.027 1 95.25 554 ASN B CA 1
ATOM 10511 C C . ASN B 1 554 ? -27.094 -29.625 -3.688 1 95.25 554 ASN B C 1
ATOM 10513 O O . ASN B 1 554 ? -27.078 -30.672 -4.324 1 95.25 554 ASN B O 1
ATOM 10517 N N . ILE B 1 555 ? -26.25 -29.328 -2.834 1 96.62 555 ILE B N 1
ATOM 10518 C CA . ILE B 1 555 ? -25.312 -30.281 -2.23 1 96.62 555 ILE B CA 1
ATOM 10519 C C . ILE B 1 555 ? -25.719 -30.562 -0.787 1 96.62 555 ILE B C 1
ATOM 10521 O O . ILE B 1 555 ? -25.891 -29.625 0.007 1 96.62 555 ILE B O 1
ATOM 10525 N N . GLN B 1 556 ? -25.891 -31.828 -0.537 1 96.5 556 GLN B N 1
ATOM 10526 C CA . GLN B 1 556 ? -26.391 -32.188 0.783 1 96.5 556 GLN B CA 1
ATOM 10527 C C . GLN B 1 556 ? -25.406 -33.094 1.521 1 96.5 556 GLN B C 1
ATOM 10529 O O . GLN B 1 556 ? -24.781 -33.969 0.916 1 96.5 556 GLN B O 1
ATOM 10534 N N . LEU B 1 557 ? -25.203 -32.812 2.736 1 95.88 557 LEU B N 1
ATOM 10535 C CA . LEU B 1 557 ? -24.547 -33.688 3.674 1 95.88 557 LEU B CA 1
ATOM 10536 C C . LEU B 1 557 ? -25.562 -34.562 4.398 1 95.88 557 LEU B C 1
ATOM 10538 O O . LEU B 1 557 ? -26.141 -34.156 5.406 1 95.88 557 LEU B O 1
ATOM 10542 N N . ASP B 1 558 ? -25.625 -35.719 3.914 1 94.69 558 ASP B N 1
ATOM 10543 C CA . ASP B 1 558 ? -26.734 -36.562 4.336 1 94.69 558 ASP B CA 1
ATOM 10544 C C . ASP B 1 558 ? -28.078 -35.906 4.074 1 94.69 558 ASP B C 1
ATOM 10546 O O . ASP B 1 558 ? -28.484 -35.75 2.922 1 94.69 558 ASP B O 1
ATOM 10550 N N . THR B 1 559 ? -28.641 -35.25 5.125 1 91.38 559 THR B N 1
ATOM 10551 C CA . THR B 1 559 ? -29.938 -34.594 4.93 1 91.38 559 THR B CA 1
ATOM 10552 C C . THR B 1 559 ? -29.812 -33.094 5.059 1 91.38 559 THR B C 1
ATOM 10554 O O . THR B 1 559 ? -30.75 -32.344 4.719 1 91.38 559 THR B O 1
ATOM 10557 N N . LEU B 1 560 ? -28.688 -32.719 5.391 1 93.88 560 LEU B N 1
ATOM 10558 C CA . LEU B 1 560 ? -28.469 -31.281 5.621 1 93.88 560 LEU B CA 1
ATOM 10559 C C . LEU B 1 560 ? -27.906 -30.609 4.371 1 93.88 560 LEU B C 1
ATOM 10561 O O . LEU B 1 560 ? -26.922 -31.078 3.805 1 93.88 560 LEU B O 1
ATOM 10565 N N . ASP B 1 561 ? -28.516 -29.531 4.027 1 94.5 561 ASP B N 1
ATOM 10566 C CA . ASP B 1 561 ? -28.016 -28.766 2.896 1 94.5 561 ASP B CA 1
ATOM 10567 C C . ASP B 1 561 ? -26.719 -28.047 3.252 1 94.5 561 ASP B C 1
ATOM 10569 O O . ASP B 1 561 ? -26.609 -27.422 4.305 1 94.5 561 ASP B O 1
ATOM 10573 N N . LEU B 1 562 ? -25.734 -28.156 2.416 1 94.44 562 LEU B N 1
ATOM 10574 C CA . LEU B 1 562 ? -24.422 -27.578 2.65 1 94.44 562 LEU B CA 1
ATOM 10575 C C . LEU B 1 562 ? -24.516 -26.062 2.85 1 94.44 562 LEU B C 1
ATOM 10577 O O . LEU B 1 562 ? -23.734 -25.484 3.609 1 94.44 562 LEU B O 1
ATOM 10581 N N . GLN B 1 563 ? -25.469 -25.453 2.244 1 90.81 563 GLN B N 1
ATOM 10582 C CA . GLN B 1 563 ? -25.656 -24.016 2.34 1 90.81 563 GLN B CA 1
ATOM 10583 C C . GLN B 1 563 ? -26.172 -23.609 3.717 1 90.81 563 GLN B C 1
ATOM 10585 O O . GLN B 1 563 ? -26 -22.469 4.141 1 90.81 563 GLN B O 1
ATOM 10590 N N . GLU B 1 564 ? -26.766 -24.531 4.355 1 91.81 564 GLU B N 1
ATOM 10591 C CA . GLU B 1 564 ? -27.312 -24.266 5.684 1 91.81 564 GLU B CA 1
ATOM 10592 C C . GLU B 1 564 ? -26.281 -24.547 6.773 1 91.81 564 GLU B C 1
ATOM 10594 O O . GLU B 1 564 ? -26.438 -24.109 7.914 1 91.81 564 GLU B O 1
ATOM 10599 N N . ALA B 1 565 ? -25.281 -25.219 6.43 1 92.31 565 ALA B N 1
ATOM 10600 C CA . ALA B 1 565 ? -24.219 -25.531 7.383 1 92.31 565 ALA B CA 1
ATOM 10601 C C . ALA B 1 565 ? -23.219 -24.375 7.488 1 92.31 565 ALA B C 1
ATOM 10603 O O . ALA B 1 565 ? -23 -23.656 6.516 1 92.31 565 ALA B O 1
ATOM 10604 N N . SER B 1 566 ? -22.703 -24.234 8.641 1 91.31 566 SER B N 1
ATOM 10605 C CA . SER B 1 566 ? -21.641 -23.25 8.805 1 91.31 566 SER B CA 1
ATOM 10606 C C . SER B 1 566 ? -20.438 -23.594 7.941 1 91.31 566 SER B C 1
ATOM 10608 O O . SER B 1 566 ? -19.859 -24.688 8.07 1 91.31 566 SER B O 1
ATOM 10610 N N . ALA B 1 567 ? -20.047 -22.703 7.07 1 91.62 567 ALA B N 1
ATOM 10611 C CA . ALA B 1 567 ? -18.922 -22.938 6.164 1 91.62 567 ALA B CA 1
ATOM 10612 C C . ALA B 1 567 ? -17.625 -23.094 6.941 1 91.62 567 ALA B C 1
ATOM 10614 O O . ALA B 1 567 ? -16.781 -23.922 6.582 1 91.62 567 ALA B O 1
ATOM 10615 N N . ASN B 1 568 ? -17.547 -22.344 7.988 1 89.88 568 ASN B N 1
ATOM 10616 C CA . ASN B 1 568 ? -16.344 -22.406 8.812 1 89.88 568 ASN B CA 1
ATOM 10617 C C . ASN B 1 568 ? -16.172 -23.766 9.469 1 89.88 568 ASN B C 1
ATOM 10619 O O . ASN B 1 568 ? -15.07 -24.328 9.469 1 89.88 568 ASN B O 1
ATOM 10623 N N . HIS B 1 569 ? -17.25 -24.281 9.984 1 91 569 HIS B N 1
ATOM 10624 C CA . HIS B 1 569 ? -17.188 -25.578 10.633 1 91 569 HIS B CA 1
ATOM 10625 C C . HIS B 1 569 ? -16.969 -26.703 9.617 1 91 569 HIS B C 1
ATOM 10627 O O . HIS B 1 569 ? -16.281 -27.688 9.906 1 91 569 HIS B O 1
ATOM 10633 N N . TRP B 1 570 ? -17.547 -26.531 8.5 1 92.94 570 TRP B N 1
ATOM 10634 C CA . TRP B 1 570 ? -17.359 -27.516 7.434 1 92.94 570 TRP B CA 1
ATOM 10635 C C . TRP B 1 570 ? -15.898 -27.578 7.004 1 92.94 570 TRP B C 1
ATOM 10637 O O . TRP B 1 570 ? -15.32 -28.656 6.906 1 92.94 570 TRP B O 1
ATOM 10647 N N . ARG B 1 571 ? -15.352 -26.469 6.836 1 91.56 571 ARG B N 1
ATOM 10648 C CA . ARG B 1 571 ? -13.969 -26.391 6.363 1 91.56 571 ARG B CA 1
ATOM 10649 C C . ARG B 1 571 ? -13 -26.859 7.441 1 91.56 571 ARG B C 1
ATOM 10651 O O . ARG B 1 571 ? -11.891 -27.312 7.133 1 91.56 571 ARG B O 1
ATOM 10658 N N . LYS B 1 572 ? -13.445 -26.703 8.648 1 90.44 572 LYS B N 1
ATOM 10659 C CA . LYS B 1 572 ? -12.633 -27.234 9.734 1 90.44 572 LYS B CA 1
ATOM 10660 C C . LYS B 1 572 ? -12.508 -28.75 9.641 1 90.44 572 LYS B C 1
ATOM 10662 O O . LYS B 1 572 ? -11.469 -29.328 10 1 90.44 572 LYS B O 1
ATOM 10667 N N . LYS B 1 573 ? -13.484 -29.359 9.023 1 92.94 573 LYS B N 1
ATOM 10668 C CA . LYS B 1 573 ? -13.516 -30.812 8.898 1 92.94 573 LYS B CA 1
ATOM 10669 C C . LYS B 1 573 ? -12.867 -31.266 7.594 1 92.94 573 LYS B C 1
ATOM 10671 O O . LYS B 1 573 ? -12.758 -32.469 7.332 1 92.94 573 LYS B O 1
ATOM 10676 N N . CYS B 1 574 ? -12.43 -30.359 6.867 1 93.94 574 CYS B N 1
ATOM 10677 C CA . CYS B 1 574 ? -11.914 -30.688 5.547 1 93.94 574 CYS B CA 1
ATOM 10678 C C . CYS B 1 574 ? -10.422 -30.359 5.445 1 93.94 574 CYS B C 1
ATOM 10680 O O . CYS B 1 574 ? -9.969 -29.344 5.965 1 93.94 574 CYS B O 1
ATOM 10682 N N . GLY B 1 575 ? -9.641 -31.297 4.973 1 92.38 575 GLY B N 1
ATOM 10683 C CA . GLY B 1 575 ? -8.289 -31.047 4.52 1 92.38 575 GLY B CA 1
ATOM 10684 C C . GLY B 1 575 ? -8.195 -30.766 3.031 1 92.38 575 GLY B C 1
ATOM 10685 O O . GLY B 1 575 ? -8.773 -31.5 2.225 1 92.38 575 GLY B O 1
ATOM 10686 N N . ILE B 1 576 ? -7.543 -29.672 2.725 1 92.06 576 ILE B N 1
ATOM 10687 C CA . ILE B 1 576 ? -7.672 -29.203 1.347 1 92.06 576 ILE B CA 1
ATOM 10688 C C . ILE B 1 576 ? -6.293 -28.891 0.775 1 92.06 576 ILE B C 1
ATOM 10690 O O . ILE B 1 576 ? -5.469 -28.266 1.438 1 92.06 576 ILE B O 1
ATOM 10694 N N . VAL B 1 577 ? -6.02 -29.406 -0.364 1 91 577 VAL B N 1
ATOM 10695 C CA . VAL B 1 577 ? -4.867 -29.016 -1.167 1 91 577 VAL B CA 1
ATOM 10696 C C . VAL B 1 577 ? -5.324 -28.578 -2.557 1 91 577 VAL B C 1
ATOM 10698 O O . VAL B 1 577 ? -5.758 -29.406 -3.363 1 91 577 VAL B O 1
ATOM 10701 N N . LEU B 1 578 ? -5.254 -27.344 -2.799 1 86.06 578 LEU B N 1
ATOM 10702 C CA . LEU B 1 578 ? -5.664 -26.812 -4.094 1 86.06 578 LEU B CA 1
ATOM 10703 C C . LEU B 1 578 ? -4.469 -26.719 -5.039 1 86.06 578 LEU B C 1
ATOM 10705 O O . LEU B 1 578 ? -3.32 -26.719 -4.598 1 86.06 578 LEU B O 1
ATOM 10709 N N . GLN B 1 579 ? -4.777 -26.578 -6.266 1 75.44 579 GLN B N 1
ATOM 10710 C CA . GLN B 1 579 ? -3.752 -26.453 -7.293 1 75.44 579 GLN B CA 1
ATOM 10711 C C . GLN B 1 579 ? -2.928 -25.188 -7.098 1 75.44 579 GLN B C 1
ATOM 10713 O O . GLN B 1 579 ? -1.705 -25.203 -7.254 1 75.44 579 GLN B O 1
ATOM 10718 N N . ASP B 1 580 ? -3.605 -24.094 -6.711 1 77.25 580 ASP B N 1
ATOM 10719 C CA . ASP B 1 580 ? -2.949 -22.812 -6.535 1 77.25 580 ASP B CA 1
ATOM 10720 C C . ASP B 1 580 ? -2.803 -22.469 -5.055 1 77.25 580 ASP B C 1
ATOM 10722 O O . ASP B 1 580 ? -3.029 -21.328 -4.652 1 77.25 580 ASP B O 1
ATOM 10726 N N . GLY B 1 581 ? -2.375 -23.547 -4.305 1 84.88 581 GLY B N 1
ATOM 10727 C CA . GLY B 1 581 ? -2.182 -23.297 -2.887 1 84.88 581 GLY B CA 1
ATOM 10728 C C . GLY B 1 581 ? -1.109 -22.266 -2.602 1 84.88 581 GLY B C 1
ATOM 10729 O O . GLY B 1 581 ? -0.187 -22.078 -3.4 1 84.88 581 GLY B O 1
ATOM 10730 N N . LYS B 1 582 ? -1.249 -21.531 -1.469 1 86.56 582 LYS B N 1
ATOM 10731 C CA . LYS B 1 582 ? -0.33 -20.453 -1.145 1 86.56 582 LYS B CA 1
ATOM 10732 C C . LYS B 1 582 ? 0.432 -20.734 0.145 1 86.56 582 LYS B C 1
ATOM 10734 O O . LYS B 1 582 ? -0.096 -21.391 1.051 1 86.56 582 LYS B O 1
ATOM 10739 N N . ILE B 1 583 ? 1.688 -20.266 0.148 1 88.12 583 ILE B N 1
ATOM 10740 C CA . ILE B 1 583 ? 2.541 -20.344 1.329 1 88.12 583 ILE B CA 1
ATOM 10741 C C . ILE B 1 583 ? 2.625 -18.969 1.997 1 88.12 583 ILE B C 1
ATOM 10743 O O . ILE B 1 583 ? 2.711 -17.938 1.316 1 88.12 583 ILE B O 1
ATOM 10747 N N . PHE B 1 584 ? 2.518 -18.969 3.332 1 86.5 584 PHE B N 1
ATOM 10748 C CA . PHE B 1 584 ? 2.557 -17.719 4.086 1 86.5 584 PHE B CA 1
ATOM 10749 C C . PHE B 1 584 ? 3.965 -17.438 4.594 1 86.5 584 PHE B C 1
ATOM 10751 O O . PHE B 1 584 ? 4.789 -18.344 4.699 1 86.5 584 PHE B O 1
ATOM 10758 N N . SER B 1 585 ? 4.207 -16.156 4.848 1 82.38 585 SER B N 1
ATOM 10759 C CA . SER B 1 585 ? 5.473 -15.789 5.469 1 82.38 585 SER B CA 1
ATOM 10760 C C . SER B 1 585 ? 5.57 -16.328 6.891 1 82.38 585 SER B C 1
ATOM 10762 O O . SER B 1 585 ? 4.668 -16.125 7.703 1 82.38 585 SER B O 1
ATOM 10764 N N . GLY B 1 586 ? 6.539 -17.062 7.137 1 81.81 586 GLY B N 1
ATOM 10765 C CA . GLY B 1 586 ? 6.762 -17.703 8.422 1 81.81 586 GLY B CA 1
ATOM 10766 C C . GLY B 1 586 ? 7.652 -18.922 8.336 1 81.81 586 GLY B C 1
ATOM 10767 O O . GLY B 1 586 ? 8.328 -19.141 7.324 1 81.81 586 GLY B O 1
ATOM 10768 N N . THR B 1 587 ? 7.645 -19.688 9.328 1 85.81 587 THR B N 1
ATOM 10769 C CA . THR B 1 587 ? 8.477 -20.891 9.352 1 85.81 587 THR B CA 1
ATOM 10770 C C . THR B 1 587 ? 7.77 -22.062 8.68 1 85.81 587 THR B C 1
ATOM 10772 O O . THR B 1 587 ? 6.559 -22 8.445 1 85.81 587 THR B O 1
ATOM 10775 N N . ILE B 1 588 ? 8.547 -23.078 8.352 1 91.44 588 ILE B N 1
ATOM 10776 C CA . ILE B 1 588 ? 7.984 -24.297 7.773 1 91.44 588 ILE B CA 1
ATOM 10777 C C . ILE B 1 588 ? 6.961 -24.891 8.734 1 91.44 588 ILE B C 1
ATOM 10779 O O . ILE B 1 588 ? 5.875 -25.312 8.328 1 91.44 588 ILE B O 1
ATOM 10783 N N . ALA B 1 589 ? 7.324 -24.844 9.977 1 92.88 589 ALA B N 1
ATOM 10784 C CA . ALA B 1 589 ? 6.43 -25.391 11 1 92.88 589 ALA B CA 1
ATOM 10785 C C . ALA B 1 589 ? 5.105 -24.641 11.031 1 92.88 589 ALA B C 1
ATOM 10787 O O . ALA B 1 589 ? 4.035 -25.234 11.117 1 92.88 589 ALA B O 1
ATOM 10788 N N . GLU B 1 590 ? 5.16 -23.359 10.922 1 90.19 590 GLU B N 1
ATOM 10789 C CA . GLU B 1 590 ? 3.967 -22.516 10.961 1 90.19 590 GLU B CA 1
ATOM 10790 C C . GLU B 1 590 ? 3.094 -22.719 9.727 1 90.19 590 GLU B C 1
ATOM 10792 O O . GLU B 1 590 ? 1.869 -22.594 9.797 1 90.19 590 GLU B O 1
ATOM 10797 N N . ASN B 1 591 ? 3.758 -23 8.617 1 92.5 591 ASN B N 1
ATOM 10798 C CA . ASN B 1 591 ? 3.012 -23.203 7.379 1 92.5 591 ASN B CA 1
ATOM 10799 C C . ASN B 1 591 ? 2.318 -24.562 7.363 1 92.5 591 ASN B C 1
ATOM 10801 O O . ASN B 1 591 ? 1.277 -24.734 6.723 1 92.5 591 ASN B O 1
ATOM 10805 N N . ILE B 1 592 ? 2.947 -25.484 8.062 1 95.25 592 ILE B N 1
ATOM 10806 C CA . ILE B 1 592 ? 2.326 -26.812 8.148 1 95.25 592 ILE B CA 1
ATOM 10807 C C . ILE B 1 592 ? 1.211 -26.781 9.195 1 95.25 592 ILE B C 1
ATOM 10809 O O . ILE B 1 592 ? 0.104 -27.266 8.938 1 95.25 592 ILE B O 1
ATOM 10813 N N . ALA B 1 593 ? 1.578 -26.219 10.312 1 93.94 593 ALA B N 1
ATOM 10814 C CA . ALA B 1 593 ? 0.582 -26.062 11.367 1 93.94 593 ALA B CA 1
ATOM 10815 C C . ALA B 1 593 ? -0.029 -24.656 11.336 1 93.94 593 ALA B C 1
ATOM 10817 O O . ALA B 1 593 ? 0.052 -23.922 12.312 1 93.94 593 ALA B O 1
ATOM 10818 N N . ILE B 1 594 ? -0.739 -24.328 10.367 1 89.25 594 ILE B N 1
ATOM 10819 C CA . ILE B 1 594 ? -1.131 -22.953 10.062 1 89.25 594 ILE B CA 1
ATOM 10820 C C . ILE B 1 594 ? -2.227 -22.516 11.023 1 89.25 594 ILE B C 1
ATOM 10822 O O . ILE B 1 594 ? -2.314 -21.328 11.367 1 89.25 594 ILE B O 1
ATOM 10826 N N . ALA B 1 595 ? -3.066 -23.344 11.508 1 86.88 595 ALA B N 1
ATOM 10827 C CA . ALA B 1 595 ? -4.234 -22.984 12.312 1 86.88 595 ALA B CA 1
ATOM 10828 C C . ALA B 1 595 ? -3.926 -23.094 13.797 1 86.88 595 ALA B C 1
ATOM 10830 O O . ALA B 1 595 ? -4.637 -22.516 14.625 1 86.88 595 ALA B O 1
ATOM 10831 N N . ASP B 1 596 ? -2.801 -23.781 14.094 1 87.31 596 ASP B N 1
ATOM 10832 C CA . ASP B 1 596 ? -2.545 -24.062 15.508 1 87.31 596 ASP B CA 1
ATOM 10833 C C . ASP B 1 596 ? -1.602 -23.031 16.109 1 87.31 596 ASP B C 1
ATOM 10835 O O . ASP B 1 596 ? -0.588 -22.672 15.508 1 87.31 596 ASP B O 1
ATOM 10839 N N . GLU B 1 597 ? -1.983 -22.625 17.219 1 83.56 597 GLU B N 1
ATOM 10840 C CA . GLU B 1 597 ? -1.106 -21.703 17.953 1 83.56 597 GLU B CA 1
ATOM 10841 C C . GLU B 1 597 ? 0.073 -22.453 18.562 1 83.56 597 GLU B C 1
ATOM 10843 O O . GLU B 1 597 ? 1.202 -21.969 18.547 1 83.56 597 GLU B O 1
ATOM 10848 N N . ILE B 1 598 ? -0.279 -23.609 19.078 1 87.38 598 ILE B N 1
ATOM 10849 C CA . ILE B 1 598 ? 0.745 -24.5 19.625 1 87.38 598 ILE B CA 1
ATOM 10850 C C . ILE B 1 598 ? 0.948 -25.688 18.688 1 87.38 598 ILE B C 1
ATOM 10852 O O . ILE B 1 598 ? 0.016 -26.453 18.438 1 87.38 598 ILE B O 1
ATOM 10856 N N . ILE B 1 599 ? 2.109 -25.828 18.234 1 91.25 599 ILE B N 1
ATOM 10857 C CA . ILE B 1 599 ? 2.408 -26.844 17.234 1 91.25 599 ILE B CA 1
ATOM 10858 C C . ILE B 1 599 ? 2.695 -28.172 17.906 1 91.25 599 ILE B C 1
ATOM 10860 O O . ILE B 1 599 ? 3.486 -28.25 18.859 1 91.25 599 ILE B O 1
ATOM 10864 N N . ASP B 1 600 ? 1.997 -29.172 17.531 1 93.75 600 ASP B N 1
ATOM 10865 C CA . ASP B 1 600 ? 2.279 -30.531 17.969 1 93.75 600 ASP B CA 1
ATOM 10866 C C . ASP B 1 600 ? 3.445 -31.125 17.172 1 93.75 600 ASP B C 1
ATOM 10868 O O . ASP B 1 600 ? 3.305 -31.438 15.992 1 93.75 600 ASP B O 1
ATOM 10872 N N . GLU B 1 601 ? 4.461 -31.406 17.828 1 93.12 601 GLU B N 1
ATOM 10873 C CA . GLU B 1 601 ? 5.699 -31.797 17.172 1 93.12 601 GLU B CA 1
ATOM 10874 C C . GLU B 1 601 ? 5.562 -33.188 16.531 1 93.12 601 GLU B C 1
ATOM 10876 O O . GLU B 1 601 ? 6.094 -33.438 15.445 1 93.12 601 GLU B O 1
ATOM 10881 N N . ASP B 1 602 ? 4.875 -34 17.188 1 94.12 602 ASP B N 1
ATOM 10882 C CA . ASP B 1 602 ? 4.707 -35.344 16.656 1 94.12 602 ASP B CA 1
ATOM 10883 C C . ASP B 1 602 ? 3.881 -35.312 15.375 1 94.12 602 ASP B C 1
ATOM 10885 O O . ASP B 1 602 ? 4.227 -36 14.398 1 94.12 602 ASP B O 1
ATOM 10889 N N . LYS B 1 603 ? 2.805 -34.656 15.398 1 95.25 603 LYS B N 1
ATOM 10890 C CA . LYS B 1 603 ? 1.976 -34.5 14.203 1 95.25 603 LYS B CA 1
ATOM 10891 C C . LYS B 1 603 ? 2.752 -33.844 13.07 1 95.25 603 LYS B C 1
ATOM 10893 O O . LYS B 1 603 ? 2.576 -34.188 11.906 1 95.25 603 LYS B O 1
ATOM 10898 N N . LEU B 1 604 ? 3.549 -32.938 13.5 1 96.38 604 LEU B N 1
ATOM 10899 C CA . LEU B 1 604 ? 4.344 -32.219 12.523 1 96.38 604 LEU B CA 1
ATOM 10900 C C . LEU B 1 604 ? 5.324 -33.125 11.805 1 96.38 604 LEU B C 1
ATOM 10902 O O . LEU B 1 604 ? 5.434 -33.094 10.578 1 96.38 604 LEU B O 1
ATOM 10906 N N . ILE B 1 605 ? 5.977 -33.938 12.539 1 96 605 ILE B N 1
ATOM 10907 C CA . ILE B 1 605 ? 6.965 -34.875 11.977 1 96 605 ILE B CA 1
ATOM 10908 C C . ILE B 1 605 ? 6.266 -35.906 11.102 1 96 605 ILE B C 1
ATOM 10910 O O . ILE B 1 605 ? 6.738 -36.219 10.016 1 96 605 ILE B O 1
ATOM 10914 N N . ASN B 1 606 ? 5.191 -36.375 11.562 1 96.12 606 ASN B N 1
ATOM 10915 C CA . ASN B 1 606 ? 4.426 -37.344 10.797 1 96.12 606 ASN B CA 1
ATOM 10916 C C . ASN B 1 606 ? 3.93 -36.781 9.477 1 96.12 606 ASN B C 1
ATOM 10918 O O . ASN B 1 606 ? 3.963 -37.438 8.445 1 96.12 606 ASN B O 1
ATOM 10922 N N . ALA B 1 607 ? 3.391 -35.562 9.539 1 96.81 607 ALA B N 1
ATOM 10923 C CA . ALA B 1 607 ? 2.914 -34.906 8.336 1 96.81 607 ALA B CA 1
ATOM 10924 C C . ALA B 1 607 ? 4.047 -34.688 7.336 1 96.81 607 ALA B C 1
ATOM 10926 O O . ALA B 1 607 ? 3.871 -34.906 6.133 1 96.81 607 ALA B O 1
ATOM 10927 N N . ALA B 1 608 ? 5.191 -34.344 7.855 1 96.75 608 ALA B N 1
ATOM 10928 C CA . ALA B 1 608 ? 6.355 -34.125 6.996 1 96.75 608 ALA B CA 1
ATOM 10929 C C . ALA B 1 608 ? 6.828 -35.438 6.375 1 96.75 608 ALA B C 1
ATOM 10931 O O . ALA B 1 608 ? 7.27 -35.438 5.223 1 96.75 608 ALA B O 1
ATOM 10932 N N . LYS B 1 609 ? 6.711 -36.469 7.137 1 96.19 609 LYS B N 1
ATOM 10933 C CA . LYS B 1 609 ? 7.086 -37.781 6.641 1 96.19 609 LYS B CA 1
ATOM 10934 C C . LYS B 1 609 ? 6.129 -38.25 5.551 1 96.19 609 LYS B C 1
ATOM 10936 O O . LYS B 1 609 ? 6.559 -38.781 4.52 1 96.19 609 LYS B O 1
ATOM 10941 N N . THR B 1 610 ? 4.914 -38.062 5.801 1 95.38 610 THR B N 1
ATOM 10942 C CA . THR B 1 610 ? 3.896 -38.469 4.848 1 95.38 610 THR B CA 1
ATOM 10943 C C . THR B 1 610 ? 4.059 -37.719 3.523 1 95.38 610 THR B C 1
ATOM 10945 O O . THR B 1 610 ? 3.867 -38.312 2.453 1 95.38 610 THR B O 1
ATOM 10948 N N . ALA B 1 611 ? 4.398 -36.469 3.617 1 95.06 611 ALA B N 1
ATOM 10949 C CA . ALA B 1 611 ? 4.578 -35.656 2.418 1 95.06 611 ALA B CA 1
ATOM 10950 C C . ALA B 1 611 ? 5.988 -35.812 1.855 1 95.06 611 ALA B C 1
ATOM 10952 O O . ALA B 1 611 ? 6.352 -35.156 0.88 1 95.06 611 ALA B O 1
ATOM 10953 N N . ASN B 1 612 ? 6.797 -36.625 2.455 1 93.56 612 ASN B N 1
ATOM 10954 C CA . ASN B 1 612 ? 8.156 -36.938 2.021 1 93.56 612 ASN B CA 1
ATOM 10955 C C . ASN B 1 612 ? 9.008 -35.688 1.917 1 93.56 612 ASN B C 1
ATOM 10957 O O . ASN B 1 612 ? 9.695 -35.469 0.916 1 93.56 612 ASN B O 1
ATOM 10961 N N . ILE B 1 613 ? 8.906 -34.812 2.859 1 92.62 613 ILE B N 1
ATOM 10962 C CA . ILE B 1 613 ? 9.68 -33.562 2.83 1 92.62 613 ILE B CA 1
ATOM 10963 C C . ILE B 1 613 ? 10.578 -33.5 4.062 1 92.62 613 ILE B C 1
ATOM 10965 O O . ILE B 1 613 ? 11.406 -32.594 4.176 1 92.62 613 ILE B O 1
ATOM 10969 N N . LEU B 1 614 ? 10.516 -34.438 4.914 1 93.81 614 LEU B N 1
ATOM 10970 C CA . LEU B 1 614 ? 11.242 -34.438 6.176 1 93.81 614 LEU B CA 1
ATOM 10971 C C . LEU B 1 614 ? 12.75 -34.375 5.938 1 93.81 614 LEU B C 1
ATOM 10973 O O . LEU B 1 614 ? 13.469 -33.656 6.625 1 93.81 614 LEU B O 1
ATOM 10977 N N . GLU B 1 615 ? 13.18 -35.156 5.031 1 87.62 615 GLU B N 1
ATOM 10978 C CA . GLU B 1 615 ? 14.609 -35.219 4.754 1 87.62 615 GLU B CA 1
ATOM 10979 C C . GLU B 1 615 ? 15.141 -33.844 4.273 1 87.62 615 GLU B C 1
ATOM 10981 O O . GLU B 1 615 ? 16.25 -33.469 4.637 1 87.62 615 GLU B O 1
ATOM 10986 N N . LEU B 1 616 ? 14.398 -33.25 3.51 1 82.06 616 LEU B N 1
ATOM 10987 C CA . LEU B 1 616 ? 14.789 -31.906 3.037 1 82.06 616 LEU B CA 1
ATOM 10988 C C . LEU B 1 616 ? 14.859 -30.922 4.195 1 82.06 616 LEU B C 1
ATOM 10990 O O . LEU B 1 616 ? 15.758 -30.078 4.242 1 82.06 616 LEU B O 1
ATOM 10994 N N . ILE B 1 617 ? 13.906 -31 5.109 1 88.06 617 ILE B N 1
ATOM 10995 C CA . ILE B 1 617 ? 13.828 -30.094 6.242 1 88.06 617 ILE B CA 1
ATOM 10996 C C . ILE B 1 617 ? 15.016 -30.312 7.172 1 88.06 617 ILE B C 1
ATOM 10998 O O . ILE B 1 617 ? 15.562 -29.359 7.742 1 88.06 617 ILE B O 1
ATOM 11002 N N . LYS B 1 618 ? 15.406 -31.516 7.219 1 82.69 618 LYS B N 1
ATOM 11003 C CA . LYS B 1 618 ? 16.516 -31.875 8.094 1 82.69 618 LYS B CA 1
ATOM 11004 C C . LYS B 1 618 ? 17.828 -31.297 7.582 1 82.69 618 LYS B C 1
ATOM 11006 O O . LYS B 1 618 ? 18.734 -31 8.367 1 82.69 618 LYS B O 1
ATOM 11011 N N . VAL B 1 619 ? 17.891 -31.125 6.305 1 73.69 619 VAL B N 1
ATOM 11012 C CA . VAL B 1 619 ? 19.125 -30.641 5.684 1 73.69 619 VAL B CA 1
ATOM 11013 C C . VAL B 1 619 ? 19.203 -29.125 5.812 1 73.69 619 VAL B C 1
ATOM 11015 O O . VAL B 1 619 ? 20.281 -28.547 5.754 1 73.69 619 VAL B O 1
ATOM 11018 N N . LEU B 1 620 ? 18.109 -28.578 6.047 1 73.31 620 LEU B N 1
ATOM 11019 C CA . LEU B 1 620 ? 18.109 -27.125 6.211 1 73.31 620 LEU B CA 1
ATOM 11020 C C . LEU B 1 620 ? 18.703 -26.734 7.562 1 73.31 620 LEU B C 1
ATOM 11022 O O . LEU B 1 620 ? 18.406 -27.375 8.578 1 73.31 620 LEU B O 1
ATOM 11026 N N . PRO B 1 621 ? 19.438 -25.703 7.594 1 63.75 621 PRO B N 1
ATOM 11027 C CA . PRO B 1 621 ? 20.109 -25.281 8.828 1 63.75 621 PRO B CA 1
ATOM 11028 C C . PRO B 1 621 ? 19.141 -25.031 9.977 1 63.75 621 PRO B C 1
ATOM 11030 O O . PRO B 1 621 ? 19.422 -25.359 11.125 1 63.75 621 PRO B O 1
ATOM 11033 N N . MET B 1 622 ? 18 -24.5 9.719 1 71.69 622 MET B N 1
ATOM 11034 C CA . MET B 1 622 ? 17.047 -24.156 10.773 1 71.69 622 MET B CA 1
ATOM 11035 C C . MET B 1 622 ? 15.922 -25.172 10.836 1 71.69 622 MET B C 1
ATOM 11037 O O . MET B 1 622 ? 14.953 -24.984 11.578 1 71.69 622 MET B O 1
ATOM 11041 N N . GLY B 1 623 ? 16.078 -26.125 10.039 1 81.19 623 GLY B N 1
ATOM 11042 C CA . GLY B 1 623 ? 15.062 -27.172 10.055 1 81.19 623 GLY B CA 1
ATOM 11043 C C . GLY B 1 623 ? 13.656 -26.656 9.844 1 81.19 623 GLY B C 1
ATOM 11044 O O . GLY B 1 623 ? 13.398 -25.891 8.914 1 81.19 623 GLY B O 1
ATOM 11045 N N . PHE B 1 624 ? 12.797 -27.016 10.883 1 88.56 624 PHE B N 1
ATOM 11046 C CA . PHE B 1 624 ? 11.391 -26.625 10.812 1 88.56 624 PHE B CA 1
ATOM 11047 C C . PHE B 1 624 ? 11.234 -25.125 11.039 1 88.56 624 PHE B C 1
ATOM 11049 O O . PHE B 1 624 ? 10.195 -24.547 10.711 1 88.56 624 PHE B O 1
ATOM 11056 N N . ASN B 1 625 ? 12.219 -24.516 11.461 1 80.19 625 ASN B N 1
ATOM 11057 C CA . ASN B 1 625 ? 12.156 -23.094 11.758 1 80.19 625 ASN B CA 1
ATOM 11058 C C . ASN B 1 625 ? 12.672 -22.25 10.594 1 80.19 625 ASN B C 1
ATOM 11060 O O . ASN B 1 625 ? 12.75 -21.031 10.695 1 80.19 625 ASN B O 1
ATOM 11064 N N . THR B 1 626 ? 12.875 -22.891 9.547 1 77.25 626 THR B N 1
ATOM 11065 C CA . THR B 1 626 ? 13.32 -22.172 8.359 1 77.25 626 THR B CA 1
ATOM 11066 C C . THR B 1 626 ? 12.211 -21.266 7.828 1 77.25 626 THR B C 1
ATOM 11068 O O . THR B 1 626 ? 11.055 -21.688 7.719 1 77.25 626 THR B O 1
ATOM 11071 N N . LYS B 1 627 ? 12.539 -20.047 7.594 1 78 627 LYS B N 1
ATOM 11072 C CA . LYS B 1 627 ? 11.562 -19.078 7.09 1 78 627 LYS B CA 1
ATOM 11073 C C . LYS B 1 627 ? 11.336 -19.266 5.59 1 78 627 LYS B C 1
ATOM 11075 O O . LYS B 1 627 ? 12.289 -19.406 4.828 1 78 627 LYS B O 1
ATOM 11080 N N . ILE B 1 628 ? 10.055 -19.328 5.312 1 81.88 628 ILE B N 1
ATOM 11081 C CA . ILE B 1 628 ? 9.68 -19.484 3.91 1 81.88 628 ILE B CA 1
ATOM 11082 C C . ILE B 1 628 ? 8.609 -18.453 3.543 1 81.88 628 ILE B C 1
ATOM 11084 O O . ILE B 1 628 ? 8.133 -17.719 4.406 1 81.88 628 ILE B O 1
ATOM 11088 N N . GLY B 1 629 ? 8.227 -18.391 2.268 1 74.25 629 GLY B N 1
ATOM 11089 C CA . GLY B 1 629 ?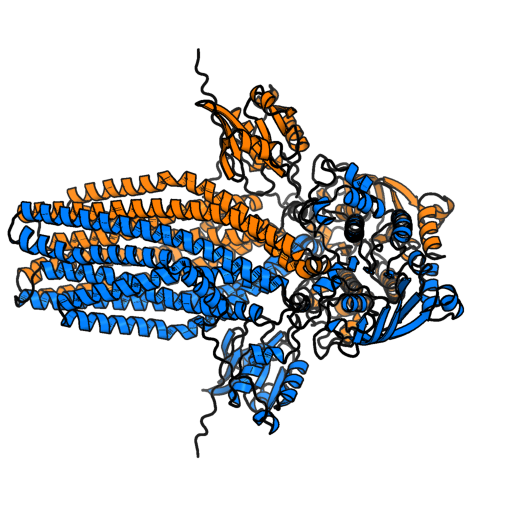 7.219 -17.438 1.807 1 74.25 629 GLY B CA 1
ATOM 11090 C C . GLY B 1 629 ? 7.812 -16.172 1.233 1 74.25 629 GLY B C 1
ATOM 11091 O O . GLY B 1 629 ? 8.93 -16.188 0.709 1 74.25 629 GLY B O 1
ATOM 11092 N N . ASN B 1 630 ? 7.078 -15.188 1.373 1 65.25 630 ASN B N 1
ATOM 11093 C CA . ASN B 1 630 ? 7.5 -13.93 0.769 1 65.25 630 ASN B CA 1
ATOM 11094 C C . ASN B 1 630 ? 8.758 -13.375 1.442 1 65.25 630 ASN B C 1
ATOM 11096 O O . ASN B 1 630 ? 9.562 -12.711 0.801 1 65.25 630 ASN B O 1
ATOM 11100 N N . SER B 1 631 ? 8.836 -13.695 2.693 1 62.75 631 SER B N 1
ATOM 11101 C CA . SER B 1 631 ? 9.953 -13.148 3.465 1 62.75 631 SER B CA 1
ATOM 11102 C C . SER B 1 631 ? 11.039 -14.195 3.67 1 62.75 631 SER B C 1
ATOM 11104 O O . SER B 1 631 ? 11.984 -13.977 4.438 1 62.75 631 SER B O 1
ATOM 11106 N N . GLY B 1 632 ? 10.953 -15.336 2.98 1 66.5 632 GLY B N 1
ATOM 11107 C CA . GLY B 1 632 ? 11.906 -16.406 3.205 1 66.5 632 GLY B CA 1
ATOM 11108 C C . GLY B 1 632 ? 12.43 -17.016 1.918 1 66.5 632 GLY B C 1
ATOM 11109 O O . GLY B 1 632 ? 12.43 -16.359 0.871 1 66.5 632 GLY B O 1
ATOM 11110 N N . ILE B 1 633 ? 12.914 -18.188 2.107 1 67.38 633 ILE B N 1
ATOM 11111 C CA . ILE B 1 633 ? 13.5 -18.891 0.975 1 67.38 633 ILE B CA 1
ATOM 11112 C C . ILE B 1 633 ? 12.406 -19.266 -0.024 1 67.38 633 ILE B C 1
ATOM 11114 O O . ILE B 1 633 ? 11.289 -19.594 0.367 1 67.38 633 ILE B O 1
ATOM 11118 N N . GLU B 1 634 ? 12.75 -19.156 -1.264 1 68.38 634 GLU B N 1
ATOM 11119 C CA . GLU B 1 634 ? 11.82 -19.578 -2.311 1 68.38 634 GLU B CA 1
ATOM 11120 C C . GLU B 1 634 ? 11.82 -21.094 -2.48 1 68.38 634 GLU B C 1
ATOM 11122 O O . GLU B 1 634 ? 12.883 -21.719 -2.543 1 68.38 634 GLU B O 1
ATOM 11127 N N . LEU B 1 635 ? 10.664 -21.625 -2.389 1 74.62 635 LEU B N 1
ATOM 11128 C CA . LEU B 1 635 ? 10.492 -23.062 -2.564 1 74.62 635 LEU B CA 1
ATOM 11129 C C . LEU B 1 635 ? 10.242 -23.406 -4.031 1 74.62 635 LEU B C 1
ATOM 11131 O O . LEU B 1 635 ? 9.656 -22.609 -4.77 1 74.62 635 LEU B O 1
ATOM 11135 N N . SER B 1 636 ? 10.781 -24.547 -4.391 1 71.75 636 SER B N 1
ATOM 11136 C CA . SER B 1 636 ? 10.406 -25.062 -5.703 1 71.75 636 SER B CA 1
ATOM 11137 C C . SER B 1 636 ? 8.93 -25.453 -5.746 1 71.75 636 SER B C 1
ATOM 11139 O O . SER B 1 636 ? 8.289 -25.578 -4.699 1 71.75 636 SER B O 1
ATOM 11141 N N . GLY B 1 637 ? 8.383 -25.547 -6.922 1 74.56 637 GLY B N 1
ATOM 11142 C CA . GLY B 1 637 ? 7 -25.969 -7.074 1 74.56 637 GLY B CA 1
ATOM 11143 C C . GLY B 1 637 ? 6.68 -27.266 -6.363 1 74.56 637 GLY B C 1
ATOM 11144 O O . GLY B 1 637 ? 5.648 -27.391 -5.703 1 74.56 637 GLY B O 1
ATOM 11145 N N . GLY B 1 638 ? 7.59 -28.219 -6.512 1 78.31 638 GLY B N 1
ATOM 11146 C CA . GLY B 1 638 ? 7.395 -29.5 -5.855 1 78.31 638 GLY B CA 1
ATOM 11147 C C . GLY B 1 638 ? 7.469 -29.422 -4.344 1 78.31 638 GLY B C 1
ATOM 11148 O O . GLY B 1 638 ? 6.707 -30.078 -3.639 1 78.31 638 GLY B O 1
ATOM 11149 N N . GLN B 1 639 ? 8.367 -28.641 -3.852 1 81.5 639 GLN B N 1
ATOM 11150 C CA . GLN B 1 639 ? 8.492 -28.453 -2.41 1 81.5 639 GLN B CA 1
ATOM 11151 C C . GLN B 1 639 ? 7.25 -27.781 -1.831 1 81.5 639 GLN B C 1
ATOM 11153 O O . GLN B 1 639 ? 6.785 -28.141 -0.75 1 81.5 639 GLN B O 1
ATOM 11158 N N . LYS B 1 640 ? 6.793 -26.844 -2.58 1 87.62 640 LYS B N 1
ATOM 11159 C CA . LYS B 1 640 ? 5.586 -26.141 -2.164 1 87.62 640 LYS B CA 1
ATOM 11160 C C . LYS B 1 640 ? 4.406 -27.109 -2.043 1 87.62 640 LYS B C 1
ATOM 11162 O O . LYS B 1 640 ? 3.656 -27.062 -1.064 1 87.62 640 LYS B O 1
ATOM 11167 N N . GLN B 1 641 ? 4.281 -27.922 -2.965 1 88.31 641 GLN B N 1
ATOM 11168 C CA . GLN B 1 641 ? 3.188 -28.875 -2.965 1 88.31 641 GLN B CA 1
ATOM 11169 C C . GLN B 1 641 ? 3.311 -29.844 -1.794 1 88.31 641 GLN B C 1
ATOM 11171 O O . GLN B 1 641 ? 2.309 -30.219 -1.18 1 88.31 641 GLN B O 1
ATOM 11176 N N . ARG B 1 642 ? 4.504 -30.266 -1.526 1 92.19 642 ARG B N 1
ATOM 11177 C CA . ARG B 1 642 ? 4.734 -31.188 -0.424 1 92.19 642 ARG B CA 1
ATOM 11178 C C . ARG B 1 642 ? 4.387 -30.547 0.914 1 92.19 642 ARG B C 1
ATOM 11180 O O . ARG B 1 642 ? 3.85 -31.203 1.806 1 92.19 642 ARG B O 1
ATOM 11187 N N . ILE B 1 643 ? 4.684 -29.312 1.033 1 93.62 643 ILE B N 1
ATOM 11188 C CA . ILE B 1 643 ? 4.34 -28.594 2.258 1 93.62 643 ILE B CA 1
ATOM 11189 C C . ILE B 1 643 ? 2.822 -28.484 2.379 1 93.62 643 ILE B C 1
ATOM 11191 O O . ILE B 1 643 ? 2.268 -28.609 3.473 1 93.62 643 ILE B O 1
ATOM 11195 N N . LEU B 1 644 ? 2.178 -28.25 1.274 1 94.25 644 LEU B N 1
ATOM 11196 C CA . LEU B 1 644 ? 0.723 -28.156 1.278 1 94.25 644 LEU B CA 1
ATOM 11197 C C . LEU B 1 644 ? 0.085 -29.484 1.663 1 94.25 644 LEU B C 1
ATOM 11199 O O . LEU B 1 644 ? -0.915 -29.516 2.383 1 94.25 644 LEU B O 1
ATOM 11203 N N . ILE B 1 645 ? 0.668 -30.5 1.168 1 94.88 645 ILE B N 1
ATOM 11204 C CA . ILE B 1 645 ? 0.183 -31.828 1.523 1 94.88 645 ILE B CA 1
ATOM 11205 C C . ILE B 1 645 ? 0.385 -32.062 3.018 1 94.88 645 ILE B C 1
ATOM 11207 O O . ILE B 1 645 ? -0.517 -32.562 3.701 1 94.88 645 ILE B O 1
ATOM 11211 N N . ALA B 1 646 ? 1.581 -31.703 3.453 1 96 646 ALA B N 1
ATOM 11212 C CA . ALA B 1 646 ? 1.863 -31.844 4.879 1 96 646 ALA B CA 1
ATOM 11213 C C . ALA B 1 646 ? 0.854 -31.062 5.719 1 96 646 ALA B C 1
ATOM 11215 O O . ALA B 1 646 ? 0.454 -31.516 6.793 1 96 646 ALA B O 1
ATOM 11216 N N . ARG B 1 647 ? 0.486 -29.984 5.266 1 95.12 647 ARG B N 1
ATOM 11217 C CA . ARG B 1 647 ? -0.491 -29.141 5.945 1 95.12 647 ARG B CA 1
ATOM 11218 C C . ARG B 1 647 ? -1.831 -29.844 6.086 1 95.12 647 ARG B C 1
ATOM 11220 O O . ARG B 1 647 ? -2.439 -29.844 7.156 1 95.12 647 ARG B O 1
ATOM 11227 N N . ALA B 1 648 ? -2.279 -30.406 5.031 1 94.38 648 ALA B N 1
ATOM 11228 C CA . ALA B 1 648 ? -3.545 -31.141 5.039 1 94.38 648 ALA B CA 1
ATOM 11229 C C . ALA B 1 648 ? -3.471 -32.375 5.949 1 94.38 648 ALA B C 1
ATOM 11231 O O . ALA B 1 648 ? -4.43 -32.688 6.652 1 94.38 648 ALA B O 1
ATOM 11232 N N . VAL B 1 649 ? -2.352 -33 5.934 1 95.62 649 VAL B N 1
ATOM 11233 C CA . VAL B 1 649 ? -2.16 -34.219 6.746 1 95.62 649 VAL B CA 1
ATOM 11234 C C . VAL B 1 649 ? -2.131 -33.844 8.227 1 95.62 649 VAL B C 1
ATOM 11236 O O . VAL B 1 649 ? -2.688 -34.562 9.062 1 95.62 649 VAL B O 1
ATOM 11239 N N . TYR B 1 650 ? -1.429 -32.781 8.492 1 95.88 650 TYR B N 1
ATOM 11240 C CA . TYR B 1 650 ? -1.316 -32.312 9.867 1 95.88 650 TYR B CA 1
ATOM 11241 C C . TYR B 1 650 ? -2.691 -32.062 10.469 1 95.88 650 TYR B C 1
ATOM 11243 O O . TYR B 1 650 ? -2.936 -32.375 11.641 1 95.88 650 TYR B O 1
ATOM 11251 N N . LYS B 1 651 ? -3.533 -31.484 9.703 1 92.38 651 LYS B N 1
ATOM 11252 C CA . LYS B 1 651 ? -4.883 -31.172 10.148 1 92.38 651 LYS B CA 1
ATOM 11253 C C . LYS B 1 651 ? -5.668 -32.438 10.492 1 92.38 651 LYS B C 1
ATOM 11255 O O . LYS B 1 651 ? -6.531 -32.406 11.375 1 92.38 651 LYS B O 1
ATOM 11260 N N . ASN B 1 652 ? -5.352 -33.562 9.891 1 90.94 652 ASN B N 1
ATOM 11261 C CA . ASN B 1 652 ? -5.965 -34.875 10.102 1 90.94 652 ASN B CA 1
ATOM 11262 C C . ASN B 1 652 ? -7.488 -34.781 10.062 1 90.94 652 ASN B C 1
ATOM 11264 O O . ASN B 1 652 ? -8.164 -35.219 11.008 1 90.94 652 ASN B O 1
ATOM 11268 N N . PRO B 1 653 ? -8.062 -34.406 8.914 1 92.88 653 PRO B N 1
ATOM 11269 C CA . PRO B 1 653 ? -9.508 -34.219 8.797 1 92.88 653 PRO B CA 1
ATOM 11270 C C . PRO B 1 653 ? -10.227 -35.5 8.375 1 92.88 653 PRO B C 1
ATOM 11272 O O . PRO B 1 653 ? -9.578 -36.469 8 1 92.88 653 PRO B O 1
ATOM 11275 N N . ASP B 1 654 ? -11.555 -35.438 8.445 1 94.06 654 ASP B N 1
ATOM 11276 C CA . ASP B 1 654 ? -12.383 -36.562 8.023 1 94.06 654 ASP B CA 1
ATOM 11277 C C . ASP B 1 654 ? -12.57 -36.562 6.508 1 94.06 654 ASP B C 1
ATOM 11279 O O . ASP B 1 654 ? -12.711 -37.625 5.902 1 94.06 654 ASP B O 1
ATOM 11283 N N . PHE B 1 655 ? -12.57 -35.406 5.996 1 95.62 655 PHE B N 1
ATOM 11284 C CA . PHE B 1 655 ? -12.758 -35.25 4.559 1 95.62 655 PHE B CA 1
ATOM 11285 C C . PHE B 1 655 ? -11.516 -34.656 3.912 1 95.62 655 PHE B C 1
ATOM 11287 O O . PHE B 1 655 ? -10.922 -33.719 4.445 1 95.62 655 PHE B O 1
ATOM 11294 N N . ILE B 1 656 ? -11.102 -35.188 2.836 1 95.62 656 ILE B N 1
ATOM 11295 C CA . ILE B 1 656 ? -9.906 -34.719 2.154 1 95.62 656 ILE B CA 1
ATOM 11296 C C . ILE B 1 656 ? -10.242 -34.344 0.708 1 95.62 656 ILE B C 1
ATOM 11298 O O . ILE B 1 656 ? -10.875 -35.156 0.002 1 95.62 656 ILE B O 1
ATOM 11302 N N . PHE B 1 657 ? -9.922 -33.188 0.328 1 95.38 657 PHE B N 1
ATOM 11303 C CA . PHE B 1 657 ? -10.102 -32.75 -1.043 1 95.38 657 PHE B CA 1
ATOM 11304 C C . PHE B 1 657 ? -8.766 -32.375 -1.669 1 95.38 657 PHE B C 1
ATOM 11306 O O . PHE B 1 657 ? -8.125 -31.406 -1.236 1 95.38 657 PHE B O 1
ATOM 11313 N N . PHE B 1 658 ? -8.328 -33.062 -2.701 1 92.69 658 PHE B N 1
ATOM 11314 C CA . PHE B 1 658 ? -7.055 -32.812 -3.365 1 92.69 658 PHE B CA 1
ATOM 11315 C C . PHE B 1 658 ? -7.27 -32.438 -4.824 1 92.69 658 PHE B C 1
ATOM 11317 O O . PHE B 1 658 ? -7.887 -33.188 -5.586 1 92.69 658 PHE B O 1
ATOM 11324 N N . ASP B 1 659 ? -6.828 -31.234 -5.191 1 89.44 659 ASP B N 1
ATOM 11325 C CA . ASP B 1 659 ? -6.895 -30.75 -6.57 1 89.44 659 ASP B CA 1
ATOM 11326 C C . ASP B 1 659 ? -5.523 -30.812 -7.234 1 89.44 659 ASP B C 1
ATOM 11328 O O . ASP B 1 659 ? -4.762 -29.844 -7.172 1 89.44 659 ASP B O 1
ATOM 11332 N N . GLU B 1 660 ? -5.254 -31.812 -7.941 1 79.38 660 GLU B N 1
ATOM 11333 C CA . GLU B 1 660 ? -3.988 -32.031 -8.641 1 79.38 660 GLU B CA 1
ATOM 11334 C C . GLU B 1 660 ? -2.799 -31.781 -7.711 1 79.38 660 GLU B C 1
ATOM 11336 O O . GLU B 1 660 ? -1.867 -31.062 -8.062 1 79.38 660 GLU B O 1
ATOM 11341 N N . ALA B 1 661 ? -2.828 -32.375 -6.59 1 75.94 661 ALA B N 1
ATOM 11342 C CA . ALA B 1 661 ? -1.899 -32.094 -5.496 1 75.94 661 ALA B CA 1
ATOM 11343 C C . ALA B 1 661 ? -0.514 -32.688 -5.797 1 75.94 661 ALA B C 1
ATOM 11345 O O . ALA B 1 661 ? 0.459 -32.344 -5.109 1 75.94 661 ALA B O 1
ATOM 11346 N N . THR B 1 662 ? -0.373 -33.438 -6.852 1 72.38 662 THR B N 1
ATOM 11347 C CA . THR B 1 662 ? 0.918 -34.062 -7.113 1 72.38 662 THR B CA 1
ATOM 11348 C C . THR B 1 662 ? 1.401 -33.75 -8.523 1 72.38 662 THR B C 1
ATOM 11350 O O . THR B 1 662 ? 2.299 -34.406 -9.047 1 72.38 662 THR B O 1
ATOM 11353 N N . SER B 1 663 ? 0.815 -32.688 -9.094 1 69.38 663 SER B N 1
ATOM 11354 C CA . SER B 1 663 ? 1.076 -32.406 -10.492 1 69.38 663 SER B CA 1
ATOM 11355 C C . SER B 1 663 ? 2.496 -31.891 -10.695 1 69.38 663 SER B C 1
ATOM 11357 O O . SER B 1 663 ? 3.084 -32.062 -11.766 1 69.38 663 SER B O 1
ATOM 11359 N N . ALA B 1 664 ? 3.039 -31.266 -9.664 1 68 664 ALA B N 1
ATOM 11360 C CA . ALA B 1 664 ? 4.352 -30.641 -9.805 1 68 664 ALA B CA 1
ATOM 11361 C C . ALA B 1 664 ? 5.453 -31.547 -9.273 1 68 664 ALA B C 1
ATOM 11363 O O . ALA B 1 664 ? 6.625 -31.172 -9.25 1 68 664 ALA B O 1
ATOM 11364 N N . LEU B 1 665 ? 5.07 -32.75 -8.953 1 73.81 665 LEU B N 1
ATOM 11365 C CA . LEU B 1 665 ? 6.035 -33.688 -8.359 1 73.81 665 LEU B CA 1
ATOM 11366 C C . LEU B 1 665 ? 6.641 -34.594 -9.43 1 73.81 665 LEU B C 1
ATOM 11368 O O . LEU B 1 665 ? 5.992 -34.875 -10.438 1 73.81 665 LEU B O 1
ATOM 11372 N N . ASP B 1 666 ? 7.848 -34.906 -9.219 1 70.81 666 ASP B N 1
ATOM 11373 C CA . ASP B 1 666 ? 8.477 -35.906 -10.086 1 70.81 666 ASP B CA 1
ATOM 11374 C C . ASP B 1 666 ? 7.93 -37.312 -9.797 1 70.81 666 ASP B C 1
ATOM 11376 O O . ASP B 1 666 ? 7.332 -37.531 -8.742 1 70.81 666 ASP B O 1
ATOM 11380 N N . ALA B 1 667 ? 8.219 -38.188 -10.68 1 68.44 667 ALA B N 1
ATOM 11381 C CA . ALA B 1 667 ? 7.605 -39.5 -10.664 1 68.44 667 ALA B CA 1
ATOM 11382 C C . ALA B 1 667 ? 7.992 -40.281 -9.398 1 68.44 667 ALA B C 1
ATOM 11384 O O . ALA B 1 667 ? 7.168 -40.969 -8.82 1 68.44 667 ALA B O 1
ATOM 11385 N N . GLU B 1 668 ? 9.195 -40.125 -8.992 1 72.5 668 GLU B N 1
ATOM 11386 C CA . GLU B 1 668 ? 9.648 -40.875 -7.816 1 72.5 668 GLU B CA 1
ATOM 11387 C C . GLU B 1 668 ? 8.961 -40.344 -6.551 1 72.5 668 GLU B C 1
ATOM 11389 O O . GLU B 1 668 ? 8.43 -41.156 -5.766 1 72.5 668 GLU B O 1
ATOM 11394 N N . ASN B 1 669 ? 9.016 -39.156 -6.324 1 78.44 669 ASN B N 1
ATOM 11395 C CA . ASN B 1 669 ? 8.359 -38.531 -5.172 1 78.44 669 ASN B CA 1
ATOM 11396 C C . ASN B 1 669 ? 6.852 -38.75 -5.203 1 78.44 669 ASN B C 1
ATOM 11398 O O . ASN B 1 669 ? 6.23 -38.969 -4.156 1 78.44 669 ASN B O 1
ATOM 11402 N N . GLU B 1 670 ? 6.379 -38.688 -6.375 1 80.44 670 GLU B N 1
ATOM 11403 C CA . GLU B 1 670 ? 4.941 -38.875 -6.523 1 80.44 670 GLU B CA 1
ATOM 11404 C C . GLU B 1 670 ? 4.527 -40.281 -6.062 1 80.44 670 GLU B C 1
ATOM 11406 O O . GLU B 1 670 ? 3.502 -40.438 -5.398 1 80.44 670 GLU B O 1
ATOM 11411 N N . LYS B 1 671 ? 5.344 -41.219 -6.457 1 78.5 671 LYS B N 1
ATOM 11412 C CA . LYS B 1 671 ? 5.039 -42.594 -6.078 1 78.5 671 LYS B CA 1
ATOM 11413 C C . LYS B 1 671 ? 5.078 -42.781 -4.562 1 78.5 671 LYS B C 1
ATOM 11415 O O . LYS B 1 671 ? 4.18 -43.375 -3.979 1 78.5 671 LYS B O 1
ATOM 11420 N N . ILE B 1 672 ? 6.098 -42.25 -3.971 1 86 672 ILE B N 1
ATOM 11421 C CA . ILE B 1 672 ? 6.27 -42.375 -2.529 1 86 672 ILE B CA 1
ATOM 11422 C C . ILE B 1 672 ? 5.121 -41.688 -1.806 1 86 672 ILE B C 1
ATOM 11424 O O . ILE B 1 672 ? 4.516 -42.25 -0.896 1 86 672 ILE B O 1
ATOM 11428 N N . ILE B 1 673 ? 4.836 -40.531 -2.178 1 89.88 673 ILE B N 1
ATOM 11429 C CA . ILE B 1 673 ? 3.797 -39.75 -1.537 1 89.88 673 ILE B CA 1
ATOM 11430 C C . ILE B 1 673 ? 2.436 -40.406 -1.762 1 89.88 673 ILE B C 1
ATOM 11432 O O . ILE B 1 673 ? 1.588 -40.406 -0.865 1 89.88 673 ILE B O 1
ATOM 11436 N N . HIS B 1 674 ? 2.275 -40.844 -2.963 1 85.31 674 HIS B N 1
ATOM 11437 C CA . HIS B 1 674 ? 1.024 -41.531 -3.264 1 85.31 674 HIS B CA 1
ATOM 11438 C C . HIS B 1 674 ? 0.797 -42.719 -2.314 1 85.31 674 HIS B C 1
ATOM 11440 O O . HIS B 1 674 ? -0.301 -42.875 -1.777 1 85.31 674 HIS B O 1
ATOM 11446 N N . ASN B 1 675 ? 1.816 -43.531 -2.168 1 88.5 675 ASN B N 1
ATOM 11447 C CA . ASN B 1 675 ? 1.701 -44.688 -1.271 1 88.5 675 ASN B CA 1
ATOM 11448 C C . ASN B 1 675 ? 1.419 -44.25 0.163 1 88.5 675 ASN B C 1
ATOM 11450 O O . ASN B 1 675 ? 0.585 -44.844 0.846 1 88.5 675 ASN B O 1
ATOM 11454 N N . ASN B 1 676 ? 2.146 -43.25 0.563 1 93.12 676 ASN B N 1
ATOM 11455 C CA . ASN B 1 676 ? 1.929 -42.719 1.909 1 93.12 676 ASN B CA 1
ATOM 11456 C C . ASN B 1 676 ? 0.508 -42.188 2.082 1 93.12 676 ASN B C 1
ATOM 11458 O O . ASN B 1 676 ? -0.099 -42.375 3.141 1 93.12 676 ASN B O 1
ATOM 11462 N N . LEU B 1 677 ? 0.016 -41.594 1.104 1 91.88 677 LEU B N 1
ATOM 11463 C CA . LEU B 1 677 ? -1.311 -40.969 1.163 1 91.88 677 LEU B CA 1
ATOM 11464 C C . LEU B 1 677 ? -2.395 -42.062 1.171 1 91.88 677 LEU B C 1
ATOM 11466 O O . LEU B 1 677 ? -3.443 -41.875 1.795 1 91.88 677 LEU B O 1
ATOM 11470 N N . GLN B 1 678 ? -2.121 -43.125 0.467 1 89.56 678 GLN B N 1
ATOM 11471 C CA . GLN B 1 678 ? -3.094 -44.219 0.479 1 89.56 678 GLN B CA 1
ATOM 11472 C C . GLN B 1 678 ? -3.328 -44.75 1.896 1 89.56 678 GLN B C 1
ATOM 11474 O O . GLN B 1 678 ? -4.461 -45.031 2.271 1 89.56 678 GLN B O 1
ATOM 11479 N N . GLU B 1 679 ? -2.213 -44.781 2.543 1 92.44 679 GLU B N 1
ATOM 11480 C CA . GLU B 1 679 ? -2.332 -45.188 3.939 1 92.44 679 GLU B CA 1
ATOM 11481 C C . GLU B 1 679 ? -3.066 -44.156 4.762 1 92.44 679 GLU B C 1
ATOM 11483 O O . GLU B 1 679 ? -3.855 -44.469 5.648 1 92.44 679 GLU B O 1
ATOM 11488 N N . PHE B 1 680 ? -2.773 -42.969 4.508 1 93.88 680 PHE B N 1
ATOM 11489 C CA . PHE B 1 680 ? -3.379 -41.844 5.23 1 93.88 680 PHE B CA 1
ATOM 11490 C C . PHE B 1 680 ? -4.867 -41.75 4.918 1 93.88 680 PHE B C 1
ATOM 11492 O O . PHE B 1 680 ? -5.66 -41.344 5.77 1 93.88 680 PHE B O 1
ATOM 11499 N N . PHE B 1 681 ? -5.309 -42.156 3.746 1 93.81 681 PHE B N 1
ATOM 11500 C CA . PHE B 1 681 ? -6.684 -42 3.273 1 93.81 681 PHE B CA 1
ATOM 11501 C C . PHE B 1 681 ? -7.582 -43.062 3.914 1 93.81 681 PHE B C 1
ATOM 11503 O O . PHE B 1 681 ? -8.805 -42.969 3.859 1 93.81 681 PHE B O 1
ATOM 11510 N N . LYS B 1 682 ? -6.984 -44.031 4.5 1 93.19 682 LYS B N 1
ATOM 11511 C CA . LYS B 1 682 ? -7.789 -45.094 5.09 1 93.19 682 LYS B CA 1
ATOM 11512 C C . LYS B 1 682 ? -8.727 -44.531 6.16 1 93.19 682 LYS B C 1
ATOM 11514 O O . LYS B 1 682 ? -8.289 -43.875 7.09 1 93.19 682 LYS B O 1
ATOM 11519 N N . GLY B 1 683 ? -9.93 -44.812 5.988 1 93.06 683 GLY B N 1
ATOM 11520 C CA . GLY B 1 683 ? -10.93 -44.375 6.953 1 93.06 683 GLY B CA 1
ATOM 11521 C C . GLY B 1 683 ? -11.422 -42.969 6.734 1 93.06 683 GLY B C 1
ATOM 11522 O O . GLY B 1 683 ? -12.133 -42.406 7.57 1 93.06 683 GLY B O 1
ATOM 11523 N N . LYS B 1 684 ? -11 -42.375 5.676 1 95.31 684 LYS B N 1
ATOM 11524 C CA . LYS B 1 684 ? -11.391 -41 5.391 1 95.31 684 LYS B CA 1
ATOM 11525 C C . LYS B 1 684 ? -12.156 -40.906 4.074 1 95.31 684 LYS B C 1
ATOM 11527 O O . LYS B 1 684 ? -12.109 -41.812 3.256 1 95.31 684 LYS B O 1
ATOM 11532 N N . THR B 1 685 ? -12.953 -39.938 3.93 1 96.25 685 THR B N 1
ATOM 11533 C CA . THR B 1 685 ? -13.641 -39.656 2.672 1 96.25 685 THR B CA 1
ATOM 11534 C C . THR B 1 685 ? -12.789 -38.719 1.799 1 96.25 685 THR B C 1
ATOM 11536 O O . THR B 1 685 ? -12.5 -37.594 2.186 1 96.25 685 THR B O 1
ATOM 11539 N N . VAL B 1 68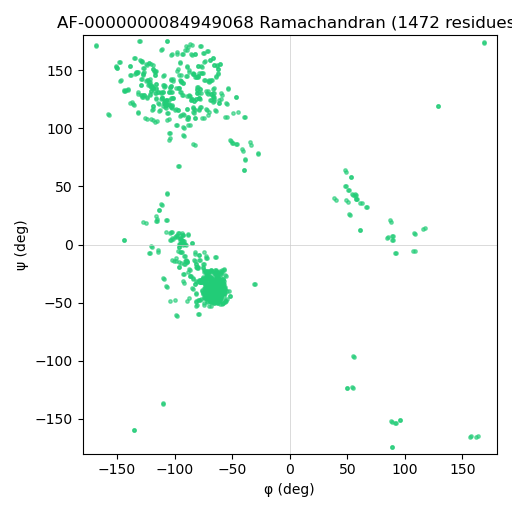6 ? -12.398 -39.25 0.665 1 95.31 686 VAL B N 1
ATOM 11540 C CA . VAL B 1 686 ? -11.398 -38.531 -0.121 1 95.31 686 VAL B CA 1
ATOM 11541 C C . VAL B 1 686 ? -11.945 -38.219 -1.513 1 95.31 686 VAL B C 1
ATOM 11543 O O . VAL B 1 686 ? -12.57 -39.094 -2.139 1 95.31 686 VAL B O 1
ATOM 11546 N N . VAL B 1 687 ? -11.852 -37 -1.914 1 95.38 687 VAL B N 1
ATOM 11547 C CA . VAL B 1 687 ? -12.141 -36.594 -3.283 1 95.38 687 VAL B CA 1
ATOM 11548 C C . VAL B 1 687 ? -10.859 -36.094 -3.947 1 95.38 687 VAL B C 1
ATOM 11550 O O . VAL B 1 687 ? -10.242 -35.125 -3.479 1 95.38 687 VAL B O 1
ATOM 11553 N N . ILE B 1 688 ? -10.461 -36.688 -5.043 1 92.62 688 ILE B N 1
ATOM 11554 C CA . ILE B 1 688 ? -9.188 -36.344 -5.668 1 92.62 688 ILE B CA 1
ATOM 11555 C C . ILE B 1 688 ? -9.406 -36.031 -7.148 1 92.62 688 ILE B C 1
ATOM 11557 O O . ILE B 1 688 ? -10.094 -36.781 -7.852 1 92.62 688 ILE B O 1
ATOM 11561 N N . ILE B 1 689 ? -8.93 -34.906 -7.531 1 89 689 ILE B N 1
ATOM 11562 C CA . ILE B 1 689 ? -8.82 -34.594 -8.945 1 89 689 ILE B CA 1
ATOM 11563 C C . ILE B 1 689 ? -7.418 -34.938 -9.453 1 89 689 ILE B C 1
ATOM 11565 O O . ILE B 1 689 ? -6.422 -34.438 -8.93 1 89 689 ILE B O 1
ATOM 11569 N N . ALA B 1 690 ? -7.277 -35.906 -10.273 1 75.44 690 ALA B N 1
ATOM 11570 C CA . ALA B 1 690 ? -5.953 -36.312 -10.734 1 75.44 690 ALA B CA 1
ATOM 11571 C C . ALA B 1 690 ? -5.938 -36.531 -12.25 1 75.44 690 ALA B C 1
ATOM 11573 O O . ALA B 1 690 ? -6.969 -36.812 -12.852 1 75.44 690 ALA B O 1
ATOM 11574 N N . HIS B 1 691 ? -4.902 -36.25 -12.75 1 62.19 691 HIS B N 1
ATOM 11575 C CA . HIS B 1 691 ? -4.688 -36.562 -14.164 1 62.19 691 HIS B CA 1
ATOM 11576 C C . HIS B 1 691 ? -3.908 -37.844 -14.344 1 62.19 691 HIS B C 1
ATOM 11578 O O . HIS B 1 691 ? -3.928 -38.438 -15.43 1 62.19 691 HIS B O 1
ATOM 11584 N N . ARG B 1 692 ? -3.412 -38.219 -13.242 1 62.53 692 ARG B N 1
ATOM 11585 C CA . ARG B 1 692 ? -2.535 -39.375 -13.359 1 62.53 692 ARG B CA 1
ATOM 11586 C C . ARG B 1 692 ? -3.299 -40.688 -13.086 1 62.53 692 ARG B C 1
ATOM 11588 O O . ARG B 1 692 ? -4.09 -40.75 -12.141 1 62.53 692 ARG B O 1
ATOM 11595 N N . LEU B 1 693 ? -2.996 -41.656 -13.836 1 67.06 693 LEU B N 1
ATOM 11596 C CA . LEU B 1 693 ? -3.711 -42.938 -13.836 1 67.06 693 LEU B CA 1
ATOM 11597 C C . LEU B 1 693 ? -3.486 -43.688 -12.523 1 67.06 693 LEU B C 1
ATOM 11599 O O . LEU B 1 693 ? -4.402 -44.312 -12.008 1 67.06 693 LEU B O 1
ATOM 11603 N N . SER B 1 694 ? -2.32 -43.594 -11.945 1 65.25 694 SER B N 1
ATOM 11604 C CA . SER B 1 694 ? -2.016 -44.375 -10.742 1 65.25 694 SER B CA 1
ATOM 11605 C C . SER B 1 694 ? -2.908 -43.938 -9.578 1 65.25 694 SER B C 1
ATOM 11607 O O . SER B 1 694 ? -3.314 -44.781 -8.766 1 65.25 694 SER B O 1
ATOM 11609 N N . THR B 1 695 ? -3.215 -42.781 -9.539 1 69.69 695 THR B N 1
ATOM 11610 C CA . THR B 1 695 ? -4.039 -42.219 -8.469 1 69.69 695 THR B CA 1
ATOM 11611 C C . THR B 1 695 ? -5.512 -42.562 -8.695 1 69.69 695 THR B C 1
ATOM 11613 O O . THR B 1 695 ? -6.246 -42.844 -7.742 1 69.69 695 THR B O 1
ATOM 11616 N N . VAL B 1 696 ? -5.871 -42.656 -9.914 1 78.81 696 VAL B N 1
ATOM 11617 C CA . VAL B 1 696 ? -7.273 -42.844 -10.273 1 78.81 696 VAL B CA 1
ATOM 11618 C C . VAL B 1 696 ? -7.637 -44.312 -10.242 1 78.81 696 VAL B C 1
ATOM 11620 O O . VAL B 1 696 ? -8.766 -44.688 -9.906 1 78.81 696 VAL B O 1
ATOM 11623 N N . LYS B 1 697 ? -6.68 -45.188 -10.461 1 80.75 697 LYS B N 1
ATOM 11624 C CA . LYS B 1 697 ? -6.93 -46.594 -10.609 1 80.75 697 LYS B CA 1
ATOM 11625 C C . LYS B 1 697 ? -7.465 -47.219 -9.312 1 80.75 697 LYS B C 1
ATOM 11627 O O . LYS B 1 697 ? -8.281 -48.125 -9.344 1 80.75 697 LYS B O 1
ATOM 11632 N N . ASN B 1 698 ? -7.027 -46.719 -8.18 1 81.38 698 ASN B N 1
ATOM 11633 C CA . ASN B 1 698 ? -7.371 -47.312 -6.891 1 81.38 698 ASN B CA 1
ATOM 11634 C C . ASN B 1 698 ? -8.609 -46.625 -6.285 1 81.38 698 ASN B C 1
ATOM 11636 O O . ASN B 1 698 ? -9.008 -46.969 -5.172 1 81.38 698 ASN B O 1
ATOM 11640 N N . ALA B 1 699 ? -9.273 -45.812 -7 1 90.69 699 ALA B N 1
ATOM 11641 C CA . ALA B 1 699 ? -10.43 -45.094 -6.465 1 90.69 699 ALA B CA 1
ATOM 11642 C C . ALA B 1 699 ? -11.656 -46 -6.426 1 90.69 699 ALA B C 1
ATOM 11644 O O . ALA B 1 699 ? -11.805 -46.906 -7.266 1 90.69 699 ALA B O 1
ATOM 11645 N N . ASP B 1 700 ? -12.539 -45.812 -5.457 1 92.38 700 ASP B N 1
ATOM 11646 C CA . ASP B 1 700 ? -13.781 -46.562 -5.324 1 92.38 700 ASP B CA 1
ATOM 11647 C C . ASP B 1 700 ? -14.797 -46.125 -6.375 1 92.38 700 ASP B C 1
ATOM 11649 O O . ASP B 1 700 ? -15.664 -46.906 -6.77 1 92.38 700 ASP B O 1
ATOM 11653 N N . GLN B 1 701 ? -14.695 -44.875 -6.703 1 93.06 701 GLN B N 1
ATOM 11654 C CA . GLN B 1 701 ? -15.578 -44.281 -7.707 1 93.06 701 GLN B CA 1
ATOM 11655 C C . GLN B 1 701 ? -14.828 -43.25 -8.555 1 93.06 701 GLN B C 1
ATOM 11657 O O . GLN B 1 701 ? -14.023 -42.5 -8.031 1 93.06 701 GLN B O 1
ATOM 11662 N N . ILE B 1 702 ? -15.062 -43.438 -9.859 1 93.88 702 ILE B N 1
ATOM 11663 C CA . ILE B 1 702 ? -14.453 -42.5 -10.789 1 93.88 702 ILE B CA 1
ATOM 11664 C C . ILE B 1 702 ? -15.547 -41.719 -11.531 1 93.88 702 ILE B C 1
ATOM 11666 O O . ILE B 1 702 ? -16.469 -42.344 -12.094 1 93.88 702 ILE B O 1
ATOM 11670 N N . ILE B 1 703 ? -15.453 -40.438 -11.461 1 93.94 703 ILE B N 1
ATOM 11671 C CA . ILE B 1 703 ? -16.375 -39.562 -12.164 1 93.94 703 ILE B CA 1
ATOM 11672 C C . ILE B 1 703 ? -15.656 -38.875 -13.328 1 93.94 703 ILE B C 1
ATOM 11674 O O . ILE B 1 703 ? -14.656 -38.188 -13.125 1 93.94 703 ILE B O 1
ATOM 11678 N N . VAL B 1 704 ? -16.156 -39.062 -14.516 1 92.69 704 VAL B N 1
ATOM 11679 C CA . VAL B 1 704 ? -15.555 -38.438 -15.688 1 92.69 704 VAL B CA 1
ATOM 11680 C C . VAL B 1 704 ? -16.375 -37.219 -16.109 1 92.69 704 VAL B C 1
ATOM 11682 O O . VAL B 1 704 ? -17.562 -37.344 -16.406 1 92.69 704 VAL B O 1
ATOM 11685 N N . LEU B 1 705 ? -15.695 -36.094 -16.078 1 92 705 LEU B N 1
ATOM 11686 C CA . LEU B 1 705 ? -16.344 -34.844 -16.438 1 92 705 LEU B CA 1
ATOM 11687 C C . LEU B 1 705 ? -15.914 -34.406 -17.844 1 92 705 LEU B C 1
ATOM 11689 O O . LEU B 1 705 ? -14.734 -34.5 -18.188 1 92 705 LEU B O 1
ATOM 11693 N N . LYS B 1 706 ? -16.859 -34 -18.594 1 89 706 LYS B N 1
ATOM 11694 C CA . LYS B 1 706 ? -16.625 -33.438 -19.922 1 89 706 LYS B CA 1
ATOM 11695 C C . LYS B 1 706 ? -17.516 -32.25 -20.172 1 89 706 LYS B C 1
ATOM 11697 O O . LYS B 1 706 ? -18.75 -32.344 -20.078 1 89 706 LYS B O 1
ATOM 11702 N N . GLN B 1 707 ? -16.922 -31.172 -20.438 1 86.69 707 GLN B N 1
ATOM 11703 C CA . GLN B 1 707 ? -17.625 -29.922 -20.75 1 86.69 707 GLN B CA 1
ATOM 11704 C C . GLN B 1 707 ? -18.672 -29.625 -19.688 1 86.69 707 GLN B C 1
ATOM 11706 O O . GLN B 1 707 ? -19.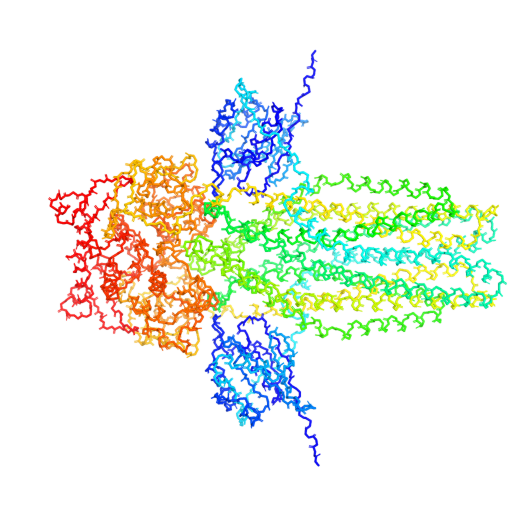828 -29.312 -20.016 1 86.69 707 GLN B O 1
ATOM 11711 N N . GLY B 1 708 ? -18.375 -29.922 -18.469 1 91.44 708 GLY B N 1
ATOM 11712 C CA . GLY B 1 708 ? -19.203 -29.531 -17.344 1 91.44 708 GLY B CA 1
ATOM 11713 C C . GLY B 1 708 ? -20.266 -30.562 -17 1 91.44 708 GLY B C 1
ATOM 11714 O O . GLY B 1 708 ? -21.109 -30.328 -16.125 1 91.44 708 GLY B O 1
ATOM 11715 N N . GLN B 1 709 ? -20.234 -31.688 -17.719 1 94.25 709 GLN B N 1
ATOM 11716 C CA . GLN B 1 709 ? -21.219 -32.719 -17.484 1 94.25 709 GLN B CA 1
ATOM 11717 C C . GLN B 1 709 ? -20.562 -34.062 -17.156 1 94.25 709 GLN B C 1
ATOM 11719 O O . GLN B 1 709 ? -19.422 -34.312 -17.578 1 94.25 709 GLN B O 1
ATOM 11724 N N . ILE B 1 710 ? -21.312 -34.875 -16.438 1 95 710 ILE B N 1
ATOM 11725 C CA . ILE B 1 710 ? -20.828 -36.219 -16.156 1 95 710 ILE B CA 1
ATOM 11726 C C . ILE B 1 710 ? -21.141 -37.125 -17.328 1 95 710 ILE B C 1
ATOM 11728 O O . ILE B 1 710 ? -22.312 -37.312 -17.688 1 95 710 ILE B O 1
ATOM 11732 N N . VAL B 1 711 ? -20.156 -37.719 -17.844 1 93.19 711 VAL B N 1
ATOM 11733 C CA . VAL B 1 711 ? -20.359 -38.562 -19.016 1 93.19 711 VAL B CA 1
ATOM 11734 C C . VAL B 1 711 ? -20.25 -40.031 -18.625 1 93.19 711 VAL B C 1
ATOM 11736 O O . VAL B 1 711 ? -20.766 -40.906 -19.328 1 93.19 711 VAL B O 1
ATOM 11739 N N . GLU B 1 712 ? -19.328 -40.25 -17.703 1 93.56 712 GLU B N 1
ATOM 11740 C CA . GLU B 1 712 ? -19.125 -41.625 -17.25 1 93.56 712 GLU B CA 1
ATOM 11741 C C . GLU B 1 712 ? -18.938 -41.688 -15.734 1 93.56 712 GLU B C 1
ATOM 11743 O O . GLU B 1 712 ? -18.438 -40.719 -15.141 1 93.56 712 GLU B O 1
ATOM 11748 N N . LYS B 1 713 ? -19.422 -42.75 -15.109 1 93.69 713 LYS B N 1
ATOM 11749 C CA . LYS B 1 713 ? -19.234 -43.031 -13.688 1 93.69 713 LYS B CA 1
ATOM 11750 C C . LYS B 1 713 ? -19.031 -44.5 -13.422 1 93.69 713 LYS B C 1
ATOM 11752 O O . LYS B 1 713 ? -19.688 -45.344 -14.039 1 93.69 713 LYS B O 1
ATOM 11757 N N . GLY B 1 714 ? -18.062 -44.844 -12.656 1 92.12 714 GLY B N 1
ATOM 11758 C CA . GLY B 1 714 ? -17.828 -46.25 -12.32 1 92.12 714 GLY B CA 1
ATOM 11759 C C . GLY B 1 714 ? -16.438 -46.531 -11.797 1 92.12 714 GLY B C 1
ATOM 11760 O O . GLY B 1 714 ? -15.758 -45.594 -11.328 1 92.12 714 GLY B O 1
ATOM 11761 N N . LYS B 1 715 ? -16.062 -47.75 -11.742 1 91.69 715 LYS B N 1
ATOM 11762 C CA . LYS B 1 715 ? -14.719 -48.156 -11.32 1 91.69 715 LYS B CA 1
ATOM 11763 C C . LYS B 1 715 ? -13.766 -48.219 -12.516 1 91.69 715 LYS B C 1
ATOM 11765 O O . LYS B 1 715 ? -14.211 -48.188 -13.664 1 91.69 715 LYS B O 1
ATOM 11770 N N . HIS B 1 716 ? -12.523 -48.312 -12.258 1 88.75 716 HIS B N 1
ATOM 11771 C CA . HIS B 1 716 ? -11.492 -48.281 -13.289 1 88.75 716 HIS B CA 1
ATOM 11772 C C . HIS B 1 716 ? -11.727 -49.344 -14.344 1 88.75 716 HIS B C 1
ATOM 11774 O O . HIS B 1 716 ? -11.805 -49.031 -15.539 1 88.75 716 HIS B O 1
ATOM 11780 N N . GLN B 1 717 ? -11.961 -50.531 -13.922 1 86.5 717 GLN B N 1
ATOM 11781 C CA . GLN B 1 717 ? -12.094 -51.656 -14.852 1 86.5 717 GLN B CA 1
ATOM 11782 C C . GLN B 1 717 ? -13.367 -51.562 -15.672 1 86.5 717 GLN B C 1
ATOM 11784 O O . GLN B 1 717 ? -13.367 -51.812 -16.875 1 86.5 717 GLN B O 1
ATOM 11789 N N . GLU B 1 718 ? -14.367 -51.094 -15.031 1 90.38 718 GLU B N 1
ATOM 11790 C CA . GLU B 1 718 ? -15.656 -50.938 -15.703 1 90.38 718 GLU B CA 1
ATOM 11791 C C . GLU B 1 718 ? -15.586 -49.844 -16.781 1 90.38 718 GLU B C 1
ATOM 11793 O O . GLU B 1 718 ? -16.141 -50.031 -17.875 1 90.38 718 GLU B O 1
ATOM 11798 N N . LEU B 1 719 ? -14.883 -48.812 -16.484 1 89.81 719 LEU B N 1
ATOM 11799 C CA . LEU B 1 719 ? -14.844 -47.688 -17.391 1 89.81 719 LEU B CA 1
ATOM 11800 C C . LEU B 1 719 ? -13.898 -47.969 -18.562 1 89.81 719 LEU B C 1
ATOM 11802 O O . LEU B 1 719 ? -14.125 -47.469 -19.672 1 89.81 719 LEU B O 1
ATOM 11806 N N . VAL B 1 720 ? -12.891 -48.719 -18.328 1 86.56 720 VAL B N 1
ATOM 11807 C CA . VAL B 1 720 ? -11.969 -49.094 -19.391 1 86.56 720 VAL B CA 1
ATOM 11808 C C . VAL B 1 720 ? -12.672 -50.031 -20.375 1 86.56 720 VAL B C 1
ATOM 11810 O O . VAL B 1 720 ? -12.469 -49.938 -21.594 1 86.56 720 VAL B O 1
ATOM 11813 N N . ASP B 1 721 ? -13.516 -50.812 -19.859 1 86.19 721 ASP B N 1
ATOM 11814 C CA . ASP B 1 721 ? -14.219 -51.812 -20.672 1 86.19 721 ASP B CA 1
ATOM 11815 C C . ASP B 1 721 ? -15.266 -51.125 -21.562 1 86.19 721 ASP B C 1
ATOM 11817 O O . ASP B 1 721 ? -15.57 -51.625 -22.656 1 86.19 721 ASP B O 1
ATOM 11821 N N . LYS B 1 722 ? -15.68 -50.062 -21.094 1 88.69 722 LYS B N 1
ATOM 11822 C CA . LYS B 1 722 ? -16.703 -49.344 -21.844 1 88.69 722 LYS B CA 1
ATOM 11823 C C . LYS B 1 722 ? -16.094 -48.656 -23.062 1 88.69 722 LYS B C 1
ATOM 11825 O O . LYS B 1 722 ? -16.797 -48.344 -24.031 1 88.69 722 LYS B O 1
ATOM 11830 N N . LYS B 1 723 ? -14.766 -48.375 -23.188 1 83.12 723 LYS B N 1
ATOM 11831 C CA . LYS B 1 723 ? -13.992 -47.812 -24.281 1 83.12 723 LYS B CA 1
ATOM 11832 C C . LYS B 1 723 ? -14.586 -46.469 -24.734 1 83.12 723 LYS B C 1
ATOM 11834 O O . LYS B 1 723 ? -14.805 -46.25 -25.922 1 83.12 723 LYS B O 1
ATOM 11839 N N . GLU B 1 724 ? -14.93 -45.688 -23.859 1 88.06 724 GLU B N 1
ATOM 11840 C CA . GLU B 1 724 ? -15.484 -44.375 -24.141 1 88.06 724 GLU B CA 1
ATOM 11841 C C . GLU B 1 724 ? -14.523 -43.281 -23.75 1 88.06 724 GLU B C 1
ATOM 11843 O O . GLU B 1 724 ? -13.336 -43.312 -24.078 1 88.06 724 GLU B O 1
ATOM 11848 N N . ASP B 1 725 ? -15.031 -42.219 -23.109 1 83.69 725 ASP B N 1
ATOM 11849 C CA . ASP B 1 725 ? -14.219 -41.031 -22.828 1 83.69 725 ASP B CA 1
ATOM 11850 C C . ASP B 1 725 ? -13.086 -41.344 -21.859 1 83.69 725 ASP B C 1
ATOM 11852 O O . ASP B 1 725 ? -11.961 -40.875 -22.047 1 83.69 725 ASP B O 1
ATOM 11856 N N . TYR B 1 726 ? -13.383 -42.125 -20.938 1 83.94 726 TYR B N 1
ATOM 11857 C CA . TYR B 1 726 ? -12.375 -42.5 -19.953 1 83.94 726 TYR B CA 1
ATOM 11858 C C . TYR B 1 726 ? -11.258 -43.312 -20.609 1 83.94 726 TYR B C 1
ATOM 11860 O O . TYR B 1 726 ? -10.078 -43.094 -20.328 1 83.94 726 TYR B O 1
ATOM 11868 N N . PHE B 1 727 ? -11.695 -44.188 -21.344 1 79.94 727 PHE B N 1
ATOM 11869 C CA . PHE B 1 727 ? -10.734 -45.031 -22.062 1 79.94 727 PHE B CA 1
ATOM 11870 C C . PHE B 1 727 ? -9.812 -44.188 -22.922 1 79.94 727 PHE B C 1
ATOM 11872 O O . PHE B 1 727 ? -8.602 -44.406 -22.953 1 79.94 727 PHE B O 1
ATOM 11879 N N . ASN B 1 728 ? -10.391 -43.25 -23.547 1 76.81 728 ASN B N 1
ATOM 11880 C CA . ASN B 1 728 ? -9.602 -42.375 -24.406 1 76.81 728 ASN B CA 1
ATOM 11881 C C . ASN B 1 728 ? -8.617 -41.531 -23.594 1 76.81 728 ASN B C 1
ATOM 11883 O O . ASN B 1 728 ? -7.508 -41.25 -24.047 1 76.81 728 ASN B O 1
ATOM 11887 N N . LEU B 1 729 ? -9.094 -41.094 -22.469 1 76.25 729 LEU B N 1
ATOM 11888 C CA . LEU B 1 729 ? -8.219 -40.312 -21.594 1 76.25 729 LEU B CA 1
ATOM 11889 C C . LEU B 1 729 ? -7.02 -41.125 -21.156 1 76.25 729 LEU B C 1
ATOM 11891 O O . LEU B 1 729 ? -5.891 -40.656 -21.141 1 76.25 729 LEU B O 1
ATOM 11895 N N . VAL B 1 730 ? -7.312 -42.375 -20.828 1 73.31 730 VAL B N 1
ATOM 11896 C CA . VAL B 1 730 ? -6.273 -43.281 -20.359 1 73.31 730 VAL B CA 1
ATOM 11897 C C . VAL B 1 730 ? -5.34 -43.625 -21.516 1 73.31 730 VAL B C 1
ATOM 11899 O O . VAL B 1 730 ? -4.117 -43.688 -21.344 1 73.31 730 VAL B O 1
ATOM 11902 N N . LYS B 1 731 ? -5.969 -43.844 -22.609 1 69.75 731 LYS B N 1
ATOM 11903 C CA . LYS B 1 731 ? -5.199 -44.188 -23.797 1 69.75 731 LYS B CA 1
ATOM 11904 C C . LYS B 1 731 ? -4.254 -43.062 -24.203 1 69.75 731 LYS B C 1
ATOM 11906 O O . LYS B 1 731 ? -3.088 -43.312 -24.516 1 69.75 731 LYS B O 1
ATOM 11911 N N . ASN B 1 732 ? -4.809 -41.969 -24.234 1 65.5 732 ASN B N 1
ATOM 11912 C CA . ASN B 1 732 ? -4.008 -40.781 -24.609 1 65.5 732 ASN B CA 1
ATOM 11913 C C . ASN B 1 732 ? -2.859 -40.562 -23.641 1 65.5 732 ASN B C 1
ATOM 11915 O O . ASN B 1 732 ? -1.786 -40.094 -24.031 1 65.5 732 ASN B O 1
ATOM 11919 N N . GLN B 1 733 ? -3.115 -40.781 -22.422 1 63.19 733 GLN B N 1
ATOM 11920 C CA . GLN B 1 733 ? -2.07 -40.625 -21.422 1 63.19 733 GLN B CA 1
ATOM 11921 C C . GLN B 1 733 ? -0.978 -41.688 -21.594 1 63.19 733 GLN B C 1
ATOM 11923 O O . GLN B 1 733 ? 0.205 -41.406 -21.406 1 63.19 733 GLN B O 1
ATOM 11928 N N . LEU B 1 734 ? -1.524 -42.875 -21.953 1 54.75 734 LEU B N 1
ATOM 11929 C CA . LEU B 1 734 ? -0.584 -43.969 -22.172 1 54.75 734 LEU B CA 1
ATOM 11930 C C . LEU B 1 734 ? 0.194 -43.75 -23.469 1 54.75 734 LEU B C 1
ATOM 11932 O O . LEU B 1 734 ? 1.381 -44.094 -23.547 1 54.75 734 LEU B O 1
ATOM 11936 N N . GLU B 1 735 ? -0.555 -43.25 -24.453 1 48.38 735 GLU B N 1
ATOM 11937 C CA . GLU B 1 735 ? 0.115 -42.969 -25.719 1 48.38 735 GLU B CA 1
ATOM 11938 C C . GLU B 1 735 ? 1.124 -41.844 -25.594 1 48.38 735 GLU B C 1
ATOM 11940 O O . GLU B 1 735 ? 2.154 -41.812 -26.266 1 48.38 735 GLU B O 1
ATOM 11945 N N . LEU B 1 736 ? 0.705 -40.875 -24.875 1 45.22 736 LEU B N 1
ATOM 11946 C CA . LEU B 1 736 ? 1.664 -39.781 -24.625 1 45.22 736 LEU B CA 1
ATOM 11947 C C . LEU B 1 736 ? 2.893 -40.312 -23.906 1 45.22 736 LEU B C 1
ATOM 11949 O O . LEU B 1 736 ? 3.973 -39.75 -23.984 1 45.22 736 LEU B O 1
ATOM 11953 N N . GLY B 1 737 ? 2.832 -41.469 -23.188 1 41.47 737 GLY B N 1
ATOM 11954 C CA . GLY B 1 737 ? 3.967 -42.188 -22.609 1 41.47 737 GLY B CA 1
ATOM 11955 C C . GLY B 1 737 ? 4.605 -43.156 -23.578 1 41.47 737 GLY B C 1
ATOM 11956 O O . GLY B 1 737 ? 5.723 -43.625 -23.344 1 41.47 737 GLY B O 1
ATOM 11957 N N . ASN B 1 738 ? 3.939 -43.781 -24.656 1 39.34 738 ASN B N 1
ATOM 11958 C CA . ASN B 1 738 ? 4.512 -44.719 -25.625 1 39.34 738 ASN B CA 1
ATOM 11959 C C . ASN B 1 738 ? 5.164 -43.969 -26.797 1 39.34 738 ASN B C 1
ATOM 11961 O O . ASN B 1 738 ? 4.602 -43 -27.312 1 39.34 738 ASN B O 1
#

Sequence (1476 aa):
MLRYKKPKVTFYNQLESTDCGAACLAMIISYHGKKVSLSQVKEQFELTRIGVSIQDIIQVASNIGFQTVALKLTQEQLEEIPLPSILYWKQEHFVVLEKIIHKKGETLYYILDPGYGKIILERNIFAKEWQGNNEKGVGIVFQETENFKKFKWQEEIKKELLKSPSFTTAYSFLKNNKWKYVSSIILLIISLITSFFIPFTFQKVIDSGIVLKDIHVVYYFLAAQLVLFISSFISDFLSTLLLTKINYQLSILLKENLLLKLMRLPIRFFDTRLNTETLQRIQDQNKIQNFITWKGIDFTLSIFNIFIFSGLLCYFNPIIFSIYITISVLSIVWVVFFLRKRAMLEYAMFLGQSENSNGIYEFIMNMPEIKINHAQYKIVNKILNVQKKLNKLELRNLFLNMYQNIGVEFLSKFKEIIAIAICSYFIIKGQMTLGTLLSISYVIGQLTNPIQNFVIFVRDTQDATIANKRISEIYDNKEEDNKTKTNIEKTTFHTINIQEVSFKYPGNFNPFVLENLSFSIPKNSITAIVGASGSGKTSLLKLLLSYYPPTKGNIQLDTLDLQEASANHWRKKCGIVLQDGKIFSGTIAENIAIADEIIDEDKLINAAKTANILELIKVLPMGFNTKIGNSGIELSGGQKQRILIARAVYKNPDFIFFDEATSALDAENEKIIHNNLQEFFKGKTVVIIAHRLSTVKNADQIIVLKQGQIVEKGKHQELVDKKEDYFNLVKNQLELGNMLRYKKPKVTFYNQLESTDCGAACLAMIISYHGKKVSLSQVKEQFELTRIGVSIQDIIQVASNIGFQTVALKLTQEQLEEIPLPSILYWKQEHFVVLEKIIHKKGETLYYILDPGYGKIILERNIFAKEWQGNNEKGVGIVFQETENFKKFKWQEEIKKELLKSPSFTTAYSFLKNNKWKYVSSIILLIISLITSFFIPFTFQKVIDSGIVLKDIHVVYYFLAAQLVLFISSFISDFLSTLLLTKINYQLSILLKENLLLKLMRLPIRFFDTRLNTETLQRIQDQNKIQNFITWKGIDFTLSIFNIFIFSGLLCYFNPIIFSIYITISVLSIVWVVFFLRKRAMLEYAMFLGQSENSNGIYEFIMNMPEIKINHAQYKIVNKILNVQKKLNKLELRNLFLNMYQNIGVEFLSKFKEIIAIAICSYFIIKGQMTLGTLLSISYVIGQLTNPIQNFVIFVRDTQDATIANKRISEIYDNKEEDNKTKTNIEKTTFHTINIQEVSFKYPGNFNPFVLENLSFSIPKNSITAIVGASGSGKTSLLKLLLSYYPPTKGNIQLDTLDLQEASANHWRKKCGIVLQDGKIFSGTIAENIAIADEIIDEDKLINAAKTANILELIKVLPMGFNTKIGNSGIELSGGQKQRILIARAVYKNPDFIFFDEATSALDAENEKIIHNNLQEFFKGKTVVIIAHRLSTVKNADQIIVLKQGQIVEKGKHQELVDKKEDYFNLVKNQLELGN

Organism: Flavobacterium columnare (strain ATCC 49512 / CIP 103533 / TG 44/87) (NCBI:txid1041826)

Nearest PDB structures (foldseek):
  7t56-assembly1_B  TM=8.685E-01  e=1.355E-41  Acetivibrio thermocellus
  6v9z-assembly1_B  TM=8.523E-01  e=1.558E-41  Acetivibrio thermocellus ATCC 27405
  4a82-assembly1_A  TM=8.855E-01  e=5.152E-35  Homo sapiens
  8vow-assembly1_A  TM=9.249E-01  e=3.755E-33  Acetivibrio thermocellus ATCC 27405
  4s0f-assembly1_A  TM=9.133E-01  e=6.158E-32  Acetivibrio thermocellus ATCC 27405

Solvent-accessible surface area (backbone atoms only — not comparable to full-atom values): 75442 Å² total; per-residue (Å²): 130,80,76,70,73,73,65,69,64,51,85,42,67,37,90,47,92,45,29,27,49,37,18,42,50,43,21,55,43,26,38,75,70,44,74,68,38,59,67,62,45,40,68,66,45,52,61,26,38,66,19,61,52,73,65,46,50,39,51,44,38,40,74,51,18,31,52,55,49,80,40,78,30,40,79,73,52,54,72,73,49,70,69,57,24,42,30,44,30,65,86,77,41,42,27,26,41,56,52,78,46,81,52,99,91,43,50,36,39,36,32,41,29,27,61,66,33,81,42,78,36,47,57,71,59,44,47,44,44,38,24,52,93,44,86,47,24,46,35,33,37,70,38,85,40,77,51,34,77,66,52,81,70,74,67,46,66,76,72,48,74,69,70,32,67,71,42,43,50,49,49,51,51,45,60,75,43,37,67,64,52,50,50,25,49,50,27,40,49,52,20,50,55,37,57,62,47,46,40,57,40,50,20,44,31,36,53,60,4,42,73,62,56,31,65,68,53,31,54,52,36,51,52,50,47,51,52,35,48,52,51,21,47,52,26,42,50,54,20,49,54,49,49,51,56,52,38,50,53,50,45,53,52,55,52,49,51,52,52,53,50,60,69,39,38,38,53,52,62,61,69,31,40,51,57,69,56,55,54,49,46,60,56,32,48,52,50,41,42,44,40,63,49,53,49,42,48,54,48,54,51,25,51,52,50,45,51,53,46,48,51,50,38,39,70,77,38,52,69,56,32,52,53,47,51,54,52,50,51,50,43,50,52,57,50,58,68,49,46,66,62,47,52,41,51,51,51,27,43,48,54,38,48,51,53,42,52,50,46,51,47,53,51,63,75,41,39,63,63,31,51,48,56,52,18,53,67,50,54,49,49,53,46,50,51,46,46,52,56,36,48,54,50,50,50,53,50,49,50,53,50,48,54,47,50,49,52,41,52,49,53,51,53,50,46,53,52,51,45,52,54,52,46,45,54,36,32,51,72,66,76,40,55,74,17,52,48,56,22,51,52,50,45,53,58,63,44,48,56,35,54,52,50,48,55,53,46,56,53,50,48,52,54,30,48,54,37,44,53,56,49,44,52,60,68,67,48,70,52,57,64,48,92,82,34,42,86,48,74,90,62,81,70,55,32,41,37,35,43,44,28,19,31,48,60,74,32,88,82,47,66,68,42,30,48,59,34,66,53,72,46,55,54,54,32,37,37,24,42,34,60,54,63,84,15,32,68,68,59,50,50,37,41,75,63,56,50,46,78,60,71,36,55,47,46,23,46,60,86,42,48,54,85,44,35,26,49,66,42,51,25,60,39,35,19,60,30,52,71,83,63,80,74,55,67,39,26,48,48,47,56,32,38,52,46,47,90,72,75,56,64,66,48,48,51,50,15,27,50,43,33,68,42,42,70,62,35,65,70,36,92,54,31,54,62,32,49,23,32,73,57,13,50,82,68,53,68,39,55,48,37,29,45,39,45,14,21,26,49,46,66,62,42,57,31,37,40,32,34,44,58,56,71,57,42,26,72,68,59,37,50,53,30,48,55,40,43,55,61,66,44,62,83,21,25,33,39,36,34,49,86,48,46,65,72,46,55,75,25,70,31,35,38,33,31,50,84,18,27,73,76,47,74,39,34,52,70,61,39,49,70,64,63,44,72,62,26,48,54,48,45,50,48,28,46,43,41,101,130,79,77,71,76,73,63,69,64,51,85,41,66,37,88,47,90,48,28,26,50,37,20,41,51,44,22,54,42,26,37,76,70,44,73,67,39,58,67,62,45,42,66,66,44,54,63,24,39,65,18,61,52,74,66,46,51,40,49,44,38,39,72,49,17,31,52,55,52,80,41,78,30,39,79,75,52,54,71,73,49,70,70,57,26,42,29,42,29,66,84,75,42,41,26,27,39,56,51,75,46,80,52,97,94,42,50,36,38,36,32,43,27,27,61,68,37,82,41,78,35,47,55,70,59,42,48,45,44,38,23,50,95,44,85,48,23,45,36,34,38,70,39,85,40,77,50,34,76,67,52,82,69,72,67,47,65,76,71,49,74,69,72,33,67,70,44,43,51,49,48,52,51,44,61,75,44,38,66,63,52,50,51,26,48,50,28,41,49,50,19,48,54,38,57,62,49,47,40,56,40,50,20,44,30,37,54,58,6,42,72,63,56,32,67,69,52,30,53,52,35,52,51,50,46,52,53,34,47,52,53,21,47,52,28,42,50,53,20,50,54,49,48,50,57,52,37,49,53,52,46,52,51,54,53,51,51,53,53,53,50,59,68,38,38,40,54,54,62,62,70,32,40,51,57,68,56,56,54,48,47,58,56,31,47,52,49,40,41,44,40,64,50,51,50,41,50,55,48,54,51,25,52,51,49,46,52,53,45,49,50,51,38,39,69,78,38,52,68,54,32,53,53,48,52,54,51,52,51,50,41,50,51,58,48,58,68,49,44,65,62,45,52,43,52,51,51,28,43,48,54,38,49,51,53,44,52,51,47,51,47,51,52,62,75,40,39,64,60,30,51,47,55,52,18,54,66,51,54,49,50,53,46,50,50,45,45,52,55,36,47,54,50,49,50,52,50,52,50,52,49,48,54,46,52,49,52,43,53,48,52,52,52,51,46,53,53,53,45,52,54,53,46,44,53,35,33,52,74,65,76,41,57,73,18,52,48,56,22,51,52,50,44,53,61,64,44,48,56,35,55,51,49,48,54,54,45,56,53,48,47,51,55,29,48,54,38,44,55,59,48,45,52,62,67,66,48,71,53,56,65,46,92,82,34,42,84,47,75,88,61,84,70,54,31,41,39,36,44,44,29,18,32,49,59,74,30,88,83,46,66,69,42,30,48,59,34,66,55,70,47,54,55,55,31,37,36,24,41,33,58,53,64,84,16,32,67,69,60,50,51,35,41,76,63,57,50,46,79,60,71,37,54,49,47,21,46,60,87,42,47,53,86,45,36,26,49,66,44,50,25,60,39,34,19,60,29,52,71,83,64,80,74,56,68,40,27,48,48,47,55,32,39,50,47,46,89,71,75,55,64,67,49,49,52,50,15,26,50,42,32,67,42,41,71,61,34,65,68,36,93,54,29,56,62,32,49,24,33,72,57,13,50,82,68,52,67,40,56,48,38,28,44,41,44,14,21,24,50,47,66,63,40,56,31,38,40,33,34,46,59,57,72,57,42,27,72,68,58,37,51,54,29,49,55,41,42,56,62,65,43,60,82,22,25,33,39,35,34,47,89,50,47,66,70,45,55,76,25,70,31,37,40,33,32,50,83,16,26,72,78,45,75,39,36,52,69,60,40,49,71,64,61,45,73,62,26,48,54,47,45,49,48,27,47,42,39,100

InterPro domains:
  IPR003439 ABC transporter-like, ATP-binding domain [PF00005] (514-663)
  IPR003439 ABC transporter-like, ATP-binding domain [PS50893] (496-732)
  IPR003593 AAA+ ATPase domain [SM00382] (523-709)
  IPR005074 Peptidase C39, bacteriocin processing [PF03412] (10-132)
  IPR005074 Peptidase C39, bacteriocin processing [PS50990] (14-137)
  IPR011527 ABC transporter type 1, transmembrane domain [PF00664] (184-450)
  IPR011527 ABC transporter type 1, transmembrane domain [PS50929] (184-463)
  IPR017871 ABC transporter-like, conserved site [PS00211] (635-649)
  IPR027417 P-loop containing nucleoside triphosphate hydrolase [G3DSA:3.40.50.300] (488-736)
  IPR027417 P-loop containing nucleoside triphosphate hydrolase [SSF52540] (491-733)
  IPR036640 ABC transporter type 1, transmembrane domain superfamily [G3DSA:1.20.1560.10] (151-482)
  IPR036640 ABC transporter type 1, transmembrane domain superfamily [SSF90123] (171-480)
  IPR039421 Type 1 protein exporter [PTHR43394] (154-734)